Protein AF-0000000073008545 (afdb_homodimer)

Solvent-accessible surface area (backbone atoms only — not comparable to full-atom values): 61762 Å² total; per-residue (Å²): 140,86,74,91,69,84,75,84,71,82,81,82,89,76,81,78,85,78,75,84,84,88,76,70,88,74,72,91,72,90,80,84,74,87,76,84,78,82,88,76,80,76,73,82,78,81,77,89,72,73,88,65,79,71,68,72,71,74,65,81,60,82,74,80,63,75,67,69,70,59,69,42,63,40,81,48,60,64,35,60,37,72,52,72,58,84,89,66,54,66,50,81,68,70,53,75,30,54,78,54,63,69,78,68,34,37,38,35,35,32,26,32,63,80,54,41,50,55,68,39,51,49,51,52,48,32,43,54,38,39,64,77,68,42,48,43,47,76,44,49,33,66,58,45,38,44,71,70,46,77,75,64,84,57,41,63,51,58,32,86,82,29,62,69,36,49,52,51,52,51,50,26,47,49,52,45,52,51,52,46,48,45,35,51,73,69,66,74,32,38,34,37,34,43,41,47,38,60,39,33,63,66,56,46,46,53,52,50,51,52,28,56,75,71,64,35,44,65,36,36,41,30,30,43,64,81,54,64,66,60,36,51,49,38,38,56,70,55,47,52,74,25,87,73,30,70,90,46,57,68,68,58,43,51,52,37,48,52,51,33,40,52,43,48,58,77,58,51,47,75,91,41,78,74,89,41,54,86,43,28,33,38,37,36,31,60,84,62,42,30,36,40,38,28,41,77,81,43,63,66,51,47,51,49,52,48,52,63,73,34,49,69,83,71,83,37,42,38,34,39,29,41,26,29,44,26,48,39,55,75,73,50,29,39,64,71,69,48,47,56,27,74,54,11,50,52,30,16,48,46,48,16,53,50,54,60,70,64,66,62,76,81,62,39,34,37,22,16,51,44,43,24,22,43,57,25,48,58,40,47,76,52,76,57,36,49,32,72,65,39,39,61,69,42,41,35,80,52,46,59,33,32,68,68,52,40,44,70,77,34,47,66,59,46,52,44,32,71,72,39,54,32,57,21,34,33,64,88,40,40,23,53,57,52,48,48,60,58,31,45,66,55,52,50,48,58,46,51,49,55,40,33,37,38,31,31,29,57,65,42,47,24,52,56,47,19,56,60,62,65,48,50,67,85,50,26,78,61,52,87,66,60,56,45,30,39,35,39,34,33,66,48,77,91,44,52,47,77,45,81,44,71,61,86,43,80,65,76,84,85,82,69,76,76,77,78,64,82,70,78,77,77,79,75,79,73,77,66,58,71,76,54,56,76,64,52,74,67,65,78,65,84,120,137,91,74,91,73,78,81,80,84,80,73,82,90,84,75,90,73,81,80,76,83,82,70,88,64,80,90,89,77,92,89,84,87,83,83,80,85,77,81,78,80,77,74,82,75,79,73,83,67,79,80,69,76,74,69,74,74,74,66,82,62,81,75,76,64,74,67,70,68,59,68,42,63,41,82,48,60,63,35,60,38,70,53,71,58,82,90,67,52,66,50,82,68,68,52,74,28,54,79,54,61,68,79,67,34,36,37,35,34,33,27,34,63,80,54,39,51,56,66,39,50,51,52,51,49,33,43,54,37,39,64,76,67,41,49,43,48,77,44,49,34,66,58,45,41,46,70,71,47,76,74,65,85,55,42,63,52,58,31,85,84,29,62,68,38,48,53,51,52,51,49,26,47,50,52,43,51,51,50,46,48,46,35,50,74,69,65,73,32,38,34,37,34,44,41,48,39,58,40,33,63,66,56,46,47,53,51,51,50,53,29,56,74,70,65,35,44,66,37,38,41,31,30,43,62,82,54,65,67,61,36,51,49,37,38,57,70,55,46,51,74,26,87,74,29,69,89,47,56,70,68,59,43,49,51,37,49,52,50,33,42,52,42,48,58,77,58,51,47,74,91,38,77,72,90,42,55,87,43,29,33,38,38,36,32,60,86,63,43,31,37,40,38,29,41,76,84,42,62,65,52,47,50,50,52,49,51,62,73,35,50,69,82,72,82,37,40,39,35,39,28,41,26,28,44,26,49,39,56,76,73,50,30,38,63,72,70,48,46,56,28,74,53,11,51,52,31,16,46,44,49,16,53,50,54,60,70,64,66,63,76,80,61,41,34,38,23,16,52,42,43,25,22,44,55,25,47,58,39,46,75,53,78,55,37,50,34,71,65,40,39,60,68,41,42,36,81,52,45,60,31,32,67,67,52,40,44,70,79,34,45,67,60,44,52,45,33,70,72,38,51,34,60,21,33,33,64,87,40,40,22,54,57,52,47,50,61,58,32,46,67,55,52,52,48,58,46,51,51,57,40,34,38,39,31,29,29,59,66,42,46,23,50,56,48,19,57,60,63,63,47,50,68,83,50,26,78,61,52,88,66,62,55,44,31,39,36,39,33,33,67,48,77,91,46,53,48,76,45,80,45,70,62,88,45,80,66,75,83,85,82,71,76,78,78,78,64,81,70,77,76,75,79,73,80,74,78,67,58,71,77,54,56,74,64,53,75,68,66,78,67,85,119

Sequence (1086 aa):
MCACFREIMVGTSFCGFTTIPPDFIRTLMRDHSPETHDKRLRATVVEATTMSSMEVGMEERPSNSATPRELTQNPLKKIWMPLPCKNGLPEKHISQRKVCMTNCPTLIVTVGLPARGKTYISKKLTRYLNWIGVPTREFNVGQYRRECVKIYKSFEFFRPDNEEGLKIRQQCASAALNDVRQYLADKGGQVAVFDATNTTRERRGTITAFAEQNGFKVFFVESVCEDPEVIAENIVQVKLGSPDYTNCNTEEAMEDFKKRIKCYENSYETLDEVLDRDLSYIKIMDVGRRYLVNQVQDHIQSRIVYYLMNIHITPRSIYLCRHGESDLNVKGCIGGDSGLSPRGKEFANYLGQFIQSQEISDLKVWTSQMKRTIQTAEAVSVPYEQWKALNEIDAGVCEEMMYEEIQQHYPLEFAMRDQDKYRYRYPKGESYEDLVQRLEPVIMELERQENILVVCHQAIMRCLLAYFLDKTAEELPYLKCPLHTVLKLTPVAYGCKVESIYLNVDAVNTHRDRPEVGISTYSHTHTDLVADLVNIRGNLCYAMCACFREIMVGTSFCGFTTIPPDFIRTLMRDHSPETHDKRLRATVVEATTMSSMEVGMEERPSNSATPRELTQNPLKKIWMPLPCKNGLPEKHISQRKVCMTNCPTLIVTVGLPARGKTYISKKLTRYLNWIGVPTREFNVGQYRRECVKIYKSFEFFRPDNEEGLKIRQQCASAALNDVRQYLADKGGQVAVFDATNTTRERRGTITAFAEQNGFKVFFVESVCEDPEVIAENIVQVKLGSPDYTNCNTEEAMEDFKKRIKCYENSYETLDEVLDRDLSYIKIMDVGRRYLVNQVQDHIQSRIVYYLMNIHITPRSIYLCRHGESDLNVKGCIGGDSGLSPRGKEFANYLGQFIQSQEISDLKVWTSQMKRTIQTAEAVSVPYEQWKALNEIDAGVCEEMMYEEIQQHYPLEFAMRDQDKYRYRYPKGESYEDLVQRLEPVIMELERQENILVVCHQAIMRCLLAYFLDKTAEELPYLKCPLHTVLKLTPVAYGCKVESIYLNVDAVNTHRDRPEVGISTYSHTHTDLVADLVNIRGNLCYA

Radius of gyration: 35.1 Å; Cα contacts (8 Å, |Δi|>4): 1695; chains: 2; bounding box: 103×87×119 Å

Nearest PDB structures (foldseek):
  6ibz-assembly1_A  TM=9.875E-01  e=4.294E-74  Homo sapiens
  2dwp-assembly1_A  TM=9.863E-01  e=1.839E-73  Homo sapiens
  1bif-assembly1_A  TM=9.934E-01  e=1.931E-71  Rattus norvegicus
  2bif-assembly1_B  TM=9.902E-01  e=3.882E-71  Rattus norvegicus
  1k6m-assembly1_A  TM=9.921E-01  e=2.415E-69  Homo sapiens

Structure (mmCIF, N/CA/C/O backbone):
data_AF-0000000073008545-model_v1
#
loop_
_entity.id
_entity.type
_entity.pdbx_description
1 polymer '6-phosphofructo-2-kinase/fructose-2,6-biphosphatase 4a'
#
loop_
_atom_site.group_PDB
_atom_site.id
_atom_site.type_symbol
_atom_site.label_atom_id
_atom_site.label_alt_id
_atom_site.label_comp_id
_atom_site.label_asym_id
_atom_site.label_entity_id
_atom_site.label_seq_id
_atom_site.pdbx_PDB_ins_code
_atom_site.Cartn_x
_atom_site.Cartn_y
_atom_site.Cartn_z
_atom_site.occupancy
_atom_site.B_iso_or_equiv
_atom_site.auth_seq_id
_atom_site.auth_comp_id
_atom_site.auth_asym_id
_atom_site.auth_atom_id
_atom_site.pdbx_PDB_model_num
ATOM 1 N N . MET A 1 1 ? 56.438 -49.562 -13.32 1 17.2 1 MET A N 1
ATOM 2 C CA . MET A 1 1 ? 56.594 -50.219 -12.023 1 17.2 1 MET A CA 1
ATOM 3 C C . MET A 1 1 ? 55.375 -50 -11.133 1 17.2 1 MET A C 1
ATOM 5 O O . MET A 1 1 ? 54.688 -48.969 -11.281 1 17.2 1 MET A O 1
ATOM 9 N N . CYS A 1 2 ? 55 -50.875 -10.086 1 18.25 2 CYS A N 1
ATOM 10 C CA . CYS A 1 2 ? 53.906 -51.594 -9.438 1 18.25 2 CYS A CA 1
ATOM 11 C C . CYS A 1 2 ? 53.188 -50.719 -8.414 1 18.25 2 CYS A C 1
ATOM 13 O O . CYS A 1 2 ? 52.031 -50.906 -8.109 1 18.25 2 CYS A O 1
ATOM 15 N N . ALA A 1 3 ? 53.969 -49.906 -7.703 1 15.65 3 ALA A N 1
ATOM 16 C CA . ALA A 1 3 ? 53.844 -50.062 -6.258 1 15.65 3 ALA A CA 1
ATOM 17 C C . ALA A 1 3 ? 52.531 -49.438 -5.758 1 15.65 3 ALA A C 1
ATOM 19 O O . ALA A 1 3 ? 51.781 -50.062 -4.984 1 15.65 3 ALA A O 1
ATOM 20 N N . CYS A 1 4 ? 52.375 -48.125 -5.66 1 17.61 4 CYS A N 1
ATOM 21 C CA . CYS A 1 4 ? 52.312 -47.25 -4.5 1 17.61 4 CYS A CA 1
ATOM 22 C C . CYS A 1 4 ? 50.875 -46.875 -4.164 1 17.61 4 CYS A C 1
ATOM 24 O O . CYS A 1 4 ? 50.344 -45.938 -4.738 1 17.61 4 CYS A O 1
ATOM 26 N N . PHE A 1 5 ? 49.812 -47.781 -4 1 16.91 5 PHE A N 1
ATOM 27 C CA . PHE A 1 5 ? 48.406 -48.094 -3.926 1 16.91 5 PHE A CA 1
ATOM 28 C C . PHE A 1 5 ? 47.781 -47.562 -2.646 1 16.91 5 PHE A C 1
ATOM 30 O O . PHE A 1 5 ? 46.625 -47.844 -2.336 1 16.91 5 PHE A O 1
ATOM 37 N N . ARG A 1 6 ? 48.531 -46.688 -1.862 1 16.92 6 ARG A N 1
ATOM 38 C CA . ARG A 1 6 ? 48.25 -46.875 -0.443 1 16.92 6 ARG A CA 1
ATOM 39 C C . ARG A 1 6 ? 46.781 -46.594 -0.128 1 16.92 6 ARG A C 1
ATOM 41 O O . ARG A 1 6 ? 46.219 -45.625 -0.639 1 16.92 6 ARG A O 1
ATOM 48 N N . GLU A 1 7 ? 45.938 -47.5 0.483 1 17.61 7 GLU A N 1
ATOM 49 C CA . GLU A 1 7 ? 44.625 -48.031 0.894 1 17.61 7 GLU A CA 1
ATOM 50 C C . GLU A 1 7 ? 44.031 -47.156 2.008 1 17.61 7 GLU A C 1
ATOM 52 O O . GLU A 1 7 ? 44.625 -47.031 3.082 1 17.61 7 GLU A O 1
ATOM 57 N N . ILE A 1 8 ? 43.562 -46 1.793 1 16.69 8 ILE A N 1
ATOM 58 C CA . ILE A 1 8 ? 43.156 -44.969 2.744 1 16.69 8 ILE A CA 1
ATOM 59 C C . ILE A 1 8 ? 42.094 -45.5 3.68 1 16.69 8 ILE A C 1
ATOM 61 O O . ILE A 1 8 ? 40.938 -45.688 3.275 1 16.69 8 ILE A O 1
ATOM 65 N N . MET A 1 9 ? 42.281 -46.656 4.449 1 17.03 9 MET A N 1
ATOM 66 C CA . MET A 1 9 ? 41.344 -47.5 5.211 1 17.03 9 MET A CA 1
ATOM 67 C C . MET A 1 9 ? 40.75 -46.719 6.371 1 17.03 9 MET A C 1
ATOM 69 O O . MET A 1 9 ? 41.406 -46.469 7.379 1 17.03 9 MET A O 1
ATOM 73 N N . VAL A 1 10 ? 40.219 -45.594 6.215 1 17.17 10 VAL A N 1
ATOM 74 C CA . VAL A 1 10 ? 39.969 -44.719 7.348 1 17.17 10 VAL A CA 1
ATOM 75 C C . VAL A 1 10 ? 39.125 -45.438 8.383 1 17.17 10 VAL A C 1
ATOM 77 O O . VAL A 1 10 ? 38.031 -45.938 8.055 1 17.17 10 VAL A O 1
ATOM 80 N N . GLY A 1 11 ? 39.531 -46.062 9.461 1 15.55 11 GLY A N 1
ATOM 81 C CA . GLY A 1 11 ? 39.344 -47 10.547 1 15.55 11 GLY A CA 1
ATOM 82 C C . GLY A 1 11 ? 38.094 -46.688 11.375 1 15.55 11 GLY A C 1
ATOM 83 O O . GLY A 1 11 ? 37.406 -45.688 11.141 1 15.55 11 GLY A O 1
ATOM 84 N N . THR A 1 12 ? 38 -46.75 12.766 1 16.53 12 THR A N 1
ATOM 85 C CA . THR A 1 12 ? 37.594 -47.719 13.773 1 16.53 12 THR A CA 1
ATOM 86 C C . THR A 1 12 ? 36.375 -47.219 14.547 1 16.53 12 THR A C 1
ATOM 88 O O . THR A 1 12 ? 35.406 -47.969 14.766 1 16.53 12 THR A O 1
ATOM 91 N N . SER A 1 13 ? 36.312 -46.031 15.391 1 16.45 13 SER A N 1
ATOM 92 C CA . SER A 1 13 ? 36.156 -46.125 16.828 1 16.45 13 SER A CA 1
ATOM 93 C C . SER A 1 13 ? 34.688 -46.031 17.234 1 16.45 13 SER A C 1
ATOM 95 O O . SER A 1 13 ? 34.031 -45.031 16.922 1 16.45 13 SER A O 1
ATOM 97 N N . PHE A 1 14 ? 33.812 -47.094 17.578 1 18.14 14 PHE A N 1
ATOM 98 C CA . PHE A 1 14 ? 32.438 -47.5 17.875 1 18.14 14 PHE A CA 1
ATOM 99 C C . PHE A 1 14 ? 32.031 -47.031 19.266 1 18.14 14 PHE A C 1
ATOM 101 O O . PHE A 1 14 ? 31.641 -47.844 20.109 1 18.14 14 PHE A O 1
ATOM 108 N N . CYS A 1 15 ? 32.562 -45.969 19.875 1 16.69 15 CYS A N 1
ATOM 109 C CA . CYS A 1 15 ? 32.531 -46.031 21.328 1 16.69 15 CYS A CA 1
ATOM 110 C C . CYS A 1 15 ? 31.109 -46.25 21.844 1 16.69 15 CYS A C 1
ATOM 112 O O . CYS A 1 15 ? 30.141 -45.875 21.156 1 16.69 15 CYS A O 1
ATOM 114 N N . GLY A 1 16 ? 30.906 -46.781 23.062 1 16.7 16 GLY A N 1
ATOM 115 C CA . GLY A 1 16 ? 30.219 -47.594 24.047 1 16.7 16 GLY A CA 1
ATOM 116 C C . GLY A 1 16 ? 29.047 -46.906 24.719 1 16.7 16 GLY A C 1
ATOM 117 O O . GLY A 1 16 ? 29.25 -46 25.531 1 16.7 16 GLY A O 1
ATOM 118 N N . PHE A 1 17 ? 28.062 -46.375 23.984 1 17.17 17 PHE A N 1
ATOM 119 C CA . PHE A 1 17 ? 27.016 -45.594 24.641 1 17.17 17 PHE A CA 1
ATOM 120 C C . PHE A 1 17 ? 26.375 -46.406 25.766 1 17.17 17 PHE A C 1
ATOM 122 O O . PHE A 1 17 ? 25.953 -47.531 25.547 1 17.17 17 PHE A O 1
ATOM 129 N N . THR A 1 18 ? 26.734 -46.125 27.031 1 16.53 18 THR A N 1
ATOM 130 C CA . THR A 1 18 ? 26.516 -46.688 28.359 1 16.53 18 THR A CA 1
ATOM 131 C C . THR A 1 18 ? 25.016 -46.844 28.641 1 16.53 18 THR A C 1
ATOM 133 O O . THR A 1 18 ? 24.203 -46.125 28.062 1 16.53 18 THR A O 1
ATOM 136 N N . THR A 1 19 ? 24.609 -47.812 29.5 1 17.41 19 THR A N 1
ATOM 137 C CA . THR A 1 19 ? 23.594 -48.719 30 1 17.41 19 THR A CA 1
ATOM 138 C C . THR A 1 19 ? 22.609 -48 30.922 1 17.41 19 THR A C 1
ATOM 140 O O . THR A 1 19 ? 21.75 -48.625 31.531 1 17.41 19 THR A O 1
ATOM 143 N N . ILE A 1 20 ? 22.188 -46.719 30.672 1 17.84 20 ILE A N 1
ATOM 144 C CA . ILE A 1 20 ? 21.531 -46.188 31.859 1 17.84 20 ILE A CA 1
ATOM 145 C C . ILE A 1 20 ? 20.391 -47.125 32.281 1 17.84 20 ILE A C 1
ATOM 147 O O . ILE A 1 20 ? 19.578 -47.562 31.469 1 17.84 20 ILE A O 1
ATOM 151 N N . PRO A 1 21 ? 20.312 -47.562 33.562 1 17.22 21 PRO A N 1
ATOM 152 C CA . PRO A 1 21 ? 19.719 -48.688 34.312 1 17.22 21 PRO A CA 1
ATOM 153 C C . PRO A 1 21 ? 18.188 -48.656 34.25 1 17.22 21 PRO A C 1
ATOM 155 O O . PRO A 1 21 ? 17.594 -47.625 33.906 1 17.22 21 PRO A O 1
ATOM 158 N N . PRO A 1 22 ? 17.531 -49.75 34.781 1 17.17 22 PRO A N 1
ATOM 159 C CA . PRO A 1 22 ? 16.328 -50.594 34.719 1 17.17 22 PRO A CA 1
ATOM 160 C C . PRO A 1 22 ? 15.078 -49.875 35.219 1 17.17 22 PRO A C 1
ATOM 162 O O . PRO A 1 22 ? 14.055 -49.844 34.531 1 17.17 22 PRO A O 1
ATOM 165 N N . ASP A 1 23 ? 14.953 -49.75 36.531 1 15.93 23 ASP A N 1
ATOM 166 C CA . ASP A 1 23 ? 14.039 -50.438 37.438 1 15.93 23 ASP A CA 1
ATOM 167 C C . ASP A 1 23 ? 12.82 -49.562 37.75 1 15.93 23 ASP A C 1
ATOM 169 O O . ASP A 1 23 ? 11.695 -50.062 37.812 1 15.93 23 ASP A O 1
ATOM 173 N N . PHE A 1 24 ? 13 -48.344 38.406 1 15.66 24 PHE A N 1
ATOM 174 C CA . PHE A 1 24 ? 12.461 -48.219 39.75 1 15.66 24 PHE A CA 1
ATOM 175 C C . PHE A 1 24 ? 11.008 -47.75 39.719 1 15.66 24 PHE A C 1
ATOM 177 O O . PHE A 1 24 ? 10.438 -47.406 40.75 1 15.66 24 PHE A O 1
ATOM 184 N N . ILE A 1 25 ? 10.414 -47.469 38.469 1 16.14 25 ILE A N 1
ATOM 185 C CA . ILE A 1 25 ? 9.328 -46.562 38.875 1 16.14 25 ILE A CA 1
ATOM 186 C C . ILE A 1 25 ? 8.281 -47.344 39.656 1 16.14 25 ILE A C 1
ATOM 188 O O . ILE A 1 25 ? 7.629 -48.25 39.156 1 16.14 25 ILE A O 1
ATOM 192 N N . ARG A 1 26 ? 8.469 -47.438 40.938 1 14.83 26 ARG A N 1
ATOM 193 C CA . ARG A 1 26 ? 7.785 -48.094 42.062 1 14.83 26 ARG A CA 1
ATOM 194 C C . ARG A 1 26 ? 6.281 -47.875 41.969 1 14.83 26 ARG A C 1
ATOM 196 O O . ARG A 1 26 ? 5.82 -46.938 41.312 1 14.83 26 ARG A O 1
ATOM 203 N N . THR A 1 27 ? 5.598 -48.281 43 1 15.99 27 THR A N 1
ATOM 204 C CA . THR A 1 27 ? 4.5 -48.969 43.656 1 15.99 27 THR A CA 1
ATOM 205 C C . THR A 1 27 ? 3.389 -48.031 44.062 1 15.99 27 THR A C 1
ATOM 207 O O . THR A 1 27 ? 2.385 -48.438 44.625 1 15.99 27 THR A O 1
ATOM 210 N N . LEU A 1 28 ? 3.564 -46.625 43.781 1 15.66 28 LEU A N 1
ATOM 211 C CA . LEU A 1 28 ? 2.854 -46 44.906 1 15.66 28 LEU A CA 1
ATOM 212 C C . LEU A 1 28 ? 1.383 -46.406 44.906 1 15.66 28 LEU A C 1
ATOM 214 O O . LEU A 1 28 ? 0.707 -46.312 43.875 1 15.66 28 LEU A O 1
ATOM 218 N N . MET A 1 29 ? 0.835 -47 46.031 1 15.34 29 MET A N 1
ATOM 219 C CA . MET A 1 29 ? -0.151 -47.812 46.719 1 15.34 29 MET A CA 1
ATOM 220 C C . MET A 1 29 ? -1.507 -47.094 46.75 1 15.34 29 MET A C 1
ATOM 222 O O . MET A 1 29 ? -2.539 -47.75 46.531 1 15.34 29 MET A O 1
ATOM 226 N N . ARG A 1 30 ? -1.678 -45.969 47.531 1 15.31 30 ARG A N 1
ATOM 227 C CA . ARG A 1 30 ? -2.613 -46.125 48.625 1 15.31 30 ARG A CA 1
ATOM 228 C C . ARG A 1 30 ? -4.055 -46.094 48.125 1 15.31 30 ARG A C 1
ATOM 230 O O . ARG A 1 30 ? -4.348 -45.531 47.062 1 15.31 30 ARG A O 1
ATOM 237 N N . ASP A 1 31 ? -5.055 -46.531 48.938 1 15.55 31 ASP A N 1
ATOM 238 C CA . ASP A 1 31 ? -6.305 -47.219 49.219 1 15.55 31 ASP A CA 1
ATOM 239 C C . ASP A 1 31 ? -7.5 -46.281 49.125 1 15.55 31 ASP A C 1
ATOM 241 O O . ASP A 1 31 ? -8.578 -46.688 48.688 1 15.55 31 ASP A O 1
ATOM 245 N N . HIS A 1 32 ? -7.367 -45.062 49.812 1 15.71 32 HIS A N 1
ATOM 246 C CA . HIS A 1 32 ? -8.453 -44.844 50.75 1 15.71 32 HIS A CA 1
ATOM 247 C C . HIS A 1 32 ? -9.773 -44.594 50.062 1 15.71 32 HIS A C 1
ATOM 249 O O . HIS A 1 32 ? -9.789 -44.156 48.906 1 15.71 32 HIS A O 1
ATOM 255 N N . SER A 1 33 ? -10.867 -44.812 50.75 1 15.97 33 SER A N 1
ATOM 256 C CA . SER A 1 33 ? -12.242 -45.281 50.812 1 15.97 33 SER A CA 1
ATOM 257 C C . SER A 1 33 ? -13.227 -44.156 50.5 1 15.97 33 SER A C 1
ATOM 259 O O . SER A 1 33 ? -14.43 -44.406 50.375 1 15.97 33 SER A O 1
ATOM 261 N N . PRO A 1 34 ? -12.648 -42.844 50.344 1 15.17 34 PRO A N 1
ATOM 262 C CA . PRO A 1 34 ? -13.609 -42.031 51.094 1 15.17 34 PRO A CA 1
ATOM 263 C C . PRO A 1 34 ? -15.016 -42.094 50.5 1 15.17 34 PRO A C 1
ATOM 265 O O . PRO A 1 34 ? -15.18 -42.344 49.312 1 15.17 34 PRO A O 1
ATOM 268 N N . GLU A 1 35 ? -16.047 -41.969 51.375 1 15.84 35 GLU A N 1
ATOM 269 C CA . GLU A 1 35 ? -17.438 -42.219 51.719 1 15.84 35 GLU A CA 1
ATOM 270 C C . GLU A 1 35 ? -18.375 -41.375 50.844 1 15.84 35 GLU A C 1
ATOM 272 O O . GLU A 1 35 ? -19.312 -41.875 50.25 1 15.84 35 GLU A O 1
ATOM 277 N N . THR A 1 36 ? -18.359 -40.062 51.312 1 14.96 36 THR A N 1
ATOM 278 C CA . THR A 1 36 ? -19.641 -39.719 51.938 1 14.96 36 THR A CA 1
ATOM 279 C C . THR A 1 36 ? -20.656 -39.344 50.844 1 14.96 36 THR A C 1
ATOM 281 O O . THR A 1 36 ? -20.375 -39.438 49.656 1 14.96 36 THR A O 1
ATOM 284 N N . HIS A 1 37 ? -21.141 -38.125 50.969 1 14.76 37 HIS A N 1
ATOM 285 C CA . HIS A 1 37 ? -22.5 -37.75 51.344 1 14.76 37 HIS A CA 1
ATOM 286 C C . HIS A 1 37 ? -23.344 -37.438 50.125 1 14.76 37 HIS A C 1
ATOM 288 O O . HIS A 1 37 ? -24.438 -37.969 49.938 1 14.76 37 HIS A O 1
ATOM 294 N N . ASP A 1 38 ? -22.969 -36.281 49.531 1 14.3 38 ASP A N 1
ATOM 295 C CA . ASP A 1 38 ? -24.109 -35.375 49.688 1 14.3 38 ASP A CA 1
ATOM 296 C C . ASP A 1 38 ? -25.188 -35.656 48.625 1 14.3 38 ASP A C 1
ATOM 298 O O . ASP A 1 38 ? -24.938 -36.344 47.656 1 14.3 38 ASP A O 1
ATOM 302 N N . LYS A 1 39 ? -25.688 -34.469 48.156 1 15.89 39 LYS A N 1
ATOM 303 C CA . LYS A 1 39 ? -26.984 -33.812 48.125 1 15.89 39 LYS A CA 1
ATOM 304 C C . LYS A 1 39 ? -27.766 -34.156 46.844 1 15.89 39 LYS A C 1
ATOM 306 O O . LYS A 1 39 ? -27.156 -34.562 45.844 1 15.89 39 LYS A O 1
ATOM 311 N N . ARG A 1 40 ? -28.859 -33.562 46.781 1 15.94 40 ARG A N 1
ATOM 312 C CA . ARG A 1 40 ? -30.312 -33.406 46.625 1 15.94 40 ARG A CA 1
ATOM 313 C C . ARG A 1 40 ? -30.688 -33.031 45.219 1 15.94 40 ARG A C 1
ATOM 315 O O . ARG A 1 40 ? -30.219 -32.031 44.656 1 15.94 40 ARG A O 1
ATOM 322 N N . LEU A 1 41 ? -30.984 -34.031 44.438 1 16.62 41 LEU A N 1
ATOM 323 C CA . LEU A 1 41 ? -31.453 -34.031 43.062 1 16.62 41 LEU A CA 1
ATOM 324 C C . LEU A 1 41 ? -32.656 -33.125 42.875 1 16.62 41 LEU A C 1
ATOM 326 O O . LEU A 1 41 ? -33.406 -33.25 41.906 1 16.62 41 LEU A O 1
ATOM 330 N N . ARG A 1 42 ? -32.781 -32.156 43.906 1 15 42 ARG A N 1
ATOM 331 C CA . ARG A 1 42 ? -34.188 -31.734 43.938 1 15 42 ARG A CA 1
ATOM 332 C C . ARG A 1 42 ? -34.656 -31.266 42.562 1 15 42 ARG A C 1
ATOM 334 O O . ARG A 1 42 ? -33.938 -30.547 41.875 1 15 42 ARG A O 1
ATOM 341 N N . ALA A 1 43 ? -35.656 -31.891 42.031 1 17.25 43 ALA A N 1
ATOM 342 C CA . ALA A 1 43 ? -36.5 -31.984 40.844 1 17.25 43 ALA A CA 1
ATOM 343 C C . ALA A 1 43 ? -37.219 -30.656 40.562 1 17.25 43 ALA A C 1
ATOM 345 O O . ALA A 1 43 ? -37.875 -30.5 39.531 1 17.25 43 ALA A O 1
ATOM 346 N N . THR A 1 44 ? -37.188 -29.656 41.594 1 15.46 44 THR A N 1
ATOM 347 C CA . THR A 1 44 ? -38.469 -28.984 41.688 1 15.46 44 THR A CA 1
ATOM 348 C C . THR A 1 44 ? -38.812 -28.297 40.375 1 15.46 44 THR A C 1
ATOM 350 O O . THR A 1 44 ? -37.938 -27.703 39.719 1 15.46 44 THR A O 1
ATOM 353 N N . VAL A 1 45 ? -40 -28.594 39.844 1 18.03 45 VAL A N 1
ATOM 354 C CA . VAL A 1 45 ? -40.938 -28.406 38.719 1 18.03 45 VAL A CA 1
ATOM 355 C C . VAL A 1 45 ? -41.312 -26.922 38.594 1 18.03 45 VAL A C 1
ATOM 357 O O . VAL A 1 45 ? -42.062 -26.547 37.688 1 18.03 45 VAL A O 1
ATOM 360 N N . VAL A 1 46 ? -40.688 -25.922 39.406 1 16.16 46 VAL A N 1
ATOM 361 C CA . VAL A 1 46 ? -41.562 -24.828 39.75 1 16.16 46 VAL A CA 1
ATOM 362 C C . VAL A 1 46 ? -42.188 -24.203 38.5 1 16.16 46 VAL A C 1
ATOM 364 O O . VAL A 1 46 ? -41.594 -24.297 37.438 1 16.16 46 VAL A O 1
ATOM 367 N N . GLU A 1 47 ? -43.438 -23.609 38.594 1 17.34 47 GLU A N 1
ATOM 368 C CA . GLU A 1 47 ? -44.688 -22.969 38.219 1 17.34 47 GLU A CA 1
ATOM 369 C C . GLU A 1 47 ? -44.438 -21.703 37.406 1 17.34 47 GLU A C 1
ATOM 371 O O . GLU A 1 47 ? -43.344 -21.141 37.406 1 17.34 47 GLU A O 1
ATOM 376 N N . ALA A 1 48 ? -45.594 -21.156 36.906 1 19.23 48 ALA A N 1
ATOM 377 C CA . ALA A 1 48 ? -46 -20.25 35.812 1 19.23 48 ALA A CA 1
ATOM 378 C C . ALA A 1 48 ? -45.406 -18.859 36.031 1 19.23 48 ALA A C 1
ATOM 380 O O . ALA A 1 48 ? -45.625 -17.953 35.219 1 19.23 48 ALA A O 1
ATOM 381 N N . THR A 1 49 ? -44.594 -18.672 37.219 1 16.58 49 THR A N 1
ATOM 382 C CA . THR A 1 49 ? -44.844 -17.359 37.812 1 16.58 49 THR A CA 1
ATOM 383 C C . THR A 1 49 ? -44.594 -16.266 36.781 1 16.58 49 THR A C 1
ATOM 385 O O . THR A 1 49 ? -43.812 -16.453 35.844 1 16.58 49 THR A O 1
ATOM 388 N N . THR A 1 50 ? -45.188 -15.094 37.156 1 18.16 50 THR A N 1
ATOM 389 C CA . THR A 1 50 ? -45.438 -13.672 36.969 1 18.16 50 THR A CA 1
ATOM 390 C C . THR A 1 50 ? -44.156 -12.93 36.594 1 18.16 50 THR A C 1
ATOM 392 O O . THR A 1 50 ? -43.125 -13.109 37.219 1 18.16 50 THR A O 1
ATOM 395 N N . MET A 1 51 ? -44.156 -12.594 35.312 1 19.12 51 MET A N 1
ATOM 396 C CA . MET A 1 51 ? -43.031 -12.086 34.531 1 19.12 51 MET A CA 1
ATOM 397 C C . MET A 1 51 ? -42.344 -10.914 35.25 1 19.12 51 MET A C 1
ATOM 399 O O . MET A 1 51 ? -42.844 -9.781 35.188 1 19.12 51 MET A O 1
ATOM 403 N N . SER A 1 52 ? -42.062 -11.227 36.656 1 17.52 52 SER A N 1
ATOM 404 C CA . SER A 1 52 ? -41.625 -10.133 37.5 1 17.52 52 SER A CA 1
ATOM 405 C C . SER A 1 52 ? -40.438 -9.422 36.906 1 17.52 52 SER A C 1
ATOM 407 O O . SER A 1 52 ? -39.594 -10.047 36.25 1 17.52 52 SER A O 1
ATOM 409 N N . SER A 1 53 ? -40.594 -8.086 36.688 1 22.45 53 SER A N 1
ATOM 410 C CA . SER A 1 53 ? -39.75 -6.973 36.344 1 22.45 53 SER A CA 1
ATOM 411 C C . SER A 1 53 ? -38.406 -7.062 37.062 1 22.45 53 SER A C 1
ATOM 413 O O . SER A 1 53 ? -38.312 -6.789 38.25 1 22.45 53 SER A O 1
ATOM 415 N N . MET A 1 54 ? -37.781 -8.195 36.969 1 20.91 54 MET A N 1
ATOM 416 C CA . MET A 1 54 ? -36.719 -8.438 37.969 1 20.91 54 MET A CA 1
ATOM 417 C C . MET A 1 54 ? -35.688 -7.316 37.938 1 20.91 54 MET A C 1
ATOM 419 O O . MET A 1 54 ? -35.125 -7.012 36.875 1 20.91 54 MET A O 1
ATOM 423 N N . GLU A 1 55 ? -35.938 -6.387 38.844 1 23.16 55 GLU A N 1
ATOM 424 C CA . GLU A 1 55 ? -35.031 -5.336 39.312 1 23.16 55 GLU A CA 1
ATOM 425 C C . GLU A 1 55 ? -33.656 -5.879 39.594 1 23.16 55 GLU A C 1
ATOM 427 O O . GLU A 1 55 ? -33.469 -6.723 40.469 1 23.16 55 GLU A O 1
ATOM 432 N N . VAL A 1 56 ? -33.062 -6.293 38.562 1 24.8 56 VAL A N 1
ATOM 433 C CA . VAL A 1 56 ? -31.734 -6.781 38.906 1 24.8 56 VAL A CA 1
ATOM 434 C C . VAL A 1 56 ? -31.078 -5.863 39.906 1 24.8 56 VAL A C 1
ATOM 436 O O . VAL A 1 56 ? -30.953 -4.656 39.688 1 24.8 56 VAL A O 1
ATOM 439 N N . GLY A 1 57 ? -31.484 -6.148 41.094 1 22.7 57 GLY A N 1
ATOM 440 C CA . GLY A 1 57 ? -30.781 -5.516 42.188 1 22.7 57 GLY A CA 1
ATOM 441 C C . GLY A 1 57 ? -29.281 -5.48 42 1 22.7 57 GLY A C 1
ATOM 442 O O . GLY A 1 57 ? -28.641 -6.527 41.938 1 22.7 57 GLY A O 1
ATOM 443 N N . MET A 1 58 ? -28.812 -4.523 41.25 1 25.09 58 MET A N 1
ATOM 444 C CA . MET A 1 58 ? -27.406 -4.191 41.094 1 25.09 58 MET A CA 1
ATOM 445 C C . MET A 1 58 ? -26.688 -4.277 42.438 1 25.09 58 MET A C 1
ATOM 447 O O . MET A 1 58 ? -26.891 -3.428 43.312 1 25.09 58 MET A O 1
ATOM 451 N N . GLU A 1 59 ? -26.672 -5.477 42.938 1 26.98 59 GLU A N 1
ATOM 452 C CA . GLU A 1 59 ? -25.766 -5.441 44.094 1 26.98 59 GLU A CA 1
ATOM 453 C C . GLU A 1 59 ? -24.5 -4.66 43.781 1 26.98 59 GLU A C 1
ATOM 455 O O . GLU A 1 59 ? -24.062 -4.621 42.625 1 26.98 59 GLU A O 1
ATOM 460 N N . GLU A 1 60 ? -24.047 -3.82 44.75 1 28.55 60 GLU A N 1
ATOM 461 C CA . GLU A 1 60 ? -22.891 -2.938 44.781 1 28.55 60 GLU A CA 1
ATOM 462 C C . GLU A 1 60 ? -21.625 -3.678 44.375 1 28.55 60 GLU A C 1
ATOM 464 O O . GLU A 1 60 ? -21.109 -4.492 45.156 1 28.55 60 GLU A O 1
ATOM 469 N N . ARG A 1 61 ? -21.531 -4.418 43.312 1 31.28 61 ARG A N 1
ATOM 470 C CA . ARG A 1 61 ? -20.219 -5.004 43.156 1 31.28 61 ARG A CA 1
ATOM 471 C C . ARG A 1 61 ? -19.125 -3.961 43.344 1 31.28 61 ARG A C 1
ATOM 473 O O . ARG A 1 61 ? -19.328 -2.775 43.094 1 31.28 61 ARG A O 1
ATOM 480 N N . PRO A 1 62 ? -18.141 -4.32 44.125 1 30.61 62 PRO A N 1
ATOM 481 C CA . PRO A 1 62 ? -17.047 -3.369 44.312 1 30.61 62 PRO A CA 1
ATOM 482 C C . PRO A 1 62 ? -16.562 -2.742 43 1 30.61 62 PRO A C 1
ATOM 484 O O . PRO A 1 62 ? -16.578 -3.391 41.969 1 30.61 62 PRO A O 1
ATOM 487 N N . SER A 1 63 ? -16.875 -1.467 42.75 1 30.5 63 SER A N 1
ATOM 488 C CA . SER A 1 63 ? -16.422 -0.516 41.75 1 30.5 63 SER A CA 1
ATOM 489 C C . SER A 1 63 ? -14.961 -0.745 41.375 1 30.5 63 SER A C 1
ATOM 491 O O . SER A 1 63 ? -14.062 -0.258 42.094 1 30.5 63 SER A O 1
ATOM 493 N N . ASN A 1 64 ? -14.508 -1.99 41.344 1 31.81 64 ASN A N 1
ATOM 494 C CA . ASN A 1 64 ? -13.141 -1.9 40.844 1 31.81 64 ASN A CA 1
ATOM 495 C C . ASN A 1 64 ? -13.047 -0.957 39.656 1 31.81 64 ASN A C 1
ATOM 497 O O . ASN A 1 64 ? -13.219 -1.38 38.5 1 31.81 64 ASN A O 1
ATOM 501 N N . SER A 1 65 ? -13.641 0.212 39.688 1 35.53 65 SER A N 1
ATOM 502 C CA . SER A 1 65 ? -13.531 1.36 38.781 1 35.53 65 SER A CA 1
ATOM 503 C C . SER A 1 65 ? -12.086 1.573 38.312 1 35.53 65 SER A C 1
ATOM 505 O O . SER A 1 65 ? -11.289 2.184 39.031 1 35.53 65 SER A O 1
ATOM 507 N N . ALA A 1 66 ? -11.406 0.625 37.844 1 39.16 66 ALA A N 1
ATOM 508 C CA . ALA A 1 66 ? -10.094 1.036 37.375 1 39.16 66 ALA A CA 1
ATOM 509 C C . ALA A 1 66 ? -10.164 2.359 36.625 1 39.16 66 ALA A C 1
ATOM 511 O O . ALA A 1 66 ? -10.883 2.473 35.625 1 39.16 66 ALA A O 1
ATOM 512 N N . THR A 1 67 ? -10.078 3.498 37.25 1 47.5 67 THR A N 1
ATOM 513 C CA . THR A 1 67 ? -9.969 4.852 36.719 1 47.5 67 THR A CA 1
ATOM 514 C C . THR A 1 67 ? -9.078 4.871 35.469 1 47.5 67 THR A C 1
ATOM 516 O O . THR A 1 67 ? -7.992 4.293 35.469 1 47.5 67 THR A O 1
ATOM 519 N N . PRO A 1 68 ? -9.711 5.215 34.312 1 55.44 68 PRO A N 1
ATOM 520 C CA . PRO A 1 68 ? -8.875 5.352 33.094 1 55.44 68 PRO A CA 1
ATOM 521 C C . PRO A 1 68 ? -7.555 6.055 33.375 1 55.44 68 PRO A C 1
ATOM 523 O O . PRO A 1 68 ? -7.516 7.031 34.156 1 55.44 68 PRO A O 1
ATOM 526 N N . ARG A 1 69 ? -6.434 5.375 33.156 1 62.28 69 ARG A N 1
ATOM 527 C CA . ARG A 1 69 ? -5.09 5.891 33.406 1 62.28 69 ARG A CA 1
ATOM 528 C C . ARG A 1 69 ? -4.93 7.297 32.844 1 62.28 69 ARG A C 1
ATOM 530 O O . ARG A 1 69 ? -5.531 7.633 31.812 1 62.28 69 ARG A O 1
ATOM 537 N N . GLU A 1 70 ? -4.461 8.211 33.562 1 77.94 70 GLU A N 1
ATOM 538 C CA . GLU A 1 70 ? -4.117 9.555 33.094 1 77.94 70 GLU A CA 1
ATOM 539 C C . GLU A 1 70 ? -3.109 9.5 31.953 1 77.94 70 GLU A C 1
ATOM 541 O O . GLU A 1 70 ? -2.25 8.617 31.922 1 77.94 70 GLU A O 1
ATOM 546 N N . LEU A 1 71 ? -3.453 10.219 30.891 1 83.62 71 LEU A N 1
ATOM 547 C CA . LEU A 1 71 ? -2.59 10.242 29.703 1 83.62 71 LEU A CA 1
ATOM 548 C C . LEU A 1 71 ? -1.587 11.391 29.797 1 83.62 71 LEU A C 1
ATOM 550 O O . LEU A 1 71 ? -1.854 12.406 30.438 1 83.62 71 LEU A O 1
ATOM 554 N N . THR A 1 72 ? -0.384 11.109 29.422 1 81.19 72 THR A N 1
ATOM 555 C CA . THR A 1 72 ? 0.623 12.148 29.234 1 81.19 72 THR A CA 1
ATOM 556 C C . THR A 1 72 ? 1.058 12.203 27.766 1 81.19 72 THR A C 1
ATOM 558 O O . THR A 1 72 ? 0.94 11.219 27.031 1 81.19 72 THR A O 1
ATOM 561 N N . GLN A 1 73 ? 1.407 13.359 27.391 1 80.25 73 GLN A N 1
ATOM 562 C CA . GLN A 1 73 ? 1.83 13.508 26 1 80.25 73 GLN A CA 1
ATOM 563 C C . GLN A 1 73 ? 3.352 13.5 25.891 1 80.25 73 GLN A C 1
ATOM 565 O O . GLN A 1 73 ? 4.039 14.211 26.609 1 80.25 73 GLN A O 1
ATOM 570 N N . ASN A 1 74 ? 3.85 12.641 25.062 1 78.44 74 ASN A N 1
ATOM 571 C CA . ASN A 1 74 ? 5.273 12.688 24.734 1 78.44 74 ASN A CA 1
ATOM 572 C C . ASN A 1 74 ? 5.656 14.023 24.109 1 78.44 74 ASN A C 1
ATOM 574 O O . ASN A 1 74 ? 5.113 14.391 23.062 1 78.44 74 ASN A O 1
ATOM 578 N N . PRO A 1 75 ? 6.473 14.734 24.688 1 79.81 75 PRO A N 1
ATOM 579 C CA . PRO A 1 75 ? 6.762 16.078 24.172 1 79.81 75 PRO A CA 1
ATOM 580 C C . PRO A 1 75 ? 7.43 16.062 22.812 1 79.81 75 PRO A C 1
ATOM 582 O O . PRO A 1 75 ? 7.281 17.016 22.031 1 79.81 75 PRO A O 1
ATOM 585 N N . LEU A 1 76 ? 8.148 15.031 22.547 1 81.44 76 LEU A N 1
ATOM 586 C CA . LEU A 1 76 ? 8.891 14.938 21.297 1 81.44 76 LEU A CA 1
ATOM 587 C C . LEU A 1 76 ? 7.969 14.531 20.156 1 81.44 76 LEU A C 1
ATOM 589 O O . LEU A 1 76 ? 7.879 15.227 19.141 1 81.44 76 LEU A O 1
ATOM 593 N N . LYS A 1 77 ? 7.152 13.5 20.344 1 77.75 77 LYS A N 1
ATOM 594 C CA . LYS A 1 77 ? 6.336 12.914 19.281 1 77.75 77 LYS A CA 1
ATOM 595 C C . LYS A 1 77 ? 4.906 13.445 19.328 1 77.75 77 LYS A C 1
ATOM 597 O O . LYS A 1 77 ? 4.141 13.273 18.391 1 77.75 77 LYS A O 1
ATOM 602 N N . LYS A 1 78 ? 4.633 14.141 20.422 1 77.69 78 LYS A N 1
ATOM 603 C CA . LYS A 1 78 ? 3.305 14.711 20.625 1 77.69 78 LYS A CA 1
ATOM 604 C C . LYS A 1 78 ? 2.227 13.633 20.547 1 77.69 78 LYS A C 1
ATOM 606 O O . LYS A 1 78 ? 1.211 13.812 19.875 1 77.69 78 LYS A O 1
ATOM 611 N N . ILE A 1 79 ? 2.518 12.469 21.047 1 76 79 ILE A N 1
ATOM 612 C CA . ILE A 1 79 ? 1.552 11.375 21.109 1 76 79 ILE A CA 1
ATOM 613 C C . ILE A 1 79 ? 1.146 11.141 22.562 1 76 79 ILE A C 1
ATOM 615 O O . ILE A 1 79 ? 1.956 11.328 23.484 1 76 79 ILE A O 1
ATOM 619 N N . TRP A 1 80 ? -0.069 10.828 22.75 1 79.12 80 TRP A N 1
ATOM 620 C CA . TRP A 1 80 ? -0.601 10.555 24.078 1 79.12 80 TRP A CA 1
ATOM 621 C C . TRP A 1 80 ? -0.314 9.117 24.484 1 79.12 80 TRP A C 1
ATOM 623 O O . TRP A 1 80 ? -0.471 8.188 23.688 1 79.12 80 TRP A O 1
ATOM 633 N N . MET A 1 81 ? 0.281 8.969 25.656 1 78.5 81 MET A N 1
ATOM 634 C CA . MET A 1 81 ? 0.596 7.652 26.203 1 78.5 81 MET A CA 1
ATOM 635 C C . MET A 1 81 ? 0.077 7.52 27.625 1 78.5 81 MET A C 1
ATOM 637 O O . MET A 1 81 ? -0.04 8.516 28.344 1 78.5 81 MET A O 1
ATOM 641 N N . PRO A 1 82 ? -0.387 6.285 27.984 1 77.38 82 PRO A N 1
ATOM 642 C CA . PRO A 1 82 ? -0.798 6.09 29.375 1 77.38 82 PRO A CA 1
ATOM 643 C C . PRO A 1 82 ? 0.352 6.281 30.359 1 77.38 82 PRO A C 1
ATOM 645 O O . PRO A 1 82 ? 1.503 5.98 30.031 1 77.38 82 PRO A O 1
ATOM 648 N N . LEU A 1 83 ? 0.081 6.984 31.516 1 69.12 83 LEU A N 1
ATOM 649 C CA . LEU A 1 83 ? 1.084 7.152 32.562 1 69.12 83 LEU A CA 1
ATOM 650 C C . LEU A 1 83 ? 1.519 5.805 33.125 1 69.12 83 LEU A C 1
ATOM 652 O O . LEU A 1 83 ? 0.696 4.898 33.281 1 69.12 83 LEU A O 1
ATOM 656 N N . PRO A 1 84 ? 2.932 5.602 33.188 1 58.94 84 PRO A N 1
ATOM 657 C CA . PRO A 1 84 ? 3.363 4.336 33.781 1 58.94 84 PRO A CA 1
ATOM 658 C C . PRO A 1 84 ? 2.77 4.113 35.188 1 58.94 84 PRO A C 1
ATOM 660 O O . PRO A 1 84 ? 2.51 5.078 35.906 1 58.94 84 PRO A O 1
ATOM 663 N N . CYS A 1 85 ? 2.018 3.115 35.562 1 49.72 85 CYS A N 1
ATOM 664 C CA . CYS A 1 85 ? 1.506 2.83 36.906 1 49.72 85 CYS A CA 1
ATOM 665 C C . CYS A 1 85 ? 2.586 3.043 37.969 1 49.72 85 CYS A C 1
ATOM 667 O O . CYS A 1 85 ? 3.777 2.965 37.656 1 49.72 85 CYS A O 1
ATOM 669 N N . LYS A 1 86 ? 2.326 3.623 39.281 1 43.5 86 LYS A N 1
ATOM 670 C CA . LYS A 1 86 ? 3.168 3.879 40.438 1 43.5 86 LYS A CA 1
ATOM 671 C C . LYS A 1 86 ? 4.188 2.76 40.625 1 43.5 86 LYS A C 1
ATOM 673 O O . LYS A 1 86 ? 5.27 2.986 41.188 1 43.5 86 LYS A O 1
ATOM 678 N N . ASN A 1 87 ? 3.713 1.45 41.031 1 38.19 87 ASN A N 1
ATOM 679 C CA . ASN A 1 87 ? 4.699 0.531 41.594 1 38.19 87 ASN A CA 1
ATOM 680 C C . ASN A 1 87 ? 5.824 0.245 40.594 1 38.19 87 ASN A C 1
ATOM 682 O O . ASN A 1 87 ? 6.59 -0.705 40.781 1 38.19 87 ASN A O 1
ATOM 686 N N . GLY A 1 88 ? 6.379 1.053 39.875 1 37.66 88 GLY A N 1
ATOM 687 C CA . GLY A 1 88 ? 7.605 1.017 39.094 1 37.66 88 GLY A CA 1
ATOM 688 C C . GLY A 1 88 ? 7.496 0.148 37.844 1 37.66 88 GLY A C 1
ATOM 689 O O . GLY A 1 88 ? 8.477 -0.03 37.125 1 37.66 88 GLY A O 1
ATOM 690 N N . LEU A 1 89 ? 6.852 -1.065 38.062 1 33.22 89 LEU A N 1
ATOM 691 C CA . LEU A 1 89 ? 6.949 -1.999 36.938 1 33.22 89 LEU A CA 1
ATOM 692 C C . LEU A 1 89 ? 6.332 -1.402 35.688 1 33.22 89 LEU A C 1
ATOM 694 O O . LEU A 1 89 ? 5.215 -0.888 35.719 1 33.22 89 LEU A O 1
ATOM 698 N N . PRO A 1 90 ? 7.137 -0.82 34.938 1 35.97 90 PRO A N 1
ATOM 699 C CA . PRO A 1 90 ? 6.539 -0.487 33.656 1 35.97 90 PRO A CA 1
ATOM 700 C C . PRO A 1 90 ? 5.473 -1.491 33.219 1 35.97 90 PRO A C 1
ATOM 702 O O . PRO A 1 90 ? 5.723 -2.699 33.219 1 35.97 90 PRO A O 1
ATOM 705 N N . GLU A 1 91 ? 4.297 -1.444 33.875 1 36.12 91 GLU A N 1
ATOM 706 C CA . GLU A 1 91 ? 3.389 -2.48 33.406 1 36.12 91 GLU A CA 1
ATOM 707 C C . GLU A 1 91 ? 3.729 -2.895 31.984 1 36.12 91 GLU A C 1
ATOM 709 O O . GLU A 1 91 ? 4.445 -2.182 31.281 1 36.12 91 GLU A O 1
ATOM 714 N N . LYS A 1 92 ? 2.979 -4.016 31.547 1 35.19 92 LYS A N 1
ATOM 715 C CA . LYS A 1 92 ? 3.164 -4.574 30.203 1 35.19 92 LYS A CA 1
ATOM 716 C C . LYS A 1 92 ? 3.275 -3.469 29.156 1 35.19 92 LYS A C 1
ATOM 718 O O . LYS A 1 92 ? 2.455 -2.549 29.125 1 35.19 92 LYS A O 1
ATOM 723 N N . HIS A 1 93 ? 4.453 -2.938 29 1 34.25 93 HIS A N 1
ATOM 724 C CA . HIS A 1 93 ? 4.773 -2.031 27.906 1 34.25 93 HIS A CA 1
ATOM 725 C C . HIS A 1 93 ? 3.668 -2.023 26.859 1 34.25 93 HIS A C 1
ATOM 727 O O . HIS A 1 93 ? 3.346 -3.064 26.281 1 34.25 93 HIS A O 1
ATOM 733 N N . ILE A 1 94 ? 2.559 -1.511 27.266 1 37.06 94 ILE A N 1
ATOM 734 C CA . ILE A 1 94 ? 1.774 -1.154 26.078 1 37.06 94 ILE A CA 1
ATOM 735 C C . ILE A 1 94 ? 2.709 -0.762 24.938 1 37.06 94 ILE A C 1
ATOM 737 O O . ILE A 1 94 ? 3.387 0.265 25.016 1 37.06 94 ILE A O 1
ATOM 741 N N . SER A 1 95 ? 3.693 -1.515 24.688 1 35.06 95 SER A N 1
ATOM 742 C CA . SER A 1 95 ? 4.488 -1.306 23.484 1 35.06 95 SER A CA 1
ATOM 743 C C . SER A 1 95 ? 3.76 -0.401 22.484 1 35.06 95 SER A C 1
ATOM 745 O O . SER A 1 95 ? 2.635 -0.693 22.078 1 35.06 95 SER A O 1
ATOM 747 N N . GLN A 1 96 ? 3.6 0.853 22.859 1 39.53 96 GLN A N 1
ATOM 748 C CA . GLN A 1 96 ? 3.312 1.724 21.719 1 39.53 96 GLN A CA 1
ATOM 749 C C . GLN A 1 96 ? 3.68 1.047 20.391 1 39.53 96 GLN A C 1
ATOM 751 O O . GLN A 1 96 ? 4.84 1.063 19.984 1 39.53 96 GLN A O 1
ATOM 756 N N . ARG A 1 97 ? 3.412 -0.075 20.438 1 36.31 97 ARG A N 1
ATOM 757 C CA . ARG A 1 97 ? 3.768 -0.745 19.188 1 36.31 97 ARG A CA 1
ATOM 758 C C . ARG A 1 97 ? 3.42 0.122 17.984 1 36.31 97 ARG A C 1
ATOM 760 O O . ARG A 1 97 ? 2.27 0.533 17.812 1 36.31 97 ARG A O 1
ATOM 767 N N . LYS A 1 98 ? 4.266 1.125 17.688 1 41.12 98 LYS A N 1
ATOM 768 C CA . LYS A 1 98 ? 4.141 1.545 16.297 1 41.12 98 LYS A CA 1
ATOM 769 C C . LYS A 1 98 ? 3.32 0.541 15.484 1 41.12 98 LYS A C 1
ATOM 771 O O . LYS A 1 98 ? 3.053 -0.568 15.953 1 41.12 98 LYS A O 1
ATOM 776 N N . VAL A 1 99 ? 2.9 0.75 14.469 1 42.88 99 VAL A N 1
ATOM 777 C CA . VAL A 1 99 ? 2.246 -0.263 13.648 1 42.88 99 VAL A CA 1
ATOM 778 C C . VAL A 1 99 ? 2.779 -1.647 14.016 1 42.88 99 VAL A C 1
ATOM 780 O O . VAL A 1 99 ? 3.912 -1.994 13.672 1 42.88 99 VAL A O 1
ATOM 783 N N . CYS A 1 100 ? 2.906 -1.895 15.344 1 43.03 100 CYS A N 1
ATOM 784 C CA . CYS A 1 100 ? 3.332 -3.23 15.742 1 43.03 100 CYS A CA 1
ATOM 785 C C . CYS A 1 100 ? 2.797 -4.285 14.781 1 43.03 100 CYS A C 1
ATOM 787 O O . CYS A 1 100 ? 1.584 -4.469 14.664 1 43.03 100 CYS A O 1
ATOM 789 N N . MET A 1 101 ? 3.406 -4.359 13.75 1 48.84 101 MET A N 1
ATOM 790 C CA . MET A 1 101 ? 3.086 -5.453 12.844 1 48.84 101 MET A CA 1
ATOM 791 C C . MET A 1 101 ? 2.84 -6.746 13.617 1 48.84 101 MET A C 1
ATOM 793 O O . MET A 1 101 ? 3.729 -7.242 14.305 1 48.84 101 MET A O 1
ATOM 797 N N . THR A 1 102 ? 1.66 -6.914 14.086 1 49.16 102 THR A N 1
ATOM 798 C CA . THR A 1 102 ? 1.138 -8.148 14.656 1 49.16 102 THR A CA 1
ATOM 799 C C . THR A 1 102 ? 1.783 -9.367 14 1 49.16 102 THR A C 1
ATOM 801 O O . THR A 1 102 ? 1.873 -9.438 12.773 1 49.16 102 THR A O 1
ATOM 804 N N . ASN A 1 103 ? 2.668 -10.031 14.797 1 59.56 103 ASN A N 1
ATOM 805 C CA . ASN A 1 103 ? 3.125 -11.383 14.477 1 59.56 103 ASN A CA 1
ATOM 806 C C . ASN A 1 103 ? 4.59 -11.391 14.055 1 59.56 103 ASN A C 1
ATOM 808 O O . ASN A 1 103 ? 4.93 -11.883 12.977 1 59.56 103 ASN A O 1
ATOM 812 N N . CYS A 1 104 ? 5.238 -10.453 14.664 1 66.25 104 CYS A N 1
ATOM 813 C CA . CYS A 1 104 ? 6.691 -10.578 14.672 1 66.25 104 CYS A CA 1
ATOM 814 C C . CYS A 1 104 ? 7.156 -11.469 15.812 1 66.25 104 CYS A C 1
ATOM 816 O O . CYS A 1 104 ? 6.395 -11.734 16.75 1 66.25 104 CYS A O 1
ATOM 818 N N . PRO A 1 105 ? 8.484 -12.219 15.461 1 89.62 105 PRO A N 1
ATOM 819 C CA . PRO A 1 105 ? 9.539 -11.969 14.477 1 89.62 105 PRO A CA 1
ATOM 820 C C . PRO A 1 105 ? 9.406 -12.867 13.242 1 89.62 105 PRO A C 1
ATOM 822 O O . PRO A 1 105 ? 8.82 -13.945 13.32 1 89.62 105 PRO A O 1
ATOM 825 N N . THR A 1 106 ? 9.961 -12.406 12.102 1 94.75 106 THR A N 1
ATOM 826 C CA . THR A 1 106 ? 9.906 -13.141 10.844 1 94.75 106 THR A CA 1
ATOM 827 C C . THR A 1 106 ? 11.312 -13.43 10.32 1 94.75 106 THR A C 1
ATOM 829 O O . THR A 1 106 ? 12.195 -12.57 10.383 1 94.75 106 THR A O 1
ATOM 832 N N . LEU A 1 107 ? 11.531 -14.648 9.992 1 97.56 107 LEU A N 1
ATOM 833 C CA . LEU A 1 107 ? 12.766 -15.07 9.336 1 97.56 107 LEU A CA 1
ATOM 834 C C . LEU A 1 107 ? 12.547 -15.281 7.844 1 97.56 107 LEU A C 1
ATOM 836 O O . LEU A 1 107 ? 11.82 -16.188 7.441 1 97.56 107 LEU A O 1
ATOM 840 N N . ILE A 1 108 ? 13.164 -14.398 7.035 1 98.06 108 ILE A N 1
ATOM 841 C CA . ILE A 1 108 ? 13.125 -14.547 5.582 1 98.06 108 ILE A CA 1
ATOM 842 C C . ILE A 1 108 ? 14.305 -15.406 5.121 1 98.06 108 ILE A C 1
ATOM 844 O O . ILE A 1 108 ? 15.453 -15.133 5.477 1 98.06 108 ILE A O 1
ATOM 848 N N . VAL A 1 109 ? 14.031 -16.422 4.395 1 98.62 109 VAL A N 1
ATOM 849 C CA . VAL A 1 109 ? 15.055 -17.359 3.932 1 98.62 109 VAL A CA 1
ATOM 850 C C . VAL A 1 109 ? 15.102 -17.359 2.406 1 98.62 109 VAL A C 1
ATOM 852 O O . VAL A 1 109 ? 14.117 -17.703 1.749 1 98.62 109 VAL A O 1
ATOM 855 N N . THR A 1 110 ? 16.234 -16.969 1.857 1 98.25 110 THR A N 1
ATOM 856 C CA . THR A 1 110 ? 16.328 -17 0.403 1 98.25 110 THR A CA 1
ATOM 857 C C . THR A 1 110 ? 16.625 -18.406 -0.095 1 98.25 110 THR A C 1
ATOM 859 O O . THR A 1 110 ? 17.219 -19.219 0.624 1 98.25 110 THR A O 1
ATOM 862 N N . VAL A 1 111 ? 16.188 -18.734 -1.235 1 98.31 111 VAL A N 1
ATOM 863 C CA . VAL A 1 111 ? 16.391 -20 -1.908 1 98.31 111 VAL A CA 1
ATOM 864 C C . VAL A 1 111 ? 16.734 -19.766 -3.377 1 98.31 111 VAL A C 1
ATOM 866 O O . VAL A 1 111 ? 16.156 -18.891 -4.023 1 98.31 111 VAL A O 1
ATOM 869 N N . GLY A 1 112 ? 17.703 -20.484 -3.881 1 96.56 112 GLY A N 1
ATOM 870 C CA . GLY A 1 112 ? 18.016 -20.391 -5.293 1 96.56 112 GLY A CA 1
ATOM 871 C C . GLY A 1 112 ? 19.484 -20.625 -5.59 1 96.56 112 GLY A C 1
ATOM 872 O O . GLY A 1 112 ? 20.328 -20.578 -4.688 1 96.56 112 GLY A O 1
ATOM 873 N N . LEU A 1 113 ? 19.812 -20.828 -6.832 1 95.69 113 LEU A N 1
ATOM 874 C CA . LEU A 1 113 ? 21.188 -21.047 -7.277 1 95.69 113 LEU A CA 1
ATOM 875 C C . LEU A 1 113 ? 21.969 -19.734 -7.27 1 95.69 113 LEU A C 1
ATOM 877 O O . LEU A 1 113 ? 21.391 -18.656 -7.242 1 95.69 113 LEU A O 1
ATOM 881 N N . PRO A 1 114 ? 23.297 -19.859 -7.152 1 92.19 114 PRO A N 1
ATOM 882 C CA . PRO A 1 114 ? 24.109 -18.641 -7.199 1 92.19 114 PRO A CA 1
ATOM 883 C C . PRO A 1 114 ? 23.844 -17.812 -8.461 1 92.19 114 PRO A C 1
ATOM 885 O O . PRO A 1 114 ? 23.594 -18.375 -9.523 1 92.19 114 PRO A O 1
ATOM 888 N N . ALA A 1 115 ? 23.875 -16.516 -8.352 1 90.69 115 ALA A N 1
ATOM 889 C CA . ALA A 1 115 ? 23.781 -15.539 -9.43 1 90.69 115 ALA A CA 1
ATOM 890 C C . ALA A 1 115 ? 22.344 -15.453 -9.977 1 90.69 115 ALA A C 1
ATOM 892 O O . ALA A 1 115 ? 22.141 -15.188 -11.164 1 90.69 115 ALA A O 1
ATOM 893 N N . ARG A 1 116 ? 21.406 -15.766 -9.141 1 92.62 116 ARG A N 1
ATOM 894 C CA . ARG A 1 116 ? 20.016 -15.68 -9.562 1 92.62 116 ARG A CA 1
ATOM 895 C C . ARG A 1 116 ? 19.328 -14.453 -8.961 1 92.62 116 ARG A C 1
ATOM 897 O O . ARG A 1 116 ? 18.125 -14.281 -9.102 1 92.62 116 ARG A O 1
ATOM 904 N N . GLY A 1 117 ? 20.031 -13.625 -8.211 1 89 117 GLY A N 1
ATOM 905 C CA . GLY A 1 117 ? 19.5 -12.359 -7.727 1 89 117 GLY A CA 1
ATOM 906 C C . GLY A 1 117 ? 19.078 -12.406 -6.27 1 89 117 GLY A C 1
ATOM 907 O O . GLY A 1 117 ? 18.422 -11.484 -5.777 1 89 117 GLY A O 1
ATOM 908 N N . LYS A 1 118 ? 19.422 -13.414 -5.504 1 92.12 118 LYS A N 1
ATOM 909 C CA . LYS A 1 118 ? 19.047 -13.57 -4.102 1 92.12 118 LYS A CA 1
ATOM 910 C C . LYS A 1 118 ? 19.562 -12.391 -3.266 1 92.12 118 LYS A C 1
ATOM 912 O O . LYS A 1 118 ? 18.812 -11.82 -2.477 1 92.12 118 LYS A O 1
ATOM 917 N N . THR A 1 119 ? 20.828 -12.07 -3.424 1 88.62 119 THR A N 1
ATOM 918 C CA . THR A 1 119 ? 21.438 -11.008 -2.625 1 88.62 119 THR A CA 1
ATOM 919 C C . THR A 1 119 ? 20.812 -9.656 -2.965 1 88.62 119 THR A C 1
ATOM 921 O O . THR A 1 119 ? 20.625 -8.812 -2.088 1 88.62 119 THR A O 1
ATOM 924 N N . TYR A 1 120 ? 20.547 -9.477 -4.234 1 88.56 120 TYR A N 1
ATOM 925 C CA . TYR A 1 120 ? 19.812 -8.281 -4.641 1 88.56 120 TYR A CA 1
ATOM 926 C C . TYR A 1 120 ? 18.484 -8.164 -3.887 1 88.56 120 TYR A C 1
ATOM 928 O O . TYR A 1 120 ? 18.188 -7.113 -3.324 1 88.56 120 TYR A O 1
ATOM 936 N N . ILE A 1 121 ? 17.75 -9.242 -3.896 1 93.38 121 ILE A N 1
ATOM 937 C CA . ILE A 1 121 ? 16.453 -9.289 -3.23 1 93.38 121 ILE A CA 1
ATOM 938 C C . ILE A 1 121 ? 16.625 -9.023 -1.738 1 93.38 121 ILE A C 1
ATOM 940 O O . ILE A 1 121 ? 15.875 -8.242 -1.147 1 93.38 121 ILE A O 1
ATOM 944 N N . SER A 1 122 ? 17.625 -9.656 -1.152 1 94.38 122 SER A N 1
ATOM 945 C CA . SER A 1 122 ? 17.906 -9.516 0.274 1 94.38 122 SER A CA 1
ATOM 946 C C . SER A 1 122 ? 18.203 -8.062 0.639 1 94.38 122 SER A C 1
ATOM 948 O O . SER A 1 122 ? 17.656 -7.539 1.614 1 94.38 122 SER A O 1
ATOM 950 N N . LYS A 1 123 ? 19 -7.422 -0.106 1 92.25 123 LYS A N 1
ATOM 951 C CA . LYS A 1 123 ? 19.391 -6.039 0.163 1 92.25 123 LYS A CA 1
ATOM 952 C C . LYS A 1 123 ? 18.203 -5.094 -0.024 1 92.25 123 LYS A C 1
ATOM 954 O O . LYS A 1 123 ? 17.984 -4.195 0.792 1 92.25 123 LYS A O 1
ATOM 959 N N . LYS A 1 124 ? 17.453 -5.32 -1.088 1 93.56 124 LYS A N 1
ATOM 960 C CA . LYS A 1 124 ? 16.281 -4.492 -1.359 1 93.56 124 LYS A CA 1
ATOM 961 C C . LYS A 1 124 ? 15.242 -4.625 -0.246 1 93.56 124 LYS A C 1
ATOM 963 O O . LYS A 1 124 ? 14.688 -3.625 0.212 1 93.56 124 LYS A O 1
ATOM 968 N N . LEU A 1 125 ? 15.055 -5.848 0.156 1 95.25 125 LEU A N 1
ATOM 969 C CA . LEU A 1 125 ? 14.102 -6.086 1.23 1 95.25 125 LEU A CA 1
ATOM 970 C C . LEU A 1 125 ? 14.562 -5.426 2.525 1 95.25 125 LEU A C 1
ATOM 972 O O . LEU A 1 125 ? 13.766 -4.797 3.227 1 95.25 125 LEU A O 1
ATOM 976 N N . THR A 1 126 ? 15.805 -5.57 2.869 1 95.19 126 THR A N 1
ATOM 977 C CA . THR A 1 126 ? 16.359 -5.004 4.094 1 95.19 126 THR A CA 1
ATOM 978 C C . THR A 1 126 ? 16.234 -3.482 4.09 1 95.19 126 THR A C 1
ATOM 980 O O . THR A 1 126 ? 15.812 -2.887 5.086 1 95.19 126 THR A O 1
ATOM 983 N N . ARG A 1 127 ? 16.516 -2.9 2.988 1 93.31 127 ARG A N 1
ATOM 984 C CA . ARG A 1 127 ? 16.406 -1.454 2.838 1 93.31 127 ARG A CA 1
ATOM 985 C C . ARG A 1 127 ? 14.961 -0.994 3.008 1 93.31 127 ARG A C 1
ATOM 987 O O . ARG A 1 127 ? 14.688 -0.066 3.771 1 93.31 127 ARG A O 1
ATOM 994 N N . TYR A 1 128 ? 14.047 -1.572 2.285 1 94.56 128 TYR A N 1
ATOM 995 C CA . TYR A 1 128 ? 12.641 -1.196 2.305 1 94.56 128 TYR A CA 1
ATOM 996 C C . TYR A 1 128 ? 12.062 -1.332 3.707 1 94.56 128 TYR A C 1
ATOM 998 O O . TYR A 1 128 ? 11.438 -0.401 4.223 1 94.56 128 TYR A O 1
ATOM 1006 N N . LEU A 1 129 ? 12.344 -2.514 4.344 1 93.69 129 LEU A N 1
ATOM 1007 C CA . LEU A 1 129 ? 11.758 -2.787 5.652 1 93.69 129 LEU A CA 1
ATOM 1008 C C . LEU A 1 129 ? 12.336 -1.851 6.711 1 93.69 129 LEU A C 1
ATOM 1010 O O . LEU A 1 129 ? 11.602 -1.341 7.562 1 93.69 129 LEU A O 1
ATOM 1014 N N . ASN A 1 130 ? 13.602 -1.586 6.68 1 92.44 130 ASN A N 1
ATOM 1015 C CA . ASN A 1 130 ? 14.188 -0.625 7.605 1 92.44 130 ASN A CA 1
ATOM 1016 C C . ASN A 1 130 ? 13.625 0.776 7.395 1 92.44 130 ASN A C 1
ATOM 1018 O O . ASN A 1 130 ? 13.383 1.506 8.359 1 92.44 130 ASN A O 1
ATOM 1022 N N . TRP A 1 131 ? 13.453 1.082 6.191 1 91.75 131 TRP A N 1
ATOM 1023 C CA . TRP A 1 131 ? 12.938 2.408 5.863 1 91.75 131 TRP A CA 1
ATOM 1024 C C . TRP A 1 131 ? 11.539 2.609 6.434 1 91.75 131 TRP A C 1
ATOM 1026 O O . TRP A 1 131 ? 11.227 3.68 6.961 1 91.75 131 TRP A O 1
ATOM 1036 N N . ILE A 1 132 ? 10.727 1.627 6.398 1 86.31 132 ILE A N 1
ATOM 1037 C CA . ILE A 1 132 ? 9.359 1.797 6.875 1 86.31 132 ILE A CA 1
ATOM 1038 C C . ILE A 1 132 ? 9.305 1.564 8.383 1 86.31 132 ILE A C 1
ATOM 1040 O O . ILE A 1 132 ? 8.219 1.505 8.969 1 86.31 132 ILE A O 1
ATOM 1044 N N . GLY A 1 133 ? 10.453 1.327 9.008 1 84.44 133 GLY A N 1
ATOM 1045 C CA . GLY A 1 133 ? 10.523 1.304 10.461 1 84.44 133 GLY A CA 1
ATOM 1046 C C . GLY A 1 133 ? 10.5 -0.099 11.031 1 84.44 133 GLY A C 1
ATOM 1047 O O . GLY A 1 133 ? 10.219 -0.283 12.219 1 84.44 133 GLY A O 1
ATOM 1048 N N . VAL A 1 134 ? 10.688 -1.103 10.242 1 89.44 134 VAL A N 1
ATOM 1049 C CA . VAL A 1 134 ? 10.82 -2.48 10.703 1 89.44 134 VAL A CA 1
ATOM 1050 C C . VAL A 1 134 ? 12.297 -2.871 10.758 1 89.44 134 VAL A C 1
ATOM 1052 O O . VAL A 1 134 ? 12.906 -3.156 9.727 1 89.44 134 VAL A O 1
ATOM 1055 N N . PRO A 1 135 ? 12.789 -2.893 11.977 1 92.38 135 PRO A N 1
ATOM 1056 C CA . PRO A 1 135 ? 14.211 -3.236 12.07 1 92.38 135 PRO A CA 1
ATOM 1057 C C . PRO A 1 135 ? 14.539 -4.574 11.414 1 92.38 135 PRO A C 1
ATOM 1059 O O . PRO A 1 135 ? 14 -5.609 11.805 1 92.38 135 PRO A O 1
ATOM 1062 N N . THR A 1 136 ? 15.367 -4.559 10.422 1 95.75 136 THR A N 1
ATOM 1063 C CA . THR A 1 136 ? 15.688 -5.711 9.594 1 95.75 136 THR A CA 1
ATOM 1064 C C . THR A 1 136 ? 17.203 -5.797 9.352 1 95.75 136 THR A C 1
ATOM 1066 O O . THR A 1 136 ? 17.844 -4.777 9.125 1 95.75 136 THR A O 1
ATOM 1069 N N . ARG A 1 137 ? 17.734 -7 9.43 1 97.06 137 ARG A N 1
ATOM 1070 C CA . ARG A 1 137 ? 19.141 -7.207 9.156 1 97.06 137 ARG A CA 1
ATOM 1071 C C . ARG A 1 137 ? 19.359 -8.422 8.258 1 97.06 137 ARG A C 1
ATOM 1073 O O . ARG A 1 137 ? 18.672 -9.43 8.398 1 97.06 137 ARG A O 1
ATOM 1080 N N . GLU A 1 138 ? 20.328 -8.273 7.363 1 96.69 138 GLU A N 1
ATOM 1081 C CA . GLU A 1 138 ? 20.688 -9.359 6.465 1 96.69 138 GLU A CA 1
ATOM 1082 C C . GLU A 1 138 ? 21.859 -10.164 7.027 1 96.69 138 GLU A C 1
ATOM 1084 O O . GLU A 1 138 ? 22.812 -9.594 7.551 1 96.69 138 GLU A O 1
ATOM 1089 N N . PHE A 1 139 ? 21.734 -11.453 7.012 1 97.94 139 PHE A N 1
ATOM 1090 C CA . PHE A 1 139 ? 22.797 -12.391 7.359 1 97.94 139 PHE A CA 1
ATOM 1091 C C . PHE A 1 139 ? 23.203 -13.227 6.152 1 97.94 139 PHE A C 1
ATOM 1093 O O . PHE A 1 139 ? 22.578 -14.258 5.867 1 97.94 139 PHE A O 1
ATOM 1100 N N . ASN A 1 140 ? 24.188 -12.758 5.465 1 95.5 140 ASN A N 1
ATOM 1101 C CA . ASN A 1 140 ? 24.672 -13.398 4.246 1 95.5 140 ASN A CA 1
ATOM 1102 C C . ASN A 1 140 ? 25.688 -14.492 4.551 1 95.5 140 ASN A C 1
ATOM 1104 O O . ASN A 1 140 ? 26.812 -14.203 4.965 1 95.5 140 ASN A O 1
ATOM 1108 N N . VAL A 1 141 ? 25.406 -15.719 4.242 1 95.31 141 VAL A N 1
ATOM 1109 C CA . VAL A 1 141 ? 26.25 -16.859 4.598 1 95.31 141 VAL A CA 1
ATOM 1110 C C . VAL A 1 141 ? 27.531 -16.828 3.789 1 95.31 141 VAL A C 1
ATOM 1112 O O . VAL A 1 141 ? 28.594 -17.266 4.266 1 95.31 141 VAL A O 1
ATOM 1115 N N . GLY A 1 142 ? 27.469 -16.266 2.574 1 91.31 142 GLY A N 1
ATOM 1116 C CA . GLY A 1 142 ? 28.688 -16.078 1.802 1 91.31 142 GLY A CA 1
ATOM 1117 C C . GLY A 1 142 ? 29.719 -15.227 2.514 1 91.31 142 GLY A C 1
ATOM 1118 O O . GLY A 1 142 ? 30.922 -15.492 2.42 1 91.31 142 GLY A O 1
ATOM 1119 N N . GLN A 1 143 ? 29.312 -14.266 3.201 1 91.38 143 GLN A N 1
ATOM 1120 C CA . GLN A 1 143 ? 30.219 -13.406 3.953 1 91.38 143 GLN A CA 1
ATOM 1121 C C . GLN A 1 143 ? 30.844 -14.156 5.125 1 91.38 143 GLN A C 1
ATOM 1123 O O . GLN A 1 143 ? 32.031 -13.977 5.418 1 91.38 143 GLN A O 1
ATOM 1128 N N . TYR A 1 144 ? 30.062 -14.977 5.789 1 95 144 TYR A N 1
ATOM 1129 C CA . TYR A 1 144 ? 30.594 -15.805 6.871 1 95 144 TYR A CA 1
ATOM 1130 C C . TYR A 1 144 ? 31.672 -16.75 6.359 1 95 144 TYR A C 1
ATOM 1132 O O . TYR A 1 144 ? 32.688 -16.953 7.016 1 95 144 TYR A O 1
ATOM 1140 N N . ARG A 1 145 ? 31.406 -17.328 5.203 1 92.5 145 ARG A N 1
ATOM 1141 C CA . ARG A 1 145 ? 32.375 -18.219 4.586 1 92.5 145 ARG A CA 1
ATOM 1142 C C . ARG A 1 145 ? 33.688 -17.469 4.27 1 92.5 145 ARG A C 1
ATOM 1144 O O . ARG A 1 145 ? 34.781 -17.984 4.516 1 92.5 145 ARG A O 1
ATOM 1151 N N . ARG A 1 146 ? 33.562 -16.281 3.717 1 89.56 146 ARG A N 1
ATOM 1152 C CA . ARG A 1 146 ? 34.719 -15.492 3.355 1 89.56 146 ARG A CA 1
ATOM 1153 C C . ARG A 1 146 ? 35.562 -15.125 4.59 1 89.56 146 ARG A C 1
ATOM 1155 O O . ARG A 1 146 ? 36.781 -15.039 4.523 1 89.56 146 ARG A O 1
ATOM 1162 N N . GLU A 1 147 ? 34.875 -14.922 5.625 1 90.44 147 GLU A N 1
ATOM 1163 C CA . GLU A 1 147 ? 35.562 -14.617 6.875 1 90.44 147 GLU A CA 1
ATOM 1164 C C . GLU A 1 147 ? 36.281 -15.852 7.434 1 90.44 147 GLU A C 1
ATOM 1166 O O . GLU A 1 147 ? 37.344 -15.742 8.047 1 90.44 147 GLU A O 1
ATOM 1171 N N . CYS A 1 148 ? 35.656 -16.953 7.164 1 89.12 148 CYS A N 1
ATOM 1172 C CA . CYS A 1 148 ? 36.188 -18.219 7.66 1 89.12 148 CYS A CA 1
ATOM 1173 C C . CYS A 1 148 ? 37.344 -18.719 6.766 1 89.12 148 CYS A C 1
ATOM 1175 O O . CYS A 1 148 ? 38.344 -19.203 7.258 1 89.12 148 CYS A O 1
ATOM 1177 N N . VAL A 1 149 ? 37.031 -18.703 5.453 1 87.56 149 VAL A N 1
ATOM 1178 C CA . VAL A 1 149 ? 38 -19.109 4.461 1 87.56 149 VAL A CA 1
ATOM 1179 C C . VAL A 1 149 ? 38.562 -17.891 3.729 1 87.56 149 VAL A C 1
ATOM 1181 O O . VAL A 1 149 ? 38.031 -17.484 2.693 1 87.56 149 VAL A O 1
ATOM 1184 N N . LYS A 1 150 ? 39.594 -17.344 4.098 1 79.25 150 LYS A N 1
ATOM 1185 C CA . LYS A 1 150 ? 40.125 -16.062 3.609 1 79.25 150 LYS A CA 1
ATOM 1186 C C . LYS A 1 150 ? 40.594 -16.188 2.164 1 79.25 150 LYS A C 1
ATOM 1188 O O . LYS A 1 150 ? 40.5 -15.234 1.392 1 79.25 150 LYS A O 1
ATOM 1193 N N . ILE A 1 151 ? 41.094 -17.359 1.884 1 76.81 151 ILE A N 1
ATOM 1194 C CA . ILE A 1 151 ? 41.594 -17.516 0.524 1 76.81 151 ILE A CA 1
ATOM 1195 C C . ILE A 1 151 ? 40.719 -18.516 -0.237 1 76.81 151 ILE A C 1
ATOM 1197 O O . ILE A 1 151 ? 40.656 -19.688 0.135 1 76.81 151 ILE A O 1
ATOM 1201 N N . TYR A 1 152 ? 40.031 -18.078 -1.178 1 79.56 152 TYR A N 1
ATOM 1202 C CA . TYR A 1 152 ? 39.219 -18.922 -2.061 1 79.56 152 TYR A CA 1
ATOM 1203 C C . TYR A 1 152 ? 40.062 -19.453 -3.211 1 79.56 152 TYR A C 1
ATOM 1205 O O . TYR A 1 152 ? 40.719 -18.688 -3.922 1 79.56 152 TYR A O 1
ATOM 1213 N N . LYS A 1 153 ? 40.062 -20.688 -3.383 1 78.62 153 LYS A N 1
ATOM 1214 C CA . LYS A 1 153 ? 40.906 -21.297 -4.398 1 78.62 153 LYS A CA 1
ATOM 1215 C C . LYS A 1 153 ? 40.125 -21.562 -5.68 1 78.62 153 LYS A C 1
ATOM 1217 O O . LYS A 1 153 ? 40.531 -21.125 -6.758 1 78.62 153 LYS A O 1
ATOM 1222 N N . SER A 1 154 ? 39.188 -22.359 -5.562 1 85.19 154 SER A N 1
ATOM 1223 C CA . SER A 1 154 ? 38.438 -22.703 -6.754 1 85.19 154 SER A CA 1
ATOM 1224 C C . SER A 1 154 ? 37.062 -23.266 -6.387 1 85.19 154 SER A C 1
ATOM 1226 O O . SER A 1 154 ? 36.75 -23.453 -5.207 1 85.19 154 SER A O 1
ATOM 1228 N N . PHE A 1 155 ? 36.344 -23.469 -7.473 1 90.12 155 PHE A N 1
ATOM 1229 C CA . PHE A 1 155 ? 35 -24.016 -7.348 1 90.12 155 PHE A CA 1
ATOM 1230 C C . PHE A 1 155 ? 35 -25.344 -6.598 1 90.12 155 PHE A C 1
ATOM 1232 O O . PHE A 1 155 ? 33.969 -25.812 -6.113 1 90.12 155 PHE A O 1
ATOM 1239 N N . GLU A 1 156 ? 36.125 -25.984 -6.418 1 90.62 156 GLU A N 1
ATOM 1240 C CA . GLU A 1 156 ? 36.25 -27.297 -5.785 1 90.62 156 GLU A CA 1
ATOM 1241 C C . GLU A 1 156 ? 35.781 -27.25 -4.328 1 90.62 156 GLU A C 1
ATOM 1243 O O . GLU A 1 156 ? 35.375 -28.281 -3.766 1 90.62 156 GLU A O 1
ATOM 1248 N N . PHE A 1 157 ? 35.875 -26.109 -3.797 1 91.69 157 PHE A N 1
ATOM 1249 C CA . PHE A 1 157 ? 35.438 -25.906 -2.428 1 91.69 157 PHE A CA 1
ATOM 1250 C C . PHE A 1 157 ? 33.969 -26.281 -2.289 1 91.69 157 PHE A C 1
ATOM 1252 O O . PHE A 1 157 ? 33.531 -26.719 -1.227 1 91.69 157 PHE A O 1
ATOM 1259 N N . PHE A 1 158 ? 33.219 -26.203 -3.361 1 92.56 158 PHE A N 1
ATOM 1260 C CA . PHE A 1 158 ? 31.766 -26.328 -3.301 1 92.56 158 PHE A CA 1
ATOM 1261 C C . PHE A 1 158 ? 31.328 -27.703 -3.818 1 92.56 158 PHE A C 1
ATOM 1263 O O . PHE A 1 158 ? 30.125 -28 -3.859 1 92.56 158 PHE A O 1
ATOM 1270 N N . ARG A 1 159 ? 32.219 -28.516 -4.211 1 92 159 ARG A N 1
ATOM 1271 C CA . ARG A 1 159 ? 31.875 -29.859 -4.68 1 92 159 ARG A CA 1
ATOM 1272 C C . ARG A 1 159 ? 31.188 -30.656 -3.584 1 92 159 ARG A C 1
ATOM 1274 O O . ARG A 1 159 ? 31.547 -30.562 -2.412 1 92 159 ARG A O 1
ATOM 1281 N N . PRO A 1 160 ? 30.156 -31.453 -3.961 1 88.88 160 PRO A N 1
ATOM 1282 C CA . PRO A 1 160 ? 29.438 -32.25 -2.961 1 88.88 160 PRO A CA 1
ATOM 1283 C C . PRO A 1 160 ? 30.328 -33.281 -2.291 1 88.88 160 PRO A C 1
ATOM 1285 O O . PRO A 1 160 ? 30.078 -33.688 -1.153 1 88.88 160 PRO A O 1
ATOM 1288 N N . ASP A 1 161 ? 31.359 -33.688 -2.977 1 90.62 161 ASP A N 1
ATOM 1289 C CA . ASP A 1 161 ? 32.219 -34.75 -2.439 1 90.62 161 ASP A CA 1
ATOM 1290 C C . ASP A 1 161 ? 33.375 -34.156 -1.629 1 90.62 161 ASP A C 1
ATOM 1292 O O . ASP A 1 161 ? 34.156 -34.906 -1.055 1 90.62 161 ASP A O 1
ATOM 1296 N N . ASN A 1 162 ? 33.469 -32.875 -1.613 1 93.25 162 ASN A N 1
ATOM 1297 C CA . ASN A 1 162 ? 34.469 -32.219 -0.775 1 93.25 162 ASN A CA 1
ATOM 1298 C C . ASN A 1 162 ? 34.031 -32.156 0.679 1 93.25 162 ASN A C 1
ATOM 1300 O O . ASN A 1 162 ? 33.344 -31.188 1.072 1 93.25 162 ASN A O 1
ATOM 1304 N N . GLU A 1 163 ? 34.469 -33.031 1.534 1 93.31 163 GLU A N 1
ATOM 1305 C CA . GLU A 1 163 ? 34 -33.188 2.91 1 93.31 163 GLU A CA 1
ATOM 1306 C C . GLU A 1 163 ? 34.375 -31.953 3.746 1 93.31 163 GLU A C 1
ATOM 1308 O O . GLU A 1 163 ? 33.594 -31.484 4.57 1 93.31 163 GLU A O 1
ATOM 1313 N N . GLU A 1 164 ? 35.594 -31.531 3.574 1 92.12 164 GLU A N 1
ATOM 1314 C CA . GLU A 1 164 ? 36.062 -30.359 4.316 1 92.12 164 GLU A CA 1
ATOM 1315 C C . GLU A 1 164 ? 35.219 -29.125 3.965 1 92.12 164 GLU A C 1
ATOM 1317 O O . GLU A 1 164 ? 34.844 -28.359 4.848 1 92.12 164 GLU A O 1
ATOM 1322 N N . GLY A 1 165 ? 35.062 -28.922 2.705 1 92.38 165 GLY A N 1
ATOM 1323 C CA . GLY A 1 165 ? 34.25 -27.797 2.262 1 92.38 165 GLY A CA 1
ATOM 1324 C C . GLY A 1 165 ? 32.844 -27.844 2.803 1 92.38 165 GLY A C 1
ATOM 1325 O O . GLY A 1 165 ? 32.281 -26.812 3.199 1 92.38 165 GLY A O 1
ATOM 1326 N N . LEU A 1 166 ? 32.25 -29.016 2.822 1 92.25 166 LEU A N 1
ATOM 1327 C CA . LEU A 1 166 ? 30.906 -29.219 3.33 1 92.25 166 LEU A CA 1
ATOM 1328 C C . LEU A 1 166 ? 30.828 -28.859 4.809 1 92.25 166 LEU A C 1
ATOM 1330 O O . LEU A 1 166 ? 29.859 -28.203 5.238 1 92.25 166 LEU A O 1
ATOM 1334 N N . LYS A 1 167 ? 31.797 -29.297 5.551 1 93.75 167 LYS A N 1
ATOM 1335 C CA . LYS A 1 167 ? 31.828 -29.016 6.984 1 93.75 167 LYS A CA 1
ATOM 1336 C C . LYS A 1 167 ? 31.922 -27.516 7.242 1 93.75 167 LYS A C 1
ATOM 1338 O O . LYS A 1 167 ? 31.234 -26.984 8.117 1 93.75 167 LYS A O 1
ATOM 1343 N N . ILE A 1 168 ? 32.75 -26.891 6.512 1 94.38 168 ILE A N 1
ATOM 1344 C CA . ILE A 1 168 ? 32.938 -25.453 6.68 1 94.38 168 ILE A CA 1
ATOM 1345 C C . ILE A 1 168 ? 31.656 -24.719 6.312 1 94.38 168 ILE A C 1
ATOM 1347 O O . ILE A 1 168 ? 31.234 -23.797 7.016 1 94.38 168 ILE A O 1
ATOM 1351 N N . ARG A 1 169 ? 31.016 -25.078 5.258 1 93.38 169 ARG A N 1
ATOM 1352 C CA . ARG A 1 169 ? 29.766 -24.453 4.832 1 93.38 169 ARG A CA 1
ATOM 1353 C C . ARG A 1 169 ? 28.672 -24.625 5.883 1 93.38 169 ARG A C 1
ATOM 1355 O O . ARG A 1 169 ? 27.906 -23.703 6.16 1 93.38 169 ARG A O 1
ATOM 1362 N N . GLN A 1 170 ? 28.625 -25.766 6.434 1 93.38 170 GLN A N 1
ATOM 1363 C CA . GLN A 1 170 ? 27.641 -26.047 7.477 1 93.38 170 GLN A CA 1
ATOM 1364 C C . GLN A 1 170 ? 27.906 -25.203 8.719 1 93.38 170 GLN A C 1
ATOM 1366 O O . GLN A 1 170 ? 26.984 -24.703 9.359 1 93.38 170 GLN A O 1
ATOM 1371 N N . GLN A 1 171 ? 29.141 -25.078 9.047 1 95.12 171 GLN A N 1
ATOM 1372 C CA . GLN A 1 171 ? 29.516 -24.266 10.203 1 95.12 171 GLN A CA 1
ATOM 1373 C C . GLN A 1 171 ? 29.156 -22.797 9.992 1 95.12 171 GLN A C 1
ATOM 1375 O O . GLN A 1 171 ? 28.688 -22.125 10.914 1 95.12 171 GLN A O 1
ATOM 1380 N N . CYS A 1 172 ? 29.422 -22.344 8.836 1 96.19 172 CYS A N 1
ATOM 1381 C CA . CYS A 1 172 ? 29.109 -20.969 8.523 1 96.19 172 CYS A CA 1
ATOM 1382 C C . CYS A 1 172 ? 27.594 -20.719 8.586 1 96.19 172 CYS A C 1
ATOM 1384 O O . CYS A 1 172 ? 27.156 -19.703 9.109 1 96.19 172 CYS A O 1
ATOM 1386 N N . ALA A 1 173 ? 26.828 -21.641 8.031 1 96.38 173 ALA A N 1
ATOM 1387 C CA . ALA A 1 173 ? 25.359 -21.547 8.094 1 96.38 173 ALA A CA 1
ATOM 1388 C C . ALA A 1 173 ? 24.875 -21.547 9.539 1 96.38 173 ALA A C 1
ATOM 1390 O O . ALA A 1 173 ? 24 -20.766 9.906 1 96.38 173 ALA A O 1
ATOM 1391 N N . SER A 1 174 ? 25.5 -22.406 10.312 1 96.44 174 SER A N 1
ATOM 1392 C CA . SER A 1 174 ? 25.125 -22.5 11.719 1 96.44 174 SER A CA 1
ATOM 1393 C C . SER A 1 174 ? 25.469 -21.219 12.477 1 96.44 174 SER A C 1
ATOM 1395 O O . SER A 1 174 ? 24.703 -20.766 13.32 1 96.44 174 SER A O 1
ATOM 1397 N N . ALA A 1 175 ? 26.594 -20.703 12.203 1 97.31 175 ALA A N 1
ATOM 1398 C CA . ALA A 1 175 ? 27.016 -19.453 12.836 1 97.31 175 ALA A CA 1
ATOM 1399 C C . ALA A 1 175 ? 26.078 -18.312 12.477 1 97.31 175 ALA A C 1
ATOM 1401 O O . ALA A 1 175 ? 25.719 -17.5 13.328 1 97.31 175 ALA A O 1
ATOM 1402 N N . ALA A 1 176 ? 25.734 -18.281 11.242 1 97.88 176 ALA A N 1
ATOM 1403 C CA . ALA A 1 176 ? 24.797 -17.25 10.789 1 97.88 176 ALA A CA 1
ATOM 1404 C C . ALA A 1 176 ? 23.453 -17.391 11.477 1 97.88 176 ALA A C 1
ATOM 1406 O O . ALA A 1 176 ? 22.859 -16.391 11.898 1 97.88 176 ALA A O 1
ATOM 1407 N N . LEU A 1 177 ? 22.938 -18.609 11.594 1 97.75 177 LEU A N 1
ATOM 1408 C CA . LEU A 1 177 ? 21.656 -18.859 12.234 1 97.75 177 LEU A CA 1
ATOM 1409 C C . LEU A 1 177 ? 21.703 -18.453 13.711 1 97.75 177 LEU A C 1
ATOM 1411 O O . LEU A 1 177 ? 20.719 -17.938 14.25 1 97.75 177 LEU A O 1
ATOM 1415 N N . ASN A 1 178 ? 22.812 -18.688 14.289 1 97.38 178 ASN A N 1
ATOM 1416 C CA . ASN A 1 178 ? 22.969 -18.266 15.68 1 97.38 178 ASN A CA 1
ATOM 1417 C C . ASN A 1 178 ? 22.906 -16.75 15.812 1 97.38 178 ASN A C 1
ATOM 1419 O O . ASN A 1 178 ? 22.328 -16.234 16.766 1 97.38 178 ASN A O 1
ATOM 1423 N N . ASP A 1 179 ? 23.547 -16.109 14.922 1 97.88 179 ASP A N 1
ATOM 1424 C CA . ASP A 1 179 ? 23.484 -14.648 14.922 1 97.88 179 ASP A CA 1
ATOM 1425 C C . ASP A 1 179 ? 22.047 -14.164 14.664 1 97.88 179 ASP A C 1
ATOM 1427 O O . ASP A 1 179 ? 21.625 -13.148 15.227 1 97.88 179 ASP A O 1
ATOM 1431 N N . VAL A 1 180 ? 21.375 -14.883 13.797 1 97.94 180 VAL A N 1
ATOM 1432 C CA . VAL A 1 180 ? 19.969 -14.578 13.547 1 97.94 180 VAL A CA 1
ATOM 1433 C C . VAL A 1 180 ? 19.188 -14.688 14.852 1 97.94 180 VAL A C 1
ATOM 1435 O O . VAL A 1 180 ? 18.391 -13.805 15.188 1 97.94 180 VAL A O 1
ATOM 1438 N N . ARG A 1 181 ? 19.406 -15.711 15.539 1 97.5 181 ARG A N 1
ATOM 1439 C CA . ARG A 1 181 ? 18.719 -15.93 16.812 1 97.5 181 ARG A CA 1
ATOM 1440 C C . ARG A 1 181 ? 19.016 -14.797 17.781 1 97.5 181 ARG A C 1
ATOM 1442 O O . ARG A 1 181 ? 18.094 -14.266 18.422 1 97.5 181 ARG A O 1
ATOM 1449 N N . GLN A 1 182 ? 20.234 -14.398 17.891 1 97.19 182 GLN A N 1
ATOM 1450 C CA . GLN A 1 182 ? 20.625 -13.32 18.797 1 97.19 182 GLN A CA 1
ATOM 1451 C C . GLN A 1 182 ? 19.953 -12 18.391 1 97.19 182 GLN A C 1
ATOM 1453 O O . GLN A 1 182 ? 19.5 -11.25 19.25 1 97.19 182 GLN A O 1
ATOM 1458 N N . TYR A 1 183 ? 19.922 -11.789 17.156 1 96.94 183 TYR A N 1
ATOM 1459 C CA . TYR A 1 183 ? 19.359 -10.547 16.641 1 96.94 183 TYR A CA 1
ATOM 1460 C C . TYR A 1 183 ? 17.859 -10.484 16.906 1 96.94 183 TYR A C 1
ATOM 1462 O O . TYR A 1 183 ? 17.344 -9.461 17.359 1 96.94 183 TYR A O 1
ATOM 1470 N N . LEU A 1 184 ? 17.094 -11.555 16.625 1 95.62 184 LEU A N 1
ATOM 1471 C CA . LEU A 1 184 ? 15.641 -11.57 16.703 1 95.62 184 LEU A CA 1
ATOM 1472 C C . LEU A 1 184 ? 15.18 -11.75 18.141 1 95.62 184 LEU A C 1
ATOM 1474 O O . LEU A 1 184 ? 14.133 -11.227 18.531 1 95.62 184 LEU A O 1
ATOM 1478 N N . ALA A 1 185 ? 15.93 -12.422 18.938 1 91.06 185 ALA A N 1
ATOM 1479 C CA . ALA A 1 185 ? 15.5 -12.742 20.297 1 91.06 185 ALA A CA 1
ATOM 1480 C C . ALA A 1 185 ? 16 -11.695 21.297 1 91.06 185 ALA A C 1
ATOM 1482 O O . ALA A 1 185 ? 15.281 -11.32 22.234 1 91.06 185 ALA A O 1
ATOM 1483 N N . ASP A 1 186 ? 17.188 -11.125 21.062 1 89.19 186 ASP A N 1
ATOM 1484 C CA . ASP A 1 186 ? 17.844 -10.375 22.141 1 89.19 186 ASP A CA 1
ATOM 1485 C C . ASP A 1 186 ? 18.062 -8.914 21.734 1 89.19 186 ASP A C 1
ATOM 1487 O O . ASP A 1 186 ? 18.125 -8.031 22.594 1 89.19 186 ASP A O 1
ATOM 1491 N N . LYS A 1 187 ? 18.234 -8.641 20.516 1 88.56 187 LYS A N 1
ATOM 1492 C CA . LYS A 1 187 ? 18.719 -7.316 20.125 1 88.56 187 LYS A CA 1
ATOM 1493 C C . LYS A 1 187 ? 17.578 -6.469 19.562 1 88.56 187 LYS A C 1
ATOM 1495 O O . LYS A 1 187 ? 17.812 -5.477 18.875 1 88.56 187 LYS A O 1
ATOM 1500 N N . GLY A 1 188 ? 16.359 -6.941 19.688 1 87.12 188 GLY A N 1
ATOM 1501 C CA . GLY A 1 188 ? 15.219 -6.117 19.297 1 87.12 188 GLY A CA 1
ATOM 1502 C C . GLY A 1 188 ? 14.914 -6.156 17.812 1 87.12 188 GLY A C 1
ATOM 1503 O O . GLY A 1 188 ? 14.141 -5.344 17.312 1 87.12 188 GLY A O 1
ATOM 1504 N N . GLY A 1 189 ? 15.594 -7.086 17.078 1 92.31 189 GLY A N 1
ATOM 1505 C CA . GLY A 1 189 ? 15.273 -7.262 15.672 1 92.31 189 GLY A CA 1
ATOM 1506 C C . GLY A 1 189 ? 13.883 -7.816 15.445 1 92.31 189 GLY A C 1
ATOM 1507 O O . GLY A 1 189 ? 13.352 -8.555 16.281 1 92.31 189 GLY A O 1
ATOM 1508 N N . GLN A 1 190 ? 13.266 -7.406 14.32 1 93.06 190 GLN A N 1
ATOM 1509 C CA . GLN A 1 190 ? 11.93 -7.895 13.992 1 93.06 190 GLN A CA 1
ATOM 1510 C C . GLN A 1 190 ? 11.969 -8.828 12.789 1 93.06 190 GLN A C 1
ATOM 1512 O O . GLN A 1 190 ? 11.188 -9.781 12.711 1 93.06 190 GLN A O 1
ATOM 1517 N N . VAL A 1 191 ? 12.805 -8.531 11.828 1 96.25 191 VAL A N 1
ATOM 1518 C CA . VAL A 1 191 ? 12.945 -9.359 10.633 1 96.25 191 VAL A CA 1
ATOM 1519 C C . VAL A 1 191 ? 14.422 -9.664 10.383 1 96.25 191 VAL A C 1
ATOM 1521 O O . VAL A 1 191 ? 15.273 -8.789 10.523 1 96.25 191 VAL A O 1
ATOM 1524 N N . ALA A 1 192 ? 14.758 -10.867 10.141 1 98.12 192 ALA A N 1
ATOM 1525 C CA . ALA A 1 192 ? 16.094 -11.281 9.711 1 98.12 192 ALA A CA 1
ATOM 1526 C C . ALA A 1 192 ? 16.047 -11.945 8.336 1 98.12 192 ALA A C 1
ATOM 1528 O O . ALA A 1 192 ? 15.125 -12.727 8.047 1 98.12 192 ALA A O 1
ATOM 1529 N N . VAL A 1 193 ? 16.953 -11.562 7.469 1 98.12 193 VAL A N 1
ATOM 1530 C CA . VAL A 1 193 ? 17.062 -12.188 6.152 1 98.12 193 VAL A CA 1
ATOM 1531 C C . VAL A 1 193 ? 18.266 -13.125 6.121 1 98.12 193 VAL A C 1
ATOM 1533 O O . VAL A 1 193 ? 19.406 -12.68 6.211 1 98.12 193 VAL A O 1
ATOM 1536 N N . PHE A 1 194 ? 17.984 -14.375 6.117 1 98.56 194 PHE A N 1
ATOM 1537 C CA . PHE A 1 194 ? 19.016 -15.406 5.973 1 98.56 194 PHE A CA 1
ATOM 1538 C C . PHE A 1 194 ? 19.312 -15.664 4.504 1 98.56 194 PHE A C 1
ATOM 1540 O O . PHE A 1 194 ? 18.625 -16.453 3.852 1 98.56 194 PHE A O 1
ATOM 1547 N N . ASP A 1 195 ? 20.375 -15.023 4.02 1 97.25 195 ASP A N 1
ATOM 1548 C CA . ASP A 1 195 ? 20.703 -15.008 2.6 1 97.25 195 ASP A CA 1
ATOM 1549 C C . ASP A 1 195 ? 21.703 -16.109 2.254 1 97.25 195 ASP A C 1
ATOM 1551 O O . ASP A 1 195 ? 22.906 -15.977 2.527 1 97.25 195 ASP A O 1
ATOM 1555 N N . ALA A 1 196 ? 21.234 -17.141 1.684 1 96.62 196 ALA A N 1
ATOM 1556 C CA . ALA A 1 196 ? 22.016 -18.297 1.246 1 96.62 196 ALA A CA 1
ATOM 1557 C C . ALA A 1 196 ? 21.297 -19.047 0.132 1 96.62 196 ALA A C 1
ATOM 1559 O O . ALA A 1 196 ? 20.219 -18.641 -0.313 1 96.62 196 ALA A O 1
ATOM 1560 N N . THR A 1 197 ? 21.859 -20.094 -0.41 1 95.62 197 THR A N 1
ATOM 1561 C CA . THR A 1 197 ? 21.266 -20.859 -1.505 1 95.62 197 THR A CA 1
ATOM 1562 C C . THR A 1 197 ? 20.125 -21.734 -0.995 1 95.62 197 THR A C 1
ATOM 1564 O O . THR A 1 197 ? 19.062 -21.812 -1.613 1 95.62 197 THR A O 1
ATOM 1567 N N . ASN A 1 198 ? 20.312 -22.359 0.168 1 96.5 198 ASN A N 1
ATOM 1568 C CA . ASN A 1 198 ? 19.344 -23.266 0.775 1 96.5 198 ASN A CA 1
ATOM 1569 C C . ASN A 1 198 ? 18.703 -24.188 -0.262 1 96.5 198 ASN A C 1
ATOM 1571 O O . ASN A 1 198 ? 17.484 -24.25 -0.361 1 96.5 198 ASN A O 1
ATOM 1575 N N . THR A 1 199 ? 19.5 -24.984 -0.926 1 93.25 199 THR A N 1
ATOM 1576 C CA . THR A 1 199 ? 19.203 -25.672 -2.184 1 93.25 199 THR A CA 1
ATOM 1577 C C . THR A 1 199 ? 18.328 -26.891 -1.945 1 93.25 199 THR A C 1
ATOM 1579 O O . THR A 1 199 ? 17.516 -27.266 -2.805 1 93.25 199 THR A O 1
ATOM 1582 N N . THR A 1 200 ? 18.438 -27.531 -0.802 1 94.69 200 THR A N 1
ATOM 1583 C CA . THR A 1 200 ? 17.75 -28.812 -0.615 1 94.69 200 THR A CA 1
ATOM 1584 C C . THR A 1 200 ? 16.594 -28.656 0.361 1 94.69 200 THR A C 1
ATOM 1586 O O . THR A 1 200 ? 16.578 -27.734 1.181 1 94.69 200 THR A O 1
ATOM 1589 N N . ARG A 1 201 ? 15.617 -29.562 0.228 1 95.94 201 ARG A N 1
ATOM 1590 C CA . ARG A 1 201 ? 14.477 -29.578 1.139 1 95.94 201 ARG A CA 1
ATOM 1591 C C . ARG A 1 201 ? 14.922 -29.891 2.564 1 95.94 201 ARG A C 1
ATOM 1593 O O . ARG A 1 201 ? 14.352 -29.359 3.525 1 95.94 201 ARG A O 1
ATOM 1600 N N . GLU A 1 202 ? 15.93 -30.766 2.646 1 94.44 202 GLU A N 1
ATOM 1601 C CA . GLU A 1 202 ? 16.469 -31.109 3.957 1 94.44 202 GLU A CA 1
ATOM 1602 C C . GLU A 1 202 ? 17.031 -29.875 4.672 1 94.44 202 GLU A C 1
ATOM 1604 O O . GLU A 1 202 ? 16.75 -29.672 5.855 1 94.44 202 GLU A O 1
ATOM 1609 N N . ARG A 1 203 ? 17.781 -29.125 3.943 1 94.81 203 ARG A N 1
ATOM 1610 C CA . ARG A 1 203 ? 18.344 -27.891 4.5 1 94.81 203 ARG A CA 1
ATOM 1611 C C . ARG A 1 203 ? 17.234 -26.938 4.93 1 94.81 203 ARG A C 1
ATOM 1613 O O . ARG A 1 203 ? 17.281 -26.359 6.016 1 94.81 203 ARG A O 1
ATOM 1620 N N . ARG A 1 204 ? 16.203 -26.75 4.195 1 97.44 204 ARG A N 1
ATOM 1621 C CA . ARG A 1 204 ? 15.086 -25.875 4.512 1 97.44 204 ARG A CA 1
ATOM 1622 C C . ARG A 1 204 ? 14.281 -26.406 5.688 1 97.44 204 ARG A C 1
ATOM 1624 O O . ARG A 1 204 ? 13.734 -25.625 6.48 1 97.44 204 ARG A O 1
ATOM 1631 N N . GLY A 1 205 ? 14.242 -27.734 5.723 1 96.94 205 GLY A N 1
ATOM 1632 C CA . GLY A 1 205 ? 13.633 -28.328 6.895 1 96.94 205 GLY A CA 1
ATOM 1633 C C . GLY A 1 205 ? 14.359 -28 8.188 1 96.94 205 GLY A C 1
ATOM 1634 O O . GLY A 1 205 ? 13.727 -27.734 9.211 1 96.94 205 GLY A O 1
ATOM 1635 N N . THR A 1 206 ? 15.664 -28.031 8.125 1 96.19 206 THR A N 1
ATOM 1636 C CA . THR A 1 206 ? 16.469 -27.688 9.281 1 96.19 206 THR A CA 1
ATOM 1637 C C . THR A 1 206 ? 16.219 -26.25 9.711 1 96.19 206 THR A C 1
ATOM 1639 O O . THR A 1 206 ? 16.109 -25.953 10.898 1 96.19 206 THR A O 1
ATOM 1642 N N . ILE A 1 207 ? 16.125 -25.391 8.781 1 97.69 207 ILE A N 1
ATOM 1643 C CA . ILE A 1 207 ? 15.883 -23.984 9.055 1 97.69 207 ILE A CA 1
ATOM 1644 C C . ILE A 1 207 ? 14.484 -23.797 9.641 1 97.69 207 ILE A C 1
ATOM 1646 O O . ILE A 1 207 ? 14.305 -23.031 10.594 1 97.69 207 ILE A O 1
ATOM 1650 N N . THR A 1 208 ? 13.516 -24.453 9.062 1 97.25 208 THR A N 1
ATOM 1651 C CA . THR A 1 208 ? 12.148 -24.391 9.555 1 97.25 208 THR A CA 1
ATOM 1652 C C . THR A 1 208 ? 12.07 -24.875 11 1 97.25 208 THR A C 1
ATOM 1654 O O . THR A 1 208 ? 11.375 -24.281 11.828 1 97.25 208 THR A O 1
ATOM 1657 N N . ALA A 1 209 ? 12.781 -25.953 11.297 1 97 209 ALA A N 1
ATOM 1658 C CA . ALA A 1 209 ? 12.82 -26.484 12.656 1 97 209 ALA A CA 1
ATOM 1659 C C . ALA A 1 209 ? 13.461 -25.484 13.609 1 97 209 ALA A C 1
ATOM 1661 O O . ALA A 1 209 ? 12.977 -25.281 14.727 1 97 209 ALA A O 1
ATOM 1662 N N . PHE A 1 210 ? 14.516 -24.938 13.195 1 97.12 210 PHE A N 1
ATOM 1663 C CA . PHE A 1 210 ? 15.188 -23.891 13.961 1 97.12 210 PHE A CA 1
ATOM 1664 C C . PHE A 1 210 ? 14.227 -22.75 14.281 1 97.12 210 PHE A C 1
ATOM 1666 O O . PHE A 1 210 ? 14.164 -22.297 15.43 1 97.12 210 PHE A O 1
ATOM 1673 N N . ALA A 1 211 ? 13.539 -22.281 13.289 1 96.62 211 ALA A N 1
ATOM 1674 C CA . ALA A 1 211 ? 12.594 -21.172 13.453 1 96.62 211 ALA A CA 1
ATOM 1675 C C . ALA A 1 211 ? 11.477 -21.562 14.422 1 96.62 211 ALA A C 1
ATOM 1677 O O . ALA A 1 211 ? 11.094 -20.766 15.281 1 96.62 211 ALA A O 1
ATOM 1678 N N . GLU A 1 212 ? 10.969 -22.75 14.266 1 95.12 212 GLU A N 1
ATOM 1679 C CA . GLU A 1 212 ? 9.891 -23.219 15.133 1 95.12 212 GLU A CA 1
ATOM 1680 C C . GLU A 1 212 ? 10.344 -23.297 16.594 1 95.12 212 GLU A C 1
ATOM 1682 O O . GLU A 1 212 ? 9.609 -22.891 17.484 1 95.12 212 GLU A O 1
ATOM 1687 N N . GLN A 1 213 ? 11.508 -23.719 16.766 1 95.25 213 GLN A N 1
ATOM 1688 C CA . GLN A 1 213 ? 12.062 -23.859 18.109 1 95.25 213 GLN A CA 1
ATOM 1689 C C . GLN A 1 213 ? 12.211 -22.484 18.781 1 95.25 213 GLN A C 1
ATOM 1691 O O . GLN A 1 213 ? 12.109 -22.375 20 1 95.25 213 GLN A O 1
ATOM 1696 N N . ASN A 1 214 ? 12.445 -21.516 18 1 95.12 214 ASN A N 1
ATOM 1697 C CA . ASN A 1 214 ? 12.695 -20.203 18.562 1 95.12 214 ASN A CA 1
ATOM 1698 C C . ASN A 1 214 ? 11.477 -19.281 18.406 1 95.12 214 ASN A C 1
ATOM 1700 O O . ASN A 1 214 ? 11.539 -18.109 18.734 1 95.12 214 ASN A O 1
ATOM 1704 N N . GLY A 1 215 ? 10.406 -19.766 17.828 1 92.31 215 GLY A N 1
ATOM 1705 C CA . GLY A 1 215 ? 9.164 -19.016 17.703 1 92.31 215 GLY A CA 1
ATOM 1706 C C . GLY A 1 215 ? 9.195 -18 16.578 1 92.31 215 GLY A C 1
ATOM 1707 O O . GLY A 1 215 ? 8.586 -16.922 16.703 1 92.31 215 GLY A O 1
ATOM 1708 N N . PHE A 1 216 ? 9.977 -18.203 15.547 1 94.31 216 PHE A N 1
ATOM 1709 C CA . PHE A 1 216 ? 10.031 -17.312 14.398 1 94.31 216 PHE A CA 1
ATOM 1710 C C . PHE A 1 216 ? 9.094 -17.781 13.289 1 94.31 216 PHE A C 1
ATOM 1712 O O . PHE A 1 216 ? 8.969 -18.984 13.055 1 94.31 216 PHE A O 1
ATOM 1719 N N . LYS A 1 217 ? 8.445 -16.875 12.633 1 94.25 217 LYS A N 1
ATOM 1720 C CA . LYS A 1 217 ? 7.742 -17.203 11.398 1 94.25 217 LYS A CA 1
ATOM 1721 C C . LYS A 1 217 ? 8.695 -17.203 10.203 1 94.25 217 LYS A C 1
ATOM 1723 O O . LYS A 1 217 ? 9.523 -16.312 10.062 1 94.25 217 LYS A O 1
ATOM 1728 N N . VAL A 1 218 ? 8.539 -18.234 9.422 1 96.88 218 VAL A N 1
ATOM 1729 C CA . VAL A 1 218 ? 9.469 -18.375 8.305 1 96.88 218 VAL A CA 1
ATOM 1730 C C . VAL A 1 218 ? 8.766 -17.984 7.004 1 96.88 218 VAL A C 1
ATOM 1732 O O . VAL A 1 218 ? 7.609 -18.344 6.785 1 96.88 218 VAL A O 1
ATOM 1735 N N . PHE A 1 219 ? 9.461 -17.266 6.156 1 97.5 219 PHE A N 1
ATOM 1736 C CA . PHE A 1 219 ? 9.016 -16.938 4.809 1 97.5 219 PHE A CA 1
ATOM 1737 C C . PHE A 1 219 ? 10.125 -17.188 3.795 1 97.5 219 PHE A C 1
ATOM 1739 O O . PHE A 1 219 ? 11.156 -16.516 3.822 1 97.5 219 PHE A O 1
ATOM 1746 N N . PHE A 1 220 ? 9.922 -18.125 2.908 1 98.44 220 PHE A N 1
ATOM 1747 C CA . PHE A 1 220 ? 10.922 -18.438 1.905 1 98.44 220 PHE A CA 1
ATOM 1748 C C . PHE A 1 220 ? 10.766 -17.562 0.672 1 98.44 220 PHE A C 1
ATOM 1750 O O . PHE A 1 220 ? 9.641 -17.297 0.239 1 98.44 220 PHE A O 1
ATOM 1757 N N . VAL A 1 221 ? 11.852 -17.062 0.188 1 98.19 221 VAL A N 1
ATOM 1758 C CA . VAL A 1 221 ? 11.883 -16.297 -1.054 1 98.19 221 VAL A CA 1
ATOM 1759 C C . VAL A 1 221 ? 12.805 -16.984 -2.061 1 98.19 221 VAL A C 1
ATOM 1761 O O . VAL A 1 221 ? 14.031 -16.906 -1.944 1 98.19 221 VAL A O 1
ATOM 1764 N N . GLU A 1 222 ? 12.234 -17.609 -3.07 1 98.25 222 GLU A N 1
ATOM 1765 C CA . GLU A 1 222 ? 13.031 -18.312 -4.066 1 98.25 222 GLU A CA 1
ATOM 1766 C C . GLU A 1 222 ? 13.156 -17.516 -5.355 1 98.25 222 GLU A C 1
ATOM 1768 O O . GLU A 1 222 ? 12.148 -17.031 -5.887 1 98.25 222 GLU A O 1
ATOM 1773 N N . SER A 1 223 ? 14.312 -17.312 -5.758 1 96.12 223 SER A N 1
ATOM 1774 C CA . SER A 1 223 ? 14.594 -16.672 -7.035 1 96.12 223 SER A CA 1
ATOM 1775 C C . SER A 1 223 ? 15.047 -17.672 -8.086 1 96.12 223 SER A C 1
ATOM 1777 O O . SER A 1 223 ? 16.062 -18.344 -7.91 1 96.12 223 SER A O 1
ATOM 1779 N N . VAL A 1 224 ? 14.297 -17.812 -9.164 1 95.25 224 VAL A N 1
ATOM 1780 C CA . VAL A 1 224 ? 14.602 -18.75 -10.234 1 95.25 224 VAL A CA 1
ATOM 1781 C C . VAL A 1 224 ? 14.781 -18 -11.555 1 95.25 224 VAL A C 1
ATOM 1783 O O . VAL A 1 224 ? 13.977 -17.125 -11.891 1 95.25 224 VAL A O 1
ATOM 1786 N N . CYS A 1 225 ? 15.852 -18.25 -12.172 1 92.12 225 CYS A N 1
ATOM 1787 C CA . CYS A 1 225 ? 16.125 -17.672 -13.484 1 92.12 225 CYS A CA 1
ATOM 1788 C C . CYS A 1 225 ? 16.844 -18.672 -14.375 1 92.12 225 CYS A C 1
ATOM 1790 O O . CYS A 1 225 ? 17.844 -19.266 -13.977 1 92.12 225 CYS A O 1
ATOM 1792 N N . GLU A 1 226 ? 16.297 -18.844 -15.578 1 88.94 226 GLU A N 1
ATOM 1793 C CA . GLU A 1 226 ? 16.891 -19.812 -16.5 1 88.94 226 GLU A CA 1
ATOM 1794 C C . GLU A 1 226 ? 17.5 -19.109 -17.719 1 88.94 226 GLU A C 1
ATOM 1796 O O . GLU A 1 226 ? 18.156 -19.75 -18.547 1 88.94 226 GLU A O 1
ATOM 1801 N N . ASP A 1 227 ? 17.375 -17.891 -17.781 1 89.75 227 ASP A N 1
ATOM 1802 C CA . ASP A 1 227 ? 17.922 -17.141 -18.906 1 89.75 227 ASP A CA 1
ATOM 1803 C C . ASP A 1 227 ? 19.438 -17 -18.797 1 89.75 227 ASP A C 1
ATOM 1805 O O . ASP A 1 227 ? 19.953 -16.328 -17.891 1 89.75 227 ASP A O 1
ATOM 1809 N N . PRO A 1 228 ? 20.156 -17.531 -19.719 1 90.5 228 PRO A N 1
ATOM 1810 C CA . PRO A 1 228 ? 21.625 -17.531 -19.625 1 90.5 228 PRO A CA 1
ATOM 1811 C C . PRO A 1 228 ? 22.219 -16.125 -19.703 1 90.5 228 PRO A C 1
ATOM 1813 O O . PRO A 1 228 ? 23.25 -15.859 -19.078 1 90.5 228 PRO A O 1
ATOM 1816 N N . GLU A 1 229 ? 21.547 -15.305 -20.391 1 89.31 229 GLU A N 1
ATOM 1817 C CA . GLU A 1 229 ? 22.062 -13.945 -20.516 1 89.31 229 GLU A CA 1
ATOM 1818 C C . GLU A 1 229 ? 21.984 -13.188 -19.203 1 89.31 229 GLU A C 1
ATOM 1820 O O . GLU A 1 229 ? 22.922 -12.484 -18.812 1 89.31 229 GLU A O 1
ATOM 1825 N N . VAL A 1 230 ? 20.875 -13.344 -18.562 1 86.69 230 VAL A N 1
ATOM 1826 C CA . VAL A 1 230 ? 20.672 -12.695 -17.281 1 86.69 230 VAL A CA 1
ATOM 1827 C C . VAL A 1 230 ? 21.656 -13.25 -16.25 1 86.69 230 VAL A C 1
ATOM 1829 O O . VAL A 1 230 ? 22.25 -12.5 -15.484 1 86.69 230 VAL A O 1
ATOM 1832 N N . ILE A 1 231 ? 21.859 -14.523 -16.25 1 89.31 231 ILE A N 1
ATOM 1833 C CA . ILE A 1 231 ? 22.75 -15.18 -15.32 1 89.31 231 ILE A CA 1
ATOM 1834 C C . ILE A 1 231 ? 24.188 -14.695 -15.555 1 89.31 231 ILE A C 1
ATOM 1836 O O . ILE A 1 231 ? 24.891 -14.359 -14.602 1 89.31 231 ILE A O 1
ATOM 1840 N N . ALA A 1 232 ? 24.547 -14.617 -16.781 1 88.06 232 ALA A N 1
ATOM 1841 C CA . ALA A 1 232 ? 25.891 -14.164 -17.141 1 88.06 232 ALA A CA 1
ATOM 1842 C C . ALA A 1 232 ? 26.109 -12.719 -16.688 1 88.06 232 ALA A C 1
ATOM 1844 O O . ALA A 1 232 ? 27.172 -12.383 -16.156 1 88.06 232 ALA A O 1
ATOM 1845 N N . GLU A 1 233 ? 25.125 -11.977 -16.859 1 83.62 233 GLU A N 1
ATOM 1846 C CA . GLU A 1 233 ? 25.219 -10.578 -16.453 1 83.62 233 GLU A CA 1
ATOM 1847 C C . GLU A 1 233 ? 25.344 -10.445 -14.938 1 83.62 233 GLU A C 1
ATOM 1849 O O . GLU A 1 233 ? 26.094 -9.602 -14.445 1 83.62 233 GLU A O 1
ATOM 1854 N N . ASN A 1 234 ? 24.609 -11.258 -14.25 1 83.19 234 ASN A N 1
ATOM 1855 C CA . ASN A 1 234 ? 24.672 -11.242 -12.789 1 83.19 234 ASN A CA 1
ATOM 1856 C C . ASN A 1 234 ? 26.047 -11.664 -12.289 1 83.19 234 ASN A C 1
ATOM 1858 O O . ASN A 1 234 ? 26.547 -11.117 -11.305 1 83.19 234 ASN A O 1
ATOM 1862 N N . ILE A 1 235 ? 26.625 -12.602 -12.984 1 85.81 235 ILE A N 1
ATOM 1863 C CA . ILE A 1 235 ? 27.953 -13.078 -12.602 1 85.81 235 ILE A CA 1
ATOM 1864 C C . ILE A 1 235 ? 28.984 -11.961 -12.789 1 85.81 235 ILE A C 1
ATOM 1866 O O . ILE A 1 235 ? 29.781 -11.695 -11.898 1 85.81 235 ILE A O 1
ATOM 1870 N N . VAL A 1 236 ? 28.828 -11.32 -13.836 1 79.25 236 VAL A N 1
ATOM 1871 C CA . VAL A 1 236 ? 29.797 -10.289 -14.18 1 79.25 236 VAL A CA 1
ATOM 1872 C C . VAL A 1 236 ? 29.625 -9.094 -13.242 1 79.25 236 VAL A C 1
ATOM 1874 O O . VAL A 1 236 ? 30.609 -8.547 -12.742 1 79.25 236 VAL A O 1
ATOM 1877 N N . GLN A 1 237 ? 28.453 -8.703 -12.945 1 73.06 237 GLN A N 1
ATOM 1878 C CA . GLN A 1 237 ? 28.172 -7.492 -12.18 1 73.06 237 GLN A CA 1
ATOM 1879 C C . GLN A 1 237 ? 28.453 -7.711 -10.695 1 73.06 237 GLN A C 1
ATOM 1881 O O . GLN A 1 237 ? 28.922 -6.809 -10 1 73.06 237 GLN A O 1
ATOM 1886 N N . VAL A 1 238 ? 28.203 -8.828 -10.242 1 68.94 238 VAL A N 1
ATOM 1887 C CA . VAL A 1 238 ? 28.172 -8.961 -8.789 1 68.94 238 VAL A CA 1
ATOM 1888 C C . VAL A 1 238 ? 29.344 -9.836 -8.328 1 68.94 238 VAL A C 1
ATOM 1890 O O . VAL A 1 238 ? 29.938 -9.586 -7.277 1 68.94 238 VAL A O 1
ATOM 1893 N N . LYS A 1 239 ? 29.734 -10.727 -9.141 1 66.06 239 LYS A N 1
ATOM 1894 C CA . LYS A 1 239 ? 30.594 -11.758 -8.562 1 66.06 239 LYS A CA 1
ATOM 1895 C C . LYS A 1 239 ? 32.031 -11.562 -8.984 1 66.06 239 LYS A C 1
ATOM 1897 O O . LYS A 1 239 ? 32.969 -11.883 -8.227 1 66.06 239 LYS A O 1
ATOM 1902 N N . LEU A 1 240 ? 32.125 -10.898 -10.086 1 67.25 240 LEU A N 1
ATOM 1903 C CA . LEU A 1 240 ? 33.531 -10.75 -10.523 1 67.25 240 LEU A CA 1
ATOM 1904 C C . LEU A 1 240 ? 34.219 -9.672 -9.719 1 67.25 240 LEU A C 1
ATOM 1906 O O . LEU A 1 240 ? 35.469 -9.672 -9.625 1 67.25 240 LEU A O 1
ATOM 1910 N N . GLY A 1 241 ? 33.406 -8.828 -9.07 1 66.81 241 GLY A N 1
ATOM 1911 C CA . GLY A 1 241 ? 34.031 -7.836 -8.195 1 66.81 241 GLY A CA 1
ATOM 1912 C C . GLY A 1 241 ? 34.031 -8.25 -6.738 1 66.81 241 GLY A C 1
ATOM 1913 O O . GLY A 1 241 ? 34.469 -7.5 -5.871 1 66.81 241 GLY A O 1
ATOM 1914 N N . SER A 1 242 ? 33.688 -9.5 -6.562 1 73.44 242 SER A N 1
ATOM 1915 C CA . SER A 1 242 ? 33.625 -9.992 -5.191 1 73.44 242 SER A CA 1
ATOM 1916 C C . SER A 1 242 ? 35 -10.344 -4.668 1 73.44 242 SER A C 1
ATOM 1918 O O . SER A 1 242 ? 35.938 -10.594 -5.449 1 73.44 242 SER A O 1
ATOM 1920 N N . PRO A 1 243 ? 35.125 -10.383 -3.357 1 74.94 243 PRO A N 1
ATOM 1921 C CA . PRO A 1 243 ? 36.406 -10.719 -2.754 1 74.94 243 PRO A CA 1
ATOM 1922 C C . PRO A 1 243 ? 36.906 -12.109 -3.146 1 74.94 243 PRO A C 1
ATOM 1924 O O . PRO A 1 243 ? 38.094 -12.391 -3.068 1 74.94 243 PRO A O 1
ATOM 1927 N N . ASP A 1 244 ? 36.031 -12.961 -3.654 1 80.19 244 ASP A N 1
ATOM 1928 C CA . ASP A 1 244 ? 36.438 -14.32 -4.027 1 80.19 244 ASP A CA 1
ATOM 1929 C C . ASP A 1 244 ? 37.25 -14.328 -5.312 1 80.19 244 ASP A C 1
ATOM 1931 O O . ASP A 1 244 ? 38.031 -15.25 -5.551 1 80.19 244 ASP A O 1
ATOM 1935 N N . TYR A 1 245 ? 37.125 -13.25 -6.129 1 80.94 245 TYR A N 1
ATOM 1936 C CA . TYR A 1 245 ? 37.75 -13.297 -7.449 1 80.94 245 TYR A CA 1
ATOM 1937 C C . TYR A 1 245 ? 38.594 -12.055 -7.699 1 80.94 245 TYR A C 1
ATOM 1939 O O . TYR A 1 245 ? 38.75 -11.633 -8.844 1 80.94 245 TYR A O 1
ATOM 1947 N N . THR A 1 246 ? 39.031 -11.32 -6.742 1 74.81 246 THR A N 1
ATOM 1948 C CA . THR A 1 246 ? 39.812 -10.094 -6.871 1 74.81 246 THR A CA 1
ATOM 1949 C C . THR A 1 246 ? 41.062 -10.344 -7.688 1 74.81 246 THR A C 1
ATOM 1951 O O . THR A 1 246 ? 41.5 -9.469 -8.438 1 74.81 246 THR A O 1
ATOM 1954 N N . ASN A 1 247 ? 41.688 -11.492 -7.66 1 71.06 247 ASN A N 1
ATOM 1955 C CA . ASN A 1 247 ? 43 -11.719 -8.289 1 71.06 247 ASN A CA 1
ATOM 1956 C C . ASN A 1 247 ? 42.875 -12.648 -9.5 1 71.06 247 ASN A C 1
ATOM 1958 O O . ASN A 1 247 ? 43.844 -13.328 -9.867 1 71.06 247 ASN A O 1
ATOM 1962 N N . CYS A 1 248 ? 41.781 -12.719 -10.055 1 74.88 248 CYS A N 1
ATOM 1963 C CA . CYS A 1 248 ? 41.562 -13.648 -11.156 1 74.88 248 CYS A CA 1
ATOM 1964 C C . CYS A 1 248 ? 41.156 -12.906 -12.422 1 74.88 248 CYS A C 1
ATOM 1966 O O . CYS A 1 248 ? 40.594 -11.828 -12.352 1 74.88 248 CYS A O 1
ATOM 1968 N N . ASN A 1 249 ? 41.656 -13.422 -13.523 1 80.88 249 ASN A N 1
ATOM 1969 C CA . ASN A 1 249 ? 41.188 -12.898 -14.797 1 80.88 249 ASN A CA 1
ATOM 1970 C C . ASN A 1 249 ? 39.688 -13.125 -14.961 1 80.88 249 ASN A C 1
ATOM 1972 O O . ASN A 1 249 ? 39.125 -14.094 -14.43 1 80.88 249 ASN A O 1
ATOM 1976 N N . THR A 1 250 ? 39.031 -12.227 -15.594 1 80.75 250 THR A N 1
ATOM 1977 C CA . THR A 1 250 ? 37.594 -12.195 -15.742 1 80.75 250 THR A CA 1
ATOM 1978 C C . THR A 1 250 ? 37.094 -13.5 -16.359 1 80.75 250 THR A C 1
ATOM 1980 O O . THR A 1 250 ? 36.062 -14.055 -15.914 1 80.75 250 THR A O 1
ATOM 1983 N N . GLU A 1 251 ? 37.781 -13.984 -17.344 1 84.75 251 GLU A N 1
ATOM 1984 C CA . GLU A 1 251 ? 37.344 -15.188 -18.031 1 84.75 251 GLU A CA 1
ATOM 1985 C C . GLU A 1 251 ? 37.469 -16.422 -17.141 1 84.75 251 GLU A C 1
ATOM 1987 O O . GLU A 1 251 ? 36.594 -17.281 -17.141 1 84.75 251 GLU A O 1
ATOM 1992 N N . GLU A 1 252 ? 38.594 -16.469 -16.469 1 85.94 252 GLU A N 1
ATOM 1993 C CA . GLU A 1 252 ? 38.781 -17.578 -15.555 1 85.94 252 GLU A CA 1
ATOM 1994 C C . GLU A 1 252 ? 37.781 -17.547 -14.406 1 85.94 252 GLU A C 1
ATOM 1996 O O . GLU A 1 252 ? 37.312 -18.594 -13.969 1 85.94 252 GLU A O 1
ATOM 2001 N N . ALA A 1 253 ? 37.594 -16.391 -13.961 1 86.94 253 ALA A N 1
ATOM 2002 C CA . ALA A 1 253 ? 36.656 -16.219 -12.875 1 86.94 253 ALA A CA 1
ATOM 2003 C C . ALA A 1 253 ? 35.25 -16.641 -13.305 1 86.94 253 ALA A C 1
ATOM 2005 O O . ALA A 1 253 ? 34.531 -17.297 -12.547 1 86.94 253 ALA A O 1
ATOM 2006 N N . MET A 1 254 ? 34.906 -16.297 -14.508 1 88.81 254 MET A N 1
ATOM 2007 C CA . MET A 1 254 ? 33.594 -16.641 -15.062 1 88.81 254 MET A CA 1
ATOM 2008 C C . MET A 1 254 ? 33.438 -18.156 -15.18 1 88.81 254 MET A C 1
ATOM 2010 O O . MET A 1 254 ? 32.406 -18.703 -14.836 1 88.81 254 MET A O 1
ATOM 2014 N N . GLU A 1 255 ? 34.438 -18.766 -15.641 1 90 255 GLU A N 1
ATOM 2015 C CA . GLU A 1 255 ? 34.406 -20.203 -15.812 1 90 255 GLU A CA 1
ATOM 2016 C C . GLU A 1 255 ? 34.344 -20.922 -14.461 1 90 255 GLU A C 1
ATOM 2018 O O . GLU A 1 255 ? 33.625 -21.922 -14.32 1 90 255 GLU A O 1
ATOM 2023 N N . ASP A 1 256 ? 35.125 -20.438 -13.594 1 91.19 256 ASP A N 1
ATOM 2024 C CA . ASP A 1 256 ? 35.125 -21.031 -12.258 1 91.19 256 ASP A CA 1
ATOM 2025 C C . ASP A 1 256 ? 33.719 -20.891 -11.625 1 91.19 256 ASP A C 1
ATOM 2027 O O . ASP A 1 256 ? 33.219 -21.844 -11.008 1 91.19 256 ASP A O 1
ATOM 2031 N N . PHE A 1 257 ? 33.219 -19.781 -11.758 1 91.44 257 PHE A N 1
ATOM 2032 C CA . PHE A 1 257 ? 31.906 -19.547 -11.148 1 91.44 257 PHE A CA 1
ATOM 2033 C C . PHE A 1 257 ? 30.828 -20.406 -11.797 1 91.44 257 PHE A C 1
ATOM 2035 O O . PHE A 1 257 ? 29.922 -20.891 -11.117 1 91.44 257 PHE A O 1
ATOM 2042 N N . LYS A 1 258 ? 30.938 -20.578 -13.062 1 91.88 258 LYS A N 1
ATOM 2043 C CA . LYS A 1 258 ? 30.016 -21.469 -13.75 1 91.88 258 LYS A CA 1
ATOM 2044 C C . LYS A 1 258 ? 30.109 -22.891 -13.195 1 91.88 258 LYS A C 1
ATOM 2046 O O . LYS A 1 258 ? 29.094 -23.578 -13.039 1 91.88 258 LYS A O 1
ATOM 2051 N N . LYS A 1 259 ? 31.312 -23.297 -12.969 1 93 259 LYS A N 1
ATOM 2052 C CA . LYS A 1 259 ? 31.516 -24.609 -12.383 1 93 259 LYS A CA 1
ATOM 2053 C C . LYS A 1 259 ? 30.953 -24.672 -10.969 1 93 259 LYS A C 1
ATOM 2055 O O . LYS A 1 259 ? 30.422 -25.719 -10.547 1 93 259 LYS A O 1
ATOM 2060 N N . ARG A 1 260 ? 31.109 -23.609 -10.273 1 92 260 ARG A N 1
ATOM 2061 C CA . ARG A 1 260 ? 30.516 -23.5 -8.945 1 92 260 ARG A CA 1
ATOM 2062 C C . ARG A 1 260 ? 29 -23.688 -9 1 92 260 ARG A C 1
ATOM 2064 O O . ARG A 1 260 ? 28.422 -24.406 -8.188 1 92 260 ARG A O 1
ATOM 2071 N N . ILE A 1 261 ? 28.312 -23.078 -9.93 1 93.56 261 ILE A N 1
ATOM 2072 C CA . ILE A 1 261 ? 26.875 -23.188 -10.109 1 93.56 261 ILE A CA 1
ATOM 2073 C C . ILE A 1 261 ? 26.484 -24.641 -10.375 1 93.56 261 ILE A C 1
ATOM 2075 O O . ILE A 1 261 ? 25.5 -25.141 -9.828 1 93.56 261 ILE A O 1
ATOM 2079 N N . LYS A 1 262 ? 27.281 -25.297 -11.156 1 93.31 262 LYS A N 1
ATOM 2080 C CA . LYS A 1 262 ? 27.016 -26.688 -11.516 1 93.31 262 LYS A CA 1
ATOM 2081 C C . LYS A 1 262 ? 27.062 -27.594 -10.289 1 93.31 262 LYS A C 1
ATOM 2083 O O . LYS A 1 262 ? 26.312 -28.578 -10.195 1 93.31 262 LYS A O 1
ATOM 2088 N N . CYS A 1 263 ? 27.953 -27.25 -9.414 1 92.62 263 CYS A N 1
ATOM 2089 C CA . CYS A 1 263 ? 28.047 -28.016 -8.18 1 92.62 263 CYS A CA 1
ATOM 2090 C C . CYS A 1 263 ? 26.75 -27.969 -7.398 1 92.62 263 CYS A C 1
ATOM 2092 O O . CYS A 1 263 ? 26.344 -28.969 -6.801 1 92.62 263 CYS A O 1
ATOM 2094 N N . TYR A 1 264 ? 26.031 -26.859 -7.414 1 93.12 264 TYR A N 1
ATOM 2095 C CA . TYR A 1 264 ? 24.766 -26.688 -6.691 1 93.12 264 TYR A CA 1
ATOM 2096 C C . TYR A 1 264 ? 23.594 -27.25 -7.488 1 93.12 264 TYR A C 1
ATOM 2098 O O . TYR A 1 264 ? 22.641 -27.766 -6.91 1 93.12 264 TYR A O 1
ATOM 2106 N N . GLU A 1 265 ? 23.688 -27.141 -8.773 1 93.19 265 GLU A N 1
ATOM 2107 C CA . GLU A 1 265 ? 22.594 -27.531 -9.656 1 93.19 265 GLU A CA 1
ATOM 2108 C C . GLU A 1 265 ? 22.234 -29 -9.484 1 93.19 265 GLU A C 1
ATOM 2110 O O . GLU A 1 265 ? 21.078 -29.391 -9.602 1 93.19 265 GLU A O 1
ATOM 2115 N N . ASN A 1 266 ? 23.203 -29.766 -9.18 1 87.94 266 ASN A N 1
ATOM 2116 C CA . ASN A 1 266 ? 23.016 -31.219 -9.062 1 87.94 266 ASN A CA 1
ATOM 2117 C C . ASN A 1 266 ? 22.156 -31.562 -7.844 1 87.94 266 ASN A C 1
ATOM 2119 O O . ASN A 1 266 ? 21.469 -32.594 -7.84 1 87.94 266 ASN A O 1
ATOM 2123 N N . SER A 1 267 ? 22.141 -30.75 -6.887 1 90.44 267 SER A N 1
ATOM 2124 C CA . SER A 1 267 ? 21.422 -31.062 -5.652 1 90.44 267 SER A CA 1
ATOM 2125 C C . SER A 1 267 ? 20.25 -30.094 -5.453 1 90.44 267 SER A C 1
ATOM 2127 O O . SER A 1 267 ? 19.531 -30.188 -4.453 1 90.44 267 SER A O 1
ATOM 2129 N N . TYR A 1 268 ? 19.984 -29.25 -6.387 1 94.75 268 TYR A N 1
ATOM 2130 C CA . TYR A 1 268 ? 19 -28.188 -6.223 1 94.75 268 TYR A CA 1
ATOM 2131 C C . TYR A 1 268 ? 17.578 -28.734 -6.305 1 94.75 268 TYR A C 1
ATOM 2133 O O . TYR A 1 268 ? 17.203 -29.359 -7.301 1 94.75 268 TYR A O 1
ATOM 2141 N N . GLU A 1 269 ? 16.797 -28.625 -5.227 1 96.12 269 GLU A N 1
ATOM 2142 C CA . GLU A 1 269 ? 15.375 -28.938 -5.145 1 96.12 269 GLU A CA 1
ATOM 2143 C C . GLU A 1 269 ? 14.531 -27.672 -4.988 1 96.12 269 GLU A C 1
ATOM 2145 O O . GLU A 1 269 ? 14.406 -27.141 -3.885 1 96.12 269 GLU A O 1
ATOM 2150 N N . THR A 1 270 ? 13.906 -27.25 -6.082 1 95.62 270 THR A N 1
ATOM 2151 C CA . THR A 1 270 ? 13.094 -26.047 -6.051 1 95.62 270 THR A CA 1
ATOM 2152 C C . THR A 1 270 ? 11.883 -26.234 -5.141 1 95.62 270 THR A C 1
ATOM 2154 O O . THR A 1 270 ? 11.484 -27.359 -4.852 1 95.62 270 THR A O 1
ATOM 2157 N N . LEU A 1 271 ? 11.383 -25.172 -4.613 1 96.31 271 LEU A N 1
ATOM 2158 C CA . LEU A 1 271 ? 10.141 -25.234 -3.85 1 96.31 271 LEU A CA 1
ATOM 2159 C C . LEU A 1 271 ? 9.0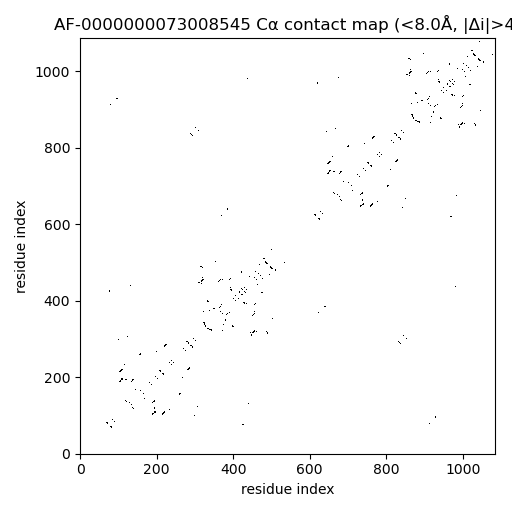08 -25.797 -4.699 1 96.31 271 LEU A C 1
ATOM 2161 O O . LEU A 1 271 ? 8.812 -25.375 -5.84 1 96.31 271 LEU A O 1
ATOM 2165 N N . ASP A 1 272 ? 8.352 -26.766 -4.109 1 94.12 272 ASP A N 1
ATOM 2166 C CA . ASP A 1 272 ? 7.336 -27.531 -4.828 1 94.12 272 ASP A CA 1
ATOM 2167 C C . ASP A 1 272 ? 5.941 -27.234 -4.273 1 94.12 272 ASP A C 1
ATOM 2169 O O . ASP A 1 272 ? 5.75 -27.188 -3.057 1 94.12 272 ASP A O 1
ATOM 2173 N N . GLU A 1 273 ? 4.938 -27.094 -5.121 1 89.88 273 GLU A N 1
ATOM 2174 C CA . GLU A 1 273 ? 3.586 -26.688 -4.742 1 89.88 273 GLU A CA 1
ATOM 2175 C C . GLU A 1 273 ? 2.908 -27.766 -3.896 1 89.88 273 GLU A C 1
ATOM 2177 O O . GLU A 1 273 ? 2.035 -27.469 -3.08 1 89.88 273 GLU A O 1
ATOM 2182 N N . VAL A 1 274 ? 3.277 -29 -4.164 1 90.75 274 VAL A N 1
ATOM 2183 C CA . VAL A 1 274 ? 2.633 -30.094 -3.461 1 90.75 274 VAL A CA 1
ATOM 2184 C C . VAL A 1 274 ? 3.434 -30.453 -2.209 1 90.75 274 VAL A C 1
ATOM 2186 O O . VAL A 1 274 ? 2.898 -30.438 -1.098 1 90.75 274 VAL A O 1
ATOM 2189 N N . LEU A 1 275 ? 4.738 -30.672 -2.389 1 94.62 275 LEU A N 1
ATOM 2190 C CA . LEU A 1 275 ? 5.578 -31.125 -1.288 1 94.62 275 LEU A CA 1
ATOM 2191 C C . LEU A 1 275 ? 5.758 -30.031 -0.247 1 94.62 275 LEU A C 1
ATOM 2193 O O . LEU A 1 275 ? 5.945 -30.312 0.938 1 94.62 275 LEU A O 1
ATOM 2197 N N . ASP A 1 276 ? 5.656 -28.781 -0.704 1 95.69 276 ASP A N 1
ATOM 2198 C CA . ASP A 1 276 ? 5.906 -27.656 0.185 1 95.69 276 ASP A CA 1
ATOM 2199 C C . ASP A 1 276 ? 4.641 -26.812 0.375 1 95.69 276 ASP A C 1
ATOM 2201 O O . ASP A 1 276 ? 4.715 -25.594 0.565 1 95.69 276 ASP A O 1
ATOM 2205 N N . ARG A 1 277 ? 3.5 -27.422 0.333 1 92.19 277 ARG A N 1
ATOM 2206 C CA . ARG A 1 277 ? 2.207 -26.75 0.343 1 92.19 277 ARG A CA 1
ATOM 2207 C C . ARG A 1 277 ? 1.977 -26.031 1.667 1 92.19 277 ARG A C 1
ATOM 2209 O O . ARG A 1 277 ? 1.225 -25.062 1.726 1 92.19 277 ARG A O 1
ATOM 2216 N N . ASP A 1 278 ? 2.684 -26.453 2.693 1 92.81 278 ASP A N 1
ATOM 2217 C CA . ASP A 1 278 ? 2.422 -25.891 4.016 1 92.81 278 ASP A CA 1
ATOM 2218 C C . ASP A 1 278 ? 3.41 -24.781 4.348 1 92.81 278 ASP A C 1
ATOM 2220 O O . ASP A 1 278 ? 3.299 -24.141 5.391 1 92.81 278 ASP A O 1
ATOM 2224 N N . LEU A 1 279 ? 4.324 -24.562 3.496 1 95.62 279 LEU A N 1
ATOM 2225 C CA . LEU A 1 279 ? 5.309 -23.516 3.723 1 95.62 279 LEU A CA 1
ATOM 2226 C C . LEU A 1 279 ? 4.809 -22.172 3.193 1 95.62 279 LEU A C 1
ATOM 2228 O O . LEU A 1 279 ? 3.996 -22.125 2.266 1 95.62 279 LEU A O 1
ATOM 2232 N N . SER A 1 280 ? 5.191 -21.125 3.875 1 96.38 280 SER A N 1
ATOM 2233 C CA . SER A 1 280 ? 4.973 -19.766 3.359 1 96.38 280 SER A CA 1
ATOM 2234 C C . SER A 1 280 ? 6.121 -19.328 2.455 1 96.38 280 SER A C 1
ATOM 2236 O O . SER A 1 280 ? 7.277 -19.312 2.881 1 96.38 280 SER A O 1
ATOM 2238 N N . TYR A 1 281 ? 5.797 -19.062 1.168 1 97.75 281 TYR A N 1
ATOM 2239 C CA . TYR A 1 281 ? 6.906 -18.672 0.304 1 97.75 281 TYR A CA 1
ATOM 2240 C C . TYR A 1 281 ? 6.406 -17.859 -0.891 1 97.75 281 TYR A C 1
ATOM 2242 O O . TYR A 1 281 ? 5.203 -17.828 -1.165 1 97.75 281 TYR A O 1
ATOM 2250 N N . ILE A 1 282 ? 7.293 -17.172 -1.469 1 97.5 282 ILE A N 1
ATOM 2251 C CA . ILE A 1 282 ? 7.121 -16.562 -2.785 1 97.5 282 ILE A CA 1
ATOM 2252 C C . ILE A 1 282 ? 8.234 -17.031 -3.719 1 97.5 282 ILE A C 1
ATOM 2254 O O . ILE A 1 282 ? 9.406 -17.078 -3.332 1 97.5 282 ILE A O 1
ATOM 2258 N N . LYS A 1 283 ? 7.848 -17.5 -4.844 1 96.81 283 LYS A N 1
ATOM 2259 C CA . LYS A 1 283 ? 8.773 -17.859 -5.914 1 96.81 283 LYS A CA 1
ATOM 2260 C C . LYS A 1 283 ? 8.766 -16.812 -7.023 1 96.81 283 LYS A C 1
ATOM 2262 O O . LYS A 1 283 ? 7.719 -16.516 -7.602 1 96.81 283 LYS A O 1
ATOM 2267 N N . ILE A 1 284 ? 9.891 -16.219 -7.207 1 96.12 284 ILE A N 1
ATOM 2268 C CA . ILE A 1 284 ? 10.062 -15.219 -8.258 1 96.12 284 ILE A CA 1
ATOM 2269 C C . ILE A 1 284 ? 10.727 -15.859 -9.477 1 96.12 284 ILE A C 1
ATOM 2271 O O . ILE A 1 284 ? 11.891 -16.266 -9.414 1 96.12 284 ILE A O 1
ATOM 2275 N N . MET A 1 285 ? 10.039 -15.875 -10.586 1 93.19 285 MET A N 1
ATOM 2276 C CA . MET A 1 285 ? 10.539 -16.594 -11.758 1 93.19 285 MET A CA 1
ATOM 2277 C C . MET A 1 285 ? 10.859 -15.625 -12.891 1 93.19 285 MET A C 1
ATOM 2279 O O . MET A 1 285 ? 10.125 -14.664 -13.125 1 93.19 285 MET A O 1
ATOM 2283 N N . ASP A 1 286 ? 11.945 -15.852 -13.547 1 87.75 286 ASP A N 1
ATOM 2284 C CA . ASP A 1 286 ? 12.375 -15.141 -14.75 1 87.75 286 ASP A CA 1
ATOM 2285 C C . ASP A 1 286 ? 12.414 -13.633 -14.523 1 87.75 286 ASP A C 1
ATOM 2287 O O . ASP A 1 286 ? 11.812 -12.875 -15.281 1 87.75 286 ASP A O 1
ATOM 2291 N N . VAL A 1 287 ? 13.008 -13.273 -13.477 1 82.44 287 VAL A N 1
ATOM 2292 C CA . VAL A 1 287 ? 13.297 -11.891 -13.125 1 82.44 287 VAL A CA 1
ATOM 2293 C C . VAL A 1 287 ? 12 -11.102 -13 1 82.44 287 VAL A C 1
ATOM 2295 O O . VAL A 1 287 ? 11.859 -10.023 -13.586 1 82.44 287 VAL A O 1
ATOM 2298 N N . GLY A 1 288 ? 11 -11.719 -12.508 1 84.25 288 GLY A N 1
ATOM 2299 C CA . GLY A 1 288 ? 9.797 -10.992 -12.148 1 84.25 288 GLY A CA 1
ATOM 2300 C C . GLY A 1 288 ? 8.711 -11.062 -13.203 1 84.25 288 GLY A C 1
ATOM 2301 O O . GLY A 1 288 ? 7.758 -10.281 -13.18 1 84.25 288 GLY A O 1
ATOM 2302 N N . ARG A 1 289 ? 8.836 -11.961 -14.125 1 87.19 289 ARG A N 1
ATOM 2303 C CA . ARG A 1 289 ? 7.77 -12.164 -15.102 1 87.19 289 ARG A CA 1
ATOM 2304 C C . ARG A 1 289 ? 6.598 -12.922 -14.484 1 87.19 289 ARG A C 1
ATOM 2306 O O . ARG A 1 289 ? 5.453 -12.758 -14.906 1 87.19 289 ARG A O 1
ATOM 2313 N N . ARG A 1 290 ? 6.961 -13.82 -13.578 1 93.56 290 ARG A N 1
ATOM 2314 C CA . ARG A 1 290 ? 5.953 -14.648 -12.922 1 93.56 290 ARG A CA 1
ATOM 2315 C C . ARG A 1 290 ? 6.25 -14.797 -11.43 1 93.56 290 ARG A C 1
ATOM 2317 O O . ARG A 1 290 ? 7.414 -14.859 -11.031 1 93.56 290 ARG A O 1
ATOM 2324 N N . TYR A 1 291 ? 5.16 -14.898 -10.656 1 95.69 291 TYR A N 1
ATOM 2325 C CA . TYR A 1 291 ? 5.273 -15.086 -9.211 1 95.69 291 TYR A CA 1
ATOM 2326 C C . TYR A 1 291 ? 4.344 -16.188 -8.727 1 95.69 291 TYR A C 1
ATOM 2328 O O . TYR A 1 291 ? 3.209 -16.312 -9.203 1 95.69 291 TYR A O 1
ATOM 2336 N N . LEU A 1 292 ? 4.871 -17.031 -7.934 1 96.25 292 LEU A N 1
ATOM 2337 C CA . LEU A 1 292 ? 4.059 -17.984 -7.191 1 96.25 292 LEU A CA 1
ATOM 2338 C C . LEU A 1 292 ? 4.121 -17.703 -5.695 1 96.25 292 LEU A C 1
ATOM 2340 O O . LEU A 1 292 ? 5.207 -17.672 -5.109 1 96.25 292 LEU A O 1
ATOM 2344 N N . VAL A 1 293 ? 2.984 -17.391 -5.141 1 96.38 293 VAL A N 1
ATOM 2345 C CA . VAL A 1 293 ? 2.893 -17.062 -3.721 1 96.38 293 VAL A CA 1
ATOM 2346 C C . VAL A 1 293 ? 2.066 -18.125 -3.002 1 96.38 293 VAL A C 1
ATOM 2348 O O . VAL A 1 293 ? 1.005 -18.531 -3.482 1 96.38 293 VAL A O 1
ATOM 2351 N N . ASN A 1 294 ? 2.656 -18.609 -1.871 1 95.88 294 ASN A N 1
ATOM 2352 C CA . ASN A 1 294 ? 1.988 -19.688 -1.141 1 95.88 294 ASN A CA 1
ATOM 2353 C C . ASN A 1 294 ? 1.855 -19.344 0.343 1 95.88 294 ASN A C 1
ATOM 2355 O O . ASN A 1 294 ? 2.83 -18.953 0.984 1 95.88 294 ASN A O 1
ATOM 2359 N N . GLN A 1 295 ? 0.702 -19.5 0.934 1 92.69 295 GLN A N 1
ATOM 2360 C CA . GLN A 1 295 ? 0.377 -19.438 2.355 1 92.69 295 GLN A CA 1
ATOM 2361 C C . GLN A 1 295 ? 0.96 -18.188 3.004 1 92.69 295 GLN A C 1
ATOM 2363 O O . GLN A 1 295 ? 1.771 -18.281 3.928 1 92.69 295 GLN A O 1
ATOM 2368 N N . VAL A 1 296 ? 0.495 -17.031 2.625 1 89.19 296 VAL A N 1
ATOM 2369 C CA . VAL A 1 296 ? 0.914 -15.789 3.248 1 89.19 296 VAL A CA 1
ATOM 2370 C C . VAL A 1 296 ? 0.225 -15.625 4.602 1 89.19 296 VAL A C 1
ATOM 2372 O O . VAL A 1 296 ? -1.005 -15.625 4.684 1 89.19 296 VAL A O 1
ATOM 2375 N N . GLN A 1 297 ? 0.943 -15.469 5.699 1 80.44 297 GLN A N 1
ATOM 2376 C CA . GLN A 1 297 ? 0.394 -15.609 7.043 1 80.44 297 GLN A CA 1
ATOM 2377 C C . GLN A 1 297 ? 0.102 -14.25 7.664 1 80.44 297 GLN A C 1
ATOM 2379 O O . GLN A 1 297 ? -0.837 -14.109 8.453 1 80.44 297 GLN A O 1
ATOM 2384 N N . ASP A 1 298 ? 0.959 -13.266 7.43 1 81.19 298 ASP A N 1
ATOM 2385 C CA . ASP A 1 298 ? 0.79 -12.047 8.211 1 81.19 298 ASP A CA 1
ATOM 2386 C C . ASP A 1 298 ? 1.058 -10.812 7.367 1 81.19 298 ASP A C 1
ATOM 2388 O O . ASP A 1 298 ? 1.275 -10.914 6.156 1 81.19 298 ASP A O 1
ATOM 2392 N N . HIS A 1 299 ? 0.895 -9.727 8.094 1 79.31 299 HIS A N 1
ATOM 2393 C CA . HIS A 1 299 ? 0.996 -8.422 7.441 1 79.31 299 HIS A CA 1
ATOM 2394 C C . HIS A 1 299 ? 2.383 -8.219 6.84 1 79.31 299 HIS A C 1
ATOM 2396 O O . HIS A 1 299 ? 2.51 -7.715 5.723 1 79.31 299 HIS A O 1
ATOM 2402 N N . ILE A 1 300 ? 3.393 -8.609 7.535 1 87.62 300 ILE A N 1
ATOM 2403 C CA . ILE A 1 300 ? 4.762 -8.398 7.078 1 87.62 300 ILE A CA 1
ATOM 2404 C C . ILE A 1 300 ? 5.016 -9.211 5.812 1 87.62 300 ILE A C 1
ATOM 2406 O O . ILE A 1 300 ? 5.613 -8.719 4.855 1 87.62 300 ILE A O 1
ATOM 2410 N N . GLN A 1 301 ? 4.531 -10.43 5.793 1 91.06 301 GLN A N 1
ATOM 2411 C CA . GLN A 1 301 ? 4.715 -11.273 4.617 1 91.06 301 GLN A CA 1
ATOM 2412 C C . GLN A 1 301 ? 3.965 -10.719 3.414 1 91.06 301 GLN A C 1
ATOM 2414 O O . GLN A 1 301 ? 4.469 -10.75 2.289 1 91.06 301 GLN A O 1
ATOM 2419 N N . SER A 1 302 ? 2.838 -10.227 3.672 1 88.56 302 SER A N 1
ATOM 2420 C CA . SER A 1 302 ? 2.062 -9.625 2.596 1 88.56 302 SER A CA 1
ATOM 2421 C C . SER A 1 302 ? 2.775 -8.406 2.016 1 88.56 302 SER A C 1
ATOM 2423 O O . SER A 1 302 ? 2.805 -8.219 0.798 1 88.56 302 SER A O 1
ATOM 2425 N N . ARG A 1 303 ? 3.314 -7.629 2.828 1 88.81 303 ARG A N 1
ATOM 2426 C CA . ARG A 1 303 ? 4.051 -6.445 2.395 1 88.81 303 ARG A CA 1
ATOM 2427 C C . ARG A 1 303 ? 5.297 -6.832 1.604 1 88.81 303 ARG A C 1
ATOM 2429 O O . ARG A 1 303 ? 5.645 -6.176 0.622 1 88.81 303 ARG A O 1
ATOM 2436 N N . ILE A 1 304 ? 5.949 -7.867 2.062 1 93.94 304 ILE A N 1
ATOM 2437 C CA . ILE A 1 304 ? 7.129 -8.375 1.371 1 93.94 304 ILE A CA 1
ATOM 2438 C C . ILE A 1 304 ? 6.75 -8.82 -0.04 1 93.94 304 ILE A C 1
ATOM 2440 O O . ILE A 1 304 ? 7.422 -8.461 -1.011 1 93.94 304 ILE A O 1
ATOM 2444 N N . VAL A 1 305 ? 5.664 -9.539 -0.122 1 94.19 305 VAL A N 1
ATOM 2445 C CA . VAL A 1 305 ? 5.195 -10.031 -1.413 1 94.19 305 VAL A CA 1
ATOM 2446 C C . VAL A 1 305 ? 4.871 -8.852 -2.33 1 94.19 305 VAL A C 1
ATOM 2448 O O . VAL A 1 305 ? 5.328 -8.805 -3.475 1 94.19 305 VAL A O 1
ATOM 2451 N N . TYR A 1 306 ? 4.199 -7.914 -1.835 1 90.69 306 TYR A N 1
ATOM 2452 C CA . TYR A 1 306 ? 3.826 -6.742 -2.619 1 90.69 306 TYR A CA 1
ATOM 2453 C C . TYR A 1 306 ? 5.062 -6.004 -3.117 1 90.69 306 TYR A C 1
ATOM 2455 O O . TYR A 1 306 ? 5.148 -5.645 -4.293 1 90.69 306 TYR A O 1
ATOM 2463 N N . TYR A 1 307 ? 5.984 -5.754 -2.225 1 94.62 307 TYR A N 1
ATOM 2464 C CA . TYR A 1 307 ? 7.203 -5.035 -2.58 1 94.62 307 TYR A CA 1
ATOM 2465 C C . TYR A 1 307 ? 7.973 -5.777 -3.666 1 94.62 307 TYR A C 1
ATOM 2467 O O . TYR A 1 307 ? 8.391 -5.176 -4.66 1 94.62 307 TYR A O 1
ATOM 2475 N N . LEU A 1 308 ? 8.172 -7.09 -3.48 1 94.69 308 LEU A N 1
ATOM 2476 C CA . LEU A 1 308 ? 8.961 -7.898 -4.402 1 94.69 308 LEU A CA 1
ATOM 2477 C C . LEU A 1 308 ? 8.305 -7.941 -5.781 1 94.69 308 LEU A C 1
ATOM 2479 O O . LEU A 1 308 ? 9 -8.039 -6.797 1 94.69 308 LEU A O 1
ATOM 2483 N N . MET A 1 309 ? 7.039 -7.805 -5.836 1 92.25 309 MET A N 1
ATOM 2484 C CA . MET A 1 309 ? 6.324 -7.848 -7.109 1 92.25 309 MET A CA 1
ATOM 2485 C C . MET A 1 309 ? 6.441 -6.52 -7.848 1 92.25 309 MET A C 1
ATOM 2487 O O . MET A 1 309 ? 6.07 -6.422 -9.016 1 92.25 309 MET A O 1
ATOM 2491 N N . ASN A 1 310 ? 7.012 -5.516 -7.207 1 89.12 310 ASN A N 1
ATOM 2492 C CA . ASN A 1 310 ? 7.062 -4.195 -7.832 1 89.12 310 ASN A CA 1
ATOM 2493 C C . ASN A 1 310 ? 8.492 -3.809 -8.203 1 89.12 310 ASN A C 1
ATOM 2495 O O . ASN A 1 310 ? 8.703 -2.867 -8.969 1 89.12 310 ASN A O 1
ATOM 2499 N N . ILE A 1 311 ? 9.422 -4.484 -7.691 1 88.69 311 ILE A N 1
ATOM 2500 C CA . ILE A 1 311 ? 10.789 -4.09 -8 1 88.69 311 ILE A CA 1
ATOM 2501 C C . ILE A 1 311 ? 11.266 -4.816 -9.258 1 88.69 311 ILE A C 1
ATOM 2503 O O . ILE A 1 311 ? 10.766 -5.895 -9.586 1 88.69 311 ILE A O 1
ATOM 2507 N N . HIS A 1 312 ? 12.164 -4.195 -9.984 1 83.88 312 HIS A N 1
ATOM 2508 C CA . HIS A 1 312 ? 12.75 -4.766 -11.195 1 83.88 312 HIS A CA 1
ATOM 2509 C C . HIS A 1 312 ? 14.188 -4.293 -11.391 1 83.88 312 HIS A C 1
ATOM 2511 O O . HIS A 1 312 ? 14.633 -3.357 -10.727 1 83.88 312 HIS A O 1
ATOM 2517 N N . ILE A 1 313 ? 14.891 -4.961 -12.344 1 78.75 313 ILE A N 1
ATOM 2518 C CA . ILE A 1 313 ? 16.312 -4.691 -12.531 1 78.75 313 ILE A CA 1
ATOM 2519 C C . ILE A 1 313 ? 16.516 -3.863 -13.797 1 78.75 313 ILE A C 1
ATOM 2521 O O . ILE A 1 313 ? 17.656 -3.533 -14.156 1 78.75 313 ILE A O 1
ATOM 2525 N N . THR A 1 314 ? 15.469 -3.484 -14.438 1 80.75 314 THR A N 1
ATOM 2526 C CA . THR A 1 314 ? 15.586 -2.666 -15.641 1 80.75 314 THR A CA 1
ATOM 2527 C C . THR A 1 314 ? 16.312 -1.357 -15.328 1 80.75 314 THR A C 1
ATOM 2529 O O . THR A 1 314 ? 16 -0.687 -14.344 1 80.75 314 THR A O 1
ATOM 2532 N N . PRO A 1 315 ? 17.328 -1.119 -16.109 1 85.38 315 PRO A N 1
ATOM 2533 C CA . PRO A 1 315 ? 18.031 0.145 -15.891 1 85.38 315 PRO A CA 1
ATOM 2534 C C . PRO A 1 315 ? 17.109 1.359 -15.992 1 85.38 315 PRO A C 1
ATOM 2536 O O . PRO A 1 315 ? 16.25 1.411 -16.859 1 85.38 315 PRO A O 1
ATOM 2539 N N . ARG A 1 316 ? 17.281 2.166 -15.031 1 91 316 ARG A N 1
ATOM 2540 C CA . ARG A 1 316 ? 16.453 3.363 -15.008 1 91 316 ARG A CA 1
ATOM 2541 C C . ARG A 1 316 ? 17.141 4.5 -14.273 1 91 316 ARG A C 1
ATOM 2543 O O . ARG A 1 316 ? 18.141 4.281 -13.586 1 91 316 ARG A O 1
ATOM 2550 N N . SER A 1 317 ? 16.578 5.727 -14.508 1 95.06 317 SER A N 1
ATOM 2551 C CA . SER A 1 317 ? 17.078 6.914 -13.82 1 95.06 317 SER A CA 1
ATOM 2552 C C . SER A 1 317 ? 15.938 7.668 -13.125 1 95.06 317 SER A C 1
ATOM 2554 O O . SER A 1 317 ? 14.867 7.855 -13.703 1 95.06 317 SER A O 1
ATOM 2556 N N . ILE A 1 318 ? 16.203 7.961 -11.938 1 96.75 318 ILE A N 1
ATOM 2557 C CA . ILE A 1 318 ? 15.297 8.812 -11.18 1 96.75 318 ILE A CA 1
ATOM 2558 C C . ILE A 1 318 ? 15.93 10.18 -10.961 1 96.75 318 ILE A C 1
ATOM 2560 O O . ILE A 1 318 ? 17.016 10.289 -10.398 1 96.75 318 ILE A O 1
ATOM 2564 N N . TYR A 1 319 ? 15.289 11.219 -11.477 1 98.06 319 TYR A N 1
ATOM 2565 C CA . TYR A 1 319 ? 15.75 12.586 -11.289 1 98.06 319 TYR A CA 1
ATOM 2566 C C . TYR A 1 319 ? 15.008 13.258 -10.141 1 98.06 319 TYR A C 1
ATOM 2568 O O . TYR A 1 319 ? 13.773 13.312 -10.133 1 98.06 319 TYR A O 1
ATOM 2576 N N . LEU A 1 320 ? 15.789 13.688 -9.18 1 98.31 320 LEU A N 1
ATOM 2577 C CA . LEU A 1 320 ? 15.219 14.398 -8.047 1 98.31 320 LEU A CA 1
ATOM 2578 C C . LEU A 1 320 ? 15.688 15.852 -8.016 1 98.31 320 LEU A C 1
ATOM 2580 O O . LEU A 1 320 ? 16.875 16.125 -8.164 1 98.31 320 LEU A O 1
ATOM 2584 N N . CYS A 1 321 ? 14.758 16.734 -7.844 1 98.44 321 CYS A N 1
ATOM 2585 C CA . CYS A 1 321 ? 15.117 18.141 -7.602 1 98.44 321 CYS A CA 1
ATOM 2586 C C . CYS A 1 321 ? 14.078 18.828 -6.734 1 98.44 321 CYS A C 1
ATOM 2588 O O . CYS A 1 321 ? 12.922 18.391 -6.676 1 98.44 321 CYS A O 1
ATOM 2590 N N . ARG A 1 322 ? 14.492 19.797 -6 1 98.38 322 ARG A N 1
ATOM 2591 C CA . ARG A 1 322 ? 13.562 20.688 -5.309 1 98.38 322 ARG A CA 1
ATOM 2592 C C . ARG A 1 322 ? 12.922 21.672 -6.285 1 98.38 322 ARG A C 1
ATOM 2594 O O . ARG A 1 322 ? 13.383 21.812 -7.418 1 98.38 322 ARG A O 1
ATOM 2601 N N . HIS A 1 323 ? 11.836 22.25 -5.832 1 98.38 323 HIS A N 1
ATOM 2602 C CA . HIS A 1 323 ? 11.289 23.375 -6.57 1 98.38 323 HIS A CA 1
ATOM 2603 C C . HIS A 1 323 ? 12.336 24.484 -6.73 1 98.38 323 HIS A C 1
ATOM 2605 O O . HIS A 1 323 ? 13.328 24.516 -6.008 1 98.38 323 HIS A O 1
ATOM 2611 N N . GLY A 1 324 ? 12.125 25.375 -7.703 1 98.31 324 GLY A N 1
ATOM 2612 C CA . GLY A 1 324 ? 12.953 26.562 -7.75 1 98.31 324 GLY A CA 1
ATOM 2613 C C . GLY A 1 324 ? 12.875 27.406 -6.488 1 98.31 324 GLY A C 1
ATOM 2614 O O . GLY A 1 324 ? 11.914 27.297 -5.727 1 98.31 324 GLY A O 1
ATOM 2615 N N . GLU A 1 325 ? 13.867 28.25 -6.316 1 98.19 325 GLU A N 1
ATOM 2616 C CA . GLU A 1 325 ? 13.852 29.156 -5.18 1 98.19 325 GLU A CA 1
ATOM 2617 C C . GLU A 1 325 ? 12.516 29.891 -5.078 1 98.19 325 GLU A C 1
ATOM 2619 O O . GLU A 1 325 ? 12 30.391 -6.078 1 98.19 325 GLU A O 1
ATOM 2624 N N . SER A 1 326 ? 11.938 29.797 -3.934 1 97.5 326 SER A N 1
ATOM 2625 C CA . SER A 1 326 ? 10.648 30.469 -3.713 1 97.5 326 SER A CA 1
ATOM 2626 C C . SER A 1 326 ? 10.836 31.812 -3.031 1 97.5 326 SER A C 1
ATOM 2628 O O . SER A 1 326 ? 11.914 32.094 -2.506 1 97.5 326 SER A O 1
ATOM 2630 N N . ASP A 1 327 ? 9.82 32.625 -3.01 1 97.25 327 ASP A N 1
ATOM 2631 C CA . ASP A 1 327 ? 9.852 33.906 -2.32 1 97.25 327 ASP A CA 1
ATOM 2632 C C . ASP A 1 327 ? 10.102 33.75 -0.825 1 97.25 327 ASP A C 1
ATOM 2634 O O . ASP A 1 327 ? 10.82 34.531 -0.208 1 97.25 327 ASP A O 1
ATOM 2638 N N . LEU A 1 328 ? 9.523 32.719 -0.296 1 96.19 328 LEU A N 1
ATOM 2639 C CA . LEU A 1 328 ? 9.695 32.469 1.131 1 96.19 328 LEU A CA 1
ATOM 2640 C C . LEU A 1 328 ? 11.102 31.969 1.425 1 96.19 328 LEU A C 1
ATOM 2642 O O . LEU A 1 328 ? 11.648 32.219 2.504 1 96.19 328 LEU A O 1
ATOM 2646 N N . ASN A 1 329 ? 11.695 31.234 0.496 1 96.06 329 ASN A N 1
ATOM 2647 C CA . ASN A 1 329 ? 13.102 30.875 0.654 1 96.06 329 ASN A CA 1
ATOM 2648 C C . ASN A 1 329 ? 13.977 32.125 0.83 1 96.06 329 ASN A C 1
ATOM 2650 O O . ASN A 1 329 ? 14.852 32.156 1.694 1 96.06 329 ASN A O 1
ATOM 2654 N N . VAL A 1 330 ? 13.727 33.094 -0.053 1 96.69 330 VAL A N 1
ATOM 2655 C CA . VAL A 1 330 ? 14.5 34.312 -0.045 1 96.69 330 VAL A CA 1
ATOM 2656 C C . VAL A 1 330 ? 14.32 35.031 1.295 1 96.69 330 VAL A C 1
ATOM 2658 O O . VAL A 1 330 ? 15.281 35.594 1.836 1 96.69 330 VAL A O 1
ATOM 2661 N N . LYS A 1 331 ? 13.195 35 1.867 1 95.44 331 LYS A N 1
ATOM 2662 C CA . LYS A 1 331 ? 12.898 35.656 3.131 1 95.44 331 LYS A CA 1
ATOM 2663 C C . LYS A 1 331 ? 13.383 34.844 4.316 1 95.44 331 LYS A C 1
ATOM 2665 O O . LYS A 1 331 ? 13.375 35.312 5.457 1 95.44 331 LYS A O 1
ATOM 2670 N N . GLY A 1 332 ? 13.758 33.531 4.09 1 94.5 332 GLY A N 1
ATOM 2671 C CA . GLY A 1 332 ? 14.266 32.656 5.137 1 94.5 332 GLY A CA 1
ATOM 2672 C C . GLY A 1 332 ? 13.164 32.031 5.961 1 94.5 332 GLY A C 1
ATOM 2673 O O . GLY A 1 332 ? 13.398 31.625 7.109 1 94.5 332 GLY A O 1
ATOM 2674 N N . CYS A 1 333 ? 11.977 31.969 5.398 1 94.38 333 CYS A N 1
ATOM 2675 C CA . CYS A 1 333 ? 10.836 31.391 6.105 1 94.38 333 CYS A CA 1
ATOM 2676 C C . CYS A 1 333 ? 10.68 29.922 5.754 1 94.38 333 CYS A C 1
ATOM 2678 O O . CYS A 1 333 ? 10.984 29.5 4.633 1 94.38 333 CYS A O 1
ATOM 2680 N N . ILE A 1 334 ? 10.156 29.188 6.715 1 92.06 334 ILE A N 1
ATOM 2681 C CA . ILE A 1 334 ? 9.93 27.781 6.426 1 92.06 334 ILE A CA 1
ATOM 2682 C C . ILE A 1 334 ? 8.477 27.547 6.027 1 92.06 334 ILE A C 1
ATOM 2684 O O . ILE A 1 334 ? 7.598 28.344 6.383 1 92.06 334 ILE A O 1
ATOM 2688 N N . GLY A 1 335 ? 8.289 26.531 5.273 1 91.62 335 GLY A N 1
ATOM 2689 C CA . GLY A 1 335 ? 6.949 26.125 4.883 1 91.62 335 GLY A CA 1
ATOM 2690 C C . GLY A 1 335 ? 6.266 27.125 3.967 1 91.62 335 GLY A C 1
ATOM 2691 O O . GLY A 1 335 ? 6.891 27.656 3.043 1 91.62 335 GLY A O 1
ATOM 2692 N N . GLY A 1 336 ? 4.961 27.266 4.074 1 90.31 336 GLY A N 1
ATOM 2693 C CA . GLY A 1 336 ? 4.176 28.156 3.246 1 90.31 336 GLY A CA 1
ATOM 2694 C C . GLY A 1 336 ? 3.994 27.656 1.827 1 90.31 336 GLY A C 1
ATOM 2695 O O . GLY A 1 336 ? 4.492 26.594 1.474 1 90.31 336 GLY A O 1
ATOM 2696 N N . ASP A 1 337 ? 3.24 28.438 1.011 1 92 337 ASP A N 1
ATOM 2697 C CA . ASP A 1 337 ? 2.941 28.062 -0.369 1 92 337 ASP A CA 1
ATOM 2698 C C . ASP A 1 337 ? 3.143 29.25 -1.313 1 92 337 ASP A C 1
ATOM 2700 O O . ASP A 1 337 ? 2.254 29.578 -2.102 1 92 337 ASP A O 1
ATOM 2704 N N . SER A 1 338 ? 4.289 29.891 -1.172 1 93.38 338 SER A N 1
ATOM 2705 C CA . SER A 1 338 ? 4.609 31.016 -2.037 1 93.38 338 SER A CA 1
ATOM 2706 C C . SER A 1 338 ? 5.047 30.547 -3.42 1 93.38 338 SER A C 1
ATOM 2708 O O . SER A 1 338 ? 5.355 29.375 -3.615 1 93.38 338 SER A O 1
ATOM 2710 N N . GLY A 1 339 ? 5.043 31.469 -4.324 1 95.12 339 GLY A N 1
ATOM 2711 C CA . GLY A 1 339 ? 5.559 31.188 -5.652 1 95.12 339 GLY A CA 1
ATOM 2712 C C . GLY A 1 339 ? 7.07 31.297 -5.742 1 95.12 339 GLY A C 1
ATOM 2713 O O . GLY A 1 339 ? 7.75 31.438 -4.723 1 95.12 339 GLY A O 1
ATOM 2714 N N . LEU A 1 340 ? 7.516 31.219 -6.98 1 97.38 340 LEU A N 1
ATOM 2715 C CA . LEU A 1 340 ? 8.953 31.219 -7.23 1 97.38 340 LEU A CA 1
ATOM 2716 C C . LEU A 1 340 ? 9.5 32.625 -7.254 1 97.38 340 LEU A C 1
ATOM 2718 O O . LEU A 1 340 ? 8.82 33.562 -7.688 1 97.38 340 LEU A O 1
ATOM 2722 N N . SER A 1 341 ? 10.727 32.844 -6.797 1 97.62 341 SER A N 1
ATOM 2723 C CA . SER A 1 341 ? 11.484 34.094 -7.008 1 97.62 341 SER A CA 1
ATOM 2724 C C . SER A 1 341 ? 11.953 34.188 -8.453 1 97.62 341 SER A C 1
ATOM 2726 O O . SER A 1 341 ? 11.82 33.25 -9.234 1 97.62 341 SER A O 1
ATOM 2728 N N . PRO A 1 342 ? 12.461 35.344 -8.812 1 96.81 342 PRO A N 1
ATOM 2729 C CA . PRO A 1 342 ? 13 35.469 -10.164 1 96.81 342 PRO A CA 1
ATOM 2730 C C . PRO A 1 342 ? 14.078 34.438 -10.469 1 96.81 342 PRO A C 1
ATOM 2732 O O . PRO A 1 342 ? 14.094 33.844 -11.555 1 96.81 342 PRO A O 1
ATOM 2735 N N . ARG A 1 343 ? 14.898 34.219 -9.539 1 97.94 343 ARG A N 1
ATOM 2736 C CA . ARG A 1 343 ? 15.914 33.188 -9.719 1 97.94 343 ARG A CA 1
ATOM 2737 C C . ARG A 1 343 ? 15.273 31.797 -9.828 1 97.94 343 ARG A C 1
ATOM 2739 O O . ARG A 1 343 ? 15.75 30.953 -10.586 1 97.94 343 ARG A O 1
ATOM 2746 N N . GLY A 1 344 ? 14.242 31.547 -9.031 1 98.12 344 GLY A N 1
ATOM 2747 C CA . GLY A 1 344 ? 13.516 30.297 -9.117 1 98.12 344 GLY A CA 1
ATOM 2748 C C . GLY A 1 344 ? 12.906 30.047 -10.484 1 98.12 344 GLY A C 1
ATOM 2749 O O . GLY A 1 344 ? 12.914 28.922 -10.977 1 98.12 344 GLY A O 1
ATOM 2750 N N . LYS A 1 345 ? 12.406 31.062 -11.078 1 97.19 345 LYS A N 1
ATOM 2751 C CA . LYS A 1 345 ? 11.836 30.969 -12.422 1 97.19 345 LYS A CA 1
ATOM 2752 C C . LYS A 1 345 ? 12.922 30.672 -13.453 1 97.19 345 LYS A C 1
ATOM 2754 O O . LYS A 1 345 ? 12.695 29.922 -14.406 1 97.19 345 LYS A O 1
ATOM 2759 N N . GLU A 1 346 ? 13.984 31.359 -13.242 1 97.44 346 GLU A N 1
ATOM 2760 C CA . GLU A 1 346 ? 15.125 31.078 -14.109 1 97.44 346 GLU A CA 1
ATOM 2761 C C . GLU A 1 346 ? 15.555 29.625 -14.016 1 97.44 346 GLU A C 1
ATOM 2763 O O . GLU A 1 346 ? 15.82 28.984 -15.039 1 97.44 346 GLU A O 1
ATOM 2768 N N . PHE A 1 347 ? 15.633 29.109 -12.852 1 97.75 347 PHE A N 1
ATOM 2769 C CA . PHE A 1 347 ? 15.969 27.719 -12.648 1 97.75 347 PHE A CA 1
ATOM 2770 C C . PHE A 1 347 ? 14.969 26.812 -13.352 1 97.75 347 PHE A C 1
ATOM 2772 O O . PHE A 1 347 ? 15.352 25.828 -14 1 97.75 347 PHE A O 1
ATOM 2779 N N . ALA A 1 348 ? 13.703 27.078 -13.188 1 97.81 348 ALA A N 1
ATOM 2780 C CA . ALA A 1 348 ? 12.664 26.266 -13.828 1 97.81 348 ALA A CA 1
ATOM 2781 C C . ALA A 1 348 ? 12.891 26.172 -15.328 1 97.81 348 ALA A C 1
ATOM 2783 O O . ALA A 1 348 ? 12.75 25.094 -15.914 1 97.81 348 ALA A O 1
ATOM 2784 N N . ASN A 1 349 ? 13.219 27.266 -15.914 1 96.44 349 ASN A N 1
ATOM 2785 C CA . ASN A 1 349 ? 13.492 27.281 -17.344 1 96.44 349 ASN A CA 1
ATOM 2786 C C . ASN A 1 349 ? 14.703 26.422 -17.703 1 96.44 349 ASN A C 1
ATOM 2788 O O . ASN A 1 349 ? 14.672 25.672 -18.688 1 96.44 349 ASN A O 1
ATOM 2792 N N . TYR A 1 350 ? 15.727 26.578 -16.906 1 97.31 350 TYR A N 1
ATOM 2793 C CA . TYR A 1 350 ? 16.922 25.766 -17.141 1 97.31 350 TYR A CA 1
ATOM 2794 C C . TYR A 1 350 ? 16.625 24.281 -16.922 1 97.31 350 TYR A C 1
ATOM 2796 O O . TYR A 1 350 ? 17.219 23.438 -17.609 1 97.31 350 TYR A O 1
ATOM 2804 N N . LEU A 1 351 ? 15.828 23.984 -16 1 98 351 LEU A N 1
ATOM 2805 C CA . LEU A 1 351 ? 15.43 22.594 -15.773 1 98 351 LEU A CA 1
ATOM 2806 C C . LEU A 1 351 ? 14.742 22.016 -17 1 98 351 LEU A C 1
ATOM 2808 O O . LEU A 1 351 ? 15.016 20.875 -17.391 1 98 351 LEU A O 1
ATOM 2812 N N . GLY A 1 352 ? 13.844 22.781 -17.547 1 96.75 352 GLY A N 1
ATOM 2813 C CA . GLY A 1 352 ? 13.195 22.359 -18.781 1 96.75 352 GLY A CA 1
ATOM 2814 C C . GLY A 1 352 ? 14.18 22.062 -19.891 1 96.75 352 GLY A C 1
ATOM 2815 O O . GLY A 1 352 ? 14.062 21.047 -20.578 1 96.75 352 GLY A O 1
ATOM 2816 N N . GLN A 1 353 ? 15.117 22.938 -20.078 1 95.81 353 GLN A N 1
ATOM 2817 C CA . GLN A 1 353 ? 16.141 22.766 -21.094 1 95.81 353 GLN A CA 1
ATOM 2818 C C . GLN A 1 353 ? 16.984 21.531 -20.828 1 95.81 353 GLN A C 1
ATOM 2820 O O . GLN A 1 353 ? 17.297 20.781 -21.75 1 95.81 353 GLN A O 1
ATOM 2825 N N . PHE A 1 354 ? 17.312 21.406 -19.656 1 96 354 PHE A N 1
ATOM 2826 C CA . PHE A 1 354 ? 18.125 20.2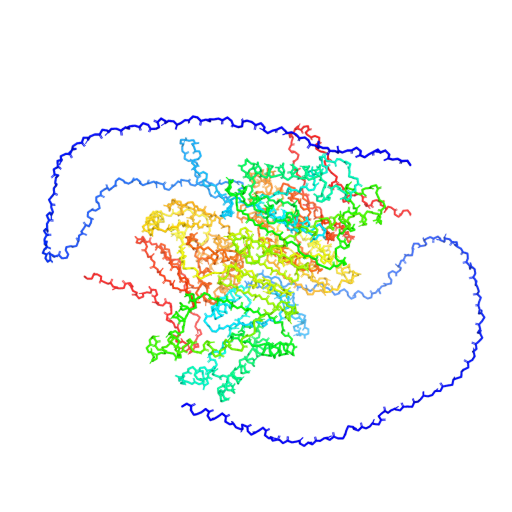66 -19.266 1 96 354 PHE A CA 1
ATOM 2827 C C . PHE A 1 354 ? 17.406 18.969 -19.562 1 96 354 PHE A C 1
ATOM 2829 O O . PHE A 1 354 ? 17.984 18.047 -20.172 1 96 354 PHE A O 1
ATOM 2836 N N . ILE A 1 355 ? 16.219 18.844 -19.141 1 96.38 355 ILE A N 1
ATOM 2837 C CA . ILE A 1 355 ? 15.438 17.625 -19.344 1 96.38 355 ILE A CA 1
ATOM 2838 C C . ILE A 1 355 ? 15.258 17.375 -20.844 1 96.38 355 ILE A C 1
ATOM 2840 O O . ILE A 1 355 ? 15.352 16.219 -21.297 1 96.38 355 ILE A O 1
ATOM 2844 N N . GLN A 1 356 ? 15 18.375 -21.562 1 94.19 356 GLN A N 1
ATOM 2845 C CA . GLN A 1 356 ? 14.867 18.234 -23.016 1 94.19 356 GLN A CA 1
ATOM 2846 C C . GLN A 1 356 ? 16.156 17.703 -23.625 1 94.19 356 GLN A C 1
ATOM 2848 O O . GLN A 1 356 ? 16.125 16.875 -24.547 1 94.19 356 GLN A O 1
ATOM 2853 N N . SER A 1 357 ? 17.25 18.172 -23.125 1 94.25 357 SER A N 1
ATOM 2854 C CA . SER A 1 357 ? 18.547 17.781 -23.672 1 94.25 357 SER A CA 1
ATOM 2855 C C . SER A 1 357 ? 18.859 16.312 -23.359 1 94.25 357 SER A C 1
ATOM 2857 O O . SER A 1 357 ? 19.656 15.688 -24.047 1 94.25 357 SER A O 1
ATOM 2859 N N . GLN A 1 358 ? 18.328 15.773 -22.297 1 92.88 358 GLN A N 1
ATOM 2860 C CA . GLN A 1 358 ? 18.578 14.391 -21.906 1 92.88 358 GLN A CA 1
ATOM 2861 C C . GLN A 1 358 ? 17.875 13.414 -22.844 1 92.88 358 GLN A C 1
ATOM 2863 O O . GLN A 1 358 ? 18.219 12.234 -22.891 1 92.88 358 GLN A O 1
ATOM 2868 N N . GLU A 1 359 ? 16.844 13.789 -23.594 1 91.12 359 GLU A N 1
ATOM 2869 C CA . GLU A 1 359 ? 16.078 12.984 -24.547 1 91.12 359 GLU A CA 1
ATOM 2870 C C . GLU A 1 359 ? 15.602 11.68 -23.922 1 91.12 359 GLU A C 1
ATOM 2872 O O . GLU A 1 359 ? 15.82 10.602 -24.469 1 91.12 359 GLU A O 1
ATOM 2877 N N . ILE A 1 360 ? 15.094 11.828 -22.812 1 92.06 360 ILE A N 1
ATOM 2878 C CA . ILE A 1 360 ? 14.586 10.672 -22.094 1 92.06 360 ILE A CA 1
ATOM 2879 C C . ILE A 1 360 ? 13.266 10.211 -22.703 1 92.06 360 ILE A C 1
ATOM 2881 O O . ILE A 1 360 ? 12.32 11 -22.828 1 92.06 360 ILE A O 1
ATOM 2885 N N . SER A 1 361 ? 13.289 8.961 -23.094 1 88.31 361 SER A N 1
ATOM 2886 C CA . SER A 1 361 ? 12.062 8.398 -23.656 1 88.31 361 SER A CA 1
ATOM 2887 C C . SER A 1 361 ? 11.047 8.094 -22.562 1 88.31 361 SER A C 1
ATOM 2889 O O . SER A 1 361 ? 11.406 7.574 -21.5 1 88.31 361 SER A O 1
ATOM 2891 N N . ASP A 1 362 ? 9.781 8.453 -22.641 1 87 362 ASP A N 1
ATOM 2892 C CA . ASP A 1 362 ? 8.656 8.133 -21.766 1 87 362 ASP A CA 1
ATOM 2893 C C . ASP A 1 362 ? 8.898 8.633 -20.344 1 87 362 ASP A C 1
ATOM 2895 O O . ASP A 1 362 ? 8.727 7.891 -19.375 1 87 362 ASP A O 1
ATOM 2899 N N . LEU A 1 363 ? 9.359 9.844 -20.25 1 93.12 363 LEU A N 1
ATOM 2900 C CA . LEU A 1 363 ? 9.617 10.453 -18.953 1 93.12 363 LEU A CA 1
ATOM 2901 C C . LEU A 1 363 ? 8.312 10.789 -18.25 1 93.12 363 LEU A C 1
ATOM 2903 O O . LEU A 1 363 ? 7.402 11.367 -18.844 1 93.12 363 LEU A O 1
ATOM 2907 N N . LYS A 1 364 ? 8.242 10.352 -17.031 1 92.38 364 LYS A N 1
ATOM 2908 C CA . LYS A 1 364 ? 7.145 10.789 -16.172 1 92.38 364 LYS A CA 1
ATOM 2909 C C . LYS A 1 364 ? 7.609 11.883 -15.211 1 92.38 364 LYS A C 1
ATOM 2911 O O . LYS A 1 364 ? 8.734 11.844 -14.703 1 92.38 364 LYS A O 1
ATOM 2916 N N . VAL A 1 365 ? 6.707 12.883 -14.953 1 95.62 365 VAL A N 1
ATOM 2917 C CA . VAL A 1 365 ? 7.031 13.977 -14.047 1 95.62 365 VAL A CA 1
ATOM 2918 C C . VAL A 1 365 ? 6.031 14.008 -12.898 1 95.62 365 VAL A C 1
ATOM 2920 O O . VAL A 1 365 ? 4.816 13.961 -13.117 1 95.62 365 VAL A O 1
ATOM 2923 N N . TRP A 1 366 ? 6.602 13.969 -11.688 1 95.88 366 TRP A N 1
ATOM 2924 C CA . TRP A 1 366 ? 5.77 14.039 -10.484 1 95.88 366 TRP A CA 1
ATOM 2925 C C . TRP A 1 366 ? 6.027 15.328 -9.719 1 95.88 366 TRP A C 1
ATOM 2927 O O . TRP A 1 366 ? 7.172 15.781 -9.617 1 95.88 366 TRP A O 1
ATOM 2937 N N . THR A 1 367 ? 4.941 15.938 -9.219 1 96.06 367 THR A N 1
ATOM 2938 C CA . THR A 1 367 ? 5.043 17.141 -8.406 1 96.06 367 THR A CA 1
ATOM 2939 C C . THR A 1 367 ? 4.152 17.031 -7.168 1 96.06 367 THR A C 1
ATOM 2941 O O . THR A 1 367 ? 3.264 16.172 -7.109 1 96.06 367 THR A O 1
ATOM 2944 N N . SER A 1 368 ? 4.523 17.844 -6.172 1 94.62 368 SER A N 1
ATOM 2945 C CA . SER A 1 368 ? 3.576 18.062 -5.082 1 94.62 368 SER A CA 1
ATOM 2946 C C . SER A 1 368 ? 2.383 18.891 -5.543 1 94.62 368 SER A C 1
ATOM 2948 O O . SER A 1 368 ? 2.252 19.203 -6.73 1 94.62 368 SER A O 1
ATOM 2950 N N . GLN A 1 369 ? 1.516 19.25 -4.629 1 88.81 369 GLN A N 1
ATOM 2951 C CA . G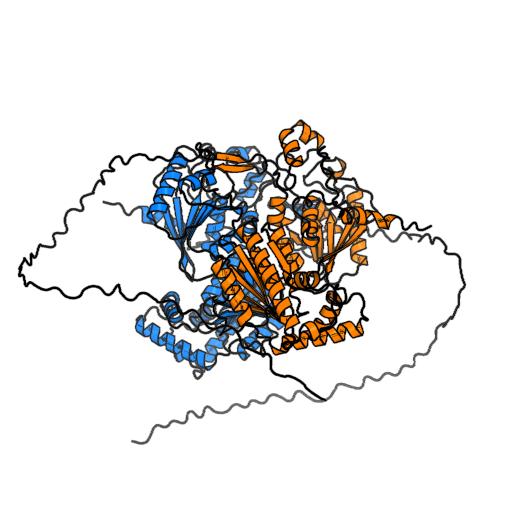LN A 1 369 ? 0.349 20.062 -4.957 1 88.81 369 GLN A CA 1
ATOM 2952 C C . GLN A 1 369 ? 0.589 21.531 -4.617 1 88.81 369 GLN A C 1
ATOM 2954 O O . GLN A 1 369 ? -0.339 22.344 -4.656 1 88.81 369 GLN A O 1
ATOM 2959 N N . MET A 1 370 ? 1.802 21.875 -4.32 1 93.44 370 MET A N 1
ATOM 2960 C CA . MET A 1 370 ? 2.102 23.25 -3.908 1 93.44 370 MET A CA 1
ATOM 2961 C C . MET A 1 370 ? 2.447 24.109 -5.113 1 93.44 370 MET A C 1
ATOM 2963 O O . MET A 1 370 ? 2.896 23.609 -6.145 1 93.44 370 MET A O 1
ATOM 2967 N N . LYS A 1 371 ? 2.301 25.375 -4.973 1 94.06 371 LYS A N 1
ATOM 2968 C CA . LYS A 1 371 ? 2.426 26.344 -6.059 1 94.06 371 LYS A CA 1
ATOM 2969 C C . LYS A 1 371 ? 3.828 26.312 -6.664 1 94.06 371 LYS A C 1
ATOM 2971 O O . LYS A 1 371 ? 3.98 26.25 -7.887 1 94.06 371 LYS A O 1
ATOM 2976 N N . ARG A 1 372 ? 4.816 26.344 -5.844 1 96.62 372 ARG A N 1
ATOM 2977 C CA . ARG A 1 372 ? 6.195 26.469 -6.297 1 96.62 372 ARG A CA 1
ATOM 2978 C C . ARG A 1 372 ? 6.633 25.25 -7.086 1 96.62 372 ARG A C 1
ATOM 2980 O O . ARG A 1 372 ? 7.383 25.359 -8.055 1 96.62 372 ARG A O 1
ATOM 2987 N N . THR A 1 373 ? 6.219 24.016 -6.68 1 97.25 373 THR A N 1
ATOM 2988 C CA . THR A 1 373 ? 6.594 22.812 -7.41 1 97.25 373 THR A CA 1
ATOM 2989 C C . THR A 1 373 ? 5.875 22.75 -8.758 1 97.25 373 THR A C 1
ATOM 2991 O O . THR A 1 373 ? 6.457 22.328 -9.758 1 97.25 373 THR A O 1
ATOM 2994 N N . ILE A 1 374 ? 4.648 23.172 -8.781 1 94.56 374 ILE A N 1
ATOM 2995 C CA . ILE A 1 374 ? 3.885 23.156 -10.023 1 94.56 374 ILE A CA 1
ATOM 2996 C C . ILE A 1 374 ? 4.461 24.188 -11 1 94.56 374 ILE A C 1
ATOM 2998 O O . ILE A 1 374 ? 4.613 23.891 -12.195 1 94.56 374 ILE A O 1
ATOM 3002 N N . GLN A 1 375 ? 4.801 25.344 -10.477 1 95.62 375 GLN A N 1
ATOM 3003 C CA . GLN A 1 375 ? 5.43 26.359 -11.312 1 95.62 375 GLN A CA 1
ATOM 3004 C C . GLN A 1 375 ? 6.719 25.828 -11.938 1 95.62 375 GLN A C 1
ATOM 3006 O O . GLN A 1 375 ? 7 26.094 -13.109 1 95.62 375 GLN A O 1
ATOM 3011 N N . THR A 1 376 ? 7.441 25.141 -11.148 1 97.56 376 THR A N 1
ATOM 3012 C CA . THR A 1 376 ? 8.703 24.594 -11.617 1 97.56 376 THR A CA 1
ATOM 3013 C C . THR A 1 376 ? 8.469 23.531 -12.688 1 97.56 376 THR A C 1
ATOM 3015 O O . THR A 1 376 ? 9.141 23.516 -13.719 1 97.56 376 THR A O 1
ATOM 3018 N N . ALA A 1 377 ? 7.531 22.641 -12.492 1 95.69 377 ALA A N 1
ATOM 3019 C CA . ALA A 1 377 ? 7.242 21.531 -13.391 1 95.69 377 ALA A CA 1
ATOM 3020 C C . ALA A 1 377 ? 6.652 22.031 -14.711 1 95.69 377 ALA A C 1
ATOM 3022 O O . ALA A 1 377 ? 6.867 21.422 -15.766 1 95.69 377 ALA A O 1
ATOM 3023 N N . GLU A 1 378 ? 5.891 23.125 -14.656 1 92.19 378 GLU A N 1
ATOM 3024 C CA . GLU A 1 378 ? 5.27 23.688 -15.859 1 92.19 378 GLU A CA 1
ATOM 3025 C C . GLU A 1 378 ? 6.32 24.078 -16.891 1 92.19 378 GLU A C 1
ATOM 3027 O O . GLU A 1 378 ? 6.078 23.969 -18.094 1 92.19 378 GLU A O 1
ATOM 3032 N N . ALA A 1 379 ? 7.418 24.453 -16.438 1 91.62 379 ALA A N 1
ATOM 3033 C CA . ALA A 1 379 ? 8.484 24.875 -17.344 1 91.62 379 ALA A CA 1
ATOM 3034 C C . ALA A 1 379 ? 9.102 23.688 -18.078 1 91.62 379 ALA A C 1
ATOM 3036 O O . ALA A 1 379 ? 9.758 23.859 -19.109 1 91.62 379 ALA A O 1
ATOM 3037 N N . VAL A 1 380 ? 9.023 22.5 -17.578 1 93 380 VAL A N 1
ATOM 3038 C CA . VAL A 1 380 ? 9.586 21.297 -18.172 1 93 380 VAL A CA 1
ATOM 3039 C C . VAL A 1 380 ? 8.742 20.891 -19.375 1 93 380 VAL A C 1
ATOM 3041 O O . VAL A 1 380 ? 9.227 20.188 -20.281 1 93 380 VAL A O 1
ATOM 3044 N N . SER A 1 381 ? 7.543 21.234 -19.594 1 87.25 381 SER A N 1
ATOM 3045 C CA . SER A 1 381 ? 6.633 21.016 -20.719 1 87.25 381 SER A CA 1
ATOM 3046 C C . SER A 1 381 ? 6.34 19.531 -20.906 1 87.25 381 SER A C 1
ATOM 3048 O O . SER A 1 381 ? 6.332 19.031 -22.031 1 87.25 381 SER A O 1
ATOM 3050 N N . VAL A 1 382 ? 6.375 18.766 -19.938 1 89.06 382 VAL A N 1
ATOM 3051 C CA . VAL A 1 382 ? 5.941 17.375 -19.875 1 89.06 382 VAL A CA 1
ATOM 3052 C C . VAL A 1 382 ? 4.75 17.25 -18.922 1 89.06 382 VAL A C 1
ATOM 3054 O O . VAL A 1 382 ? 4.719 17.891 -17.875 1 89.06 382 VAL A O 1
ATOM 3057 N N . PRO A 1 383 ? 3.771 16.547 -19.422 1 86.69 383 PRO A N 1
ATOM 3058 C CA . PRO A 1 383 ? 2.662 1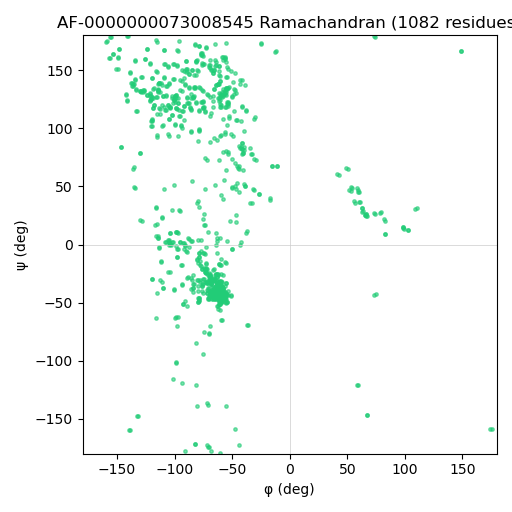6.344 -18.484 1 86.69 383 PRO A CA 1
ATOM 3059 C C . PRO A 1 383 ? 3.117 15.773 -17.141 1 86.69 383 PRO A C 1
ATOM 3061 O O . PRO A 1 383 ? 4.004 14.914 -17.109 1 86.69 383 PRO A O 1
ATOM 3064 N N . TYR A 1 384 ? 2.566 16.375 -16.094 1 90.5 384 TYR A N 1
ATOM 3065 C CA . TYR A 1 384 ? 2.996 15.945 -14.773 1 90.5 384 TYR A CA 1
ATOM 3066 C C . TYR A 1 384 ? 1.813 15.445 -13.953 1 90.5 384 TYR A C 1
ATOM 3068 O O . TYR A 1 384 ? 0.663 15.781 -14.25 1 90.5 384 TYR A O 1
ATOM 3076 N N . GLU A 1 385 ? 2.141 14.617 -13.008 1 87.56 385 GLU A N 1
ATOM 3077 C CA . GLU A 1 385 ? 1.178 14.117 -12.031 1 87.56 385 GLU A CA 1
ATOM 3078 C C . GLU A 1 385 ? 1.407 14.742 -10.656 1 87.56 385 GLU A C 1
ATOM 3080 O O . GLU A 1 385 ? 2.551 14.906 -10.227 1 87.56 385 GLU A O 1
ATOM 3085 N N . GLN A 1 386 ? 0.281 15.141 -10 1 88.69 386 GLN A N 1
ATOM 3086 C CA . GLN A 1 386 ? 0.376 15.75 -8.672 1 88.69 386 GLN A CA 1
ATOM 3087 C C . GLN A 1 386 ? 0.092 14.727 -7.578 1 88.69 386 GLN A C 1
ATOM 3089 O O . GLN A 1 386 ? -0.891 13.992 -7.648 1 88.69 386 GLN A O 1
ATOM 3094 N N . TRP A 1 387 ? 1.023 14.68 -6.629 1 87.69 387 TRP A N 1
ATOM 3095 C CA . TRP A 1 387 ? 0.883 13.805 -5.469 1 87.69 387 TRP A CA 1
ATOM 3096 C C . TRP A 1 387 ? 0.823 14.617 -4.18 1 87.69 387 TRP A C 1
ATOM 3098 O O . TRP A 1 387 ? 1.771 15.328 -3.842 1 87.69 387 TRP A O 1
ATOM 3108 N N . LYS A 1 388 ? -0.249 14.508 -3.441 1 85.75 388 LYS A N 1
ATOM 3109 C CA . LYS A 1 388 ? -0.32 15.164 -2.141 1 85.75 388 LYS A CA 1
ATOM 3110 C C . LYS A 1 388 ? 0.767 14.648 -1.203 1 85.75 388 LYS A C 1
ATOM 3112 O O . LYS A 1 388 ? 1.302 15.406 -0.387 1 85.75 388 LYS A O 1
ATOM 3117 N N . ALA A 1 389 ? 1.093 13.375 -1.402 1 89.94 389 ALA A N 1
ATOM 3118 C CA . ALA A 1 389 ? 2.111 12.734 -0.57 1 89.94 389 ALA A CA 1
ATOM 3119 C C . ALA A 1 389 ? 3.463 13.422 -0.733 1 89.94 389 ALA A C 1
ATOM 3121 O O . ALA A 1 389 ? 4.34 13.297 0.123 1 89.94 389 ALA A O 1
ATOM 3122 N N . LEU A 1 390 ? 3.643 14.211 -1.777 1 95.75 390 LEU A N 1
ATOM 3123 C CA . LEU A 1 390 ? 4.914 14.875 -2.051 1 95.75 390 LEU A CA 1
ATOM 3124 C C . LEU A 1 390 ? 4.918 16.297 -1.486 1 95.75 390 LEU A C 1
ATOM 3126 O O . LEU A 1 390 ? 5.914 17.016 -1.607 1 95.75 390 LEU A O 1
ATOM 3130 N N . ASN A 1 391 ? 3.848 16.688 -0.824 1 93.75 391 ASN A N 1
ATOM 3131 C CA . ASN A 1 391 ? 3.84 18 -0.192 1 93.75 391 ASN A CA 1
ATOM 3132 C C . ASN A 1 391 ? 4.934 18.125 0.867 1 93.75 391 ASN A C 1
ATOM 3134 O O . ASN A 1 391 ? 5.32 17.125 1.479 1 93.75 391 ASN A O 1
ATOM 3138 N N . GLU A 1 392 ? 5.336 19.359 1.064 1 96.06 392 GLU A N 1
ATOM 3139 C CA . GLU A 1 392 ? 6.359 19.609 2.072 1 96.06 392 GLU A CA 1
ATOM 3140 C C . GLU A 1 392 ? 5.855 19.266 3.471 1 96.06 392 GLU A C 1
ATOM 3142 O O . GLU A 1 392 ? 4.652 19.141 3.688 1 96.06 392 GLU A O 1
ATOM 3147 N N . ILE A 1 393 ? 6.863 19.031 4.359 1 95.62 393 ILE A N 1
ATOM 3148 C CA . ILE A 1 393 ? 6.547 18.734 5.754 1 95.62 393 ILE A CA 1
ATOM 3149 C C . ILE A 1 393 ? 5.68 19.859 6.324 1 95.62 393 ILE A C 1
ATOM 3151 O O . ILE A 1 393 ? 5.922 21.047 6.059 1 95.62 393 ILE A O 1
ATOM 3155 N N . ASP A 1 394 ? 4.637 19.531 7.016 1 92.06 394 ASP A N 1
ATOM 3156 C CA . ASP A 1 394 ? 3.779 20.516 7.684 1 92.06 394 ASP A CA 1
ATOM 3157 C C . ASP A 1 394 ? 4.414 21 8.984 1 92.06 394 ASP A C 1
ATOM 3159 O O . ASP A 1 394 ? 4.543 20.234 9.945 1 92.06 394 ASP A O 1
ATOM 3163 N N . ALA A 1 395 ? 4.746 22.281 9.031 1 92.94 395 ALA A N 1
ATOM 3164 C CA . ALA A 1 395 ? 5.41 22.828 10.211 1 92.94 395 ALA A CA 1
ATOM 3165 C C . ALA A 1 395 ? 4.391 23.297 11.25 1 92.94 395 ALA A C 1
ATOM 3167 O O . ALA A 1 395 ? 4.75 23.969 12.219 1 92.94 395 ALA A O 1
ATOM 3168 N N . GLY A 1 396 ? 3.162 23.047 10.984 1 88.75 396 GLY A N 1
ATOM 3169 C CA . GLY A 1 396 ? 2.129 23.359 11.953 1 88.75 396 GLY A CA 1
ATOM 3170 C C . GLY A 1 396 ? 2.09 24.828 12.328 1 88.75 396 GLY A C 1
ATOM 3171 O O . GLY A 1 396 ? 1.996 25.703 11.453 1 88.75 396 GLY A O 1
ATOM 3172 N N . VAL A 1 397 ? 2.264 25.156 13.633 1 86.75 397 VAL A N 1
ATOM 3173 C CA . VAL A 1 397 ? 2.15 26.516 14.148 1 86.75 397 VAL A CA 1
ATOM 3174 C C . VAL A 1 397 ? 3.357 27.328 13.703 1 86.75 397 VAL A C 1
ATOM 3176 O O . VAL A 1 397 ? 3.326 28.562 13.742 1 86.75 397 VAL A O 1
ATOM 3179 N N . CYS A 1 398 ? 4.383 26.688 13.266 1 91.69 398 CYS A N 1
ATOM 3180 C CA . CYS A 1 398 ? 5.617 27.375 12.914 1 91.69 398 CYS A CA 1
ATOM 3181 C C . CYS A 1 398 ? 5.633 27.734 11.43 1 91.69 398 CYS A C 1
ATOM 3183 O O . CYS A 1 398 ? 6.605 28.312 10.938 1 91.69 398 CYS A O 1
ATOM 3185 N N . GLU A 1 399 ? 4.605 27.438 10.703 1 91.94 399 GLU A N 1
ATOM 3186 C CA . GLU A 1 399 ? 4.539 27.734 9.273 1 91.94 399 GLU A CA 1
ATOM 3187 C C . GLU A 1 399 ? 4.812 29.219 9.008 1 91.94 399 GLU A C 1
ATOM 3189 O O . GLU A 1 399 ? 4.32 30.094 9.727 1 91.94 399 GLU A O 1
ATOM 3194 N N . GLU A 1 400 ? 5.66 29.469 8.016 1 93.19 400 GLU A N 1
ATOM 3195 C CA . GLU A 1 400 ? 5.98 30.797 7.492 1 93.19 400 GLU A CA 1
ATOM 3196 C C . GLU A 1 400 ? 6.742 31.625 8.523 1 93.19 400 GLU A C 1
ATOM 3198 O O . GLU A 1 400 ? 6.66 32.844 8.516 1 93.19 400 GLU A O 1
ATOM 3203 N N . MET A 1 401 ? 7.391 30.953 9.391 1 94.44 401 MET A N 1
ATOM 3204 C CA . MET A 1 401 ? 8.258 31.625 10.352 1 94.44 401 MET A CA 1
ATOM 3205 C C . MET A 1 401 ? 9.727 31.422 10.008 1 94.44 401 MET A C 1
ATOM 3207 O O . MET A 1 401 ? 10.078 30.406 9.383 1 94.44 401 MET A O 1
ATOM 3211 N N . MET A 1 402 ? 10.508 32.344 10.414 1 94.31 402 MET A N 1
ATOM 3212 C CA . MET A 1 402 ? 11.961 32.156 10.352 1 94.31 402 MET A CA 1
ATOM 3213 C C . MET A 1 402 ? 12.461 31.344 11.531 1 94.31 402 MET A C 1
ATOM 3215 O O . MET A 1 402 ? 11.812 31.297 12.578 1 94.31 402 MET A O 1
ATOM 3219 N N . TYR A 1 403 ? 13.609 30.75 11.352 1 90.94 403 TYR A N 1
ATOM 3220 C CA . TYR A 1 403 ? 14.148 29.938 12.438 1 90.94 403 TYR A CA 1
ATOM 3221 C C . TYR A 1 403 ? 14.375 30.766 13.688 1 90.94 403 TYR A C 1
ATOM 3223 O O . TYR A 1 403 ? 14.164 30.297 14.805 1 90.94 403 TYR A O 1
ATOM 3231 N N . GLU A 1 404 ? 14.766 31.938 13.461 1 92.31 404 GLU A N 1
ATOM 3232 C CA . GLU A 1 404 ? 14.992 32.844 14.578 1 92.31 404 GLU A CA 1
ATOM 3233 C C . GLU A 1 404 ? 13.695 33.125 15.32 1 92.31 404 GLU A C 1
ATOM 3235 O O . GLU A 1 404 ? 13.68 33.219 16.547 1 92.31 404 GLU A O 1
ATOM 3240 N N . GLU A 1 405 ? 12.672 33.281 14.57 1 94.5 405 GLU A N 1
ATOM 3241 C CA . GLU A 1 405 ? 11.367 33.531 15.172 1 94.5 405 GLU A CA 1
ATOM 3242 C C . GLU A 1 405 ? 10.898 32.312 15.961 1 94.5 405 GLU A C 1
ATOM 3244 O O . GLU A 1 405 ? 10.312 32.438 17.047 1 94.5 405 GLU A O 1
ATOM 3249 N N . ILE A 1 406 ? 11.141 31.156 15.461 1 93.25 406 ILE A N 1
ATOM 3250 C CA . ILE A 1 406 ? 10.75 29.922 16.141 1 93.25 406 ILE A CA 1
ATOM 3251 C C . ILE A 1 406 ? 11.523 29.781 17.453 1 93.25 406 ILE A C 1
ATOM 3253 O O . ILE A 1 406 ? 10.953 29.406 18.469 1 93.25 406 ILE A O 1
ATOM 3257 N N . GLN A 1 407 ? 12.781 30.078 17.391 1 92.38 407 GLN A N 1
ATOM 3258 C CA . GLN A 1 407 ? 13.602 30.016 18.594 1 92.38 407 GLN A CA 1
ATOM 3259 C C . GLN A 1 407 ? 13.086 30.984 19.672 1 92.38 407 GLN A C 1
ATOM 3261 O O . GLN A 1 407 ? 13.109 30.656 20.859 1 92.38 407 GLN A O 1
ATOM 3266 N N . GLN A 1 408 ? 12.602 32.094 19.281 1 94.44 408 GLN A N 1
ATOM 3267 C CA . GLN A 1 408 ? 12.125 33.125 20.203 1 94.44 408 GLN A CA 1
ATOM 3268 C C . GLN A 1 408 ? 10.734 32.781 20.719 1 94.44 408 GLN A C 1
ATOM 3270 O O . GLN A 1 408 ? 10.477 32.875 21.922 1 94.44 408 GLN A O 1
ATOM 3275 N N . HIS A 1 409 ? 9.844 32.375 19.844 1 94.06 409 HIS A N 1
ATOM 3276 C CA . HIS A 1 409 ? 8.438 32.188 20.203 1 94.06 409 HIS A CA 1
ATOM 3277 C C . HIS A 1 409 ? 8.195 30.812 20.781 1 94.06 409 HIS A C 1
ATOM 3279 O O . HIS A 1 409 ? 7.277 30.609 21.578 1 94.06 409 HIS A O 1
ATOM 3285 N N . TYR A 1 410 ? 9.039 29.828 20.328 1 93.31 410 TYR A N 1
ATOM 3286 C CA . TYR A 1 410 ? 8.875 28.453 20.75 1 93.31 410 TYR A CA 1
ATOM 3287 C C . TYR A 1 410 ? 10.219 27.812 21.094 1 93.31 410 TYR A C 1
ATOM 3289 O O . TYR A 1 410 ? 10.617 26.812 20.484 1 93.31 410 TYR A O 1
ATOM 3297 N N . PRO A 1 411 ? 10.859 28.312 22.125 1 92.62 411 PRO A N 1
ATOM 3298 C CA . PRO A 1 411 ? 12.211 27.844 22.453 1 92.62 411 PRO A CA 1
ATOM 3299 C C . PRO A 1 411 ? 12.25 26.344 22.781 1 92.62 411 PRO A C 1
ATOM 3301 O O . PRO A 1 411 ? 13.211 25.656 22.422 1 92.62 411 PRO A O 1
ATOM 3304 N N . LEU A 1 412 ? 11.219 25.859 23.422 1 92.12 412 LEU A N 1
ATOM 3305 C CA . LEU A 1 412 ? 11.195 24.438 23.781 1 92.12 412 LEU A CA 1
ATOM 3306 C C . LEU A 1 412 ? 11.078 23.562 22.531 1 92.12 412 LEU A C 1
ATOM 3308 O O . LEU A 1 412 ? 11.734 22.531 22.438 1 92.12 412 LEU A O 1
ATOM 3312 N N . GLU A 1 413 ? 10.242 23.984 21.609 1 91.81 413 GLU A N 1
ATOM 3313 C CA . GLU A 1 413 ? 10.102 23.266 20.359 1 91.81 413 GLU A CA 1
ATOM 3314 C C . GLU A 1 413 ? 11.406 23.266 19.578 1 91.81 413 GLU A C 1
ATOM 3316 O O . GLU A 1 413 ? 11.773 22.25 18.969 1 91.81 413 GLU A O 1
ATOM 3321 N N . PHE A 1 414 ? 12.008 24.359 19.625 1 91.81 414 PHE A N 1
ATOM 3322 C CA . PHE A 1 414 ? 13.281 24.5 18.922 1 91.81 414 PHE A CA 1
ATOM 3323 C C . PHE A 1 414 ? 14.32 23.547 19.5 1 91.81 414 PHE A C 1
ATOM 3325 O O . PHE A 1 414 ? 15.039 22.891 18.734 1 91.81 414 PHE A O 1
ATOM 3332 N N . ALA A 1 415 ? 14.391 23.422 20.766 1 91.31 415 ALA A N 1
ATOM 3333 C CA . ALA A 1 415 ? 15.344 22.547 21.453 1 91.31 415 ALA A CA 1
ATOM 3334 C C . ALA A 1 415 ? 15.016 21.078 21.203 1 91.31 415 ALA A C 1
ATOM 3336 O O . ALA A 1 415 ? 15.922 20.266 21 1 91.31 415 ALA A O 1
ATOM 3337 N N . MET A 1 416 ? 13.797 20.75 21.219 1 92.19 416 MET A N 1
ATOM 3338 C CA . MET A 1 416 ? 13.383 19.359 21 1 92.19 416 MET A CA 1
ATOM 3339 C C . MET A 1 416 ? 13.703 18.906 19.578 1 92.19 416 MET A C 1
ATOM 3341 O O . MET A 1 416 ? 14.094 17.766 19.359 1 92.19 416 MET A O 1
ATOM 3345 N N . ARG A 1 417 ? 13.461 19.766 18.688 1 92.5 417 ARG A N 1
ATOM 3346 C CA . ARG A 1 417 ? 13.781 19.438 17.297 1 92.5 417 ARG A CA 1
ATOM 3347 C C . ARG A 1 417 ? 15.273 19.156 17.125 1 92.5 417 ARG A C 1
ATOM 3349 O O . ARG A 1 417 ? 15.656 18.219 16.422 1 92.5 417 ARG A O 1
ATOM 3356 N N . ASP A 1 418 ? 16.078 19.938 17.781 1 89.88 418 ASP A N 1
ATOM 3357 C CA . ASP A 1 418 ? 17.516 19.766 17.688 1 89.88 418 ASP A CA 1
ATOM 3358 C C . ASP A 1 418 ? 17.953 18.469 18.359 1 89.88 418 ASP A C 1
ATOM 3360 O O . ASP A 1 418 ? 18.938 17.844 17.938 1 89.88 418 ASP A O 1
ATOM 3364 N N . GLN A 1 419 ? 17.266 18.078 19.281 1 89.62 419 GLN A N 1
ATOM 3365 C CA . GLN A 1 419 ? 17.594 16.875 20.016 1 89.62 419 GLN A CA 1
ATOM 3366 C C . GLN A 1 419 ? 17.344 15.625 19.156 1 89.62 419 GLN A C 1
ATOM 3368 O O . GLN A 1 419 ? 18.172 14.711 19.141 1 89.62 419 GLN A O 1
ATOM 3373 N N . ASP A 1 420 ? 16.25 15.547 18.531 1 92.5 420 ASP A N 1
ATOM 3374 C CA . ASP A 1 420 ? 15.875 14.43 17.672 1 92.5 420 ASP A CA 1
ATOM 3375 C C . ASP A 1 420 ? 15.023 14.906 16.484 1 92.5 420 ASP A C 1
ATOM 3377 O O . ASP A 1 420 ? 13.805 14.711 16.484 1 92.5 420 ASP A O 1
ATOM 3381 N N . LYS A 1 421 ? 15.719 15.32 15.539 1 94.06 421 LYS A N 1
ATOM 3382 C CA . LYS A 1 421 ? 15.07 15.977 14.414 1 94.06 421 LYS A CA 1
ATOM 3383 C C . LYS A 1 421 ? 14.164 15.008 13.656 1 94.06 421 LYS A C 1
ATOM 3385 O O . LYS A 1 421 ? 13.125 15.398 13.125 1 94.06 421 LYS A O 1
ATOM 3390 N N . TYR A 1 422 ? 14.531 13.773 13.641 1 94 422 TYR A N 1
ATOM 3391 C CA . TYR A 1 422 ? 13.773 12.781 12.883 1 94 422 TYR A CA 1
ATOM 3392 C C . TYR A 1 422 ? 12.414 12.531 13.523 1 94 422 TYR A C 1
ATOM 3394 O O . TYR A 1 422 ? 11.398 12.461 12.828 1 94 422 TYR A O 1
ATOM 3402 N N . ARG A 1 423 ? 12.383 12.438 14.836 1 91.62 423 ARG A N 1
ATOM 3403 C CA . ARG A 1 423 ? 11.164 12.047 15.531 1 91.62 423 ARG A CA 1
ATOM 3404 C C . ARG A 1 423 ? 10.375 13.273 15.984 1 91.62 423 ARG A C 1
ATOM 3406 O O . ARG A 1 423 ? 9.188 13.172 16.297 1 91.62 423 ARG A O 1
ATOM 3413 N N . TYR A 1 424 ? 11.016 14.391 16.016 1 94.06 424 TYR A N 1
ATOM 3414 C CA . TYR A 1 424 ? 10.352 15.609 16.453 1 94.06 424 TYR A CA 1
ATOM 3415 C C . TYR A 1 424 ? 9.18 15.953 15.547 1 94.06 424 TYR A C 1
ATOM 3417 O O . TYR A 1 424 ? 9.328 16 14.32 1 94.06 424 TYR A O 1
ATOM 3425 N N . ARG A 1 425 ? 8.078 16.125 16.156 1 91.94 425 ARG A N 1
ATOM 3426 C CA . ARG A 1 425 ? 6.875 16.516 15.445 1 91.94 425 ARG A CA 1
ATOM 3427 C C . ARG A 1 425 ? 6.512 17.969 15.75 1 91.94 425 ARG A C 1
ATOM 3429 O O . ARG A 1 425 ? 6.426 18.359 16.922 1 91.94 425 ARG A O 1
ATOM 3436 N N . TYR A 1 426 ? 6.297 18.797 14.711 1 92.25 426 TYR A N 1
ATOM 3437 C CA . TYR A 1 426 ? 5.797 20.156 14.914 1 92.25 426 TYR A CA 1
ATOM 3438 C C . TYR A 1 426 ? 4.414 20.141 15.562 1 92.25 426 TYR A C 1
ATOM 3440 O O . TYR A 1 426 ? 3.572 19.312 15.211 1 92.25 426 TYR A O 1
ATOM 3448 N N . PRO A 1 427 ? 4.266 21.047 16.5 1 86.12 427 PRO A N 1
ATOM 3449 C CA . PRO A 1 427 ? 2.908 21.125 17.047 1 86.12 427 PRO A CA 1
ATOM 3450 C C . PRO A 1 427 ? 1.846 21.312 15.969 1 86.12 427 PRO A C 1
ATOM 3452 O O . PRO A 1 427 ? 1.915 22.266 15.188 1 86.12 427 PRO A O 1
ATOM 3455 N N . LYS A 1 428 ? 0.909 20.391 15.906 1 81.81 428 LYS A N 1
ATOM 3456 C CA . LYS A 1 428 ? -0.156 20.406 14.906 1 81.81 428 LYS A CA 1
ATOM 3457 C C . LYS A 1 428 ? 0.409 20.219 13.5 1 81.81 428 LYS A C 1
ATOM 3459 O O . LYS A 1 428 ? -0.139 20.75 12.531 1 81.81 428 LYS A O 1
ATOM 3464 N N . GLY A 1 429 ? 1.554 19.578 13.5 1 89.62 429 GLY A N 1
ATOM 3465 C CA . GLY A 1 429 ? 2.205 19.359 12.219 1 89.62 429 GLY A CA 1
ATOM 3466 C C . GLY A 1 429 ? 2.686 17.938 12.039 1 89.62 429 GLY A C 1
ATOM 3467 O O . GLY A 1 429 ? 1.984 16.984 12.398 1 89.62 429 GLY A O 1
ATOM 3468 N N . GLU A 1 430 ? 3.84 17.797 11.281 1 91.62 430 GLU A N 1
ATOM 3469 C CA . GLU A 1 430 ? 4.367 16.484 10.938 1 91.62 430 GLU A CA 1
ATOM 3470 C C . GLU A 1 430 ? 5.824 16.344 11.367 1 91.62 430 GLU A C 1
ATOM 3472 O O . GLU A 1 430 ? 6.488 17.344 11.656 1 91.62 430 GLU A O 1
ATOM 3477 N N . SER A 1 431 ? 6.254 15.125 11.492 1 93.75 431 SER A N 1
ATOM 3478 C CA . SER A 1 431 ? 7.656 14.766 11.688 1 93.75 431 SER A CA 1
ATOM 3479 C C . SER A 1 431 ? 8.234 14.102 10.445 1 93.75 431 SER A C 1
ATOM 3481 O O . SER A 1 431 ? 7.504 13.789 9.508 1 93.75 431 SER A O 1
ATOM 3483 N N . TYR A 1 432 ? 9.57 13.969 10.398 1 95.5 432 TYR A N 1
ATOM 3484 C CA . TYR A 1 432 ? 10.18 13.18 9.336 1 95.5 432 TYR A CA 1
ATOM 3485 C C . TYR A 1 432 ? 9.664 11.75 9.352 1 95.5 432 TYR A C 1
ATOM 3487 O O . TYR A 1 432 ? 9.5 11.125 8.297 1 95.5 432 TYR A O 1
ATOM 3495 N N . GLU A 1 433 ? 9.445 11.266 10.492 1 91.62 433 GLU A N 1
ATOM 3496 C CA . GLU A 1 433 ? 8.891 9.922 10.625 1 91.62 433 GLU A CA 1
ATOM 3497 C C . GLU A 1 433 ? 7.527 9.82 9.945 1 91.62 433 GLU A C 1
ATOM 3499 O O . GLU A 1 433 ? 7.223 8.82 9.297 1 91.62 433 GLU A O 1
ATOM 3504 N N . ASP A 1 434 ? 6.734 10.852 10.102 1 90.69 434 ASP A N 1
ATOM 3505 C CA . ASP A 1 434 ? 5.438 10.898 9.438 1 90.69 434 ASP A CA 1
ATOM 3506 C C . ASP A 1 434 ? 5.602 10.938 7.918 1 90.69 434 ASP A C 1
ATOM 3508 O O . ASP A 1 434 ? 4.824 10.312 7.191 1 90.69 434 ASP A O 1
ATOM 3512 N N . LEU A 1 435 ? 6.555 11.664 7.477 1 94.56 435 LEU A N 1
ATOM 3513 C CA . LEU A 1 435 ? 6.805 11.773 6.043 1 94.56 435 LEU A CA 1
ATOM 3514 C C . LEU A 1 435 ? 7.148 10.414 5.445 1 94.56 435 LEU A C 1
ATOM 3516 O O . LEU A 1 435 ? 6.625 10.047 4.391 1 94.56 435 LEU A O 1
ATOM 3520 N N . VAL A 1 436 ? 7.98 9.734 6.125 1 93 436 VAL A N 1
ATOM 3521 C CA . VAL A 1 436 ? 8.414 8.43 5.648 1 93 436 VAL A CA 1
ATOM 3522 C C . VAL A 1 436 ? 7.207 7.512 5.477 1 93 436 VAL A C 1
ATOM 3524 O O . VAL A 1 436 ? 7.105 6.781 4.488 1 93 436 VAL A O 1
ATOM 3527 N N . GLN A 1 437 ? 6.312 7.621 6.324 1 86.38 437 GLN A N 1
ATOM 3528 C CA . GLN A 1 437 ? 5.129 6.773 6.273 1 86.38 437 GLN A CA 1
ATOM 3529 C C . GLN A 1 437 ? 4.238 7.141 5.09 1 86.38 437 GLN A C 1
ATOM 3531 O O . GLN A 1 437 ? 3.795 6.266 4.344 1 86.38 437 GLN A O 1
ATOM 3536 N N . ARG A 1 438 ? 3.982 8.391 4.887 1 88.19 438 ARG A N 1
ATOM 3537 C CA . ARG A 1 438 ? 3.049 8.75 3.824 1 88.19 438 ARG A CA 1
ATOM 3538 C C . ARG A 1 438 ? 3.719 8.68 2.455 1 88.19 438 ARG A C 1
ATOM 3540 O O . ARG A 1 438 ? 3.043 8.734 1.426 1 88.19 438 ARG A O 1
ATOM 3547 N N . LEU A 1 439 ? 5.055 8.531 2.424 1 94.19 439 LEU A N 1
ATOM 3548 C CA . LEU A 1 439 ? 5.773 8.453 1.155 1 94.19 439 LEU A CA 1
ATOM 3549 C C . LEU A 1 439 ? 5.902 7.004 0.693 1 94.19 439 LEU A C 1
ATOM 3551 O O . LEU A 1 439 ? 6.406 6.742 -0.402 1 94.19 439 LEU A O 1
ATOM 3555 N N . GLU A 1 440 ? 5.43 6.074 1.41 1 89.69 440 GLU A N 1
ATOM 3556 C CA . GLU A 1 440 ? 5.578 4.664 1.058 1 89.69 440 GLU A CA 1
ATOM 3557 C C . GLU A 1 440 ? 4.969 4.375 -0.312 1 89.69 440 GLU A C 1
ATOM 3559 O O . GLU A 1 440 ? 5.605 3.74 -1.156 1 89.69 440 GLU A O 1
ATOM 3564 N N . PRO A 1 441 ? 3.795 4.867 -0.621 1 86.56 441 PRO A N 1
ATOM 3565 C CA . PRO A 1 441 ? 3.26 4.625 -1.963 1 86.56 441 PRO A CA 1
ATOM 3566 C C . PRO A 1 441 ? 4.117 5.25 -3.061 1 86.56 441 PRO A C 1
ATOM 3568 O O . PRO A 1 441 ? 4.215 4.699 -4.16 1 86.56 441 PRO A O 1
ATOM 3571 N N . VAL A 1 442 ? 4.715 6.348 -2.77 1 92.38 442 VAL A N 1
ATOM 3572 C CA . VAL A 1 442 ? 5.582 7.016 -3.732 1 92.38 442 VAL A CA 1
ATOM 3573 C C . VAL A 1 442 ? 6.805 6.148 -4.016 1 92.38 442 VAL A C 1
ATOM 3575 O O . VAL A 1 442 ? 7.184 5.953 -5.172 1 92.38 442 VAL A O 1
ATOM 3578 N N . ILE A 1 443 ? 7.383 5.637 -2.951 1 93.88 443 ILE A N 1
ATOM 3579 C CA . ILE A 1 443 ? 8.555 4.781 -3.088 1 93.88 443 ILE A CA 1
ATOM 3580 C C . ILE A 1 443 ? 8.195 3.535 -3.895 1 93.88 443 ILE A C 1
ATOM 3582 O O . ILE A 1 443 ? 8.961 3.105 -4.762 1 93.88 443 ILE A O 1
ATOM 3586 N N . MET A 1 444 ? 7.074 2.973 -3.631 1 89.88 444 MET A N 1
ATOM 3587 C CA . MET A 1 444 ? 6.629 1.785 -4.355 1 89.88 444 MET A CA 1
ATOM 3588 C C . MET A 1 444 ? 6.504 2.074 -5.848 1 89.88 444 MET A C 1
ATOM 3590 O O . MET A 1 444 ? 6.918 1.264 -6.68 1 89.88 444 MET A O 1
ATOM 3594 N N . GLU A 1 445 ? 5.992 3.193 -6.148 1 88.75 445 GLU A N 1
ATOM 3595 C CA . GLU A 1 445 ? 5.836 3.559 -7.551 1 88.75 445 GLU A CA 1
ATOM 3596 C C . GLU A 1 445 ? 7.184 3.873 -8.195 1 88.75 445 GLU A C 1
ATOM 3598 O O . GLU A 1 445 ? 7.398 3.572 -9.375 1 88.75 445 GLU A O 1
ATOM 3603 N N . LEU A 1 446 ? 8.031 4.527 -7.461 1 93.25 446 LEU A N 1
ATOM 3604 C CA . LEU A 1 446 ? 9.359 4.828 -7.977 1 93.25 446 LEU A CA 1
ATOM 3605 C C . LEU A 1 446 ? 10.125 3.547 -8.297 1 93.25 446 LEU A C 1
ATOM 3607 O O . LEU A 1 446 ? 10.883 3.496 -9.266 1 93.25 446 LEU A O 1
ATOM 3611 N N . GLU A 1 447 ? 9.93 2.523 -7.453 1 91.44 447 GLU A N 1
ATOM 3612 C CA . GLU A 1 447 ? 10.578 1.238 -7.688 1 91.44 447 GLU A CA 1
ATOM 3613 C C . GLU A 1 447 ? 9.992 0.539 -8.914 1 91.44 447 GLU A C 1
ATOM 3615 O O . GLU A 1 447 ? 10.695 -0.202 -9.602 1 91.44 447 GLU A O 1
ATOM 3620 N N . ARG A 1 448 ? 8.797 0.793 -9.164 1 87.06 448 ARG A N 1
ATOM 3621 C CA . ARG A 1 448 ? 8.109 0.104 -10.25 1 87.06 448 ARG A CA 1
ATOM 3622 C C . ARG A 1 448 ? 8.375 0.789 -11.586 1 87.06 448 ARG A C 1
ATOM 3624 O O . ARG A 1 448 ? 8.539 0.122 -12.609 1 87.06 448 ARG A O 1
ATOM 3631 N N . GLN A 1 449 ? 8.453 2.094 -11.625 1 85.62 449 GLN A N 1
ATOM 3632 C CA . GLN A 1 449 ? 8.555 2.867 -12.859 1 85.62 449 GLN A CA 1
ATOM 3633 C C . GLN A 1 449 ? 10 2.916 -13.359 1 85.62 449 GLN A C 1
ATOM 3635 O O . GLN A 1 449 ? 10.891 2.338 -12.742 1 85.62 449 GLN A O 1
ATOM 3640 N N . GLU A 1 450 ? 10.086 3.449 -14.523 1 89.19 450 GLU A N 1
ATOM 3641 C CA . GLU A 1 450 ? 11.414 3.574 -15.125 1 89.19 450 GLU A CA 1
ATOM 3642 C C . GLU A 1 450 ? 11.977 4.98 -14.938 1 89.19 450 GLU A C 1
ATOM 3644 O O . GLU A 1 450 ? 12.281 5.383 -13.812 1 89.19 450 GLU A O 1
ATOM 3649 N N . ASN A 1 451 ? 11.906 5.809 -15.984 1 94 451 ASN A N 1
ATOM 3650 C CA . ASN A 1 451 ? 12.484 7.145 -15.867 1 94 451 ASN A CA 1
ATOM 3651 C C . ASN A 1 451 ? 11.469 8.148 -15.336 1 94 451 ASN A C 1
ATOM 3653 O O . ASN A 1 451 ? 10.406 8.344 -15.938 1 94 451 ASN A O 1
ATOM 3657 N N . ILE A 1 452 ? 11.844 8.766 -14.195 1 96 452 ILE A N 1
ATOM 3658 C CA . ILE A 1 452 ? 10.93 9.695 -13.547 1 96 452 ILE A CA 1
ATOM 3659 C C . ILE A 1 452 ? 11.688 10.93 -13.078 1 96 452 ILE A C 1
ATOM 3661 O O . ILE A 1 452 ? 12.828 10.836 -12.617 1 96 452 ILE A O 1
ATOM 3665 N N . LEU A 1 453 ? 11.055 12.102 -13.266 1 98.12 453 LEU A N 1
ATOM 3666 C CA . LEU A 1 453 ? 11.484 13.336 -12.633 1 98.12 453 LEU A CA 1
ATOM 3667 C C . LEU A 1 453 ? 10.547 13.727 -11.5 1 98.12 453 LEU A C 1
ATOM 3669 O O . LEU A 1 453 ? 9.336 13.875 -11.711 1 98.12 453 LEU A O 1
ATOM 3673 N N . VAL A 1 454 ? 11.086 13.82 -10.352 1 98.38 454 VAL A N 1
ATOM 3674 C CA . VAL A 1 454 ? 10.297 14.25 -9.203 1 98.38 454 VAL A CA 1
ATOM 3675 C C . VAL A 1 454 ? 10.695 15.664 -8.797 1 98.38 454 VAL A C 1
ATOM 3677 O O . VAL A 1 454 ? 11.836 15.898 -8.383 1 98.38 454 VAL A O 1
ATOM 3680 N N . VAL A 1 455 ? 9.773 16.625 -8.914 1 98.56 455 VAL A N 1
ATOM 3681 C CA . VAL A 1 455 ? 9.953 17.969 -8.391 1 98.56 455 VAL A CA 1
ATOM 3682 C C . VAL A 1 455 ? 9.32 18.078 -7.008 1 98.56 455 VAL A C 1
ATOM 3684 O O . VAL A 1 455 ? 8.094 18.031 -6.875 1 98.56 455 VAL A O 1
ATOM 3687 N N . CYS A 1 456 ? 10.172 18.203 -6.039 1 98.25 456 CYS A N 1
ATOM 3688 C CA . CYS A 1 456 ? 9.656 18.125 -4.676 1 98.25 456 CYS A CA 1
ATOM 3689 C C . CYS A 1 456 ? 10.32 19.172 -3.781 1 98.25 456 CYS A C 1
ATOM 3691 O O . CYS A 1 456 ? 10.672 20.266 -4.246 1 98.25 456 CYS A O 1
ATOM 3693 N N . HIS A 1 457 ? 10.273 18.969 -2.451 1 98.31 457 HIS A N 1
ATOM 3694 C CA . HIS A 1 457 ? 10.742 19.891 -1.431 1 98.31 457 HIS A CA 1
ATOM 3695 C C . HIS A 1 457 ? 11.914 19.312 -0.653 1 98.31 457 HIS A C 1
ATOM 3697 O O . HIS A 1 457 ? 12.344 18.188 -0.91 1 98.31 457 HIS A O 1
ATOM 3703 N N . GLN A 1 458 ? 12.484 20.094 0.203 1 97.81 458 GLN A N 1
ATOM 3704 C CA . GLN A 1 458 ? 13.695 19.719 0.92 1 97.81 458 GLN A CA 1
ATOM 3705 C C . GLN A 1 458 ? 13.461 18.469 1.778 1 97.81 458 GLN A C 1
ATOM 3707 O O . GLN A 1 458 ? 14.18 17.484 1.649 1 97.81 458 GLN A O 1
ATOM 3712 N N . ALA A 1 459 ? 12.469 18.547 2.652 1 98 459 ALA A N 1
ATOM 3713 C CA . ALA A 1 459 ? 12.242 17.422 3.557 1 98 459 ALA A CA 1
ATOM 3714 C C . ALA A 1 459 ? 11.859 16.172 2.783 1 98 459 ALA A C 1
ATOM 3716 O O . ALA A 1 459 ? 12.281 15.062 3.135 1 98 459 ALA A O 1
ATOM 3717 N N . ILE A 1 460 ? 11.078 16.312 1.749 1 98.31 460 ILE A N 1
ATOM 3718 C CA . ILE A 1 460 ? 10.633 15.195 0.927 1 98.31 460 ILE A CA 1
ATOM 3719 C C . ILE A 1 460 ? 11.836 14.578 0.206 1 98.31 460 ILE A C 1
ATOM 3721 O O . ILE A 1 460 ? 12 13.359 0.195 1 98.31 460 ILE A O 1
ATOM 3725 N N . MET A 1 461 ? 12.633 15.414 -0.344 1 98.38 461 MET A N 1
ATOM 3726 C CA . MET A 1 461 ? 13.805 14.945 -1.072 1 98.38 461 MET A CA 1
ATOM 3727 C C . MET A 1 461 ? 14.75 14.18 -0.148 1 98.38 461 MET A C 1
ATOM 3729 O O . MET A 1 461 ? 15.344 13.18 -0.549 1 98.38 461 MET A O 1
ATOM 3733 N N . ARG A 1 462 ? 14.906 14.664 1.072 1 98.19 462 ARG A N 1
ATOM 3734 C CA . ARG A 1 462 ? 15.727 13.977 2.061 1 98.19 462 ARG A CA 1
ATOM 3735 C C . ARG A 1 462 ? 15.227 12.547 2.287 1 98.19 462 ARG A C 1
ATOM 3737 O O . ARG A 1 462 ? 16.031 11.609 2.346 1 98.19 462 ARG A O 1
ATOM 3744 N N . CYS A 1 463 ? 13.961 12.422 2.41 1 97.88 463 CYS A N 1
ATOM 3745 C CA . CYS A 1 463 ? 13.367 11.109 2.664 1 97.88 463 CYS A CA 1
ATOM 3746 C C . CYS A 1 463 ? 13.594 10.172 1.483 1 97.88 463 CYS A C 1
ATOM 3748 O O . CYS A 1 463 ? 13.969 9.016 1.667 1 97.88 463 CYS A O 1
ATOM 3750 N N . LEU A 1 464 ? 13.336 10.664 0.254 1 97.69 464 LEU A N 1
ATOM 3751 C CA . LEU A 1 464 ? 13.516 9.844 -0.937 1 97.69 464 LEU A CA 1
ATOM 3752 C C . LEU A 1 464 ? 14.977 9.438 -1.094 1 97.69 464 LEU A C 1
ATOM 3754 O O . LEU A 1 464 ? 15.273 8.266 -1.366 1 97.69 464 LEU A O 1
ATOM 3758 N N . LEU A 1 465 ? 15.836 10.375 -0.869 1 97.19 465 LEU A N 1
ATOM 3759 C CA . LEU A 1 465 ? 17.266 10.102 -0.976 1 97.19 465 LEU A CA 1
ATOM 3760 C C . LEU A 1 465 ? 17.703 9.086 0.072 1 97.19 465 LEU A C 1
ATOM 3762 O O . LEU A 1 465 ? 18.516 8.203 -0.215 1 97.19 465 LEU A O 1
ATOM 3766 N N . ALA A 1 466 ? 17.219 9.289 1.232 1 96.56 466 ALA A N 1
ATOM 3767 C CA . ALA A 1 466 ? 17.578 8.367 2.311 1 96.56 466 ALA A CA 1
ATOM 3768 C C . ALA A 1 466 ? 17.203 6.934 1.961 1 96.56 466 ALA A C 1
ATOM 3770 O O . ALA A 1 466 ? 17.953 6 2.268 1 96.56 466 ALA A O 1
ATOM 3771 N N . TYR A 1 467 ? 16.047 6.715 1.343 1 96.06 467 TYR A N 1
ATOM 3772 C CA . TYR A 1 467 ? 15.633 5.379 0.937 1 96.06 467 TYR A CA 1
ATOM 3773 C C . TYR A 1 467 ? 16.609 4.785 -0.072 1 96.06 467 TYR A C 1
ATOM 3775 O O . TYR A 1 467 ? 17.125 3.686 0.128 1 96.06 467 TYR A O 1
ATOM 3783 N N . PHE A 1 468 ? 16.906 5.504 -1.085 1 95.31 468 PHE A N 1
ATOM 3784 C CA . PHE A 1 468 ? 17.703 4.953 -2.18 1 95.31 468 PHE A CA 1
ATOM 3785 C C . PHE A 1 468 ? 19.156 4.809 -1.774 1 95.31 468 PHE A C 1
ATOM 3787 O O . PHE A 1 468 ? 19.875 3.963 -2.309 1 95.31 468 PHE A O 1
ATOM 3794 N N . LEU A 1 469 ? 19.562 5.594 -0.803 1 94.38 469 LEU A N 1
ATOM 3795 C CA . LEU A 1 469 ? 20.953 5.539 -0.372 1 94.38 469 LEU A CA 1
ATOM 3796 C C . LEU A 1 469 ? 21.094 4.742 0.92 1 94.38 469 LEU A C 1
ATOM 3798 O O . LEU A 1 469 ? 22.172 4.676 1.501 1 94.38 469 LEU A O 1
ATOM 3802 N N . ASP A 1 470 ? 20.047 4.219 1.402 1 92.19 470 ASP A N 1
ATOM 3803 C CA . ASP A 1 470 ? 20.047 3.381 2.598 1 92.19 470 ASP A CA 1
ATOM 3804 C C . ASP A 1 470 ? 20.594 4.137 3.803 1 92.19 470 ASP A C 1
ATOM 3806 O O . ASP A 1 470 ? 21.516 3.662 4.469 1 92.19 470 ASP A O 1
ATOM 3810 N N . LYS A 1 471 ? 20.078 5.363 3.951 1 93.81 471 LYS A N 1
ATOM 3811 C CA . LYS A 1 471 ? 20.484 6.172 5.098 1 93.81 471 LYS A CA 1
ATOM 3812 C C . LYS A 1 471 ? 19.578 5.914 6.297 1 93.81 471 LYS A C 1
ATOM 3814 O O . LYS A 1 471 ? 18.391 5.586 6.133 1 93.81 471 LYS A O 1
ATOM 3819 N N . THR A 1 472 ? 20.109 6.027 7.461 1 91.75 472 THR A N 1
ATOM 3820 C CA . THR A 1 472 ? 19.375 5.77 8.695 1 91.75 472 THR A CA 1
ATOM 3821 C C . THR A 1 472 ? 18.484 6.957 9.055 1 91.75 472 THR A C 1
ATOM 3823 O O . THR A 1 472 ? 18.625 8.039 8.484 1 91.75 472 THR A O 1
ATOM 3826 N N . ALA A 1 473 ? 17.656 6.727 10.031 1 90.69 473 ALA A N 1
ATOM 3827 C CA . ALA A 1 473 ? 16.75 7.754 10.547 1 90.69 473 ALA A CA 1
ATOM 3828 C C . ALA A 1 473 ? 17.531 8.93 11.117 1 90.69 473 ALA A C 1
ATOM 3830 O O . ALA A 1 473 ? 17.094 10.078 11.023 1 90.69 473 ALA A O 1
ATOM 3831 N N . GLU A 1 474 ? 18.672 8.695 11.656 1 90.88 474 GLU A N 1
ATOM 3832 C CA . GLU A 1 474 ? 19.484 9.734 12.273 1 90.88 474 GLU A CA 1
ATOM 3833 C C . GLU A 1 474 ? 20.156 10.609 11.211 1 90.88 474 GLU A C 1
ATOM 3835 O O . GLU A 1 474 ? 20.328 11.812 11.414 1 90.88 474 GLU A O 1
ATOM 3840 N N . GLU A 1 475 ? 20.438 10.023 10.07 1 94.62 475 GLU A N 1
ATOM 3841 C CA . GLU A 1 475 ? 21.141 10.734 9 1 94.62 475 GLU A CA 1
ATOM 3842 C C . GLU A 1 475 ? 20.156 11.469 8.086 1 94.62 475 GLU A C 1
ATOM 3844 O O . GLU A 1 475 ? 20.5 12.516 7.531 1 94.62 475 GLU A O 1
ATOM 3849 N N . LEU A 1 476 ? 19 10.977 7.984 1 95.81 476 LEU A N 1
ATOM 3850 C CA . LEU A 1 476 ? 18 11.359 6.988 1 95.81 476 LEU A CA 1
ATOM 3851 C C . LEU A 1 476 ? 17.719 12.859 7.055 1 95.81 476 LEU A C 1
ATOM 3853 O O . LEU A 1 476 ? 17.828 13.562 6.047 1 95.81 476 LEU A O 1
ATOM 3857 N N . PRO A 1 477 ? 17.531 13.453 8.297 1 96.31 477 PRO A N 1
ATOM 3858 C CA . PRO A 1 477 ? 17.109 14.859 8.359 1 96.31 477 PRO A CA 1
ATOM 3859 C C . PRO A 1 477 ? 18.25 15.828 8.008 1 96.31 477 PRO A C 1
ATOM 3861 O O . PRO A 1 477 ? 18 17.016 7.801 1 96.31 477 PRO A O 1
ATOM 3864 N N . TYR A 1 478 ? 19.453 15.32 7.848 1 96.06 478 TYR A N 1
ATOM 3865 C CA . TYR A 1 478 ? 20.594 16.219 7.66 1 96.06 478 TYR A CA 1
ATOM 3866 C C . TYR A 1 478 ? 21.219 16.031 6.281 1 96.06 478 TYR A C 1
ATOM 3868 O O . TYR A 1 478 ? 22.25 16.609 5.977 1 96.06 478 TYR A O 1
ATOM 3876 N N . LEU A 1 479 ? 20.547 15.234 5.469 1 96.69 479 LEU A N 1
ATOM 3877 C CA . LEU A 1 479 ? 21.031 15.078 4.102 1 96.69 479 LEU A CA 1
ATOM 3878 C C . LEU A 1 479 ? 20.953 16.406 3.344 1 96.69 479 LEU A C 1
ATOM 3880 O O . LEU A 1 479 ? 19.984 17.141 3.48 1 96.69 479 LEU A O 1
ATOM 3884 N N . LYS A 1 480 ? 21.969 16.719 2.602 1 95.75 480 LYS A N 1
ATOM 3885 C CA . LYS A 1 480 ? 22 17.984 1.853 1 95.75 480 LYS A CA 1
ATOM 3886 C C . LYS A 1 480 ? 21.219 17.859 0.547 1 95.75 480 LYS A C 1
ATOM 3888 O O . LYS A 1 480 ? 21.516 17 -0.28 1 95.75 480 LYS A O 1
ATOM 3893 N N . CYS A 1 481 ? 20.266 18.688 0.379 1 96.56 481 CYS A N 1
ATOM 3894 C CA . CYS A 1 481 ? 19.422 18.781 -0.81 1 96.56 481 CYS A CA 1
ATOM 3895 C C . CYS A 1 481 ? 19.359 20.234 -1.304 1 96.56 481 CYS A C 1
ATOM 3897 O O . CYS A 1 481 ? 18.344 20.906 -1.121 1 96.56 481 CYS A O 1
ATOM 3899 N N . PRO A 1 482 ? 20.375 20.688 -1.99 1 96.38 482 PRO A N 1
ATOM 3900 C CA . PRO A 1 482 ? 20.453 22.094 -2.379 1 96.38 482 PRO A CA 1
ATOM 3901 C C . PRO A 1 482 ? 19.422 22.484 -3.439 1 96.38 482 PRO A C 1
ATOM 3903 O O . PRO A 1 482 ? 19.016 21.625 -4.242 1 96.38 482 PRO A O 1
ATOM 3906 N N . LEU A 1 483 ? 19.062 23.734 -3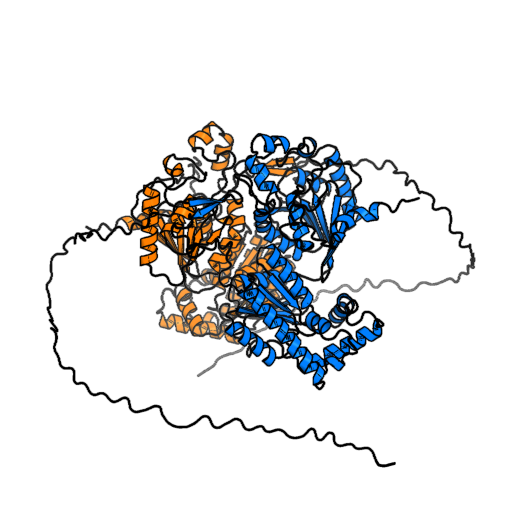.406 1 97.94 483 LEU A N 1
ATOM 3907 C CA . LEU A 1 483 ? 18.25 24.297 -4.469 1 97.94 483 LEU A CA 1
ATOM 3908 C C . LEU A 1 483 ? 19.016 24.359 -5.781 1 97.94 483 LEU A C 1
ATOM 3910 O O . LEU A 1 483 ? 20.25 24.5 -5.777 1 97.94 483 LEU A O 1
ATOM 3914 N N . HIS A 1 484 ? 18.25 24.25 -6.859 1 98.12 484 HIS A N 1
ATOM 3915 C CA . HIS A 1 484 ? 18.734 24.484 -8.219 1 98.12 484 HIS A CA 1
ATOM 3916 C C . HIS A 1 484 ? 19.75 23.438 -8.625 1 98.12 484 HIS A C 1
ATOM 3918 O O . HIS A 1 484 ? 20.688 23.734 -9.375 1 98.12 484 HIS A O 1
ATOM 3924 N N . THR A 1 485 ? 19.672 22.297 -8.047 1 98.06 485 THR A N 1
ATOM 3925 C CA . THR A 1 485 ? 20.484 21.125 -8.359 1 98.06 485 THR A CA 1
ATOM 3926 C C . THR A 1 485 ? 19.609 19.906 -8.625 1 98.06 485 THR A C 1
ATOM 3928 O O . THR A 1 485 ? 18.625 19.688 -7.918 1 98.06 485 THR A O 1
ATOM 3931 N N . VAL A 1 486 ? 19.922 19.188 -9.727 1 98.19 486 VAL A N 1
ATOM 3932 C CA . VAL A 1 486 ? 19.234 17.953 -10.047 1 98.19 486 VAL A CA 1
ATOM 3933 C C . VAL A 1 486 ? 20.094 16.75 -9.633 1 98.19 486 VAL A C 1
ATOM 3935 O O . VAL A 1 486 ? 21.281 16.688 -9.977 1 98.19 486 VAL A O 1
ATOM 3938 N N . LEU A 1 487 ? 19.547 15.867 -8.828 1 98.38 487 LEU A N 1
ATOM 3939 C CA . LEU A 1 487 ? 20.219 14.617 -8.492 1 98.38 487 LEU A CA 1
ATOM 3940 C C . LEU A 1 487 ? 19.703 13.477 -9.359 1 98.38 487 LEU A C 1
ATOM 3942 O O . LEU A 1 487 ? 18.516 13.172 -9.352 1 98.38 487 LEU A O 1
ATOM 3946 N N . LYS A 1 488 ? 20.547 12.961 -10.117 1 97.62 488 LYS A N 1
ATOM 3947 C CA . LYS A 1 488 ? 20.203 11.789 -10.93 1 97.62 488 LYS A CA 1
ATOM 3948 C C . LYS A 1 488 ? 20.578 10.5 -10.203 1 97.62 488 LYS A C 1
ATOM 3950 O O . LYS A 1 488 ? 21.766 10.242 -9.938 1 97.62 488 LYS A O 1
ATOM 3955 N N . LEU A 1 489 ? 19.578 9.727 -9.867 1 97.12 489 LEU A N 1
ATOM 3956 C CA . LEU A 1 489 ? 19.781 8.445 -9.188 1 97.12 489 LEU A CA 1
ATOM 3957 C C . LEU A 1 489 ? 19.703 7.293 -10.18 1 97.12 489 LEU A C 1
ATOM 3959 O O . LEU A 1 489 ? 18.734 7.191 -10.953 1 97.12 489 LEU A O 1
ATOM 3963 N N . THR A 1 490 ? 20.641 6.473 -10.195 1 93.81 490 THR A N 1
ATOM 3964 C CA . THR A 1 490 ? 20.688 5.258 -11 1 93.81 490 THR A CA 1
ATOM 3965 C C . THR A 1 490 ? 20.812 4.023 -10.117 1 93.81 490 THR A C 1
ATOM 3967 O O . THR A 1 490 ? 21.922 3.676 -9.688 1 93.81 490 THR A O 1
ATOM 3970 N N . PRO A 1 491 ? 19.688 3.34 -9.938 1 88.38 491 PRO A N 1
ATOM 3971 C CA . PRO A 1 491 ? 19.75 2.137 -9.109 1 88.38 491 PRO A CA 1
ATOM 3972 C C . PRO A 1 491 ? 20.594 1.027 -9.734 1 88.38 491 PRO A C 1
ATOM 3974 O O . PRO A 1 491 ? 20.5 0.789 -10.938 1 88.38 491 PRO A O 1
ATOM 3977 N N . VAL A 1 492 ? 21.422 0.471 -8.93 1 81.38 492 VAL A N 1
ATOM 3978 C CA . VAL A 1 492 ? 22.219 -0.691 -9.32 1 81.38 492 VAL A CA 1
ATOM 3979 C C . VAL A 1 492 ? 21.984 -1.833 -8.336 1 81.38 492 VAL A C 1
ATOM 3981 O O . VAL A 1 492 ? 21.25 -1.672 -7.355 1 81.38 492 VAL A O 1
ATOM 3984 N N . ALA A 1 493 ? 22.391 -3.012 -8.578 1 70.81 493 ALA A N 1
ATOM 3985 C CA . ALA A 1 493 ? 22.078 -4.223 -7.824 1 70.81 493 ALA A CA 1
ATOM 3986 C C . ALA A 1 493 ? 22.344 -4.031 -6.336 1 70.81 493 ALA A C 1
ATOM 3988 O O . ALA A 1 493 ? 21.531 -4.406 -5.496 1 70.81 493 ALA A O 1
ATOM 3989 N N . TYR A 1 494 ? 23.484 -3.414 -5.953 1 71.44 494 TYR A N 1
ATOM 3990 C CA . TYR A 1 494 ? 23.812 -3.369 -4.531 1 71.44 494 TYR A CA 1
ATOM 3991 C C . TYR A 1 494 ? 23.812 -1.935 -4.02 1 71.44 494 TYR A C 1
ATOM 3993 O O . TYR A 1 494 ? 24.391 -1.646 -2.967 1 71.44 494 TYR A O 1
ATOM 4001 N N . GLY A 1 495 ? 23.188 -1.062 -4.801 1 80.44 495 GLY A N 1
ATOM 4002 C CA . GLY A 1 495 ? 23.156 0.319 -4.348 1 80.44 495 GLY A CA 1
ATOM 4003 C C . GLY A 1 495 ? 22.562 1.266 -5.371 1 80.44 495 GLY A C 1
ATOM 4004 O O . GLY A 1 495 ? 21.688 0.872 -6.156 1 80.44 495 GLY A O 1
ATOM 4005 N N . CYS A 1 496 ? 22.953 2.484 -5.133 1 90.69 496 CYS A N 1
ATOM 4006 C CA . CYS A 1 496 ? 22.438 3.537 -6.004 1 90.69 496 CYS A CA 1
ATOM 4007 C C . CYS A 1 496 ? 23.516 4.566 -6.309 1 90.69 496 CYS A C 1
ATOM 4009 O O . CYS A 1 496 ? 24.188 5.066 -5.395 1 90.69 496 CYS A O 1
ATOM 4011 N N . LYS A 1 497 ? 23.766 4.77 -7.621 1 92.94 497 LYS A N 1
ATOM 4012 C CA . LYS A 1 497 ? 24.688 5.824 -8.047 1 92.94 497 LYS A CA 1
ATOM 4013 C C . LYS A 1 497 ? 23.984 7.176 -8.094 1 92.94 497 LYS A C 1
ATOM 4015 O O . LYS A 1 497 ? 22.844 7.27 -8.57 1 92.94 497 LYS A O 1
ATOM 4020 N N . VAL A 1 498 ? 24.656 8.188 -7.562 1 95.94 498 VAL A N 1
ATOM 4021 C CA . VAL A 1 498 ? 24.047 9.516 -7.531 1 95.94 498 VAL A CA 1
ATOM 4022 C C . VAL A 1 498 ? 24.938 10.508 -8.281 1 95.94 498 VAL A C 1
ATOM 4024 O O . VAL A 1 498 ? 26.141 10.57 -8.039 1 95.94 498 VAL A O 1
ATOM 4027 N N . GLU A 1 499 ? 24.359 11.148 -9.25 1 96.62 499 GLU A N 1
ATOM 4028 C CA . GLU A 1 499 ? 25 12.258 -9.945 1 96.62 499 GLU A CA 1
ATOM 4029 C C . GLU A 1 499 ? 24.312 13.586 -9.617 1 96.62 499 GLU A C 1
ATOM 4031 O O . GLU A 1 499 ? 23.094 13.695 -9.695 1 96.62 499 GLU A O 1
ATOM 4036 N N . SER A 1 500 ? 25.109 14.562 -9.188 1 96.94 500 SER A N 1
ATOM 4037 C CA . SER A 1 500 ? 24.594 15.891 -8.883 1 96.94 500 SER A CA 1
ATOM 4038 C C . SER A 1 500 ? 24.844 16.859 -10.031 1 96.94 500 SER A C 1
ATOM 4040 O O . SER A 1 500 ? 25.984 17.078 -10.438 1 96.94 500 SER A O 1
ATOM 4042 N N . ILE A 1 501 ? 23.812 17.453 -10.539 1 96.94 501 ILE A N 1
ATOM 4043 C CA . ILE A 1 501 ? 23.891 18.359 -11.68 1 96.94 501 ILE A CA 1
ATOM 4044 C C . ILE A 1 501 ? 23.391 19.75 -11.273 1 96.94 501 ILE A C 1
ATOM 4046 O O . ILE A 1 501 ? 22.188 19.953 -11.133 1 96.94 501 ILE A O 1
ATOM 4050 N N . TYR A 1 502 ? 24.25 20.703 -11.148 1 96.25 502 TYR A N 1
ATOM 4051 C CA . TYR A 1 502 ? 23.891 22.078 -10.836 1 96.25 502 TYR A CA 1
ATOM 4052 C C . TYR A 1 502 ? 23.5 22.844 -12.094 1 96.25 502 TYR A C 1
ATOM 4054 O O . TYR A 1 502 ? 24.234 22.828 -13.086 1 96.25 502 TYR A O 1
ATOM 4062 N N . LEU A 1 503 ? 22.359 23.469 -12.148 1 94.81 503 LEU A N 1
ATOM 4063 C CA . LEU A 1 503 ? 21.844 24.094 -13.367 1 94.81 503 LEU A CA 1
ATOM 4064 C C . LEU A 1 503 ? 22.188 25.578 -13.406 1 94.81 503 LEU A C 1
ATOM 4066 O O . LEU A 1 503 ? 21.406 26.391 -13.93 1 94.81 503 LEU A O 1
ATOM 4070 N N . ASN A 1 504 ? 23.234 26.094 -12.836 1 88.75 504 ASN A N 1
ATOM 4071 C CA . ASN A 1 504 ? 23.938 27.359 -12.984 1 88.75 504 ASN A CA 1
ATOM 4072 C C . ASN A 1 504 ? 23.047 28.547 -12.602 1 88.75 504 ASN A C 1
ATOM 4074 O O . ASN A 1 504 ? 23.016 29.547 -13.312 1 88.75 504 ASN A O 1
ATOM 4078 N N . VAL A 1 505 ? 22.172 28.469 -11.734 1 96.38 505 VAL A N 1
ATOM 4079 C CA . VAL A 1 505 ? 21.422 29.578 -11.141 1 96.38 505 VAL A CA 1
ATOM 4080 C C . VAL A 1 505 ? 21.672 29.625 -9.641 1 96.38 505 VAL A C 1
ATOM 4082 O O . VAL A 1 505 ? 21.531 28.625 -8.945 1 96.38 505 VAL A O 1
ATOM 4085 N N . ASP A 1 506 ? 22.078 30.797 -9.188 1 95.38 506 ASP A N 1
ATOM 4086 C CA . ASP A 1 506 ? 22.328 30.938 -7.762 1 95.38 506 ASP A CA 1
ATOM 4087 C C . ASP A 1 506 ? 21.047 30.797 -6.957 1 95.38 506 ASP A C 1
ATOM 4089 O O . ASP A 1 506 ? 19.953 31.078 -7.465 1 95.38 506 ASP A O 1
ATOM 4093 N N . ALA A 1 507 ? 21.188 30.297 -5.711 1 96.25 507 ALA A N 1
ATOM 4094 C CA . ALA A 1 507 ? 20.062 30.188 -4.797 1 96.25 507 ALA A CA 1
ATOM 4095 C C . ALA A 1 507 ? 20.5 30.344 -3.348 1 96.25 507 ALA A C 1
ATOM 4097 O O . ALA A 1 507 ? 21.688 30.234 -3.039 1 96.25 507 ALA A O 1
ATOM 4098 N N . VAL A 1 508 ? 19.578 30.641 -2.547 1 95.56 508 VAL A N 1
ATOM 4099 C CA . VAL A 1 508 ? 19.875 30.734 -1.121 1 95.56 508 VAL A CA 1
ATOM 4100 C C . VAL A 1 508 ? 20.172 29.344 -0.561 1 95.56 508 VAL A C 1
ATOM 4102 O O . VAL A 1 508 ? 19.75 28.328 -1.137 1 95.56 508 VAL A O 1
ATOM 4105 N N . ASN A 1 509 ? 20.938 29.344 0.507 1 92.62 509 ASN A N 1
ATOM 4106 C CA . ASN A 1 509 ? 21.188 28.094 1.226 1 92.62 509 ASN A CA 1
ATOM 4107 C C . ASN A 1 509 ? 20.188 27.875 2.352 1 92.62 509 ASN A C 1
ATOM 4109 O O . ASN A 1 509 ? 20.141 28.656 3.311 1 92.62 509 ASN A O 1
ATOM 4113 N N . THR A 1 510 ? 19.422 26.828 2.307 1 90.62 510 THR A N 1
ATOM 4114 C CA . THR A 1 510 ? 18.375 26.594 3.291 1 90.62 510 THR A CA 1
ATOM 4115 C C . THR A 1 510 ? 18.766 25.438 4.223 1 90.62 510 THR A C 1
ATOM 4117 O O . THR A 1 510 ? 17.984 25.047 5.09 1 90.62 510 THR A O 1
ATOM 4120 N N . HIS A 1 511 ? 19.953 24.859 4.059 1 90.62 511 HIS A N 1
ATOM 4121 C CA . HIS A 1 511 ? 20.391 23.734 4.871 1 90.62 511 HIS A CA 1
ATOM 4122 C C . HIS A 1 511 ? 20.875 24.203 6.246 1 90.62 511 HIS A C 1
ATOM 4124 O O . HIS A 1 511 ? 21.578 25.203 6.352 1 90.62 511 HIS A O 1
ATOM 4130 N N . ARG A 1 512 ? 20.484 23.531 7.25 1 86.62 512 ARG A N 1
ATOM 4131 C CA . ARG A 1 512 ? 20.969 23.75 8.609 1 86.62 512 ARG A CA 1
ATOM 4132 C C . ARG A 1 512 ? 21.719 22.516 9.125 1 86.62 512 ARG A C 1
ATOM 4134 O O . ARG A 1 512 ? 21.141 21.438 9.195 1 86.62 512 ARG A O 1
ATOM 4141 N N . ASP A 1 513 ? 22.891 22.688 9.578 1 85.56 513 ASP A N 1
ATOM 4142 C CA . ASP A 1 513 ? 23.734 21.578 10.039 1 85.56 513 ASP A CA 1
ATOM 4143 C C . ASP A 1 513 ? 23.281 21.078 11.414 1 85.56 513 ASP A C 1
ATOM 4145 O O . ASP A 1 513 ? 22.594 21.812 12.148 1 85.56 513 ASP A O 1
ATOM 4149 N N . ARG A 1 514 ? 23.609 19.859 11.664 1 85.12 514 ARG A N 1
ATOM 4150 C CA . ARG A 1 514 ? 23.344 19.297 12.992 1 85.12 514 ARG A CA 1
ATOM 4151 C C . ARG A 1 514 ? 24.078 20.094 14.062 1 85.12 514 ARG A C 1
ATOM 4153 O O . ARG A 1 514 ? 25.25 20.422 13.914 1 85.12 514 ARG A O 1
ATOM 4160 N N . PRO A 1 515 ? 23.297 20.5 15.078 1 78.25 515 PRO A N 1
ATOM 4161 C CA . PRO A 1 515 ? 23.953 21.25 16.141 1 78.25 515 PRO A CA 1
ATOM 4162 C C . PRO A 1 515 ? 25.062 20.469 16.828 1 78.25 515 PRO A C 1
ATOM 4164 O O . PRO A 1 515 ? 24.969 19.234 16.953 1 78.25 515 PRO A O 1
ATOM 4167 N N . GLU A 1 516 ? 26.344 20.938 16.828 1 63.5 516 GLU A N 1
ATOM 4168 C CA . GLU A 1 516 ? 27.484 20.312 17.484 1 63.5 516 GLU A CA 1
ATOM 4169 C C . GLU A 1 516 ? 27.188 20.062 18.969 1 63.5 516 GLU A C 1
ATOM 4171 O O . GLU A 1 516 ? 26.812 20.969 19.703 1 63.5 516 GLU A O 1
ATOM 4176 N N . VAL A 1 517 ? 26.531 19.109 19.203 1 52.84 517 VAL A N 1
ATOM 4177 C CA . VAL A 1 517 ? 26.484 18.812 20.625 1 52.84 517 VAL A CA 1
ATOM 4178 C C . VAL A 1 517 ? 27.906 18.719 21.172 1 52.84 517 VAL A C 1
ATOM 4180 O O . VAL A 1 517 ? 28.781 18.094 20.562 1 52.84 517 VAL A O 1
ATOM 4183 N N . GLY A 1 518 ? 28.422 19.609 21.953 1 37.28 518 GLY A N 1
ATOM 4184 C CA . GLY A 1 518 ? 29.656 19.484 22.719 1 37.28 518 GLY A CA 1
ATOM 4185 C C . GLY A 1 518 ? 29.875 18.094 23.281 1 37.28 518 GLY A C 1
ATOM 4186 O O . GLY A 1 518 ? 30.578 17.938 24.281 1 37.28 518 GLY A O 1
ATOM 4187 N N . ILE A 1 519 ? 29.25 17.109 22.984 1 35.19 519 ILE A N 1
ATOM 4188 C CA . ILE A 1 519 ? 29.797 15.953 23.672 1 35.19 519 ILE A CA 1
ATOM 4189 C C . ILE A 1 519 ? 31.125 15.555 23.031 1 35.19 519 ILE A C 1
ATOM 4191 O O . ILE A 1 519 ? 31.203 15.406 21.812 1 35.19 519 ILE A O 1
ATOM 4195 N N . SER A 1 520 ? 32.312 15.664 23.781 1 28.77 520 SER A N 1
ATOM 4196 C CA . SER A 1 520 ? 33.688 15.141 23.672 1 28.77 520 SER A CA 1
ATOM 4197 C C . SER A 1 520 ? 33.688 13.664 23.281 1 28.77 520 SER A C 1
ATOM 4199 O O . SER A 1 520 ? 34.656 12.953 23.516 1 28.77 520 SER A O 1
ATOM 4201 N N . THR A 1 521 ? 32.688 12.953 23.078 1 29.36 521 THR A N 1
ATOM 4202 C CA . THR A 1 521 ? 33.156 11.578 22.938 1 29.36 521 THR A CA 1
ATOM 4203 C C . THR A 1 521 ? 34 11.422 21.656 1 29.36 521 THR A C 1
ATOM 4205 O O . THR A 1 521 ? 33.656 11.992 20.609 1 29.36 521 THR A O 1
ATOM 4208 N N . TYR A 1 522 ? 35.312 10.828 21.766 1 25.94 522 TYR A N 1
ATOM 4209 C CA . TYR A 1 522 ? 36.438 10.352 20.984 1 25.94 522 TYR A CA 1
ATOM 4210 C C . TYR A 1 522 ? 36 9.398 19.891 1 25.94 522 TYR A C 1
ATOM 4212 O O . TYR A 1 522 ? 36.781 8.641 19.328 1 25.94 522 TYR A O 1
ATOM 4220 N N . SER A 1 523 ? 34.781 9 19.734 1 28.05 523 SER A N 1
ATOM 4221 C CA . SER A 1 523 ? 34.812 7.828 18.859 1 28.05 523 SER A CA 1
ATOM 4222 C C . SER A 1 523 ? 35.219 8.203 17.438 1 28.05 523 SER A C 1
ATOM 4224 O O . SER A 1 523 ? 34.781 9.211 16.906 1 28.05 523 SER A O 1
ATOM 4226 N N . HIS A 1 524 ? 36.438 7.758 16.922 1 25.91 524 HIS A N 1
ATOM 4227 C CA . HIS A 1 524 ? 37.125 7.711 15.656 1 25.91 524 HIS A CA 1
ATOM 4228 C C . HIS A 1 524 ? 36.219 7.203 14.531 1 25.91 524 HIS A C 1
ATOM 4230 O O . HIS A 1 524 ? 36.625 6.301 13.781 1 25.91 524 HIS A O 1
ATOM 4236 N N . THR A 1 525 ? 34.969 7.324 14.602 1 27.28 525 THR A N 1
ATOM 4237 C CA . THR A 1 525 ? 34.406 6.543 13.5 1 27.28 525 THR A CA 1
ATOM 4238 C C . THR A 1 525 ? 34.781 7.152 12.156 1 27.28 525 THR A C 1
ATOM 4240 O O . THR A 1 525 ? 34.75 8.367 11.984 1 27.28 525 THR A O 1
ATOM 4243 N N . HIS A 1 526 ? 35.531 6.418 11.266 1 25.67 526 HIS A N 1
ATOM 4244 C CA . HIS A 1 526 ? 36.188 6.512 9.953 1 25.67 526 HIS A CA 1
ATOM 4245 C C . HIS A 1 526 ? 35.188 6.977 8.898 1 25.67 526 HIS A C 1
ATOM 4247 O O . HIS A 1 526 ? 35.562 7.414 7.816 1 25.67 526 HIS A O 1
ATOM 4253 N N . THR A 1 527 ? 33.938 6.504 8.93 1 26.33 527 THR A N 1
ATOM 4254 C CA . THR A 1 527 ? 33.375 6.336 7.602 1 26.33 527 THR A CA 1
ATOM 4255 C C . THR A 1 527 ? 32.875 7.672 7.051 1 26.33 527 THR A C 1
ATOM 4257 O O . THR A 1 527 ? 32 7.707 6.176 1 26.33 527 THR A O 1
ATOM 4260 N N . ASP A 1 528 ? 33.5 8.781 7.312 1 27.52 528 ASP A N 1
ATOM 4261 C CA . ASP A 1 528 ? 33.031 10.102 6.883 1 27.52 528 ASP A CA 1
ATOM 4262 C C . ASP A 1 528 ? 33 10.203 5.359 1 27.52 528 ASP A C 1
ATOM 4264 O O . ASP A 1 528 ? 32.969 11.305 4.805 1 27.52 528 ASP A O 1
ATOM 4268 N N . LEU A 1 529 ? 33.25 9.164 4.605 1 27.78 529 LEU A N 1
ATOM 4269 C CA . LEU A 1 529 ? 33.562 9.383 3.203 1 27.78 529 LEU A CA 1
ATOM 4270 C C . LEU A 1 529 ? 32.375 9.961 2.445 1 27.78 529 LEU A C 1
ATOM 4272 O O . LEU A 1 529 ? 32.562 10.742 1.505 1 27.78 529 LEU A O 1
ATOM 4276 N N . VAL A 1 530 ? 31.219 9.477 2.742 1 28.45 530 VAL A N 1
ATOM 4277 C CA . VAL A 1 530 ? 30.266 9.773 1.682 1 28.45 530 VAL A CA 1
ATOM 4278 C C . VAL A 1 530 ? 29.844 11.242 1.771 1 28.45 530 VAL A C 1
ATOM 4280 O O . VAL A 1 530 ? 29.25 11.781 0.831 1 28.45 530 VAL A O 1
ATOM 4283 N N . ALA A 1 531 ? 30 11.93 2.941 1 30.14 531 ALA A N 1
ATOM 4284 C CA . ALA A 1 531 ? 29.469 13.281 3.002 1 30.14 531 ALA A CA 1
ATOM 4285 C C . ALA A 1 531 ? 30.172 14.195 2.008 1 30.14 531 ALA A C 1
ATOM 4287 O O . ALA A 1 531 ? 29.547 15.062 1.394 1 30.14 531 ALA A O 1
ATOM 4288 N N . ASP A 1 532 ? 31.562 14.07 1.935 1 29.08 532 ASP A N 1
ATOM 4289 C CA . ASP A 1 532 ? 32.406 14.961 1.146 1 29.08 532 ASP A CA 1
ATOM 4290 C C . ASP A 1 532 ? 32.344 14.602 -0.336 1 29.08 532 ASP A C 1
ATOM 4292 O O . ASP A 1 532 ? 33.062 15.188 -1.148 1 29.08 532 ASP A O 1
ATOM 4296 N N . LEU A 1 533 ? 31.828 13.453 -0.655 1 28.91 533 LEU A N 1
ATOM 4297 C CA . LEU A 1 533 ? 32 13.094 -2.059 1 28.91 533 LEU A CA 1
ATOM 4298 C C . LEU A 1 533 ? 31.25 14.062 -2.965 1 28.91 533 LEU A C 1
ATOM 4300 O O . LEU A 1 533 ? 31.516 14.125 -4.168 1 28.91 533 LEU A O 1
ATOM 4304 N N . VAL A 1 534 ? 30.219 14.672 -2.457 1 29.69 534 VAL A N 1
ATOM 4305 C CA . VAL A 1 534 ? 29.625 15.578 -3.428 1 29.69 534 VAL A CA 1
ATOM 4306 C C . VAL A 1 534 ? 30.562 16.75 -3.684 1 29.69 534 VAL A C 1
ATOM 4308 O O . VAL A 1 534 ? 30.453 17.438 -4.711 1 29.69 534 VAL A O 1
ATOM 4311 N N . ASN A 1 535 ? 31.438 17.078 -2.648 1 27.14 535 ASN A N 1
ATOM 4312 C CA . ASN A 1 535 ? 32.25 18.266 -2.891 1 27.14 535 ASN A CA 1
ATOM 4313 C C . ASN A 1 535 ? 33.344 17.984 -3.906 1 27.14 535 ASN A C 1
ATOM 4315 O O . ASN A 1 535 ? 34.188 18.844 -4.164 1 27.14 535 ASN A O 1
ATOM 4319 N N . ILE A 1 536 ? 33.844 16.75 -3.916 1 25.62 536 ILE A N 1
ATOM 4320 C CA . ILE A 1 536 ? 35.156 16.719 -4.574 1 25.62 536 ILE A CA 1
ATOM 4321 C C . ILE A 1 536 ? 35 17.219 -6.012 1 25.62 536 ILE A C 1
ATOM 4323 O O . ILE A 1 536 ? 35.875 17.922 -6.52 1 25.62 536 ILE A O 1
ATOM 4327 N N . ARG A 1 537 ? 34.281 16.547 -6.91 1 26.81 537 ARG A N 1
ATOM 4328 C CA . ARG A 1 537 ? 34.75 16.75 -8.281 1 26.81 537 ARG A CA 1
ATOM 4329 C C . ARG A 1 537 ? 34.344 18.141 -8.789 1 26.81 537 ARG A C 1
ATOM 4331 O O . ARG A 1 537 ? 34.375 18.391 -9.992 1 26.81 537 ARG A O 1
ATOM 4338 N N . GLY A 1 538 ? 34 18.984 -7.875 1 23.95 538 GLY A N 1
ATOM 4339 C CA . GLY A 1 538 ? 33.812 20.266 -8.547 1 23.95 538 GLY A CA 1
ATOM 4340 C C . GLY A 1 538 ? 35.094 20.75 -9.25 1 23.95 538 GLY A C 1
ATOM 4341 O O . GLY A 1 538 ? 35.031 21.656 -10.078 1 23.95 538 GLY A O 1
ATOM 4342 N N . ASN A 1 539 ? 36.312 20.453 -8.617 1 22.69 539 ASN A N 1
ATOM 4343 C CA . ASN A 1 539 ? 37.406 21.297 -9.055 1 22.69 539 ASN A CA 1
ATOM 4344 C C . ASN A 1 539 ? 37.938 20.875 -10.43 1 22.69 539 ASN A C 1
ATOM 4346 O O . ASN A 1 539 ? 39.094 21.109 -10.758 1 22.69 539 ASN A O 1
ATOM 4350 N N . LEU A 1 540 ? 37.531 19.797 -11.109 1 21.38 540 LEU A N 1
ATOM 4351 C CA . LEU A 1 540 ? 38.188 19.719 -12.422 1 21.38 540 LEU A CA 1
ATOM 4352 C C . LEU A 1 540 ? 37.906 20.984 -13.227 1 21.38 540 LEU A C 1
ATOM 4354 O O . LEU A 1 540 ? 36.75 21.281 -13.555 1 21.38 540 LEU A O 1
ATOM 4358 N N . CYS A 1 541 ? 38.75 22.109 -12.852 1 19.08 541 CYS A N 1
ATOM 4359 C CA . CYS A 1 541 ? 39.219 23.297 -13.539 1 19.08 541 CYS A CA 1
ATOM 4360 C C . CYS A 1 541 ? 39.594 22.984 -14.992 1 19.08 541 CYS A C 1
ATOM 4362 O O . CYS A 1 541 ? 40.344 22.062 -15.258 1 19.08 541 CYS A O 1
ATOM 4364 N N . TYR A 1 542 ? 38.75 23.219 -15.938 1 18.69 542 TYR A N 1
ATOM 4365 C CA . TYR A 1 542 ? 39.156 23.656 -17.266 1 18.69 542 TYR A CA 1
ATOM 4366 C C . TYR A 1 542 ? 40.156 24.797 -17.172 1 18.69 542 TYR A C 1
ATOM 4368 O O . TYR A 1 542 ? 39.875 25.844 -16.609 1 18.69 542 TYR A O 1
ATOM 4376 N N . ALA A 1 543 ? 41.438 24.484 -16.688 1 18.72 543 ALA A N 1
ATOM 4377 C CA . ALA A 1 543 ? 42.5 25.125 -17.422 1 18.72 543 ALA A CA 1
ATOM 4378 C C . ALA A 1 543 ? 42.5 24.75 -18.891 1 18.72 543 ALA A C 1
ATOM 4380 O O . ALA A 1 543 ? 42.188 23.609 -19.234 1 18.72 543 ALA A O 1
ATOM 4381 N N . MET B 1 1 ? -33.625 -45.312 -24.109 1 17.66 1 MET B N 1
ATOM 4382 C CA . MET B 1 1 ? -32.188 -45.188 -24.297 1 17.66 1 MET B CA 1
ATOM 4383 C C . MET B 1 1 ? -31.859 -44.312 -25.5 1 17.66 1 MET B C 1
ATOM 4385 O O . MET B 1 1 ? -30.688 -44.062 -25.766 1 17.66 1 MET B O 1
ATOM 4389 N N . CYS B 1 2 ? -32.719 -44.062 -26.391 1 17.83 2 CYS B N 1
ATOM 4390 C CA . CYS B 1 2 ? -32.938 -43.781 -27.812 1 17.83 2 CYS B CA 1
ATOM 4391 C C . CYS B 1 2 ? -32.625 -42.312 -28.141 1 17.83 2 CYS B C 1
ATOM 4393 O O . CYS B 1 2 ? -33.281 -41.406 -27.641 1 17.83 2 CYS B O 1
ATOM 4395 N N . ALA B 1 3 ? -31.281 -41.844 -28.531 1 18.56 3 ALA B N 1
ATOM 4396 C CA . ALA B 1 3 ? -30.078 -41 -28.516 1 18.56 3 ALA B CA 1
ATOM 4397 C C . ALA B 1 3 ? -30.062 -40.031 -29.672 1 18.56 3 ALA B C 1
ATOM 4399 O O . ALA B 1 3 ? -29 -39.5 -30.031 1 18.56 3 ALA B O 1
ATOM 4400 N N . CYS B 1 4 ? -31.234 -39.531 -30.25 1 18.5 4 CYS B N 1
ATOM 4401 C CA . CYS B 1 4 ? -31.469 -39.156 -31.656 1 18.5 4 CYS B CA 1
ATOM 4402 C C . CYS B 1 4 ? -30.781 -37.844 -32 1 18.5 4 CYS B C 1
ATOM 4404 O O . CYS B 1 4 ? -31.219 -36.781 -31.562 1 18.5 4 CYS B O 1
ATOM 4406 N N . PHE B 1 5 ? -29.391 -37.688 -32.188 1 18.25 5 PHE B N 1
ATOM 4407 C CA . PHE B 1 5 ? -28.281 -36.75 -32.219 1 18.25 5 PHE B CA 1
ATOM 4408 C C . PHE B 1 5 ? -28.266 -35.938 -33.531 1 18.25 5 PHE B C 1
ATOM 4410 O O . PHE B 1 5 ? -27.328 -35.188 -33.75 1 18.25 5 PHE B O 1
ATOM 4417 N N . ARG B 1 6 ? -29.234 -36.031 -34.5 1 16.67 6 ARG B N 1
ATOM 4418 C CA . ARG B 1 6 ? -28.688 -36.094 -35.875 1 16.67 6 ARG B CA 1
ATOM 4419 C C . ARG B 1 6 ? -28.109 -34.75 -36.281 1 16.67 6 ARG B C 1
ATOM 4421 O O . ARG B 1 6 ? -28.328 -33.75 -35.594 1 16.67 6 ARG B O 1
ATOM 4428 N N . GLU B 1 7 ? -28.344 -34.25 -37.562 1 17.67 7 GLU B N 1
ATOM 4429 C CA . GLU B 1 7 ? -27.672 -33.906 -38.812 1 17.67 7 GLU B CA 1
ATOM 4430 C C . GLU B 1 7 ? -27.609 -32.406 -39.031 1 17.67 7 GLU B C 1
ATOM 4432 O O . GLU B 1 7 ? -28.609 -31.797 -39.406 1 17.67 7 GLU B O 1
ATOM 4437 N N . ILE B 1 8 ? -27.188 -31.609 -38 1 18.66 8 ILE B N 1
ATOM 4438 C CA . ILE B 1 8 ? -27.484 -30.172 -38.094 1 18.66 8 ILE B CA 1
ATOM 4439 C C . ILE B 1 8 ? -26.875 -29.594 -39.375 1 18.66 8 ILE B C 1
ATOM 4441 O O . ILE B 1 8 ? -25.672 -29.719 -39.594 1 18.66 8 ILE B O 1
ATOM 4445 N N . MET B 1 9 ? -27.672 -29.25 -40.375 1 17.53 9 MET B N 1
ATOM 4446 C CA . MET B 1 9 ? -27.594 -28.906 -41.781 1 17.53 9 MET B CA 1
ATOM 4447 C C . MET B 1 9 ? -26.781 -27.641 -42 1 17.53 9 MET B C 1
ATOM 4449 O O . MET B 1 9 ? -27.141 -26.578 -41.5 1 17.53 9 MET B O 1
ATOM 4453 N N . VAL B 1 10 ? -25.391 -27.656 -42.219 1 18.02 10 VAL B N 1
ATOM 4454 C CA . VAL B 1 10 ? -24.188 -26.859 -42.312 1 18.02 10 VAL B CA 1
ATOM 4455 C C . VAL B 1 10 ? -24.297 -25.875 -43.5 1 18.02 10 VAL B C 1
ATOM 4457 O O . VAL B 1 10 ? -23.391 -25.078 -43.719 1 18.02 10 VAL B O 1
ATOM 4460 N N . GLY B 1 11 ? -25.391 -25.734 -44.312 1 15.82 11 GLY B N 1
ATOM 4461 C CA . GLY B 1 11 ? -25.031 -25.688 -45.719 1 15.82 11 GLY B CA 1
ATOM 4462 C C . GLY B 1 11 ? -24.516 -24.328 -46.156 1 15.82 11 GLY B C 1
ATOM 4463 O O . GLY B 1 11 ? -23.734 -24.219 -47.125 1 15.82 11 GLY B O 1
ATOM 4464 N N . THR B 1 12 ? -25.078 -23.156 -45.719 1 16.2 12 THR B N 1
ATOM 4465 C CA . THR B 1 12 ? -25.469 -22.344 -46.875 1 16.2 12 THR B CA 1
ATOM 4466 C C . THR B 1 12 ? -24.234 -21.781 -47.562 1 16.2 12 THR B C 1
ATOM 4468 O O . THR B 1 12 ? -23.125 -21.812 -47.031 1 16.2 12 THR B O 1
ATOM 4471 N N . SER B 1 13 ? -24.234 -20.359 -48 1 16.58 13 SER B N 1
ATOM 4472 C CA . SER B 1 13 ? -24.203 -19.656 -49.281 1 16.58 13 SER B CA 1
ATOM 4473 C C . SER B 1 13 ? -22.797 -19.125 -49.594 1 16.58 13 SER B C 1
ATOM 4475 O O . SER B 1 13 ? -22.156 -18.531 -48.719 1 16.58 13 SER B O 1
ATOM 4477 N N . PHE B 1 14 ? -22.047 -19.453 -50.719 1 16.41 14 PHE B N 1
ATOM 4478 C CA . PHE B 1 14 ? -20.766 -19.641 -51.375 1 16.41 14 PHE B CA 1
ATOM 4479 C C . PHE B 1 14 ? -20.156 -18.297 -51.781 1 16.41 14 PHE B C 1
ATOM 4481 O O . PHE B 1 14 ? -18.953 -18.094 -51.656 1 16.41 14 PHE B O 1
ATOM 4488 N N . CYS B 1 15 ? -20.906 -17.312 -52.406 1 15.97 15 CYS B N 1
ATOM 4489 C CA . CYS B 1 15 ? -20.406 -17.078 -53.75 1 15.97 15 CYS B CA 1
ATOM 4490 C C . CYS B 1 15 ? -19.203 -16.156 -53.75 1 15.97 15 CYS B C 1
ATOM 4492 O O . CYS B 1 15 ? -18.156 -16.469 -54.344 1 15.97 15 CYS B O 1
ATOM 4494 N N . GLY B 1 16 ? -19.391 -14.742 -53.75 1 17.05 16 GLY B N 1
ATOM 4495 C CA . GLY B 1 16 ? -19 -13.953 -54.906 1 17.05 16 GLY B CA 1
ATOM 4496 C C . GLY B 1 16 ? -17.578 -13.43 -54.812 1 17.05 16 GLY B C 1
ATOM 4497 O O . GLY B 1 16 ? -17.203 -12.828 -53.812 1 17.05 16 GLY B O 1
ATOM 4498 N N . PHE B 1 17 ? -16.5 -13.914 -55.562 1 17.11 17 PHE B N 1
ATOM 4499 C CA . PHE B 1 17 ? -15.047 -13.992 -55.688 1 17.11 17 PHE B CA 1
ATOM 4500 C C . PHE B 1 17 ? -14.469 -12.68 -56.188 1 17.11 17 PHE B C 1
ATOM 4502 O O . PHE B 1 17 ? -13.273 -12.594 -56.5 1 17.11 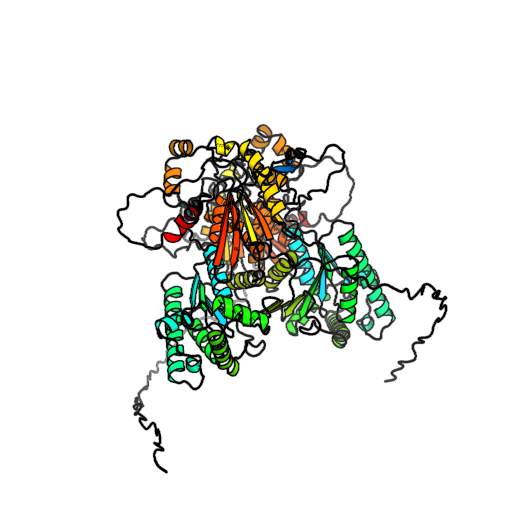17 PHE B O 1
ATOM 4509 N N . THR B 1 18 ? -15.188 -11.484 -56.031 1 17.23 18 THR B N 1
ATOM 4510 C CA . THR B 1 18 ? -14.805 -10.617 -57.156 1 17.23 18 THR B CA 1
ATOM 4511 C C . THR B 1 18 ? -13.297 -10.383 -57.156 1 17.23 18 THR B C 1
ATOM 4513 O O . THR B 1 18 ? -12.641 -10.469 -56.125 1 17.23 18 THR B O 1
ATOM 4516 N N . THR B 1 19 ? -12.719 -10 -58.344 1 17.12 19 THR B N 1
ATOM 4517 C CA . THR B 1 19 ? -11.562 -10.039 -59.219 1 17.12 19 THR B CA 1
ATOM 4518 C C . THR B 1 19 ? -10.484 -9.062 -58.75 1 17.12 19 THR B C 1
ATOM 4520 O O . THR B 1 19 ? -10.773 -7.891 -58.5 1 17.12 19 THR B O 1
ATOM 4523 N N . ILE B 1 20 ? -9.469 -9.477 -58.062 1 17.86 20 ILE B N 1
ATOM 4524 C CA . ILE B 1 20 ? -8.297 -8.859 -57.438 1 17.86 20 ILE B CA 1
ATOM 4525 C C . ILE B 1 20 ? -7.438 -8.188 -58.5 1 17.86 20 ILE B C 1
ATOM 4527 O O . ILE B 1 20 ? -6.875 -8.859 -59.375 1 17.86 20 ILE B O 1
ATOM 4531 N N . PRO B 1 21 ? -7.91 -6.98 -59.094 1 17.41 21 PRO B N 1
ATOM 4532 C CA . PRO B 1 21 ? -7.188 -6.648 -60.312 1 17.41 21 PRO B CA 1
ATOM 4533 C C . PRO B 1 21 ? -5.672 -6.711 -60.156 1 17.41 21 PRO B C 1
ATOM 4535 O O . PRO B 1 21 ? -5.168 -6.559 -59.031 1 17.41 21 PRO B O 1
ATOM 4538 N N . PRO B 1 22 ? -4.871 -7.258 -61.188 1 16.58 22 PRO B N 1
ATOM 4539 C CA . PRO B 1 22 ? -3.559 -7.871 -61.406 1 16.58 22 PRO B CA 1
ATOM 4540 C C . PRO B 1 22 ? -2.406 -6.895 -61.188 1 16.58 22 PRO B C 1
ATOM 4542 O O . PRO B 1 22 ? -1.366 -7.277 -60.625 1 16.58 22 PRO B O 1
ATOM 4545 N N . ASP B 1 23 ? -2.543 -5.582 -61.656 1 16.28 23 ASP B N 1
ATOM 4546 C CA . ASP B 1 23 ? -1.562 -5.25 -62.688 1 16.28 23 ASP B CA 1
ATOM 4547 C C . ASP B 1 23 ? -0.236 -4.82 -62.062 1 16.28 23 ASP B C 1
ATOM 4549 O O . ASP B 1 23 ? 0.762 -4.652 -62.75 1 16.28 23 ASP B O 1
ATOM 4553 N N . PHE B 1 24 ? -0.199 -4.266 -60.812 1 16.73 24 PHE B N 1
ATOM 4554 C CA . PHE B 1 24 ? 0.684 -3.107 -60.75 1 16.73 24 PHE B CA 1
ATOM 4555 C C . PHE B 1 24 ? 2.145 -3.539 -60.781 1 16.73 24 PHE B C 1
ATOM 4557 O O . PHE B 1 24 ? 2.746 -3.738 -59.719 1 16.73 24 PHE B O 1
ATOM 4564 N N . ILE B 1 25 ? 2.623 -4.465 -61.719 1 15.85 25 ILE B N 1
ATOM 4565 C CA . ILE B 1 25 ? 3.908 -5.156 -61.688 1 15.85 25 ILE B CA 1
ATOM 4566 C C . ILE B 1 25 ? 5.027 -4.18 -62.031 1 15.85 25 ILE B C 1
ATOM 4568 O O . ILE B 1 25 ? 6.191 -4.574 -62.125 1 15.85 25 ILE B O 1
ATOM 4572 N N . ARG B 1 26 ? 4.734 -2.877 -62.344 1 14.48 26 ARG B N 1
ATOM 4573 C CA . ARG B 1 26 ? 5.609 -2.484 -63.438 1 14.48 26 ARG B CA 1
ATOM 4574 C C . ARG B 1 26 ? 7.055 -2.877 -63.156 1 14.48 26 ARG B C 1
ATOM 4576 O O . ARG B 1 26 ? 7.422 -3.113 -62 1 14.48 26 ARG B O 1
ATOM 4583 N N . THR B 1 27 ? 7.941 -2.156 -63.875 1 15.45 27 THR B N 1
ATOM 4584 C CA . THR B 1 27 ? 9.047 -2.256 -64.812 1 15.45 27 THR B CA 1
ATOM 4585 C C . THR B 1 27 ? 10.383 -2.301 -64.125 1 15.45 27 THR B C 1
ATOM 4587 O O . THR B 1 27 ? 10.57 -1.617 -63.094 1 15.45 27 THR B O 1
ATOM 4590 N N . LEU B 1 28 ? 11.414 -3.09 -64.625 1 15.76 28 LEU B N 1
ATOM 4591 C CA . LEU B 1 28 ? 12.594 -3.947 -64.562 1 15.76 28 LEU B CA 1
ATOM 4592 C C . LEU B 1 28 ? 13.852 -3.127 -64.25 1 15.76 28 LEU B C 1
ATOM 4594 O O . LEU B 1 28 ? 14.602 -3.439 -63.312 1 15.76 28 LEU B O 1
ATOM 4598 N N . MET B 1 29 ? 14.727 -2.623 -65.25 1 14.85 29 MET B N 1
ATOM 4599 C CA . MET B 1 29 ? 16 -3.156 -65.688 1 14.85 29 MET B CA 1
ATOM 4600 C C . MET B 1 29 ? 17.141 -2.215 -65.375 1 14.85 29 MET B C 1
ATOM 4602 O O . MET B 1 29 ? 18.312 -2.625 -65.312 1 14.85 29 MET B O 1
ATOM 4606 N N . ARG B 1 30 ? 17.219 -0.832 -65.5 1 14.98 30 ARG B N 1
ATOM 4607 C CA . ARG B 1 30 ? 18.266 -0.338 -66.375 1 14.98 30 ARG B CA 1
ATOM 4608 C C . ARG B 1 30 ? 19.656 -0.527 -65.75 1 14.98 30 ARG B C 1
ATOM 4610 O O . ARG B 1 30 ? 19.781 -0.656 -64.562 1 14.98 30 ARG B O 1
ATOM 4617 N N . ASP B 1 31 ? 20.844 0.08 -66.438 1 15.2 31 ASP B N 1
ATOM 4618 C CA . ASP B 1 31 ? 22.141 -0.109 -67.125 1 15.2 31 ASP B CA 1
ATOM 4619 C C . ASP B 1 31 ? 23.297 0.215 -66.125 1 15.2 31 ASP B C 1
ATOM 4621 O O . ASP B 1 31 ? 24.109 -0.655 -65.812 1 15.2 31 ASP B O 1
ATOM 4625 N N . HIS B 1 32 ? 24.125 1.395 -66.5 1 15.06 32 HIS B N 1
ATOM 4626 C CA . HIS B 1 32 ? 25.5 1.479 -67 1 15.06 32 HIS B CA 1
ATOM 4627 C C . HIS B 1 32 ? 26.484 1.694 -65.875 1 15.06 32 HIS B C 1
ATOM 4629 O O . HIS B 1 32 ? 27.391 0.884 -65.625 1 15.06 32 HIS B O 1
ATOM 4635 N N . SER B 1 33 ? 27.281 2.881 -65.875 1 15.67 33 SER B N 1
ATOM 4636 C CA . SER B 1 33 ? 28.703 3.016 -66.188 1 15.67 33 SER B CA 1
ATOM 4637 C C . SER B 1 33 ? 29.562 3 -64.938 1 15.67 33 SER B C 1
ATOM 4639 O O . SER B 1 33 ? 29.078 3.266 -63.844 1 15.67 33 SER B O 1
ATOM 4641 N N . PRO B 1 34 ? 30.969 3.016 -65.188 1 16.23 34 PRO B N 1
ATOM 4642 C CA . PRO B 1 34 ? 32.281 2.543 -64.75 1 16.23 34 PRO B CA 1
ATOM 4643 C C . PRO B 1 34 ? 32.812 3.365 -63.562 1 16.23 34 PRO B C 1
ATOM 4645 O O . PRO B 1 34 ? 33.531 2.836 -62.719 1 16.23 34 PRO B O 1
ATOM 4648 N N . GLU B 1 35 ? 32.531 4.742 -63.5 1 15.34 35 GLU B N 1
ATOM 4649 C CA . GLU B 1 35 ? 33.781 5.488 -63.531 1 15.34 35 GLU B CA 1
ATOM 4650 C C . GLU B 1 35 ? 34.562 5.27 -62.25 1 15.34 35 GLU B C 1
ATOM 4652 O O . GLU B 1 35 ? 34 4.859 -61.219 1 15.34 35 GLU B O 1
ATOM 4657 N N . THR B 1 36 ? 35.75 6.02 -62.25 1 15.32 36 THR B N 1
ATOM 4658 C CA . THR B 1 36 ? 37.188 5.961 -62 1 15.32 36 THR B CA 1
ATOM 4659 C C . THR B 1 36 ? 37.5 6.273 -60.562 1 15.32 36 THR B C 1
ATOM 4661 O O . THR B 1 36 ? 38.375 5.609 -59.938 1 15.32 36 THR B O 1
ATOM 4664 N N . HIS B 1 37 ? 36.969 7.453 -60.062 1 15.05 37 HIS B N 1
ATOM 4665 C CA . HIS B 1 37 ? 38.094 8.336 -59.719 1 15.05 37 HIS B CA 1
ATOM 4666 C C . HIS B 1 37 ? 38.75 7.906 -58.406 1 15.05 37 HIS B C 1
ATOM 4668 O O . HIS B 1 37 ? 38.156 7.211 -57.594 1 15.05 37 HIS B O 1
ATOM 4674 N N . ASP B 1 38 ? 39.969 8.422 -58.219 1 14.83 38 ASP B N 1
ATOM 4675 C CA . ASP B 1 38 ? 41.312 8.234 -57.75 1 14.83 38 ASP B CA 1
ATOM 4676 C C . ASP B 1 38 ? 41.406 8.461 -56.25 1 14.83 38 ASP B C 1
ATOM 4678 O O . ASP B 1 38 ? 42.125 7.727 -55.531 1 14.83 38 ASP B O 1
ATOM 4682 N N . LYS B 1 39 ? 40.656 9.516 -55.875 1 16.48 39 LYS B N 1
ATOM 4683 C CA . LYS B 1 39 ? 41.5 10.438 -55.125 1 16.48 39 LYS B CA 1
ATOM 4684 C C . LYS B 1 39 ? 42.062 9.773 -53.875 1 16.48 39 LYS B C 1
ATOM 4686 O O . LYS B 1 39 ? 41.5 8.812 -53.375 1 16.48 39 LYS B O 1
ATOM 4691 N N . ARG B 1 40 ? 42.781 10.641 -53.25 1 16.5 40 ARG B N 1
ATOM 4692 C CA . ARG B 1 40 ? 44 11.008 -52.562 1 16.5 40 ARG B CA 1
ATOM 4693 C C . ARG B 1 40 ? 43.906 10.664 -51.062 1 16.5 40 ARG B C 1
ATOM 4695 O O . ARG B 1 40 ? 42.875 10.844 -50.438 1 16.5 40 ARG B O 1
ATOM 4702 N N . LEU B 1 41 ? 44.812 9.891 -50.719 1 16.48 41 LEU B N 1
ATOM 4703 C CA . LEU B 1 41 ? 45.312 9.148 -49.562 1 16.48 41 LEU B CA 1
ATOM 4704 C C . LEU B 1 41 ? 45.531 10.078 -48.375 1 16.48 41 LEU B C 1
ATOM 4706 O O . LEU B 1 41 ? 46.062 9.656 -47.344 1 16.48 41 LEU B O 1
ATOM 4710 N N . ARG B 1 42 ? 45.125 11.484 -48.656 1 15.34 42 ARG B N 1
ATOM 4711 C CA . ARG B 1 42 ? 46.031 12.336 -47.906 1 15.34 42 ARG B CA 1
ATOM 4712 C C . ARG B 1 42 ? 46.031 11.969 -46.406 1 15.34 42 ARG B C 1
ATOM 4714 O O . ARG B 1 42 ? 45 11.586 -45.875 1 15.34 42 ARG B O 1
ATOM 4721 N N . ALA B 1 43 ? 47.188 11.836 -45.938 1 17.33 43 ALA B N 1
ATOM 4722 C CA . ALA B 1 43 ? 47.969 11.398 -44.781 1 17.33 43 ALA B CA 1
ATOM 4723 C C . ALA B 1 43 ? 47.656 12.242 -43.562 1 17.33 43 ALA B C 1
ATOM 4725 O O . ALA B 1 43 ? 48.156 11.977 -42.469 1 17.33 43 ALA B O 1
ATOM 4726 N N . THR B 1 44 ? 46.812 13.383 -43.812 1 15.89 44 THR B N 1
ATOM 4727 C CA . THR B 1 44 ? 47.219 14.531 -43 1 15.89 44 THR B CA 1
ATOM 4728 C C . THR B 1 44 ? 47.219 14.172 -41.531 1 15.89 44 THR B C 1
ATOM 4730 O O . THR B 1 44 ? 46.344 13.422 -41.062 1 15.89 44 THR B O 1
ATOM 4733 N N . VAL B 1 45 ? 48.25 14.5 -40.938 1 17.73 45 VAL B N 1
ATOM 4734 C CA . VAL B 1 45 ? 49.062 14.5 -39.719 1 17.73 45 VAL B CA 1
ATOM 4735 C C . VAL B 1 45 ? 48.219 14.984 -38.531 1 17.73 45 VAL B C 1
ATOM 4737 O O . VAL B 1 45 ? 47.281 15.781 -38.719 1 17.73 45 VAL B O 1
ATOM 4740 N N . VAL B 1 46 ? 48.5 14.516 -37.344 1 17.83 46 VAL B N 1
ATOM 4741 C CA . VAL B 1 46 ? 47.969 14.156 -36.062 1 17.83 46 VAL B CA 1
ATOM 4742 C C . VAL B 1 46 ? 47.781 15.422 -35.219 1 17.83 46 VAL B C 1
ATOM 4744 O O . VAL B 1 46 ? 47.438 15.336 -34.031 1 17.83 46 VAL B O 1
ATOM 4747 N N . GLU B 1 47 ? 48.062 16.578 -35.844 1 17.09 47 GLU B N 1
ATOM 4748 C CA . GLU B 1 47 ? 48.531 17.625 -34.938 1 17.09 47 GLU B CA 1
ATOM 4749 C C . GLU B 1 47 ? 47.406 18.031 -33.969 1 17.09 47 GLU B C 1
ATOM 4751 O O . GLU B 1 47 ? 46.312 18.391 -34.375 1 17.09 47 GLU B O 1
ATOM 4756 N N . ALA B 1 48 ? 47.438 17.359 -32.906 1 18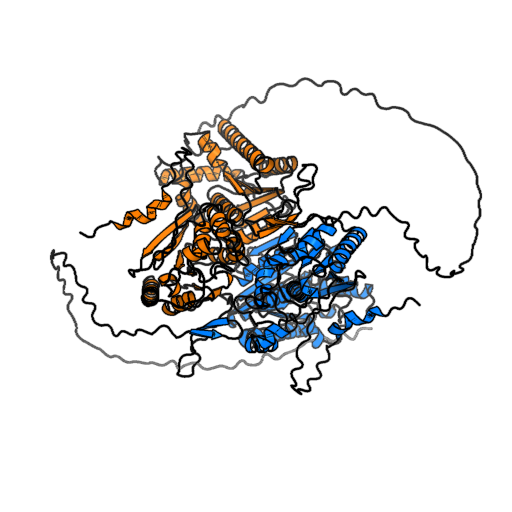.17 48 ALA B N 1
ATOM 4757 C CA . ALA B 1 48 ? 46.5 17.578 -31.797 1 18.17 48 ALA B CA 1
ATOM 4758 C C . ALA B 1 48 ? 46.438 19.062 -31.422 1 18.17 48 ALA B C 1
ATOM 4760 O O . ALA B 1 48 ? 47.406 19.625 -30.891 1 18.17 48 ALA B O 1
ATOM 4761 N N . THR B 1 49 ? 45.781 19.844 -32.281 1 17.02 49 THR B N 1
ATOM 4762 C CA . THR B 1 49 ? 45.375 21.25 -32.344 1 17.02 49 THR B CA 1
ATOM 4763 C C . THR B 1 49 ? 44.719 21.688 -31.047 1 17.02 49 THR B C 1
ATOM 4765 O O . THR B 1 49 ? 44.094 20.859 -30.359 1 17.02 49 THR B O 1
ATOM 4768 N N . THR B 1 50 ? 44.938 22.984 -30.75 1 18.42 50 THR B N 1
ATOM 4769 C CA . THR B 1 50 ? 44.688 24.031 -29.75 1 18.42 50 THR B CA 1
ATOM 4770 C C . THR B 1 50 ? 43.219 24.125 -29.406 1 18.42 50 THR B C 1
ATOM 4772 O O . THR B 1 50 ? 42.375 24.234 -30.312 1 18.42 50 THR B O 1
ATOM 4775 N N . MET B 1 51 ? 42.812 23.5 -28.406 1 19.11 51 MET B N 1
ATOM 4776 C CA . MET B 1 51 ? 41.438 23.141 -28.047 1 19.11 51 MET B CA 1
ATOM 4777 C C . MET B 1 51 ? 40.562 24.375 -28 1 19.11 51 MET B C 1
ATOM 4779 O O . MET B 1 51 ? 40.75 25.25 -27.156 1 19.11 51 MET B O 1
ATOM 4783 N N . SER B 1 52 ? 40.406 25.031 -29.25 1 17.45 52 SER B N 1
ATOM 4784 C CA . SER B 1 52 ? 39.719 26.312 -29.328 1 17.45 52 SER B CA 1
ATOM 4785 C C . SER B 1 52 ? 38.375 26.266 -28.562 1 17.45 52 SER B C 1
ATOM 4787 O O . SER B 1 52 ? 37.688 25.266 -28.578 1 17.45 52 SER B O 1
ATOM 4789 N N . SER B 1 53 ? 38.344 27.062 -27.531 1 21.84 53 SER B N 1
ATOM 4790 C CA . SER B 1 53 ? 37.25 27.422 -26.609 1 21.84 53 SER B CA 1
ATOM 4791 C C . SER B 1 53 ? 35.969 27.75 -27.375 1 21.84 53 SER B C 1
ATOM 4793 O O . SER B 1 53 ? 35.906 28.781 -28.047 1 21.84 53 SER B O 1
ATOM 4795 N N . MET B 1 54 ? 35.562 26.859 -28.219 1 20.53 54 MET B N 1
ATOM 4796 C CA . MET B 1 54 ? 34.469 27.312 -29.094 1 20.53 54 MET B CA 1
ATOM 4797 C C . MET B 1 54 ? 33.344 27.953 -28.281 1 20.53 54 MET B C 1
ATOM 4799 O O . MET B 1 54 ? 32.812 27.312 -27.359 1 20.53 54 MET B O 1
ATOM 4803 N N . GLU B 1 55 ? 33.469 29.25 -28.172 1 23.95 55 GLU B N 1
ATOM 4804 C CA . GLU B 1 55 ? 32.438 30.234 -27.797 1 23.95 55 GLU B CA 1
ATOM 4805 C C . GLU B 1 55 ? 31.125 29.953 -28.5 1 23.95 55 GLU B C 1
ATOM 4807 O O . GLU B 1 55 ? 31.031 30.031 -29.719 1 23.95 55 GLU B O 1
ATOM 4812 N N . VAL B 1 56 ? 30.578 28.922 -28.203 1 25.36 56 VAL B N 1
ATOM 4813 C CA . VAL B 1 56 ? 29.312 28.75 -28.922 1 25.36 56 VAL B CA 1
ATOM 4814 C C . VAL B 1 56 ? 28.531 30.062 -28.922 1 25.36 56 VAL B C 1
ATOM 4816 O O . VAL B 1 56 ? 28.281 30.641 -27.859 1 25.36 56 VAL B O 1
ATOM 4819 N N . GLY B 1 57 ? 28.844 30.859 -29.844 1 23.28 57 GLY B N 1
ATOM 4820 C CA . GLY B 1 57 ? 28.078 32.062 -30.188 1 23.28 57 GLY B CA 1
ATOM 4821 C C . GLY B 1 57 ? 26.578 31.812 -30.125 1 23.28 57 GLY B C 1
ATOM 4822 O O . GLY B 1 57 ? 26.031 31.016 -30.891 1 23.28 57 GLY B O 1
ATOM 4823 N N . MET B 1 58 ? 26.047 31.812 -28.922 1 25.38 58 MET B N 1
ATOM 4824 C CA . MET B 1 58 ? 24.594 31.75 -28.703 1 25.38 58 MET B CA 1
ATOM 4825 C C . MET B 1 58 ? 23.859 32.688 -29.641 1 25.38 58 MET B C 1
ATOM 4827 O O . MET B 1 58 ? 24 33.906 -29.531 1 25.38 58 MET B O 1
ATOM 4831 N N . GLU B 1 59 ? 23.906 32.375 -30.875 1 27.03 59 GLU B N 1
ATOM 4832 C CA . GLU B 1 59 ? 22.953 33.156 -31.656 1 27.03 59 GLU B CA 1
ATOM 4833 C C . GLU B 1 59 ? 21.641 33.344 -30.906 1 27.03 59 GLU B C 1
ATOM 4835 O O . GLU B 1 59 ? 21.25 32.5 -30.094 1 27.03 59 GLU B O 1
ATOM 4840 N N . GLU B 1 60 ? 21.062 34.594 -30.953 1 29.39 60 GLU B N 1
ATOM 4841 C CA . GLU B 1 60 ? 19.812 35.094 -30.406 1 29.39 60 GLU B CA 1
ATOM 4842 C C . GLU B 1 60 ? 18.656 34.156 -30.719 1 29.39 60 GLU B C 1
ATOM 4844 O O . GLU B 1 60 ? 18.188 34.125 -31.859 1 29.39 60 GLU B O 1
ATOM 4849 N N . ARG B 1 61 ? 18.672 32.938 -30.516 1 31.45 61 ARG B N 1
ATOM 4850 C CA . ARG B 1 61 ? 17.453 32.25 -30.891 1 31.45 61 ARG B CA 1
ATOM 4851 C C . ARG B 1 61 ? 16.219 32.969 -30.328 1 31.45 61 ARG B C 1
ATOM 4853 O O . ARG B 1 61 ? 16.297 33.562 -29.266 1 31.45 61 ARG B O 1
ATOM 4860 N N . PRO B 1 62 ? 15.242 33.156 -31.141 1 30.75 62 PRO B N 1
ATOM 4861 C CA . PRO B 1 62 ? 14.023 33.812 -30.672 1 30.75 62 PRO B CA 1
ATOM 4862 C C . PRO B 1 62 ? 13.523 33.25 -29.344 1 30.75 62 PRO B C 1
ATOM 4864 O O . PRO B 1 62 ? 13.703 32.062 -29.078 1 30.75 62 PRO B O 1
ATOM 4867 N N . SER B 1 63 ? 13.664 34 -28.234 1 30.61 63 SER B N 1
ATOM 4868 C CA . SER B 1 63 ? 13.141 33.844 -26.875 1 30.61 63 SER B CA 1
ATOM 4869 C C . SER B 1 63 ? 11.75 33.219 -26.891 1 30.61 63 SER B C 1
ATOM 4871 O O . SER B 1 63 ? 10.75 33.906 -27.047 1 30.61 63 SER B O 1
ATOM 4873 N N . ASN B 1 64 ? 11.477 32.312 -27.797 1 31.66 64 ASN B N 1
ATOM 4874 C CA . ASN B 1 64 ? 10.148 31.812 -27.484 1 31.66 64 ASN B CA 1
ATOM 4875 C C . ASN B 1 64 ? 10 31.5 -26 1 31.66 64 ASN B C 1
ATOM 4877 O O . ASN B 1 64 ? 10.305 30.375 -25.578 1 31.66 64 ASN B O 1
ATOM 4881 N N . SER B 1 65 ? 10.398 32.375 -25.094 1 35.47 65 SER B N 1
ATOM 4882 C CA . SER B 1 65 ? 10.18 32.406 -23.656 1 35.47 65 SER B CA 1
ATOM 4883 C C . SER B 1 65 ? 8.766 31.969 -23.297 1 35.47 65 SER B C 1
ATOM 4885 O O . SER B 1 65 ? 7.82 32.75 -23.375 1 35.47 65 SER B O 1
ATOM 4887 N N . ALA B 1 66 ? 8.297 30.906 -23.719 1 38.84 66 ALA B N 1
ATOM 4888 C CA . ALA B 1 66 ? 6.969 30.578 -23.203 1 38.84 66 ALA B CA 1
ATOM 4889 C C . ALA B 1 66 ? 6.871 30.891 -21.703 1 38.84 66 ALA B C 1
ATOM 4891 O O . ALA B 1 66 ? 7.637 30.359 -20.906 1 38.84 66 ALA B O 1
ATOM 4892 N N . THR B 1 67 ? 6.523 32.094 -21.266 1 47.06 67 THR B N 1
ATOM 4893 C CA . THR B 1 67 ? 6.219 32.531 -19.906 1 47.06 67 THR B CA 1
ATOM 4894 C C . THR B 1 67 ? 5.449 31.469 -19.141 1 47.06 67 THR B C 1
ATOM 4896 O O . THR B 1 67 ? 4.488 30.891 -19.656 1 47.06 67 THR B O 1
ATOM 4899 N N . PRO B 1 68 ? 6.109 30.953 -18.062 1 55.25 68 PRO B N 1
ATOM 4900 C CA . PRO B 1 68 ? 5.375 30 -17.234 1 55.25 68 PRO B CA 1
ATOM 4901 C C . PRO B 1 68 ? 3.924 30.422 -17 1 55.25 68 PRO B C 1
ATOM 4903 O O . PRO B 1 68 ? 3.646 31.594 -16.75 1 55.25 68 PRO B O 1
ATOM 4906 N N . ARG B 1 69 ? 2.982 29.609 -17.438 1 62.47 69 ARG B N 1
ATOM 4907 C CA . ARG B 1 69 ? 1.553 29.875 -17.328 1 62.47 69 ARG B CA 1
ATOM 4908 C C . ARG B 1 69 ? 1.19 30.312 -15.914 1 62.47 69 ARG B C 1
ATOM 4910 O O . ARG B 1 69 ? 1.807 29.875 -14.938 1 62.47 69 ARG B O 1
ATOM 4917 N N . GLU B 1 70 ? 0.516 31.359 -15.75 1 78.19 70 GLU B N 1
ATOM 4918 C CA . GLU B 1 70 ? -0.023 31.812 -14.469 1 78.19 70 GLU B CA 1
ATOM 4919 C C . GLU B 1 70 ? -0.902 30.734 -13.836 1 78.19 70 GLU B C 1
ATOM 4921 O O . GLU B 1 70 ? -1.588 29.984 -14.539 1 78.19 70 GLU B O 1
ATOM 4926 N N . LEU B 1 71 ? -0.609 30.453 -12.555 1 84 71 LEU B N 1
ATOM 4927 C CA . LEU B 1 71 ? -1.362 29.438 -11.836 1 84 71 LEU B CA 1
ATOM 4928 C C . LEU B 1 71 ? -2.551 30.047 -11.109 1 84 71 LEU B C 1
ATOM 4930 O O . LEU B 1 71 ? -2.514 31.219 -10.734 1 84 71 LEU B O 1
ATOM 4934 N N . THR B 1 72 ? -3.652 29.391 -11.18 1 81.44 72 THR B N 1
ATOM 4935 C CA . THR B 1 72 ? -4.805 29.719 -10.344 1 81.44 72 THR B CA 1
ATOM 4936 C C . THR B 1 72 ? -5.125 28.578 -9.383 1 81.44 72 THR B C 1
ATOM 4938 O O . THR B 1 72 ? -4.789 27.422 -9.641 1 81.44 72 THR B O 1
ATOM 4941 N N . GLN B 1 73 ? -5.621 28.969 -8.281 1 80.56 73 GLN B N 1
ATOM 4942 C CA . GLN B 1 73 ? -5.953 27.953 -7.301 1 80.56 73 GLN B CA 1
ATOM 4943 C C . GLN B 1 73 ? -7.434 27.594 -7.359 1 80.56 73 GLN B C 1
ATOM 4945 O O . GLN B 1 73 ? -8.297 28.469 -7.359 1 80.56 73 GLN B O 1
ATOM 4950 N N . ASN B 1 74 ? -7.707 26.328 -7.504 1 78.56 74 ASN B N 1
ATOM 4951 C CA . ASN B 1 74 ? -9.086 25.875 -7.375 1 78.56 74 ASN B CA 1
ATOM 4952 C C . ASN B 1 74 ? -9.648 26.188 -5.988 1 78.56 74 ASN B C 1
ATOM 4954 O O . ASN B 1 74 ? -9.102 25.734 -4.98 1 78.56 74 ASN B O 1
ATOM 4958 N N . PRO B 1 75 ? -10.617 26.938 -5.906 1 79.88 75 PRO B N 1
ATOM 4959 C CA . PRO B 1 75 ? -11.094 27.375 -4.59 1 79.88 75 PRO B CA 1
ATOM 4960 C C . PRO B 1 75 ? -11.641 26.203 -3.756 1 79.88 75 PRO B C 1
ATOM 4962 O O . PRO B 1 75 ? -11.602 26.266 -2.525 1 79.88 75 PRO B O 1
ATOM 4965 N N . LEU B 1 76 ? -12.148 25.234 -4.414 1 81.81 76 LEU B N 1
ATOM 4966 C CA . LEU B 1 76 ? -12.758 24.094 -3.717 1 81.81 76 LEU B CA 1
ATOM 4967 C C . LEU B 1 76 ? -11.695 23.141 -3.199 1 81.81 76 LEU B C 1
ATOM 4969 O O . LEU B 1 76 ? -11.648 22.844 -2.004 1 81.81 76 LEU B O 1
ATOM 4973 N N . LYS B 1 77 ? -10.734 22.766 -4.035 1 78.06 77 LYS B N 1
ATOM 4974 C CA . LYS B 1 77 ? -9.75 21.75 -3.709 1 78.06 77 LYS B CA 1
ATOM 4975 C C . LYS B 1 77 ? -8.445 22.375 -3.225 1 78.06 77 LYS B C 1
ATOM 4977 O O . LYS B 1 77 ? -7.59 21.688 -2.666 1 78.06 77 LYS B O 1
ATOM 4982 N N . LYS B 1 78 ? -8.375 23.688 -3.4 1 78.06 78 LYS B N 1
ATOM 4983 C CA . LYS B 1 78 ? -7.188 24.422 -2.992 1 78.06 78 LYS B CA 1
ATOM 4984 C C . LYS B 1 78 ? -5.934 23.875 -3.666 1 78.06 78 LYS B C 1
ATOM 4986 O O . LYS B 1 78 ? -4.914 23.656 -3.008 1 78.06 78 LYS B O 1
ATOM 4991 N N . ILE B 1 79 ? -6.055 23.453 -4.891 1 76.31 79 ILE B N 1
ATOM 4992 C CA . ILE B 1 79 ? -4.922 22.984 -5.68 1 76.31 79 ILE B CA 1
ATOM 4993 C C . ILE B 1 79 ? -4.605 24 -6.777 1 76.31 79 ILE B C 1
ATOM 4995 O O . ILE B 1 79 ? -5.504 24.656 -7.301 1 76.31 79 ILE B O 1
ATOM 4999 N N . TRP B 1 80 ? -3.367 24.125 -7.035 1 79.38 80 TRP B N 1
ATOM 5000 C CA . TRP B 1 80 ? -2.906 25.047 -8.07 1 79.38 80 TRP B CA 1
ATOM 5001 C C . TRP B 1 80 ? -2.975 24.391 -9.445 1 79.38 80 TRP B C 1
ATOM 5003 O O . TRP B 1 80 ? -2.596 23.234 -9.609 1 79.38 80 TRP B O 1
ATOM 5013 N N . MET B 1 81 ? -3.635 25.078 -10.367 1 78.69 81 MET B N 1
ATOM 5014 C CA . MET B 1 81 ? -3.758 24.594 -11.734 1 78.69 81 MET B CA 1
ATOM 5015 C C . MET B 1 81 ? -3.338 25.672 -12.734 1 78.69 81 MET B C 1
ATOM 5017 O O . MET B 1 81 ? -3.455 26.859 -12.453 1 78.69 81 MET B O 1
ATOM 5021 N N . PRO B 1 82 ? -2.688 25.219 -13.852 1 77.62 82 PRO B N 1
ATOM 5022 C CA . PRO B 1 82 ? -2.357 26.219 -14.875 1 77.62 82 PRO B CA 1
ATOM 5023 C C . PRO B 1 82 ? -3.596 26.875 -15.477 1 77.62 82 PRO B C 1
ATOM 5025 O O . PRO B 1 82 ? -4.648 26.234 -15.586 1 77.62 82 PRO B O 1
ATOM 5028 N N . LEU B 1 83 ? -3.537 28.25 -15.68 1 68.94 83 LEU B N 1
ATOM 5029 C CA . LEU B 1 83 ? -4.637 28.969 -16.312 1 68.94 83 LEU B CA 1
ATOM 5030 C C . LEU B 1 83 ? -4.867 28.453 -17.734 1 68.94 83 LEU B C 1
ATOM 5032 O O . LEU B 1 83 ? -3.914 28.141 -18.453 1 68.94 83 LEU B O 1
ATOM 5036 N N . PRO B 1 84 ? -6.227 28.125 -18.047 1 58.84 84 PRO B N 1
ATOM 5037 C CA . PRO B 1 84 ? -6.477 27.703 -19.422 1 58.84 84 PRO B CA 1
ATOM 5038 C C . PRO B 1 84 ? -5.973 28.703 -20.453 1 58.84 84 PRO B C 1
ATOM 5040 O O . PRO B 1 84 ? -5.945 29.906 -20.188 1 58.84 84 PRO B O 1
ATOM 5043 N N . CYS B 1 85 ? -5.074 28.531 -21.391 1 49.88 85 CYS B N 1
ATOM 5044 C CA . CYS B 1 85 ? -4.633 29.438 -22.438 1 49.88 85 CYS B CA 1
ATOM 5045 C C . CYS B 1 85 ? -5.82 30.172 -23.062 1 49.88 85 CYS B C 1
ATOM 5047 O O . CYS B 1 85 ? -6.949 29.672 -23.016 1 49.88 85 CYS B O 1
ATOM 5049 N N . LYS B 1 86 ? -5.77 31.562 -23.453 1 43.31 86 LYS B N 1
ATOM 5050 C CA . LYS B 1 86 ? -6.734 32.438 -24.094 1 43.31 86 LYS B CA 1
ATOM 5051 C C . LYS B 1 86 ? -7.559 31.703 -25.141 1 43.31 86 LYS B C 1
ATOM 5053 O O . LYS B 1 86 ? -8.703 32.062 -25.406 1 43.31 86 LYS B O 1
ATOM 5058 N N . ASN B 1 87 ? -6.898 31.266 -26.359 1 38.38 87 ASN B N 1
ATOM 5059 C CA . ASN B 1 87 ? -7.77 30.922 -27.484 1 38.38 87 ASN B CA 1
ATOM 5060 C C . ASN B 1 87 ? -8.758 29.828 -27.125 1 38.38 87 ASN B C 1
ATOM 5062 O O . ASN B 1 87 ? -9.352 29.203 -28 1 38.38 87 ASN B O 1
ATOM 5066 N N . GLY B 1 88 ? -9.359 29.703 -26.062 1 37.84 88 GLY B N 1
ATOM 5067 C CA . GLY B 1 88 ? -10.5 28.906 -25.656 1 37.84 88 GLY B CA 1
ATOM 5068 C C . GLY B 1 88 ? -10.156 27.438 -25.484 1 37.84 88 GLY B C 1
ATOM 5069 O O . GLY B 1 88 ? -11.031 26.609 -25.203 1 37.84 88 GLY B O 1
ATOM 5070 N N . LEU B 1 89 ? -9.336 26.906 -26.484 1 33.28 89 LEU B N 1
ATOM 5071 C CA . LEU B 1 89 ? -9.195 25.453 -26.453 1 33.28 89 LEU B CA 1
ATOM 5072 C C . LEU B 1 89 ? -8.57 25 -25.125 1 33.28 89 LEU B C 1
ATOM 5074 O O . LEU B 1 89 ? -7.547 25.531 -24.703 1 33.28 89 LEU B O 1
ATOM 5078 N N . PRO B 1 90 ? -9.391 24.688 -24.25 1 36.09 90 PRO B N 1
ATOM 5079 C CA . PRO B 1 90 ? -8.734 24.031 -23.125 1 36.09 90 PRO B CA 1
ATOM 5080 C C . PRO B 1 90 ? -7.488 23.266 -23.531 1 36.09 90 PRO B C 1
ATOM 5082 O O . PRO B 1 90 ? -7.539 22.438 -24.438 1 36.09 90 PRO B O 1
ATOM 5085 N N . GLU B 1 91 ? -6.391 23.984 -23.859 1 36.16 91 GLU B N 1
ATOM 5086 C CA . GLU B 1 91 ? -5.289 23.109 -24.266 1 36.16 91 GLU B CA 1
ATOM 5087 C C . GLU B 1 91 ? -5.43 21.719 -23.656 1 36.16 91 GLU B C 1
ATOM 5089 O O . GLU B 1 91 ? -6.191 21.531 -22.703 1 36.16 91 GLU B O 1
ATOM 5094 N N . LYS B 1 92 ? -4.449 20.812 -24.156 1 35.12 92 LYS B N 1
ATOM 5095 C CA . LYS B 1 92 ? -4.426 19.422 -23.719 1 35.12 92 LYS B CA 1
ATOM 5096 C C . LYS B 1 92 ? -4.633 19.312 -22.203 1 35.12 92 LYS B C 1
ATOM 5098 O O . LYS B 1 92 ? -3.973 20.016 -21.438 1 35.12 92 LYS B O 1
ATOM 5103 N N . HIS B 1 93 ? -5.875 19.344 -21.797 1 34.22 93 HIS B N 1
ATOM 5104 C CA . HIS B 1 93 ? -6.258 19.031 -20.422 1 34.22 93 HIS B CA 1
ATOM 5105 C C . HIS B 1 93 ? -5.094 18.422 -19.656 1 34.22 93 HIS B C 1
ATOM 5107 O O . HIS B 1 93 ? -4.562 17.375 -20.047 1 34.22 93 HIS B O 1
ATOM 5113 N N . ILE B 1 94 ? -4.117 19.234 -19.438 1 36.88 94 ILE B N 1
ATOM 5114 C CA . ILE B 1 94 ? -3.322 18.688 -18.344 1 36.88 94 ILE B CA 1
ATOM 5115 C C . ILE B 1 94 ? -4.227 17.906 -17.391 1 36.88 94 ILE B C 1
ATOM 5117 O O . ILE B 1 94 ? -5.062 18.5 -16.703 1 36.88 94 ILE B O 1
ATOM 5121 N N . SER B 1 95 ? -5.051 17.094 -17.875 1 35.06 95 SER B N 1
ATOM 5122 C CA . SER B 1 95 ? -5.773 16.188 -17 1 35.06 95 SER B CA 1
ATOM 5123 C C . SER B 1 95 ? -5.129 16.125 -15.617 1 35.06 95 SER B C 1
ATOM 5125 O O . SER B 1 95 ? -3.941 15.82 -15.492 1 35.06 95 SER B O 1
ATOM 5127 N N . GLN B 1 96 ? -5.211 17.219 -14.891 1 39.59 96 GLN B N 1
ATOM 5128 C CA . GLN B 1 96 ? -4.984 16.953 -13.477 1 39.59 96 GLN B CA 1
ATOM 5129 C C . GLN B 1 96 ? -5.125 15.469 -13.164 1 39.59 96 GLN B C 1
ATOM 5131 O O . GLN B 1 96 ? -6.242 14.969 -12.992 1 39.59 96 GLN B O 1
ATOM 5136 N N . ARG B 1 97 ? -4.652 14.828 -14 1 36.31 97 ARG B N 1
ATOM 5137 C CA . ARG B 1 97 ? -4.777 13.406 -13.719 1 36.31 97 ARG B CA 1
ATOM 5138 C C . ARG B 1 97 ? -4.504 13.117 -12.242 1 36.31 97 ARG B C 1
ATOM 5140 O O . ARG B 1 97 ? -3.438 13.461 -11.727 1 36.31 97 ARG B O 1
ATOM 5147 N N . LYS B 1 98 ? -5.473 13.391 -11.367 1 41.22 98 LYS B N 1
ATOM 5148 C CA . LYS B 1 98 ? -5.324 12.633 -10.125 1 41.22 98 LYS B CA 1
ATOM 5149 C C . LYS B 1 98 ? -4.289 11.523 -10.281 1 41.22 98 LYS B C 1
ATOM 5151 O O . LYS B 1 98 ? -3.877 11.203 -11.398 1 41.22 98 LYS B O 1
ATOM 5156 N N . VAL B 1 99 ? -3.844 10.953 -9.43 1 43.09 99 VAL B N 1
ATOM 5157 C CA . VAL B 1 99 ? -2.971 9.797 -9.602 1 43.09 99 VAL B CA 1
ATOM 5158 C C . VAL B 1 99 ? -3.277 9.109 -10.93 1 43.09 99 VAL B C 1
ATOM 5160 O O . VAL B 1 99 ? -4.309 8.445 -11.07 1 43.09 99 VAL B O 1
ATOM 5163 N N . CYS B 1 100 ? -3.455 9.93 -11.992 1 43.44 100 CYS B N 1
ATOM 5164 C CA . CYS B 1 100 ? -3.668 9.312 -13.297 1 43.44 100 CYS B CA 1
ATOM 5165 C C . CYS B 1 100 ? -2.906 8 -13.414 1 43.44 100 CYS B C 1
ATOM 5167 O O . CYS B 1 100 ? -1.674 7.988 -13.359 1 43.44 100 CYS B O 1
ATOM 5169 N N . MET B 1 101 ? -3.439 7.082 -12.844 1 49 101 MET B N 1
ATOM 5170 C CA . MET B 1 101 ? -2.891 5.746 -13.047 1 49 101 MET B CA 1
ATOM 5171 C C . MET B 1 101 ? -2.482 5.539 -14.5 1 49 101 MET B C 1
ATOM 5173 O O . MET B 1 101 ? -3.324 5.594 -15.398 1 49 101 MET B O 1
ATOM 5177 N N . THR B 1 102 ? -1.34 6.016 -14.836 1 49.41 102 THR B N 1
ATOM 5178 C CA . THR B 1 102 ? -0.657 5.75 -16.094 1 49.41 102 THR B CA 1
ATOM 5179 C C . THR B 1 102 ? -1.017 4.363 -16.625 1 49.41 102 THR B C 1
ATOM 5181 O O . THR B 1 102 ? -1 3.385 -15.875 1 49.41 102 THR B O 1
ATOM 5184 N N . ASN B 1 103 ? -1.811 4.387 -17.734 1 59.56 103 ASN B N 1
ATOM 5185 C CA . ASN B 1 103 ? -2 3.199 -18.562 1 59.56 103 ASN B CA 1
ATOM 5186 C C . ASN B 1 103 ? -3.404 2.623 -18.406 1 59.56 103 ASN B C 1
ATOM 5188 O O . ASN B 1 103 ? -3.562 1.438 -18.109 1 59.56 103 ASN B O 1
ATOM 5192 N N . CYS B 1 104 ? -4.254 3.562 -18.141 1 66.5 104 CYS B N 1
ATOM 5193 C CA . CYS B 1 104 ? -5.664 3.244 -18.359 1 66.5 104 CYS B CA 1
ATOM 5194 C C . CYS B 1 104 ? -6.059 3.469 -19.812 1 66.5 104 CYS B C 1
ATOM 5196 O O . CYS B 1 104 ? -5.34 4.133 -20.562 1 66.5 104 CYS B O 1
ATOM 5198 N N . PRO B 1 105 ? -7.211 2.504 -20.25 1 89.75 105 PRO B N 1
ATOM 5199 C CA . PRO B 1 105 ? -8.203 1.729 -19.5 1 89.75 105 PRO B CA 1
ATOM 5200 C C . PRO B 1 105 ? -7.82 0.259 -19.359 1 89.75 105 PRO B C 1
ATOM 5202 O O . PRO B 1 105 ? -7.059 -0.268 -20.172 1 89.75 105 PRO B O 1
ATOM 5205 N N . THR B 1 106 ? -8.344 -0.399 -18.312 1 94.75 106 THR B N 1
ATOM 5206 C CA . THR B 1 106 ? -8.062 -1.803 -18.031 1 94.75 106 THR B CA 1
ATOM 5207 C C . THR B 1 106 ? -9.352 -2.623 -18.016 1 94.75 106 THR B C 1
ATOM 5209 O O . THR B 1 106 ? -10.367 -2.182 -17.484 1 94.75 106 THR B O 1
ATOM 5212 N N . LEU B 1 107 ? -9.32 -3.686 -18.734 1 97.62 107 LEU B N 1
ATOM 5213 C CA . LEU B 1 107 ? -10.406 -4.66 -18.734 1 97.62 107 LEU B CA 1
ATOM 5214 C C . LEU B 1 107 ? -10.031 -5.879 -17.891 1 97.62 107 LEU B C 1
ATOM 5216 O O . LEU B 1 107 ? -9.125 -6.633 -18.25 1 97.62 107 LEU B O 1
ATOM 5220 N N . ILE B 1 108 ? -10.734 -6.035 -16.75 1 98.06 108 ILE B N 1
ATOM 5221 C CA . ILE B 1 108 ? -10.555 -7.215 -15.906 1 98.06 108 ILE B CA 1
ATOM 5222 C C . ILE B 1 108 ? -11.516 -8.312 -16.344 1 98.06 108 ILE B C 1
ATOM 5224 O O . ILE B 1 108 ? -12.727 -8.078 -16.453 1 98.06 108 ILE B O 1
ATOM 5228 N N . VAL B 1 109 ? -11.008 -9.469 -16.609 1 98.62 109 VAL B N 1
ATOM 5229 C CA . VAL B 1 109 ? -11.812 -10.586 -17.094 1 98.62 109 VAL B CA 1
ATOM 5230 C C . VAL B 1 109 ? -11.734 -11.742 -16.094 1 98.62 109 VAL B C 1
ATOM 5232 O O . VAL B 1 109 ? -10.656 -12.281 -15.844 1 98.62 109 VAL B O 1
ATOM 5235 N N . THR B 1 110 ? -12.867 -12.102 -15.531 1 98.25 110 THR B N 1
ATOM 5236 C CA . THR B 1 110 ? -12.852 -13.227 -14.609 1 98.25 110 THR B CA 1
ATOM 5237 C C . THR B 1 110 ? -12.844 -14.555 -15.367 1 98.25 110 THR B C 1
ATOM 5239 O O . THR B 1 110 ? -13.336 -14.633 -16.5 1 98.25 110 THR B O 1
ATOM 5242 N N . VAL B 1 111 ? -12.266 -15.539 -14.82 1 98.31 111 VAL B N 1
ATOM 5243 C CA . VAL B 1 111 ? -12.188 -16.891 -15.352 1 98.31 111 VAL B CA 1
ATOM 5244 C C . VAL B 1 111 ? -12.445 -17.906 -14.242 1 98.31 111 VAL B C 1
ATOM 5246 O O . VAL B 1 111 ? -11.977 -17.734 -13.109 1 98.31 111 VAL B O 1
ATOM 5249 N N . GLY B 1 112 ? -13.227 -18.906 -14.531 1 96.56 112 GLY B N 1
ATOM 5250 C CA . GLY B 1 112 ? -13.445 -19.969 -13.555 1 96.56 112 GLY B CA 1
ATOM 5251 C C . GLY B 1 112 ? -14.82 -20.594 -13.656 1 96.56 112 GLY B C 1
ATOM 5252 O O . GLY B 1 112 ? -15.727 -20.031 -14.266 1 96.56 112 GLY B O 1
ATOM 5253 N N . LEU B 1 113 ? -15.016 -21.719 -13.023 1 95.62 113 LEU B N 1
ATOM 5254 C CA . LEU B 1 113 ? -16.281 -22.422 -12.992 1 95.62 113 LEU B CA 1
ATOM 5255 C C . LEU B 1 113 ? -17.281 -21.719 -12.078 1 95.62 113 LEU B C 1
ATOM 5257 O O . LEU B 1 113 ? -16.891 -20.906 -11.234 1 95.62 113 LEU B O 1
ATOM 5261 N N . PRO B 1 114 ? -18.578 -21.938 -12.344 1 92.12 114 PRO B N 1
ATOM 5262 C CA . PRO B 1 114 ? -19.562 -21.344 -11.453 1 92.12 114 PRO B CA 1
ATOM 5263 C C . PRO B 1 114 ? -19.359 -21.719 -9.992 1 92.12 114 PRO B C 1
ATOM 5265 O O . PRO B 1 114 ? -18.922 -22.828 -9.695 1 92.12 114 PRO B O 1
ATOM 5268 N N . ALA B 1 115 ? -19.625 -20.812 -9.078 1 90.69 115 ALA B N 1
ATOM 5269 C CA . ALA B 1 115 ? -19.609 -21 -7.629 1 90.69 115 ALA B CA 1
ATOM 5270 C C . ALA B 1 115 ? -18.172 -21.094 -7.102 1 90.69 115 ALA B C 1
ATOM 5272 O O . ALA B 1 115 ? -17.922 -21.797 -6.121 1 90.69 115 ALA B O 1
ATOM 5273 N N . ARG B 1 116 ? -17.266 -20.5 -7.812 1 92.62 116 ARG B N 1
ATOM 5274 C CA . ARG B 1 116 ? -15.883 -20.516 -7.363 1 92.62 116 ARG B CA 1
ATOM 5275 C C . ARG B 1 116 ? -15.477 -19.156 -6.781 1 92.62 116 ARG B C 1
ATOM 5277 O O . ARG B 1 116 ? -14.312 -18.938 -6.465 1 92.62 116 ARG B O 1
ATOM 5284 N N . GLY B 1 117 ? -16.375 -18.203 -6.715 1 89 117 GLY B N 1
ATOM 5285 C CA . GLY B 1 117 ? -16.125 -16.938 -6.035 1 89 117 GLY B CA 1
ATOM 5286 C C . GLY B 1 117 ? -15.82 -15.797 -6.992 1 89 117 GLY B C 1
ATOM 5287 O O . GLY B 1 117 ? -15.375 -14.727 -6.57 1 89 117 GLY B O 1
ATOM 5288 N N . LYS B 1 118 ? -16.031 -15.93 -8.273 1 92.12 118 LYS B N 1
ATOM 5289 C CA . LYS B 1 118 ? -15.75 -14.898 -9.273 1 92.12 118 LYS B CA 1
ATOM 5290 C C . LYS B 1 118 ? -16.516 -13.617 -8.984 1 92.12 118 LYS B C 1
ATOM 5292 O O . LYS B 1 118 ? -15.945 -12.523 -9.008 1 92.12 118 LYS B O 1
ATOM 5297 N N . THR B 1 119 ? -17.812 -13.75 -8.742 1 88.69 119 THR B N 1
ATOM 5298 C CA . THR B 1 119 ? -18.656 -12.578 -8.516 1 88.69 119 THR B CA 1
ATOM 5299 C C . THR B 1 119 ? -18.25 -11.867 -7.227 1 88.69 119 THR B C 1
ATOM 5301 O O . THR B 1 119 ? -18.297 -10.633 -7.148 1 88.69 119 THR B O 1
ATOM 5304 N N . TYR B 1 120 ? -17.906 -12.656 -6.234 1 88.5 120 TYR B N 1
ATOM 5305 C CA . TYR B 1 120 ? -17.375 -12.07 -5.016 1 88.5 120 TYR B CA 1
ATOM 5306 C C . TYR B 1 120 ? -16.156 -11.195 -5.316 1 88.5 120 TYR B C 1
ATOM 5308 O O . TYR B 1 120 ? -16.078 -10.055 -4.867 1 88.5 120 TYR B O 1
ATOM 5316 N N . ILE B 1 121 ? -15.258 -11.773 -6.066 1 93.38 121 ILE B N 1
ATOM 5317 C CA . ILE B 1 121 ? -14.031 -11.078 -6.441 1 93.38 121 ILE B CA 1
ATOM 5318 C C . ILE B 1 121 ? -14.367 -9.82 -7.23 1 93.38 121 ILE B C 1
ATOM 5320 O O . ILE B 1 121 ? -13.805 -8.75 -6.973 1 93.38 121 ILE B O 1
ATOM 5324 N N . SER B 1 122 ? -15.273 -9.945 -8.164 1 94.5 122 SER B N 1
ATOM 5325 C CA . SER B 1 122 ? -15.688 -8.836 -9.016 1 94.5 122 SER B CA 1
ATOM 5326 C C . SER B 1 122 ? -16.266 -7.688 -8.188 1 94.5 122 SER B C 1
ATOM 5328 O O . SER B 1 122 ? -15.898 -6.527 -8.391 1 94.5 122 SER B O 1
ATOM 5330 N N . LYS B 1 123 ? -17.094 -7.977 -7.285 1 92.38 123 LYS B N 1
ATOM 5331 C CA . LYS B 1 123 ? -17.734 -6.961 -6.453 1 92.38 123 LYS B CA 1
ATOM 5332 C C . LYS B 1 123 ? -16.719 -6.293 -5.527 1 92.38 123 LYS B C 1
ATOM 5334 O O . LYS B 1 123 ? -16.734 -5.07 -5.375 1 92.38 123 LYS B O 1
ATOM 5339 N N . LYS B 1 124 ? -15.867 -7.109 -4.938 1 93.62 124 LYS B N 1
ATOM 5340 C CA . LYS B 1 124 ? -14.844 -6.582 -4.043 1 93.62 124 LYS B CA 1
ATOM 5341 C C . LYS B 1 124 ? -13.891 -5.648 -4.789 1 93.62 124 LYS B C 1
ATOM 5343 O O . LYS B 1 124 ? -13.555 -4.57 -4.293 1 93.62 124 LYS B O 1
ATOM 5348 N N . LEU B 1 125 ? -13.523 -6.094 -5.957 1 95.31 125 LEU B N 1
ATOM 5349 C CA . LEU B 1 125 ? -12.625 -5.27 -6.762 1 95.31 125 LEU B CA 1
ATOM 5350 C C . LEU B 1 125 ? -13.297 -3.957 -7.152 1 95.31 125 LEU B C 1
ATOM 5352 O O . LEU B 1 125 ? -12.688 -2.893 -7.078 1 95.31 125 LEU B O 1
ATOM 5356 N N . THR B 1 126 ? -14.523 -4.012 -7.594 1 95.25 126 THR B N 1
ATOM 5357 C CA . THR B 1 126 ? -15.266 -2.828 -8.016 1 95.25 126 THR B CA 1
ATOM 5358 C C . THR B 1 126 ? -15.398 -1.838 -6.859 1 95.25 126 THR B C 1
ATOM 5360 O O . THR B 1 126 ? -15.172 -0.639 -7.031 1 95.25 126 THR B O 1
ATOM 5363 N N . ARG B 1 127 ? -15.711 -2.346 -5.723 1 93.44 127 ARG B N 1
ATOM 5364 C CA . ARG B 1 127 ? -15.844 -1.518 -4.527 1 93.44 127 ARG B CA 1
ATOM 5365 C C . ARG B 1 127 ? -14.523 -0.844 -4.176 1 93.44 127 ARG B C 1
ATOM 5367 O O . ARG B 1 127 ? -14.477 0.368 -3.957 1 93.44 127 ARG B O 1
ATOM 5374 N N . TYR B 1 128 ? -13.461 -1.596 -4.059 1 94.62 128 TYR B N 1
ATOM 5375 C CA . TYR B 1 128 ? -12.148 -1.095 -3.678 1 94.62 128 TYR B CA 1
ATOM 5376 C C . TYR B 1 128 ? -11.664 -0.026 -4.652 1 94.62 128 TYR B C 1
ATOM 5378 O O . TYR B 1 128 ? -11.258 1.062 -4.242 1 94.62 128 TYR B O 1
ATOM 5386 N N . LEU B 1 129 ? -11.789 -0.348 -5.98 1 93.81 129 LEU B N 1
ATOM 5387 C CA . LEU B 1 129 ? -11.281 0.563 -6.996 1 93.81 129 LEU B CA 1
ATOM 5388 C C . LEU B 1 129 ? -12.094 1.851 -7.035 1 93.81 129 LEU B C 1
ATOM 5390 O O . LEU B 1 129 ? -11.531 2.943 -7.152 1 93.81 129 LEU B O 1
ATOM 5394 N N . ASN B 1 130 ? -13.375 1.779 -6.922 1 92.69 130 ASN B N 1
ATOM 5395 C CA . ASN B 1 130 ? -14.195 2.982 -6.855 1 92.69 130 ASN B CA 1
ATOM 5396 C C . ASN B 1 130 ? -13.875 3.816 -5.621 1 92.69 130 ASN B C 1
ATOM 5398 O O . ASN B 1 130 ? -13.844 5.047 -5.688 1 92.69 130 ASN B O 1
ATOM 5402 N N . TRP B 1 131 ? -13.664 3.139 -4.586 1 91.88 131 TRP B N 1
ATOM 5403 C CA . TRP B 1 131 ? -13.367 3.828 -3.336 1 91.88 131 TRP B CA 1
ATOM 5404 C C . TRP B 1 131 ? -12.078 4.633 -3.447 1 91.88 131 TRP B C 1
ATOM 5406 O O . TRP B 1 131 ? -12 5.766 -2.967 1 91.88 131 TRP B O 1
ATOM 5416 N N . ILE B 1 132 ? -11.094 4.117 -4.09 1 86.5 132 ILE B N 1
ATOM 5417 C CA . ILE B 1 132 ? -9.82 4.824 -4.168 1 86.5 132 ILE B CA 1
ATOM 5418 C C . ILE B 1 132 ? -9.852 5.82 -5.328 1 86.5 132 ILE B C 1
ATOM 5420 O O . ILE B 1 132 ? -8.828 6.414 -5.672 1 86.5 132 ILE B O 1
ATOM 5424 N N . GLY B 1 133 ? -10.992 5.934 -6.004 1 84.62 133 GLY B N 1
ATOM 5425 C CA . GLY B 1 133 ? -11.18 6.992 -6.98 1 84.62 133 GLY B CA 1
ATOM 5426 C C . GLY B 1 133 ? -10.945 6.539 -8.414 1 84.62 133 GLY B C 1
ATOM 5427 O O . GLY B 1 133 ? -10.734 7.359 -9.305 1 84.62 133 GLY B O 1
ATOM 5428 N N . VAL B 1 134 ? -10.891 5.273 -8.664 1 89.56 134 VAL B N 1
ATOM 5429 C CA . VAL B 1 134 ? -10.812 4.715 -10.008 1 89.56 134 VAL B CA 1
ATOM 5430 C C . VAL B 1 134 ? -12.195 4.242 -10.461 1 89.56 134 VAL B C 1
ATOM 5432 O O . VAL B 1 134 ? -12.656 3.174 -10.055 1 89.56 134 VAL B O 1
ATOM 5435 N N . PRO B 1 135 ? -12.789 5.066 -11.312 1 92.44 135 PRO B N 1
ATOM 5436 C CA . PRO B 1 135 ? -14.125 4.668 -11.742 1 92.44 135 PRO B CA 1
ATOM 5437 C C . PRO B 1 135 ? -14.164 3.262 -12.344 1 92.44 135 PRO B C 1
ATOM 5439 O O . PRO B 1 135 ? -13.484 2.994 -13.336 1 92.44 135 PRO B O 1
ATOM 5442 N N . THR B 1 136 ? -14.891 2.379 -11.75 1 95.75 136 THR B N 1
ATOM 5443 C CA . THR B 1 136 ? -14.938 0.964 -12.102 1 95.75 136 THR B CA 1
ATOM 5444 C C . THR B 1 136 ? -16.391 0.465 -12.125 1 95.75 136 THR B C 1
ATOM 5446 O O . THR B 1 136 ? -17.188 0.83 -11.266 1 95.75 136 THR B O 1
ATOM 5449 N N . ARG B 1 137 ? -16.703 -0.33 -13.125 1 97.06 137 ARG B N 1
ATOM 5450 C CA . ARG B 1 137 ? -18.031 -0.915 -13.219 1 97.06 137 ARG B CA 1
ATOM 5451 C C . ARG B 1 137 ? -17.953 -2.4 -13.562 1 97.06 137 ARG B C 1
ATOM 5453 O O . ARG B 1 137 ? -17.109 -2.818 -14.359 1 97.06 137 ARG B O 1
ATOM 5460 N N . GLU B 1 138 ? -18.844 -3.15 -12.93 1 96.75 138 GLU B N 1
ATOM 5461 C CA . GLU B 1 138 ? -18.953 -4.582 -13.188 1 96.75 138 GLU B CA 1
ATOM 5462 C C . GLU B 1 138 ? -20 -4.879 -14.25 1 96.75 138 GLU B C 1
ATOM 5464 O O . GLU B 1 138 ? -21.078 -4.285 -14.25 1 96.75 138 GLU B O 1
ATOM 5469 N N . PHE B 1 139 ? -19.641 -5.684 -15.203 1 97.94 139 PHE B N 1
ATOM 5470 C CA . PHE B 1 139 ? -20.562 -6.207 -16.219 1 97.94 139 PHE B CA 1
ATOM 5471 C C . PHE B 1 139 ? -20.703 -7.719 -16.078 1 97.94 139 PHE B C 1
ATOM 5473 O O . PHE B 1 139 ? -19.891 -8.477 -16.609 1 97.94 139 PHE B O 1
ATOM 5480 N N . ASN B 1 140 ? -21.703 -8.102 -15.352 1 95.5 140 ASN B N 1
ATOM 5481 C CA . ASN B 1 140 ? -21.969 -9.508 -15.07 1 95.5 140 ASN B CA 1
ATOM 5482 C C . ASN B 1 140 ? -22.797 -10.156 -16.172 1 95.5 140 ASN B C 1
ATOM 5484 O O . ASN B 1 140 ? -24 -9.859 -16.312 1 95.5 140 ASN B O 1
ATOM 5488 N N . VAL B 1 141 ? -22.281 -11.117 -16.875 1 95.31 141 VAL B N 1
ATOM 5489 C CA . VAL B 1 141 ? -22.938 -11.727 -18.031 1 95.31 141 VAL B CA 1
ATOM 5490 C C . VAL B 1 141 ? -24.156 -12.539 -17.578 1 95.31 141 VAL B C 1
ATOM 5492 O O . VAL B 1 141 ? -25.141 -12.648 -18.297 1 95.31 141 VAL B O 1
ATOM 5495 N N . GLY B 1 142 ? -24.078 -13.086 -16.344 1 91.31 142 GLY B N 1
ATOM 5496 C CA . GLY B 1 142 ? -25.25 -13.758 -15.789 1 91.31 142 GLY B CA 1
ATOM 5497 C C . GLY B 1 142 ? -26.469 -12.859 -15.703 1 91.31 142 GLY B C 1
ATOM 5498 O O . GLY B 1 142 ? -27.594 -13.305 -15.938 1 91.31 142 GLY B O 1
ATOM 5499 N N . GLN B 1 143 ? -26.297 -11.664 -15.391 1 91.25 143 GLN B N 1
ATOM 5500 C CA . GLN B 1 143 ? -27.391 -10.703 -15.312 1 91.25 143 GLN B CA 1
ATOM 5501 C C . GLN B 1 143 ? -27.969 -10.414 -16.703 1 91.25 143 GLN B C 1
ATOM 5503 O O . GLN B 1 143 ? -29.188 -10.289 -16.844 1 91.25 143 GLN B O 1
ATOM 5508 N N . TYR B 1 144 ? -27.109 -10.305 -17.703 1 94.88 144 TYR B N 1
ATOM 5509 C CA . TYR B 1 144 ? -27.578 -10.109 -19.062 1 94.88 144 TYR B CA 1
ATOM 5510 C C . TYR B 1 144 ? -28.422 -11.289 -19.531 1 94.88 144 TYR B C 1
ATOM 5512 O O . TYR B 1 144 ? -29.453 -11.102 -20.188 1 94.88 144 TYR B O 1
ATOM 5520 N N . ARG B 1 145 ? -27.984 -12.469 -19.172 1 92.44 145 ARG B N 1
ATOM 5521 C CA . ARG B 1 145 ? -28.734 -13.672 -19.516 1 92.44 145 ARG B CA 1
ATOM 5522 C C . ARG B 1 145 ? -30.109 -13.672 -18.859 1 92.44 145 ARG B C 1
ATOM 5524 O O . ARG B 1 145 ? -31.109 -14 -19.484 1 92.44 145 ARG B O 1
ATOM 5531 N N . ARG B 1 146 ? -30.156 -13.297 -17.594 1 89.38 146 ARG B N 1
ATOM 5532 C CA . ARG B 1 146 ? -31.422 -13.266 -16.844 1 89.38 146 ARG B CA 1
ATOM 5533 C C . ARG B 1 146 ? -32.375 -12.25 -17.453 1 89.38 146 ARG B C 1
ATOM 5535 O O . ARG B 1 146 ? -33.594 -12.461 -17.438 1 89.38 146 ARG B O 1
ATOM 5542 N N . GLU B 1 147 ? -31.844 -11.227 -17.938 1 90.31 147 GLU B N 1
ATOM 5543 C CA . GLU B 1 147 ? -32.688 -10.219 -18.578 1 90.31 147 GLU B CA 1
ATOM 5544 C C . GLU B 1 147 ? -33.219 -10.711 -19.922 1 90.31 147 GLU B C 1
ATOM 5546 O O . GLU B 1 147 ? -34.312 -10.352 -20.328 1 90.31 147 GLU B O 1
ATOM 5551 N N . CYS B 1 148 ? -32.375 -11.516 -20.531 1 89.06 148 CYS B N 1
ATOM 5552 C CA . CYS B 1 148 ? -32.719 -12.039 -21.844 1 89.06 148 CYS B CA 1
ATOM 5553 C C . CYS B 1 148 ? -33.688 -13.227 -21.719 1 89.06 148 CYS B C 1
ATOM 5555 O O . CYS B 1 148 ? -34.656 -13.344 -22.484 1 89.06 148 CYS B O 1
ATOM 5557 N N . VAL B 1 149 ? -33.281 -14.141 -20.828 1 87.44 149 VAL B N 1
ATOM 5558 C CA . VAL B 1 149 ? -34.094 -15.328 -20.562 1 87.44 149 VAL B CA 1
ATOM 5559 C C . VAL B 1 149 ? -34.781 -15.188 -19.203 1 87.44 149 VAL B C 1
ATOM 5561 O O . VAL B 1 149 ? -34.25 -15.617 -18.188 1 87.44 149 VAL B O 1
ATOM 5564 N N . LYS B 1 150 ? -35.938 -14.758 -19.109 1 79.19 150 LYS B N 1
ATOM 5565 C CA . LYS B 1 150 ? -36.625 -14.398 -17.891 1 79.19 150 LYS B CA 1
ATOM 5566 C C . LYS B 1 150 ? -36.969 -15.648 -17.062 1 79.19 150 LYS B C 1
ATOM 5568 O O . LYS B 1 150 ? -37 -15.594 -15.836 1 79.19 150 LYS B O 1
ATOM 5573 N N . ILE B 1 151 ? -37.188 -16.672 -17.797 1 76.69 151 ILE B N 1
ATOM 5574 C CA . ILE B 1 151 ? -37.562 -17.891 -17.062 1 76.69 151 ILE B CA 1
ATOM 5575 C C . ILE B 1 151 ? -36.469 -18.938 -17.25 1 76.69 151 ILE B C 1
ATOM 5577 O O . ILE B 1 151 ? -36.219 -19.406 -18.359 1 76.69 151 ILE B O 1
ATOM 5581 N N . TYR B 1 152 ? -35.781 -19.25 -16.25 1 79.5 152 TYR B N 1
ATOM 5582 C CA . TYR B 1 152 ? -34.781 -20.312 -16.25 1 79.5 152 TYR B CA 1
ATOM 5583 C C . TYR B 1 152 ? -35.438 -21.656 -15.953 1 79.5 152 TYR B C 1
ATOM 5585 O O . TYR B 1 152 ? -36.156 -21.812 -14.969 1 79.5 152 TYR B O 1
ATOM 5593 N N . LYS B 1 153 ? -35.156 -22.578 -16.766 1 78.31 153 LYS B N 1
ATOM 5594 C CA . LYS B 1 153 ? -35.812 -23.875 -16.625 1 78.31 153 LYS B CA 1
ATOM 5595 C C . LYS B 1 153 ? -34.906 -24.875 -15.922 1 78.31 153 LYS B C 1
ATOM 5597 O O . LYS B 1 153 ? -35.281 -25.469 -14.906 1 78.31 153 LYS B O 1
ATOM 5602 N N . SER B 1 154 ? -33.875 -25.141 -16.516 1 84.94 154 SER B N 1
ATOM 5603 C CA . SER B 1 154 ? -32.969 -26.109 -15.938 1 84.94 154 SER B CA 1
ATOM 5604 C C . SER B 1 154 ? -31.547 -25.953 -16.484 1 84.94 154 SER B C 1
ATOM 5606 O O . SER B 1 154 ? -31.312 -25.141 -17.375 1 84.94 154 SER B O 1
ATOM 5608 N N . PHE B 1 155 ? -30.703 -26.766 -15.883 1 89.94 155 PHE B N 1
ATOM 5609 C CA . PHE B 1 155 ? -29.297 -26.797 -16.266 1 89.94 155 PHE B CA 1
ATOM 5610 C C . PHE B 1 155 ? -29.156 -27.078 -17.766 1 89.94 155 PHE B C 1
ATOM 5612 O O . PHE B 1 155 ? -28.094 -26.828 -18.344 1 89.94 155 PHE B O 1
ATOM 5619 N N . GLU B 1 156 ? -30.141 -27.547 -18.453 1 90.44 156 GLU B N 1
ATOM 5620 C CA . GLU B 1 156 ? -30.094 -27.922 -19.859 1 90.44 156 GLU B CA 1
ATOM 5621 C C . GLU B 1 156 ? -29.781 -26.719 -20.75 1 90.44 156 GLU B C 1
ATOM 5623 O O . GLU B 1 156 ? -29.25 -26.875 -21.844 1 90.44 156 GLU B O 1
ATOM 5628 N N . PHE B 1 157 ? -30.109 -25.609 -20.234 1 91.56 157 PHE B N 1
ATOM 5629 C CA . PHE B 1 157 ? -29.812 -24.375 -20.953 1 91.56 157 PHE B CA 1
ATOM 5630 C C . PHE B 1 157 ? -28.312 -24.234 -21.203 1 91.56 157 PHE B C 1
ATOM 5632 O O . PHE B 1 157 ? -27.891 -23.656 -22.203 1 91.56 157 PHE B O 1
ATOM 5639 N N . PHE B 1 158 ? -27.5 -24.859 -20.375 1 92.38 158 PHE B N 1
ATOM 5640 C CA . PHE B 1 158 ? -26.062 -24.656 -20.406 1 92.38 158 PHE B CA 1
ATOM 5641 C C . PHE B 1 158 ? -25.359 -25.828 -21.047 1 92.38 158 PHE B C 1
ATOM 5643 O O . PHE B 1 158 ? -24.125 -25.844 -21.156 1 92.38 158 PHE B O 1
ATOM 5650 N N . ARG B 1 159 ? -26.031 -26.812 -21.484 1 91.81 159 ARG B N 1
ATOM 5651 C CA . ARG B 1 159 ? -25.438 -27.953 -22.156 1 91.81 159 ARG B CA 1
ATOM 5652 C C . ARG B 1 159 ? -24.719 -27.516 -23.438 1 91.81 159 ARG B C 1
ATOM 5654 O O . ARG B 1 159 ? -25.188 -26.641 -24.156 1 91.81 159 ARG B O 1
ATOM 5661 N N . PRO B 1 160 ? -23.547 -28.125 -23.703 1 88.75 160 PRO B N 1
ATOM 5662 C CA . PRO B 1 160 ? -22.797 -27.75 -24.906 1 88.75 160 PRO B CA 1
ATOM 5663 C C . PRO B 1 160 ? -23.547 -28.078 -26.188 1 88.75 160 PRO B C 1
ATOM 5665 O O . PRO B 1 160 ? -23.312 -27.422 -27.219 1 88.75 160 PRO B O 1
ATOM 5668 N N . ASP B 1 161 ? -24.406 -29.031 -26.125 1 90.62 161 ASP B N 1
ATOM 5669 C CA . ASP B 1 161 ? -25.125 -29.453 -27.328 1 90.62 161 ASP B CA 1
ATOM 5670 C C . ASP B 1 161 ? -26.422 -28.672 -27.516 1 90.62 161 ASP B C 1
ATOM 5672 O O . ASP B 1 161 ? -27.125 -28.844 -28.5 1 90.62 161 ASP B O 1
ATOM 5676 N N . ASN B 1 162 ? -26.75 -27.859 -26.578 1 93.19 162 ASN B N 1
ATOM 5677 C CA . ASN B 1 162 ? -27.906 -26.984 -26.703 1 93.19 162 ASN B CA 1
ATOM 5678 C C . ASN B 1 162 ? -27.594 -25.766 -27.562 1 93.19 162 ASN B C 1
ATOM 5680 O O . ASN B 1 162 ? -27.141 -24.75 -27.047 1 93.19 162 ASN B O 1
ATOM 5684 N N . GLU B 1 163 ? -27.938 -25.781 -28.828 1 93.25 163 GLU B N 1
ATOM 5685 C CA . GLU B 1 163 ? -27.578 -24.734 -29.781 1 93.25 163 GLU B CA 1
ATOM 5686 C C . GLU B 1 163 ? -28.234 -23.406 -29.453 1 93.25 163 GLU B C 1
ATOM 5688 O O . GLU B 1 163 ? -27.625 -22.344 -29.578 1 93.25 163 GLU B O 1
ATOM 5693 N N . GLU B 1 164 ? -29.484 -23.484 -29.109 1 92.12 164 GLU B N 1
ATOM 5694 C CA . GLU B 1 164 ? -30.203 -22.266 -28.766 1 92.12 164 GLU B CA 1
ATOM 5695 C C . GLU B 1 164 ? -29.578 -21.594 -27.531 1 92.12 164 GLU B C 1
ATOM 5697 O O . GLU B 1 164 ? -29.406 -20.375 -27.5 1 92.12 164 GLU B O 1
ATOM 5702 N N . GLY B 1 165 ? -29.344 -22.375 -26.547 1 92.31 165 GLY B N 1
ATOM 5703 C CA . GLY B 1 165 ? -28.703 -21.859 -25.344 1 92.31 165 GLY B CA 1
ATOM 5704 C C . GLY B 1 165 ? -27.344 -21.234 -25.625 1 92.31 165 GLY B C 1
ATOM 5705 O O . GLY B 1 165 ? -27.016 -20.172 -25.078 1 92.31 165 GLY B O 1
ATOM 5706 N N . LEU B 1 166 ? -26.578 -21.859 -26.484 1 92.19 166 LEU B N 1
ATOM 5707 C CA . LEU B 1 166 ? -25.266 -21.359 -26.859 1 92.19 166 LEU B CA 1
ATOM 5708 C C . LEU B 1 166 ? -25.359 -20.016 -27.547 1 92.19 166 LEU B C 1
ATOM 5710 O O . LEU B 1 166 ? -24.578 -19.109 -27.266 1 92.19 166 LEU B O 1
ATOM 5714 N N . LYS B 1 167 ? -26.312 -19.906 -28.438 1 93.75 167 LYS B N 1
ATOM 5715 C CA . LYS B 1 167 ? -26.5 -18.656 -29.172 1 93.75 167 LYS B CA 1
ATOM 5716 C C . LYS B 1 167 ? -26.875 -17.516 -28.219 1 93.75 167 LYS B C 1
ATOM 5718 O O . LYS B 1 167 ? -26.359 -16.406 -28.344 1 93.75 167 LYS B O 1
ATOM 5723 N N . ILE B 1 168 ? -27.75 -17.828 -27.328 1 94.31 168 ILE B N 1
ATOM 5724 C CA . ILE B 1 168 ? -28.188 -16.812 -26.375 1 94.31 168 ILE B CA 1
ATOM 5725 C C . ILE B 1 168 ? -27.016 -16.391 -25.484 1 94.31 168 ILE B C 1
ATOM 5727 O O . ILE B 1 168 ? -26.828 -15.211 -25.219 1 94.31 168 ILE B O 1
ATOM 5731 N N . ARG B 1 169 ? -26.25 -17.297 -25 1 93.25 169 ARG B N 1
ATOM 5732 C CA . ARG B 1 169 ? -25.094 -17.016 -24.156 1 93.25 169 ARG B CA 1
ATOM 5733 C C . ARG B 1 169 ? -24.078 -16.141 -24.906 1 93.25 169 ARG B C 1
ATOM 5735 O O . ARG B 1 169 ? -23.516 -15.211 -24.328 1 93.25 169 ARG B O 1
ATOM 5742 N N . GLN B 1 170 ? -23.875 -16.453 -26.109 1 93.31 170 GLN B N 1
ATOM 5743 C CA . GLN B 1 170 ? -22.953 -15.664 -26.938 1 93.31 170 GLN B CA 1
ATOM 5744 C C . GLN B 1 170 ? -23.469 -14.242 -27.125 1 93.31 170 GLN B C 1
ATOM 5746 O O . GLN B 1 170 ? -22.703 -13.281 -27.109 1 93.31 170 GLN B O 1
ATOM 5751 N N . GLN B 1 171 ? -24.719 -14.133 -27.344 1 95.06 171 GLN B N 1
ATOM 5752 C CA . GLN B 1 171 ? -25.328 -12.82 -27.516 1 95.06 171 GLN B CA 1
ATOM 5753 C C . GLN B 1 171 ? -25.219 -11.984 -26.25 1 95.06 171 GLN B C 1
ATOM 5755 O O . GLN B 1 171 ? -24.938 -10.781 -26.312 1 95.06 171 GLN B O 1
ATOM 5760 N N . CYS B 1 172 ? -25.453 -12.602 -25.188 1 96.12 172 CYS B N 1
ATOM 5761 C CA . CYS B 1 172 ? -25.359 -11.906 -23.906 1 96.12 172 CYS B CA 1
ATOM 5762 C C . CYS B 1 172 ? -23.938 -11.438 -23.656 1 96.12 172 CYS B C 1
ATOM 5764 O O . CYS B 1 172 ? -23.719 -10.312 -23.188 1 96.12 172 CYS B O 1
ATOM 5766 N N . ALA B 1 173 ? -22.953 -12.312 -23.938 1 96.31 173 ALA B N 1
ATOM 5767 C CA . ALA B 1 173 ? -21.547 -11.945 -23.781 1 96.31 173 ALA B CA 1
ATOM 5768 C C . ALA B 1 173 ? -21.188 -10.781 -24.688 1 96.31 173 ALA B C 1
ATOM 5770 O O . ALA B 1 173 ? -20.5 -9.844 -24.266 1 96.31 173 ALA B O 1
ATOM 5771 N N . SER B 1 174 ? -21.703 -10.852 -25.891 1 96.38 174 SER B N 1
ATOM 5772 C CA . SER B 1 174 ? -21.438 -9.789 -26.859 1 96.38 174 SER B CA 1
ATOM 5773 C C . SER B 1 174 ? -22.062 -8.469 -26.422 1 96.38 174 SER B C 1
ATOM 5775 O O . SER B 1 174 ? -21.469 -7.406 -26.562 1 96.38 174 SER B O 1
ATOM 5777 N N . ALA B 1 175 ? -23.25 -8.539 -25.938 1 97.31 175 ALA B N 1
ATOM 5778 C CA . ALA B 1 175 ? -23.938 -7.344 -25.438 1 97.31 175 ALA B CA 1
ATOM 5779 C C . ALA B 1 175 ? -23.172 -6.723 -24.281 1 97.31 175 ALA B C 1
ATOM 5781 O O . ALA B 1 175 ? -23.031 -5.5 -24.188 1 97.31 175 ALA B O 1
ATOM 5782 N N . ALA B 1 176 ? -22.734 -7.559 -23.406 1 97.88 176 ALA B N 1
ATOM 5783 C CA . ALA B 1 176 ? -21.969 -7.086 -22.266 1 97.88 176 ALA B CA 1
ATOM 5784 C C . ALA B 1 176 ? -20.672 -6.422 -22.719 1 97.88 176 ALA B C 1
ATOM 5786 O O . ALA B 1 176 ? -20.297 -5.363 -22.203 1 97.88 176 ALA B O 1
ATOM 5787 N N . LEU B 1 177 ? -19.953 -7.023 -23.672 1 97.75 177 LEU B N 1
ATOM 5788 C CA . LEU B 1 177 ? -18.703 -6.465 -24.172 1 97.75 177 LEU B CA 1
ATOM 5789 C C . LEU B 1 177 ? -18.953 -5.117 -24.844 1 97.75 177 LEU B C 1
ATOM 5791 O O . LEU B 1 177 ? -18.125 -4.207 -24.734 1 97.75 177 LEU B O 1
ATOM 5795 N N . ASN B 1 178 ? -20.062 -5.023 -25.484 1 97.31 178 ASN B N 1
ATOM 5796 C CA . ASN B 1 178 ? -20.406 -3.738 -26.094 1 97.31 178 ASN B CA 1
ATOM 5797 C C . ASN B 1 178 ? -20.609 -2.658 -25.031 1 97.31 178 ASN B C 1
ATOM 5799 O O . ASN B 1 178 ? -20.203 -1.51 -25.234 1 97.31 178 ASN B O 1
ATOM 5803 N N . ASP B 1 179 ? -21.266 -3.031 -24.016 1 97.88 179 ASP B N 1
ATOM 5804 C CA . ASP B 1 179 ? -21.453 -2.09 -22.922 1 97.88 179 ASP B CA 1
ATOM 5805 C C . ASP B 1 179 ? -20.125 -1.722 -22.281 1 97.88 179 ASP B C 1
ATOM 5807 O O . ASP B 1 179 ? -19.922 -0.581 -21.859 1 97.88 179 ASP B O 1
ATOM 5811 N N . VAL B 1 180 ? -19.266 -2.723 -22.188 1 98 180 VAL B N 1
ATOM 5812 C CA . VAL B 1 180 ? -17.922 -2.465 -21.703 1 98 180 VAL B CA 1
ATOM 5813 C C . VAL B 1 180 ? -17.234 -1.419 -22.578 1 98 180 VAL B C 1
ATOM 5815 O O . VAL B 1 180 ? -16.641 -0.466 -22.062 1 98 180 VAL B O 1
ATOM 5818 N N . ARG B 1 181 ? -17.328 -1.595 -23.812 1 97.5 181 ARG B N 1
ATOM 5819 C CA . ARG B 1 181 ? -16.719 -0.657 -24.75 1 97.5 181 ARG B CA 1
ATOM 5820 C C . ARG B 1 181 ? -17.281 0.749 -24.562 1 97.5 181 ARG B C 1
ATOM 5822 O O . ARG B 1 181 ? -16.531 1.721 -24.5 1 97.5 181 ARG B O 1
ATOM 5829 N N . GLN B 1 182 ? -18.547 0.87 -24.422 1 97.19 182 GLN B N 1
ATOM 5830 C CA . GLN B 1 182 ? -19.188 2.166 -24.234 1 97.19 182 GLN B CA 1
ATOM 5831 C C . GLN B 1 182 ? -18.734 2.818 -22.938 1 97.19 182 GLN B C 1
ATOM 5833 O O . GLN B 1 182 ? -18.5 4.027 -22.891 1 97.19 182 GLN B O 1
ATOM 5838 N N . TYR B 1 183 ? -18.641 2.033 -21.969 1 96.94 183 TYR B N 1
ATOM 5839 C CA . TYR B 1 183 ? -18.266 2.537 -20.641 1 96.94 183 TYR B CA 1
ATOM 5840 C C . TYR B 1 183 ? -16.828 3.035 -20.641 1 96.94 183 TYR B C 1
ATOM 5842 O O . TYR B 1 183 ? -16.547 4.125 -20.141 1 96.94 183 TYR B O 1
ATOM 5850 N N . LEU B 1 184 ? -15.875 2.273 -21.203 1 95.62 184 LEU B N 1
ATOM 5851 C CA . LEU B 1 184 ? -14.445 2.582 -21.156 1 95.62 184 LEU B CA 1
ATOM 5852 C C . LEU B 1 184 ? -14.078 3.631 -22.188 1 95.62 184 LEU B C 1
ATOM 5854 O O . LEU B 1 184 ? -13.172 4.441 -21.969 1 95.62 184 LEU B O 1
ATOM 5858 N N . ALA B 1 185 ? -14.766 3.684 -23.281 1 91.06 185 ALA B N 1
ATOM 5859 C CA . ALA B 1 185 ? -14.398 4.578 -24.375 1 91.06 185 ALA B CA 1
ATOM 5860 C C . ALA B 1 185 ? -15.148 5.902 -24.266 1 91.06 185 ALA B C 1
ATOM 5862 O O . ALA B 1 185 ? -14.586 6.965 -24.547 1 91.06 185 ALA B O 1
ATOM 5863 N N . ASP B 1 186 ? -16.406 5.875 -23.781 1 89 186 ASP B N 1
ATOM 5864 C CA . ASP B 1 186 ? -17.25 7.043 -23.969 1 89 186 ASP B CA 1
ATOM 5865 C C . ASP B 1 186 ? -17.688 7.625 -22.641 1 89 186 ASP B C 1
ATOM 5867 O O . ASP B 1 186 ? -17.969 8.82 -22.531 1 89 186 ASP B O 1
ATOM 5871 N N . LYS B 1 187 ? -17.812 6.859 -21.641 1 88.31 187 LYS B N 1
ATOM 5872 C CA . LYS B 1 187 ? -18.484 7.316 -20.422 1 88.31 187 LYS B CA 1
ATOM 5873 C C . LYS B 1 187 ? -17.469 7.633 -19.328 1 88.31 187 LYS B C 1
ATOM 5875 O O . LYS B 1 187 ? -17.828 7.703 -18.156 1 88.31 187 LYS B O 1
ATOM 5880 N N . GLY B 1 188 ? -16.188 7.648 -19.672 1 87 188 GLY B N 1
ATOM 5881 C CA . GLY B 1 188 ? -15.188 8.086 -18.703 1 87 188 GLY B CA 1
ATOM 5882 C C . GLY B 1 188 ? -14.766 6.996 -17.75 1 87 188 GLY B C 1
ATOM 5883 O O . GLY B 1 188 ? -14.102 7.27 -16.734 1 87 188 GLY B O 1
ATOM 5884 N N . GLY B 1 189 ? -15.203 5.738 -18.016 1 92.38 189 GLY B N 1
ATOM 5885 C CA . GLY B 1 189 ? -14.742 4.625 -17.203 1 92.38 189 GLY B CA 1
ATOM 5886 C C . GLY B 1 189 ? -13.266 4.34 -17.359 1 92.38 189 GLY B C 1
ATOM 5887 O O . GLY B 1 189 ? -12.688 4.594 -18.422 1 92.38 189 GLY B O 1
ATOM 5888 N N . GLN B 1 190 ? -12.648 3.863 -16.266 1 93.06 190 GLN B N 1
ATOM 5889 C CA . GLN B 1 190 ? -11.227 3.541 -16.312 1 93.06 190 GLN B CA 1
ATOM 5890 C C . GLN B 1 190 ? -11 2.033 -16.234 1 93.06 190 GLN B C 1
ATOM 5892 O O . GLN B 1 190 ? -10.062 1.507 -16.828 1 93.06 190 GLN B O 1
ATOM 5897 N N . VAL B 1 191 ? -11.797 1.355 -15.445 1 96.25 191 VAL B N 1
ATOM 5898 C CA . VAL B 1 191 ? -11.688 -0.092 -15.305 1 96.25 191 VAL B CA 1
ATOM 5899 C C . VAL B 1 191 ? -13.062 -0.732 -15.484 1 96.25 191 VAL B C 1
ATOM 5901 O O . VAL B 1 191 ? -14.07 -0.215 -14.984 1 96.25 191 VAL B O 1
ATOM 5904 N N . ALA B 1 192 ? -13.164 -1.74 -16.266 1 98.12 192 ALA B N 1
ATOM 5905 C CA . ALA B 1 192 ? -14.359 -2.562 -16.391 1 98.12 192 ALA B CA 1
ATOM 5906 C C . ALA B 1 192 ? -14.086 -4.008 -15.984 1 98.12 192 ALA B C 1
ATOM 5908 O O . ALA B 1 192 ? -13.031 -4.559 -16.312 1 98.12 192 ALA B O 1
ATOM 5909 N N . VAL B 1 193 ? -14.984 -4.574 -15.195 1 98.19 193 VAL B N 1
ATOM 5910 C CA . VAL B 1 193 ? -14.867 -5.977 -14.812 1 98.19 193 VAL B CA 1
ATOM 5911 C C . VAL B 1 193 ? -15.883 -6.809 -15.594 1 98.19 193 VAL B C 1
ATOM 5913 O O . VAL B 1 193 ? -17.094 -6.668 -15.406 1 98.19 193 VAL B O 1
ATOM 5916 N N . PHE B 1 194 ? -15.383 -7.559 -16.516 1 98.56 194 PHE B N 1
ATOM 5917 C CA . PHE B 1 194 ? -16.203 -8.5 -17.281 1 98.56 194 PHE B CA 1
ATOM 5918 C C . PHE B 1 194 ? -16.328 -9.82 -16.531 1 98.56 194 PHE B C 1
ATOM 5920 O O . PHE B 1 194 ? -15.469 -10.695 -16.641 1 98.56 194 PHE B O 1
ATOM 5927 N N . ASP B 1 195 ? -17.453 -9.961 -15.805 1 97.25 195 ASP B N 1
ATOM 5928 C CA . ASP B 1 195 ? -17.672 -11.078 -14.883 1 97.25 195 ASP B CA 1
ATOM 5929 C C . ASP B 1 195 ? -18.438 -12.211 -15.562 1 97.25 195 ASP B C 1
ATOM 5931 O O . ASP B 1 195 ? -19.641 -12.125 -15.742 1 97.25 195 ASP B O 1
ATOM 5935 N N . ALA B 1 196 ? -17.734 -13.203 -15.938 1 96.62 196 ALA B N 1
ATOM 5936 C CA . ALA B 1 196 ? -18.266 -14.406 -16.578 1 96.62 196 ALA B CA 1
ATOM 5937 C C . ALA B 1 196 ? -17.344 -15.602 -16.359 1 96.62 196 ALA B C 1
ATOM 5939 O O . ALA B 1 196 ? -16.328 -15.484 -15.672 1 96.62 196 ALA B O 1
ATOM 5940 N N . THR B 1 197 ? -17.672 -16.766 -16.828 1 95.62 197 THR B N 1
ATOM 5941 C CA . THR B 1 197 ? -16.875 -17.969 -16.625 1 95.62 197 THR B CA 1
ATOM 5942 C C . THR B 1 197 ? -15.648 -17.953 -17.547 1 95.62 197 THR B C 1
ATOM 5944 O O . THR B 1 197 ? -14.547 -18.297 -17.109 1 95.62 197 THR B O 1
ATOM 5947 N N . ASN B 1 198 ? -15.805 -17.516 -18.781 1 96.5 198 ASN B N 1
ATOM 5948 C CA . ASN B 1 198 ? -14.742 -17.453 -19.781 1 96.5 198 ASN B CA 1
ATOM 5949 C C . ASN B 1 198 ? -13.875 -18.719 -19.75 1 96.5 198 ASN B C 1
ATOM 5951 O O . ASN B 1 198 ? -12.656 -18.625 -19.641 1 96.5 198 ASN B O 1
ATOM 5955 N N . THR B 1 199 ? -14.461 -19.875 -19.984 1 93.19 199 THR B N 1
ATOM 5956 C CA . THR B 1 199 ? -13.961 -21.203 -19.656 1 93.19 199 THR B CA 1
ATOM 5957 C C . THR B 1 199 ? -12.898 -21.641 -20.656 1 93.19 199 THR B C 1
ATOM 5959 O O . THR B 1 199 ? -11.977 -22.391 -20.312 1 93.19 199 THR B O 1
ATOM 5962 N N . THR B 1 200 ? -12.992 -21.219 -21.906 1 94.62 200 THR B N 1
ATOM 5963 C CA . THR B 1 200 ? -12.109 -21.766 -22.922 1 94.62 200 THR B CA 1
ATOM 5964 C C . THR B 1 200 ? -11.07 -20.734 -23.359 1 94.62 200 THR B C 1
ATOM 5966 O O . THR B 1 200 ? -11.289 -19.531 -23.203 1 94.62 200 THR B O 1
ATOM 5969 N N . ARG B 1 201 ? -9.953 -21.234 -23.859 1 95.94 201 ARG B N 1
ATOM 5970 C CA . ARG B 1 201 ? -8.906 -20.375 -24.391 1 95.94 201 ARG B CA 1
ATOM 5971 C C . ARG B 1 201 ? -9.398 -19.562 -25.594 1 95.94 201 ARG B C 1
ATOM 5973 O O . ARG B 1 201 ? -9.008 -18.422 -25.781 1 95.94 201 ARG B O 1
ATOM 5980 N N . GLU B 1 202 ? -10.242 -20.234 -26.375 1 94.31 202 GLU B N 1
ATOM 5981 C CA . GLU B 1 202 ? -10.82 -19.562 -27.547 1 94.31 202 GLU B CA 1
ATOM 5982 C C . GLU B 1 202 ? -11.633 -18.344 -27.125 1 94.31 202 GLU B C 1
ATOM 5984 O O . GLU B 1 202 ? -11.5 -17.266 -27.719 1 94.31 202 GLU B O 1
ATOM 5989 N N . ARG B 1 203 ? -12.453 -18.531 -26.141 1 94.75 203 ARG B N 1
ATOM 5990 C CA . ARG B 1 203 ? -13.258 -17.438 -25.625 1 94.75 203 ARG B CA 1
ATOM 5991 C C . ARG B 1 203 ? -12.367 -16.312 -25.094 1 94.75 203 ARG B C 1
ATOM 5993 O O . ARG B 1 203 ? -12.617 -15.133 -25.375 1 94.75 203 ARG B O 1
ATOM 6000 N N . ARG B 1 204 ? -11.336 -16.562 -24.406 1 97.44 204 ARG B N 1
ATOM 6001 C CA . ARG B 1 204 ? -10.414 -15.578 -23.859 1 97.44 204 ARG B CA 1
ATOM 6002 C C . ARG B 1 204 ? -9.625 -14.891 -24.969 1 97.44 204 ARG B C 1
ATOM 6004 O O . ARG B 1 204 ? -9.297 -13.711 -24.859 1 97.44 204 ARG B O 1
ATOM 6011 N N . GLY B 1 205 ? -9.359 -15.703 -25.984 1 96.94 205 GLY B N 1
ATOM 6012 C CA . GLY B 1 205 ? -8.75 -15.102 -27.156 1 96.94 205 GLY B CA 1
ATOM 6013 C C . GLY B 1 205 ? -9.625 -14.055 -27.812 1 96.94 205 GLY B C 1
ATOM 6014 O O . GLY B 1 205 ? -9.133 -13.008 -28.234 1 96.94 205 GLY B O 1
ATOM 6015 N N . THR B 1 206 ? -10.891 -14.336 -27.906 1 96.19 206 THR B N 1
ATOM 6016 C CA . THR B 1 206 ? -11.844 -13.391 -28.469 1 96.19 206 THR B CA 1
ATOM 6017 C C . THR B 1 206 ? -11.875 -12.102 -27.641 1 96.19 206 THR B C 1
ATOM 6019 O O . THR B 1 206 ? -11.914 -11.008 -28.203 1 96.19 206 THR B O 1
ATOM 6022 N N . ILE B 1 207 ? -11.852 -12.242 -26.391 1 97.69 207 ILE B N 1
ATOM 6023 C CA . ILE B 1 207 ? -11.891 -11.094 -25.484 1 97.69 207 ILE B CA 1
ATOM 6024 C C . ILE B 1 207 ? -10.602 -10.289 -25.625 1 97.69 207 ILE B C 1
ATOM 6026 O O . ILE B 1 207 ? -10.633 -9.055 -25.656 1 97.69 207 ILE B O 1
ATOM 6030 N N . THR B 1 208 ? -9.492 -10.977 -25.672 1 97.25 208 THR B N 1
ATOM 6031 C CA . THR B 1 208 ? -8.195 -10.32 -25.828 1 97.25 208 THR B CA 1
ATOM 6032 C C . THR B 1 208 ? -8.148 -9.531 -27.141 1 97.25 208 THR B C 1
ATOM 6034 O O . THR B 1 208 ? -7.645 -8.414 -27.172 1 97.25 208 THR B O 1
ATOM 6037 N N . ALA B 1 209 ? -8.695 -10.125 -28.188 1 97 209 ALA B N 1
ATOM 6038 C CA . ALA B 1 209 ? -8.75 -9.445 -29.484 1 97 209 ALA B CA 1
ATOM 6039 C C . ALA B 1 209 ? -9.633 -8.203 -29.406 1 97 209 ALA B C 1
ATOM 6041 O O . ALA B 1 209 ? -9.281 -7.156 -29.953 1 97 209 ALA B O 1
ATOM 6042 N N . PHE B 1 210 ? -10.727 -8.359 -28.812 1 97.12 210 PHE B N 1
ATOM 6043 C CA . PHE B 1 210 ? -11.625 -7.234 -28.578 1 97.12 210 PHE B CA 1
ATOM 6044 C C . PHE B 1 210 ? -10.906 -6.098 -27.859 1 97.12 210 PHE B C 1
ATOM 6046 O O . PHE B 1 210 ? -11.016 -4.938 -28.266 1 97.12 210 PHE B O 1
ATOM 6053 N N . ALA B 1 211 ? -10.234 -6.422 -26.797 1 96.69 211 ALA B N 1
ATOM 6054 C CA . ALA B 1 211 ? -9.516 -5.434 -26 1 96.69 211 ALA B CA 1
ATOM 6055 C C . ALA B 1 211 ? -8.43 -4.75 -26.828 1 96.69 211 ALA B C 1
ATOM 6057 O O . ALA B 1 211 ? -8.266 -3.529 -26.766 1 96.69 211 ALA B O 1
ATOM 6058 N N . GLU B 1 212 ? -7.723 -5.543 -27.578 1 95.06 212 GLU B N 1
ATOM 6059 C CA . GLU B 1 212 ? -6.652 -5.004 -28.422 1 95.06 212 GLU B CA 1
ATOM 6060 C C . GLU B 1 212 ? -7.203 -4.035 -29.453 1 95.06 212 GLU B C 1
ATOM 6062 O O . GLU B 1 212 ? -6.621 -2.971 -29.688 1 95.06 212 GLU B O 1
ATOM 6067 N N . GLN B 1 213 ? -8.266 -4.379 -30 1 95.31 213 GLN B N 1
ATOM 6068 C CA . GLN B 1 213 ? -8.906 -3.549 -31.016 1 95.31 213 GLN B CA 1
ATOM 6069 C C . GLN B 1 213 ? -9.344 -2.207 -30.438 1 95.31 213 GLN B C 1
ATOM 6071 O O . GLN B 1 213 ? -9.367 -1.198 -31.141 1 95.31 213 GLN B O 1
ATOM 6076 N N . ASN B 1 214 ? -9.68 -2.203 -29.234 1 95.12 214 ASN B N 1
ATOM 6077 C CA . ASN B 1 214 ? -10.195 -0.987 -28.609 1 95.12 214 ASN B CA 1
ATOM 6078 C C . ASN B 1 214 ? -9.156 -0.312 -27.734 1 95.12 214 ASN B C 1
ATOM 6080 O O . ASN B 1 214 ? -9.445 0.682 -27.062 1 95.12 214 ASN B O 1
ATOM 6084 N N . GLY B 1 215 ? -7.973 -0.869 -27.625 1 92.38 215 GLY B N 1
ATOM 6085 C CA . GLY B 1 215 ? -6.875 -0.264 -26.891 1 92.38 215 GLY B CA 1
ATOM 6086 C C . GLY B 1 215 ? -6.988 -0.457 -25.391 1 92.38 215 GLY B C 1
ATOM 6087 O O . GLY B 1 215 ? -6.594 0.417 -24.609 1 92.38 215 GLY B O 1
ATOM 6088 N N . PHE B 1 216 ? -7.625 -1.519 -24.922 1 94.38 216 PHE B N 1
ATOM 6089 C CA . PHE B 1 216 ? -7.746 -1.816 -23.5 1 94.38 216 PHE B CA 1
ATOM 6090 C C . PHE B 1 216 ? -6.656 -2.785 -23.062 1 94.38 216 PHE B C 1
ATOM 6092 O O . PHE B 1 216 ? -6.305 -3.709 -23.797 1 94.38 216 PHE B O 1
ATOM 6099 N N . LYS B 1 217 ? -6.125 -2.58 -21.891 1 94.19 217 LYS B N 1
ATOM 6100 C CA . LYS B 1 217 ? -5.273 -3.596 -21.281 1 94.19 217 LYS B CA 1
ATOM 6101 C C . LYS B 1 217 ? -6.109 -4.66 -20.578 1 94.19 217 LYS B C 1
ATOM 6103 O O . LYS B 1 217 ? -7.07 -4.34 -19.875 1 94.19 217 LYS B O 1
ATOM 6108 N N . VAL B 1 218 ? -5.707 -5.879 -20.828 1 96.88 218 VAL B N 1
ATOM 6109 C CA . VAL B 1 218 ? -6.508 -6.965 -20.266 1 96.88 218 VAL B CA 1
ATOM 6110 C C . VAL B 1 218 ? -5.785 -7.574 -19.062 1 96.88 218 VAL B C 1
ATOM 6112 O O . VAL B 1 218 ? -4.566 -7.762 -19.094 1 96.88 218 VAL B O 1
ATOM 6115 N N . PHE B 1 219 ? -6.523 -7.871 -18.031 1 97.5 219 PHE B N 1
ATOM 6116 C CA . PHE B 1 219 ? -6.035 -8.594 -16.859 1 97.5 219 PHE B CA 1
ATOM 6117 C C . PHE B 1 219 ? -7 -9.703 -16.469 1 97.5 219 PHE B C 1
ATOM 6119 O O . PHE B 1 219 ? -8.133 -9.43 -16.062 1 97.5 219 PHE B O 1
ATOM 6126 N N . PHE B 1 220 ? -6.559 -10.938 -16.578 1 98.44 220 PHE B N 1
ATOM 6127 C CA . PHE B 1 220 ? -7.406 -12.078 -16.25 1 98.44 220 PHE B CA 1
ATOM 6128 C C . PHE B 1 220 ? -7.305 -12.414 -14.766 1 98.44 220 PHE B C 1
ATOM 6130 O O . PHE B 1 220 ? -6.215 -12.367 -14.188 1 98.44 220 PHE B O 1
ATOM 6137 N N . VAL B 1 221 ? -8.422 -12.648 -14.156 1 98.19 221 VAL B N 1
ATOM 6138 C CA . VAL B 1 221 ? -8.492 -13.094 -12.773 1 98.19 221 VAL B CA 1
ATOM 6139 C C . VAL B 1 221 ? -9.195 -14.453 -12.695 1 98.19 221 VAL B C 1
ATOM 6141 O O . VAL B 1 221 ? -10.422 -14.531 -12.82 1 98.19 221 VAL B O 1
ATOM 6144 N N . GLU B 1 222 ? -8.438 -15.516 -12.461 1 98.25 222 GLU B N 1
ATOM 6145 C CA . GLU B 1 222 ? -9.023 -16.844 -12.398 1 98.25 222 GLU B CA 1
ATOM 6146 C C . GLU B 1 222 ? -9.18 -17.312 -10.953 1 98.25 222 GLU B C 1
ATOM 6148 O O . GLU B 1 222 ? -8.234 -17.234 -10.164 1 98.25 222 GLU B O 1
ATOM 6153 N N . SER B 1 223 ? -10.32 -17.703 -10.641 1 96.12 223 SER B N 1
ATOM 6154 C CA . SER B 1 223 ? -10.609 -18.297 -9.344 1 96.12 223 SER B CA 1
ATOM 6155 C C . SER B 1 223 ? -10.789 -19.812 -9.453 1 96.12 223 SER B C 1
ATOM 6157 O O . SER B 1 223 ? -11.688 -20.281 -10.148 1 96.12 223 SER B O 1
ATOM 6159 N N . VAL B 1 224 ? -9.938 -20.578 -8.773 1 95.25 224 VAL B N 1
ATOM 6160 C CA . VAL B 1 224 ? -9.977 -22.031 -8.805 1 95.25 224 VAL B CA 1
ATOM 6161 C C . VAL B 1 224 ? -10.18 -22.578 -7.387 1 95.25 224 VAL B C 1
ATOM 6163 O O . VAL B 1 224 ? -9.516 -22.125 -6.445 1 95.25 224 VAL B O 1
ATOM 6166 N N . CYS B 1 225 ? -11.133 -23.391 -7.25 1 92.12 225 CYS B N 1
ATOM 6167 C CA . CYS B 1 225 ? -11.398 -24.062 -5.984 1 92.12 225 CYS B CA 1
ATOM 6168 C C . CYS B 1 225 ? -11.844 -25.5 -6.211 1 92.12 225 CYS B C 1
ATOM 6170 O O . CYS B 1 225 ? -12.773 -25.75 -6.984 1 92.12 225 CYS B O 1
ATOM 6172 N N . GLU B 1 226 ? -11.188 -26.406 -5.508 1 88.94 226 GLU B N 1
ATOM 6173 C CA . GLU B 1 226 ? -11.531 -27.812 -5.676 1 88.94 226 GLU B CA 1
ATOM 6174 C C . GLU B 1 226 ? -12.156 -28.391 -4.406 1 88.94 226 GLU B C 1
ATOM 6176 O O . GLU B 1 226 ? -12.625 -29.531 -4.398 1 88.94 226 GLU B O 1
ATOM 6181 N N . ASP B 1 227 ? -12.227 -27.656 -3.428 1 89.62 227 ASP B N 1
ATOM 6182 C CA . ASP B 1 227 ? -12.812 -28.125 -2.174 1 89.62 227 ASP B CA 1
ATOM 6183 C C . ASP B 1 227 ? -14.336 -28.203 -2.273 1 89.62 227 ASP B C 1
ATOM 6185 O O . ASP B 1 227 ? -15.016 -27.188 -2.387 1 89.62 227 ASP B O 1
ATOM 6189 N N . PRO B 1 228 ? -14.875 -29.375 -2.127 1 90.38 228 PRO B N 1
ATOM 6190 C CA . PRO B 1 228 ? -16.312 -29.547 -2.305 1 90.38 228 PRO B CA 1
ATOM 6191 C C . PRO B 1 228 ? -17.141 -28.812 -1.242 1 90.38 228 PRO B C 1
ATOM 6193 O O . PRO B 1 228 ? -18.25 -28.359 -1.521 1 90.38 228 PRO B O 1
ATOM 6196 N N . GLU B 1 229 ? -16.578 -28.703 -0.12 1 89.19 229 GLU B N 1
ATOM 6197 C CA . GLU B 1 229 ? -17.312 -28.031 0.951 1 89.19 229 GLU B CA 1
ATOM 6198 C C . GLU B 1 229 ? -17.453 -26.531 0.664 1 89.19 229 GLU B C 1
ATOM 6200 O O . GLU B 1 229 ? -18.531 -25.969 0.866 1 89.19 229 GLU B O 1
ATOM 6205 N N . VAL B 1 230 ? -16.391 -25.953 0.216 1 86.44 230 VAL B N 1
ATOM 6206 C CA . VAL B 1 230 ? -16.422 -24.547 -0.117 1 86.44 230 VAL B CA 1
ATOM 6207 C C . VAL B 1 230 ? -17.375 -24.297 -1.285 1 86.44 230 VAL B C 1
ATOM 6209 O O . VAL B 1 230 ? -18.156 -23.344 -1.271 1 86.44 230 VAL B O 1
ATOM 6212 N N . ILE B 1 231 ? -17.344 -25.141 -2.262 1 89.19 231 ILE B N 1
ATOM 6213 C CA . ILE B 1 231 ? -18.203 -25.016 -3.443 1 89.19 231 ILE B CA 1
ATOM 6214 C C . ILE B 1 231 ? -19.672 -25.125 -3.039 1 89.19 231 ILE B C 1
ATOM 6216 O O . ILE B 1 231 ? -20.5 -24.328 -3.465 1 89.19 231 ILE B O 1
ATOM 6220 N N . ALA B 1 232 ? -19.938 -26.062 -2.188 1 87.94 232 ALA B N 1
ATOM 6221 C CA . ALA B 1 232 ? -21.312 -26.266 -1.716 1 87.94 232 ALA B CA 1
ATOM 6222 C C . ALA B 1 232 ? -21.812 -25.047 -0.945 1 87.94 232 ALA B C 1
ATOM 6224 O O . ALA B 1 232 ? -22.953 -24.625 -1.118 1 87.94 232 ALA B O 1
ATOM 6225 N N . GLU B 1 233 ? -20.953 -24.547 -0.197 1 83.38 233 GLU B N 1
ATOM 6226 C CA . GLU B 1 233 ? -21.328 -23.375 0.582 1 83.38 233 GLU B CA 1
ATOM 6227 C C . GLU B 1 233 ? -21.594 -22.172 -0.325 1 83.38 233 GLU B C 1
ATOM 6229 O O . GLU B 1 233 ? -22.516 -21.391 -0.073 1 83.38 233 GLU B O 1
ATOM 6234 N N . ASN B 1 234 ? -20.797 -22.031 -1.32 1 83.12 234 ASN B N 1
ATOM 6235 C CA . ASN B 1 234 ? -20.984 -20.953 -2.273 1 83.12 234 ASN B CA 1
ATOM 6236 C C . ASN B 1 234 ? -22.297 -21.078 -3.029 1 83.12 234 ASN B C 1
ATOM 6238 O O . ASN B 1 234 ? -22.953 -20.078 -3.307 1 83.12 234 ASN B O 1
ATOM 6242 N N . ILE B 1 235 ? -22.641 -22.297 -3.332 1 85.81 235 ILE B N 1
ATOM 6243 C CA . ILE B 1 235 ? -23.891 -22.547 -4.043 1 85.81 235 ILE B CA 1
ATOM 6244 C C . ILE B 1 235 ? -25.062 -22.156 -3.16 1 85.81 235 ILE B C 1
ATOM 6246 O O . ILE B 1 235 ? -25.984 -21.453 -3.609 1 85.81 235 ILE B O 1
ATOM 6250 N N . VAL B 1 236 ? -24.938 -22.5 -1.972 1 79.19 236 VAL B N 1
ATOM 6251 C CA . VAL B 1 236 ? -26.047 -22.266 -1.046 1 79.19 236 VAL B CA 1
ATOM 6252 C C . VAL B 1 236 ? -26.156 -20.766 -0.754 1 79.19 236 VAL B C 1
ATOM 6254 O O . VAL B 1 236 ? -27.266 -20.219 -0.751 1 79.19 236 VAL B O 1
ATOM 6257 N N . GLN B 1 237 ? -25.094 -20.094 -0.563 1 72.88 237 GLN B N 1
ATOM 6258 C CA . GLN B 1 237 ? -25.094 -18.703 -0.14 1 72.88 237 GLN B CA 1
ATOM 6259 C C . GLN B 1 237 ? -25.453 -17.766 -1.303 1 72.88 237 GLN B C 1
ATOM 6261 O O . GLN B 1 237 ? -26.125 -16.766 -1.117 1 72.88 237 GLN B O 1
ATOM 6266 N N . VAL B 1 238 ? -25.047 -18.094 -2.408 1 68.75 238 VAL B N 1
ATOM 6267 C CA . VAL B 1 238 ? -25.109 -17.094 -3.465 1 68.75 238 VAL B CA 1
ATOM 6268 C C . VAL B 1 238 ? -26.156 -17.5 -4.508 1 68.75 238 VAL B C 1
ATOM 6270 O O . VAL B 1 238 ? -26.859 -16.656 -5.059 1 68.75 238 VAL B O 1
ATOM 6273 N N . LYS B 1 239 ? -26.297 -18.734 -4.684 1 65.44 239 LYS B N 1
ATOM 6274 C CA . LYS B 1 239 ? -27.016 -19.109 -5.898 1 65.44 239 LYS B CA 1
ATOM 6275 C C . LYS B 1 239 ? -28.438 -19.547 -5.586 1 65.44 239 LYS B C 1
ATOM 6277 O O . LYS B 1 239 ? -29.359 -19.344 -6.395 1 65.44 239 LYS B O 1
ATOM 6282 N N . LEU B 1 240 ? -28.562 -19.969 -4.367 1 67 240 LEU B N 1
ATOM 6283 C CA . LEU B 1 240 ? -29.906 -20.438 -4.074 1 67 240 LEU B CA 1
ATOM 6284 C C . LEU B 1 240 ? -30.859 -19.266 -3.848 1 67 240 LEU B C 1
ATOM 6286 O O . LEU B 1 240 ? -32.062 -19.406 -3.996 1 67 240 LEU B O 1
ATOM 6290 N N . GLY B 1 241 ? -30.234 -18.109 -3.572 1 66.56 241 GLY B N 1
ATOM 6291 C CA . GLY B 1 241 ? -31.062 -16.906 -3.455 1 66.56 241 GLY B CA 1
ATOM 6292 C C . GLY B 1 241 ? -31.109 -16.094 -4.727 1 66.56 241 GLY B C 1
ATOM 6293 O O . GLY B 1 241 ? -31.75 -15.039 -4.77 1 66.56 241 GLY B O 1
ATOM 6294 N N . SER B 1 242 ? -30.594 -16.688 -5.754 1 73.12 242 SER B N 1
ATOM 6295 C CA . SER B 1 242 ? -30.562 -15.977 -7.023 1 73.12 242 SER B CA 1
ATOM 6296 C C . SER B 1 242 ? -31.906 -16.062 -7.738 1 73.12 242 SER B C 1
ATOM 6298 O O . SER B 1 242 ? -32.688 -16.953 -7.48 1 73.12 242 SER B O 1
ATOM 6300 N N . PRO B 1 243 ? -32.125 -15.117 -8.633 1 74.69 243 PRO B N 1
ATOM 6301 C CA . PRO B 1 243 ? -33.375 -15.109 -9.383 1 74.69 243 PRO B CA 1
ATOM 6302 C C . PRO B 1 243 ? -33.594 -16.375 -10.203 1 74.69 243 PRO B C 1
ATOM 6304 O O . PRO B 1 243 ? -34.719 -16.703 -10.562 1 74.69 243 PRO B O 1
ATOM 6307 N N . ASP B 1 244 ? -32.562 -17.141 -10.445 1 79.5 244 ASP B N 1
ATOM 6308 C CA . ASP B 1 244 ? -32.656 -18.359 -11.25 1 79.5 244 ASP B CA 1
ATOM 6309 C C . ASP B 1 244 ? -33.375 -19.469 -10.477 1 79.5 244 ASP B C 1
ATOM 6311 O O . ASP B 1 244 ? -33.969 -20.375 -11.07 1 79.5 244 ASP B O 1
ATOM 6315 N N . TYR B 1 245 ? -33.344 -19.375 -9.125 1 80.69 245 TYR B N 1
ATOM 6316 C CA . TYR B 1 245 ? -33.844 -20.5 -8.344 1 80.69 245 TYR B CA 1
ATOM 6317 C C . TYR B 1 245 ? -34.875 -20.047 -7.309 1 80.69 245 TYR B C 1
ATOM 6319 O O . TYR B 1 245 ? -35.031 -20.672 -6.258 1 80.69 245 TYR B O 1
ATOM 6327 N N . THR B 1 246 ? -35.5 -18.938 -7.41 1 74.5 246 THR B N 1
ATOM 6328 C CA . THR B 1 246 ? -36.469 -18.391 -6.465 1 74.5 246 THR B CA 1
ATOM 6329 C C . THR B 1 246 ? -37.594 -19.375 -6.211 1 74.5 246 THR B C 1
ATOM 6331 O O . THR B 1 246 ? -38.125 -19.453 -5.094 1 74.5 246 THR B O 1
ATOM 6334 N N . ASN B 1 247 ? -38.031 -20.203 -7.141 1 70.69 247 ASN B N 1
ATOM 6335 C CA . ASN B 1 247 ? -39.219 -21.047 -7 1 70.69 247 ASN B CA 1
ATOM 6336 C C . ASN B 1 247 ? -38.844 -22.516 -6.902 1 70.69 247 ASN B C 1
ATOM 6338 O O . ASN B 1 247 ? -39.625 -23.391 -7.254 1 70.69 247 ASN B O 1
ATOM 6342 N N . CYS B 1 248 ? -37.688 -22.781 -6.512 1 74.75 248 CYS B N 1
ATOM 6343 C CA . CYS B 1 248 ? -37.25 -24.172 -6.477 1 74.75 248 CYS B CA 1
ATOM 6344 C C . CYS B 1 248 ? -36.875 -24.594 -5.059 1 74.75 248 CYS B C 1
ATOM 6346 O O . CYS B 1 248 ? -36.469 -23.75 -4.246 1 74.75 248 CYS B O 1
ATOM 6348 N N . ASN B 1 249 ? -37.188 -25.828 -4.754 1 80.94 249 ASN B N 1
ATOM 6349 C CA . ASN B 1 249 ? -36.688 -26.375 -3.49 1 80.94 249 ASN B CA 1
ATOM 6350 C C . ASN B 1 249 ? -35.188 -26.375 -3.439 1 80.94 249 ASN B C 1
ATOM 6352 O O . ASN B 1 249 ? -34.531 -26.5 -4.473 1 80.94 249 ASN B O 1
ATOM 6356 N N . THR B 1 250 ? -34.656 -26.156 -2.301 1 80.75 250 THR B N 1
ATOM 6357 C CA . THR B 1 250 ? -33.219 -26 -2.068 1 80.75 250 THR B CA 1
ATOM 6358 C C . THR B 1 250 ? -32.469 -27.203 -2.596 1 80.75 250 THR B C 1
ATOM 6360 O O . THR B 1 250 ? -31.406 -27.047 -3.232 1 80.75 250 THR B O 1
ATOM 6363 N N . GLU B 1 251 ? -32.969 -28.391 -2.389 1 84.62 251 GLU B N 1
ATOM 6364 C CA . GLU B 1 251 ? -32.281 -29.609 -2.805 1 84.62 251 GLU B CA 1
ATOM 6365 C C . GLU B 1 251 ? -32.281 -29.734 -4.324 1 84.62 251 GLU B C 1
ATOM 6367 O O . GLU B 1 251 ? -31.25 -30.125 -4.906 1 84.62 251 GLU B O 1
ATOM 6372 N N . GLU B 1 252 ? -33.406 -29.469 -4.895 1 85.75 252 GLU B N 1
ATOM 6373 C CA . GLU B 1 252 ? -33.469 -29.516 -6.352 1 85.75 252 GLU B CA 1
ATOM 6374 C C . GLU B 1 252 ? -32.594 -28.469 -7.004 1 85.75 252 GLU B C 1
ATOM 6376 O O . GLU B 1 252 ? -31.969 -28.719 -8.039 1 85.75 252 GLU B O 1
ATOM 6381 N N . ALA B 1 253 ? -32.656 -27.359 -6.402 1 86.81 253 ALA B N 1
ATOM 6382 C CA . ALA B 1 253 ? -31.828 -26.266 -6.91 1 86.81 253 ALA B CA 1
ATOM 6383 C C . ALA B 1 253 ? -30.344 -26.609 -6.836 1 86.81 253 ALA B C 1
ATOM 6385 O O . ALA B 1 253 ? -29.594 -26.312 -7.762 1 86.81 253 ALA B O 1
ATOM 6386 N N . MET B 1 254 ? -29.984 -27.234 -5.762 1 88.62 254 MET B N 1
ATOM 6387 C CA . MET B 1 254 ? -28.594 -27.641 -5.562 1 88.62 254 MET B CA 1
ATOM 6388 C C . MET B 1 254 ? -28.172 -28.672 -6.605 1 88.62 254 MET B C 1
ATOM 6390 O O . MET B 1 254 ? -27.078 -28.578 -7.164 1 88.62 254 MET B O 1
ATOM 6394 N N . GLU B 1 255 ? -29 -29.578 -6.844 1 89.81 255 GLU B N 1
ATOM 6395 C CA . GLU B 1 255 ? -28.703 -30.609 -7.82 1 89.81 255 GLU B CA 1
ATOM 6396 C C . GLU B 1 255 ? -28.625 -30.047 -9.234 1 89.81 255 GLU B C 1
ATOM 6398 O O . GLU B 1 255 ? -27.75 -30.438 -10.016 1 89.81 255 GLU B O 1
ATOM 6403 N N . ASP B 1 256 ? -29.562 -29.234 -9.5 1 91.06 256 ASP B N 1
ATOM 6404 C CA . ASP B 1 256 ? -29.547 -28.594 -10.812 1 91.06 256 ASP B CA 1
ATOM 6405 C C . ASP B 1 256 ? -28.266 -27.781 -11.023 1 91.06 256 ASP B C 1
ATOM 6407 O O . ASP B 1 256 ? -27.656 -27.844 -12.102 1 91.06 256 ASP B O 1
ATOM 6411 N N . PHE B 1 257 ? -27.922 -27.094 -10.047 1 91.31 257 PHE B N 1
ATOM 6412 C CA . PHE B 1 257 ? -26.734 -26.25 -10.164 1 91.31 257 PHE B CA 1
ATOM 6413 C C . PHE B 1 257 ? -25.484 -27.094 -10.312 1 91.31 257 PHE B C 1
ATOM 6415 O O . PHE B 1 257 ? -24.562 -26.734 -11.047 1 91.31 257 PHE B O 1
ATOM 6422 N N . LYS B 1 258 ? -25.469 -28.188 -9.625 1 91.81 258 LYS B N 1
ATOM 6423 C CA . LYS B 1 258 ? -24.344 -29.109 -9.773 1 91.81 258 LYS B CA 1
ATOM 6424 C C . LYS B 1 258 ? -24.234 -29.609 -11.203 1 91.81 258 LYS B C 1
ATOM 6426 O O . LYS B 1 258 ? -23.125 -29.75 -11.742 1 91.81 258 LYS B O 1
ATOM 6431 N N . LYS B 1 259 ? -25.359 -29.906 -11.758 1 92.81 259 LYS B N 1
ATOM 6432 C CA . LYS B 1 259 ? -25.375 -30.344 -13.148 1 92.81 259 LYS B CA 1
ATOM 6433 C C . LYS B 1 259 ? -24.922 -29.219 -14.086 1 92.81 259 LYS B C 1
ATOM 6435 O O . LYS B 1 259 ? -24.266 -29.469 -15.094 1 92.81 259 LYS B O 1
ATOM 6440 N N . ARG B 1 260 ? -25.328 -28.047 -13.742 1 91.94 260 ARG B N 1
ATOM 6441 C CA . ARG B 1 260 ? -24.875 -26.875 -14.492 1 91.94 260 ARG B CA 1
ATOM 6442 C C . ARG B 1 260 ? -23.359 -26.781 -14.477 1 91.94 260 ARG B C 1
ATOM 6444 O O . ARG B 1 260 ? -22.734 -26.516 -15.5 1 91.94 260 ARG B O 1
ATOM 6451 N N . ILE B 1 261 ? -22.703 -26.969 -13.344 1 93.5 261 ILE B N 1
ATOM 6452 C CA . ILE B 1 261 ? -21.25 -26.906 -13.188 1 93.5 261 ILE B CA 1
ATOM 6453 C C . ILE B 1 261 ? -20.609 -27.969 -14.07 1 93.5 261 ILE B C 1
ATOM 6455 O O . ILE B 1 261 ? -19.594 -27.703 -14.734 1 93.5 261 ILE B O 1
ATOM 6459 N N . LYS B 1 262 ? -21.203 -29.109 -14.133 1 93.25 262 LYS B N 1
ATOM 6460 C CA . LYS B 1 262 ? -20.672 -30.219 -14.922 1 93.25 262 LYS B CA 1
ATOM 6461 C C . LYS B 1 262 ? -20.656 -29.875 -16.406 1 93.25 262 LYS B C 1
ATOM 6463 O O . LYS B 1 262 ? -19.766 -30.312 -17.141 1 93.25 262 LYS B O 1
ATOM 6468 N N . CYS B 1 263 ? -21.672 -29.156 -16.797 1 92.62 263 CYS B N 1
ATOM 6469 C CA . CYS B 1 263 ? -21.734 -28.75 -18.188 1 92.62 263 CYS B CA 1
ATOM 6470 C C . CYS B 1 263 ? -20.516 -27.891 -18.562 1 92.62 263 CYS B C 1
ATOM 6472 O O . CYS B 1 263 ? -20 -28.016 -19.672 1 92.62 263 CYS B O 1
ATOM 6474 N N . TYR B 1 264 ? -20 -27.078 -17.656 1 93.12 264 TYR B N 1
ATOM 6475 C CA . TYR B 1 264 ? -18.859 -26.219 -17.906 1 93.12 264 TYR B CA 1
ATOM 6476 C C . TYR B 1 264 ? -17.547 -26.969 -17.719 1 93.12 264 TYR B C 1
ATOM 6478 O O . TYR B 1 264 ? -16.562 -26.688 -18.391 1 93.12 264 TYR B O 1
ATOM 6486 N N . GLU B 1 265 ? -17.562 -27.859 -16.797 1 93.06 265 GLU B N 1
ATOM 6487 C CA . GLU B 1 265 ? -16.344 -28.594 -16.406 1 93.06 265 GLU B CA 1
ATOM 6488 C C . GLU B 1 265 ? -15.758 -29.344 -17.609 1 93.06 265 GLU B C 1
ATOM 6490 O O . GLU B 1 265 ? -14.539 -29.469 -17.719 1 93.06 265 GLU B O 1
ATOM 6495 N N . ASN B 1 266 ? -16.578 -29.766 -18.469 1 87.94 266 ASN B N 1
ATOM 6496 C CA . ASN B 1 266 ? -16.156 -30.562 -19.609 1 87.94 266 ASN B CA 1
ATOM 6497 C C . ASN B 1 266 ? -15.359 -29.719 -20.609 1 87.94 266 ASN B C 1
ATOM 6499 O O . ASN B 1 266 ? -14.5 -30.25 -21.312 1 87.94 266 ASN B O 1
ATOM 6503 N N . SER B 1 267 ? -15.555 -28.484 -20.625 1 90.69 267 SER B N 1
ATOM 6504 C CA . SER B 1 267 ? -14.891 -27.625 -21.594 1 90.69 267 SER B CA 1
ATOM 6505 C C . SER B 1 267 ? -13.93 -26.656 -20.922 1 90.69 267 SER B C 1
ATOM 6507 O O . SER B 1 267 ? -13.289 -25.844 -21.578 1 90.69 267 SER B O 1
ATOM 6509 N N . TYR B 1 268 ? -13.742 -26.781 -19.641 1 94.88 268 TYR B N 1
ATOM 6510 C CA . TYR B 1 268 ? -12.977 -25.812 -18.875 1 94.88 268 TYR B CA 1
ATOM 6511 C C . TYR B 1 268 ? -11.484 -25.969 -19.125 1 94.88 268 TYR B C 1
ATOM 6513 O O . TYR B 1 268 ? -10.922 -27.047 -18.906 1 94.88 268 TYR B O 1
ATOM 6521 N N . GLU B 1 269 ? -10.82 -24.938 -19.672 1 96.19 269 GLU B N 1
ATOM 6522 C CA . GLU B 1 269 ? -9.375 -24.828 -19.859 1 96.19 269 GLU B CA 1
ATOM 6523 C C . GLU B 1 269 ? -8.781 -23.766 -18.953 1 96.19 269 GLU B C 1
ATOM 6525 O O . GLU B 1 269 ? -8.852 -22.578 -19.25 1 96.19 269 GLU B O 1
ATOM 6530 N N . THR B 1 270 ? -8.156 -24.203 -17.859 1 95.62 270 THR B N 1
ATOM 6531 C CA . THR B 1 270 ? -7.57 -23.266 -16.906 1 95.62 270 THR B CA 1
ATOM 6532 C C . THR B 1 270 ? -6.43 -22.484 -17.562 1 95.62 270 THR B C 1
ATOM 6534 O O . THR B 1 270 ? -5.871 -22.922 -18.578 1 95.62 270 THR B O 1
ATOM 6537 N N . LEU B 1 271 ? -6.16 -21.328 -17.062 1 96.38 271 LEU B N 1
ATOM 6538 C CA . LEU B 1 271 ? -4.992 -20.594 -17.516 1 96.38 271 LEU B CA 1
ATOM 6539 C C . LEU B 1 271 ? -3.715 -21.391 -17.297 1 96.38 271 LEU B C 1
ATOM 6541 O O . LEU B 1 271 ? -3.5 -21.953 -16.219 1 96.38 271 LEU B O 1
ATOM 6545 N N . ASP B 1 272 ? -2.955 -21.438 -18.359 1 94.19 272 ASP B N 1
ATOM 6546 C CA . ASP B 1 272 ? -1.766 -22.281 -18.391 1 94.19 272 ASP B CA 1
ATOM 6547 C C . ASP B 1 272 ? -0.492 -21.453 -18.406 1 94.19 272 ASP B C 1
ATOM 6549 O O . ASP B 1 272 ? -0.408 -20.453 -19.141 1 94.19 272 ASP B O 1
ATOM 6553 N N . GLU B 1 273 ? 0.53 -21.812 -17.656 1 89.88 273 GLU B N 1
ATOM 6554 C CA . GLU B 1 273 ? 1.758 -21.047 -17.5 1 89.88 273 GLU B CA 1
ATOM 6555 C C . GLU B 1 273 ? 2.547 -20.984 -18.797 1 89.88 273 GLU B C 1
ATOM 6557 O O . GLU B 1 273 ? 3.289 -20.016 -19.031 1 89.88 273 GLU B O 1
ATOM 6562 N N . VAL B 1 274 ? 2.424 -22.016 -19.578 1 90.81 274 VAL B N 1
ATOM 6563 C CA . VAL B 1 274 ? 3.193 -22.078 -20.812 1 90.81 274 VAL B CA 1
ATOM 6564 C C . VAL B 1 274 ? 2.371 -21.5 -21.969 1 90.81 274 VAL B C 1
ATOM 6566 O O . VAL B 1 274 ? 2.809 -20.562 -22.641 1 90.81 274 VAL B O 1
ATOM 6569 N N . LEU B 1 275 ? 1.135 -22 -22.109 1 94.62 275 LEU B N 1
ATOM 6570 C CA . LEU B 1 275 ? 0.304 -21.609 -23.25 1 94.62 275 LEU B CA 1
ATOM 6571 C C . LEU B 1 275 ? -0.148 -20.156 -23.109 1 94.62 275 LEU B C 1
ATOM 6573 O O . LEU B 1 275 ? -0.371 -19.484 -24.125 1 94.62 275 LEU B O 1
ATOM 6577 N N . ASP B 1 276 ? -0.229 -19.688 -21.875 1 95.81 276 ASP B N 1
ATOM 6578 C CA . ASP B 1 276 ? -0.741 -18.344 -21.625 1 95.81 276 ASP B CA 1
ATOM 6579 C C . ASP B 1 276 ? 0.339 -17.453 -21.016 1 95.81 276 ASP B C 1
ATOM 6581 O O . ASP B 1 276 ? 0.037 -16.547 -20.25 1 95.81 276 ASP B O 1
ATOM 6585 N N . ARG B 1 277 ? 1.568 -17.672 -21.375 1 92.12 277 ARG B N 1
ATOM 6586 C CA . ARG B 1 277 ? 2.719 -17 -20.766 1 92.12 277 ARG B CA 1
ATOM 6587 C C . ARG B 1 277 ? 2.711 -15.508 -21.078 1 92.12 277 ARG B C 1
ATOM 6589 O O . ARG B 1 277 ? 3.268 -14.711 -20.312 1 92.12 277 ARG B O 1
ATOM 6596 N N . ASP B 1 278 ? 2.018 -15.133 -22.125 1 92.88 278 ASP B N 1
ATOM 6597 C CA . ASP B 1 278 ? 2.068 -13.734 -22.547 1 92.88 278 ASP B CA 1
ATOM 6598 C C . ASP B 1 278 ? 0.874 -12.953 -22 1 92.88 278 ASP B C 1
ATOM 6600 O O . ASP B 1 278 ? 0.784 -11.734 -22.188 1 92.88 278 ASP B O 1
ATOM 6604 N N . LEU B 1 279 ? 0.004 -13.617 -21.344 1 95.62 279 LEU B N 1
ATOM 6605 C CA . LEU B 1 279 ? -1.164 -12.953 -20.781 1 95.62 279 LEU B CA 1
ATOM 6606 C C . LEU B 1 279 ? -0.861 -12.406 -19.391 1 95.62 279 LEU B C 1
ATOM 6608 O O . LEU B 1 279 ? 0.005 -12.938 -18.688 1 95.62 279 LEU B O 1
ATOM 6612 N N . SER B 1 280 ? -1.476 -11.289 -19.078 1 96.38 280 SER B N 1
ATOM 6613 C CA . SER B 1 280 ? -1.458 -10.781 -17.703 1 96.38 280 SER B CA 1
ATOM 6614 C C . SER B 1 280 ? -2.588 -11.383 -16.875 1 96.38 280 SER B C 1
ATOM 6616 O O . SER B 1 280 ? -3.762 -11.25 -17.234 1 96.38 280 SER B O 1
ATOM 6618 N N . TYR B 1 281 ? -2.209 -12.117 -15.812 1 97.75 281 TYR B N 1
ATOM 6619 C CA . TYR B 1 281 ? -3.293 -12.711 -15.039 1 97.75 281 TYR B CA 1
ATOM 6620 C C . TYR B 1 281 ? -2.848 -13.008 -13.609 1 97.75 281 TYR B C 1
ATOM 6622 O O . TYR B 1 281 ? -1.651 -12.977 -13.312 1 97.75 281 TYR B O 1
ATOM 6630 N N . ILE B 1 282 ? -3.799 -13.156 -12.773 1 97.44 282 ILE B N 1
ATOM 6631 C CA . ILE B 1 282 ? -3.629 -13.727 -11.445 1 97.44 282 ILE B CA 1
ATOM 6632 C C . ILE B 1 282 ? -4.566 -14.922 -11.281 1 97.44 282 ILE B C 1
ATOM 6634 O O . ILE B 1 282 ? -5.738 -14.859 -11.656 1 97.44 282 ILE B O 1
ATOM 6638 N N . LYS B 1 283 ? -4.008 -16.016 -10.859 1 96.81 283 LYS B N 1
ATOM 6639 C CA . LYS B 1 283 ? -4.77 -17.203 -10.5 1 96.81 283 LYS B CA 1
ATOM 6640 C C . LYS B 1 283 ? -4.859 -17.359 -8.984 1 96.81 283 LYS B C 1
ATOM 6642 O O . LYS B 1 283 ? -3.834 -17.422 -8.297 1 96.81 283 LYS B O 1
ATOM 6647 N N . ILE B 1 284 ? -6.055 -17.312 -8.508 1 96.12 284 ILE B N 1
ATOM 6648 C CA . ILE B 1 284 ? -6.312 -17.5 -7.082 1 96.12 284 ILE B CA 1
ATOM 6649 C C . ILE B 1 284 ? -6.754 -18.938 -6.816 1 96.12 284 ILE B C 1
ATOM 6651 O O . ILE B 1 284 ? -7.828 -19.344 -7.258 1 96.12 284 ILE B O 1
ATOM 6655 N N . MET B 1 285 ? -5.984 -19.672 -6.047 1 93.25 285 MET B N 1
ATOM 6656 C CA . MET B 1 285 ? -6.254 -21.094 -5.855 1 93.25 285 MET B CA 1
ATOM 6657 C C . MET B 1 285 ? -6.652 -21.375 -4.414 1 93.25 285 MET B C 1
ATOM 6659 O O . MET B 1 285 ? -6.074 -20.812 -3.482 1 93.25 285 MET B O 1
ATOM 6663 N N . ASP B 1 286 ? -7.625 -22.219 -4.238 1 87.69 286 ASP B N 1
ATOM 6664 C CA . ASP B 1 286 ? -8.086 -22.75 -2.957 1 87.69 286 ASP B CA 1
ATOM 6665 C C . ASP B 1 286 ? -8.391 -21.625 -1.973 1 87.69 286 ASP B C 1
ATOM 6667 O O . ASP B 1 286 ? -7.875 -21.609 -0.854 1 87.69 286 ASP B O 1
ATOM 6671 N N . VAL B 1 287 ? -9.117 -20.719 -2.426 1 81.94 287 VAL B N 1
ATOM 6672 C CA . VAL B 1 287 ? -9.672 -19.625 -1.635 1 81.94 287 VAL B CA 1
ATOM 6673 C C . VAL B 1 287 ? -8.539 -18.797 -1.027 1 81.94 287 VAL B C 1
ATOM 6675 O O . VAL B 1 287 ? -8.539 -18.531 0.177 1 81.94 287 VAL B O 1
ATOM 6678 N N . GLY B 1 288 ? -7.5 -18.641 -1.734 1 84.06 288 GLY B N 1
ATOM 6679 C CA . GLY B 1 288 ? -6.473 -17.688 -1.33 1 84.06 288 GLY B CA 1
ATOM 6680 C C . GLY B 1 288 ? -5.309 -18.344 -0.608 1 84.06 288 GLY B C 1
ATOM 6681 O O . GLY B 1 288 ? -4.512 -17.672 0.041 1 84.06 288 GLY B O 1
ATOM 6682 N N . ARG B 1 289 ? -5.195 -19.641 -0.7 1 87.12 289 ARG B N 1
ATOM 6683 C CA . ARG B 1 289 ? -4.035 -20.312 -0.129 1 87.12 289 ARG B CA 1
ATOM 6684 C C . ARG B 1 289 ? -2.807 -20.125 -1.011 1 87.12 289 ARG B C 1
ATOM 6686 O O . ARG B 1 289 ? -1.676 -20.141 -0.52 1 87.12 289 ARG B O 1
ATOM 6693 N N . ARG B 1 290 ? -3.074 -20.078 -2.305 1 93.5 290 ARG B N 1
ATOM 6694 C CA . ARG B 1 290 ? -1.993 -19.922 -3.275 1 93.5 290 ARG B CA 1
ATOM 6695 C C . ARG B 1 290 ? -2.381 -18.953 -4.383 1 93.5 290 ARG B C 1
ATOM 6697 O O . ARG B 1 290 ? -3.545 -18.891 -4.789 1 93.5 290 ARG B O 1
ATOM 6704 N N . TYR B 1 291 ? -1.355 -18.25 -4.883 1 95.69 291 TYR B N 1
ATOM 6705 C CA . TYR B 1 291 ? -1.552 -17.297 -5.977 1 95.69 291 TYR B CA 1
ATOM 6706 C C . TYR B 1 291 ? -0.485 -17.469 -7.051 1 95.69 291 TYR B C 1
ATOM 6708 O O . TYR B 1 291 ? 0.686 -17.703 -6.738 1 95.69 291 TYR B O 1
ATOM 6716 N N . LEU B 1 292 ? -0.918 -17.516 -8.25 1 96.31 292 LEU B N 1
ATOM 6717 C CA . LEU B 1 292 ? -0.013 -17.422 -9.391 1 96.31 292 LEU B CA 1
ATOM 6718 C C . LEU B 1 292 ? -0.242 -16.125 -10.164 1 96.31 292 LEU B C 1
ATOM 6720 O O . LEU B 1 292 ? -1.359 -15.852 -10.609 1 96.31 292 LEU B O 1
ATOM 6724 N N . VAL B 1 293 ? 0.766 -15.305 -10.18 1 96.44 293 VAL B N 1
ATOM 6725 C CA . VAL B 1 293 ? 0.687 -14.016 -10.867 1 96.44 293 VAL B CA 1
ATOM 6726 C C . VAL B 1 293 ? 1.623 -14.008 -12.07 1 96.44 293 VAL B C 1
ATOM 6728 O O . VAL B 1 293 ? 2.775 -14.438 -11.969 1 96.44 293 VAL B O 1
ATOM 6731 N N . ASN B 1 294 ? 1.041 -13.57 -13.227 1 95.94 294 ASN B N 1
ATOM 6732 C CA . ASN B 1 294 ? 1.825 -13.586 -14.453 1 95.94 294 ASN B CA 1
ATOM 6733 C C . ASN B 1 294 ? 1.779 -12.234 -15.172 1 95.94 294 ASN B C 1
ATOM 6735 O O . ASN B 1 294 ? 0.703 -11.672 -15.375 1 95.94 294 ASN B O 1
ATOM 6739 N N . GLN B 1 295 ? 2.893 -11.688 -15.57 1 92.69 295 GLN B N 1
ATOM 6740 C CA . GLN B 1 295 ? 3.086 -10.531 -16.438 1 92.69 295 GLN B CA 1
ATOM 6741 C C . GLN B 1 295 ? 2.244 -9.344 -15.969 1 92.69 295 GLN B C 1
ATOM 6743 O O . GLN B 1 295 ? 1.391 -8.852 -16.703 1 92.69 295 GLN B O 1
ATOM 6748 N N . VAL B 1 296 ? 2.535 -8.82 -14.812 1 89.25 296 VAL B N 1
ATOM 6749 C CA . VAL B 1 296 ? 1.857 -7.629 -14.312 1 89.25 296 VAL B CA 1
ATOM 6750 C C . VAL B 1 296 ? 2.404 -6.391 -15.023 1 89.25 296 VAL B C 1
ATOM 6752 O O . VAL B 1 296 ? 3.605 -6.121 -14.977 1 89.25 296 VAL B O 1
ATOM 6755 N N . GLN B 1 297 ? 1.584 -5.586 -15.695 1 80.25 297 GLN B N 1
ATOM 6756 C CA . GLN B 1 297 ? 2.045 -4.57 -16.641 1 80.25 297 GLN B CA 1
ATOM 6757 C C . GLN B 1 297 ? 2.037 -3.184 -15.992 1 80.25 297 GLN B C 1
ATOM 6759 O O . GLN B 1 297 ? 2.873 -2.34 -16.328 1 80.25 297 GLN B O 1
ATOM 6764 N N . ASP B 1 298 ? 1.036 -2.889 -15.18 1 81.25 298 ASP B N 1
ATOM 6765 C CA . ASP B 1 298 ? 0.923 -1.493 -14.758 1 81.25 298 ASP B CA 1
ATOM 6766 C C . ASP B 1 298 ? 0.513 -1.389 -13.297 1 81.25 298 ASP B C 1
ATOM 6768 O O . ASP B 1 298 ? 0.411 -2.402 -12.602 1 81.25 298 ASP B O 1
ATOM 6772 N N . HIS B 1 299 ? 0.429 -0.119 -12.953 1 79.5 299 HIS B N 1
ATOM 6773 C CA . HIS B 1 299 ? 0.154 0.198 -11.555 1 79.5 299 HIS B CA 1
ATOM 6774 C C . HIS B 1 299 ? -1.194 -0.364 -11.117 1 79.5 299 HIS B C 1
ATOM 6776 O O . HIS B 1 299 ? -1.317 -0.911 -10.023 1 79.5 299 HIS B O 1
ATOM 6782 N N . ILE B 1 300 ? -2.174 -0.273 -11.945 1 87.56 300 ILE B N 1
ATOM 6783 C CA . ILE B 1 300 ? -3.518 -0.716 -11.586 1 87.56 300 ILE B CA 1
ATOM 6784 C C . ILE B 1 300 ? -3.525 -2.23 -11.391 1 87.56 300 ILE B C 1
ATOM 6786 O O . ILE B 1 300 ? -4.121 -2.734 -10.438 1 87.56 300 ILE B O 1
ATOM 6790 N N . GLN B 1 301 ? -2.83 -2.932 -12.258 1 91 301 GLN B N 1
ATOM 6791 C CA . GLN B 1 301 ? -2.773 -4.383 -12.141 1 91 301 GLN B CA 1
ATOM 6792 C C . GLN B 1 301 ? -2.037 -4.801 -10.867 1 91 301 GLN B C 1
ATOM 6794 O O . GLN B 1 301 ? -2.441 -5.75 -10.195 1 91 301 GLN B O 1
ATOM 6799 N N . SER B 1 302 ? -1.033 -4.098 -10.586 1 88.69 302 SER B N 1
ATOM 6800 C CA . SER B 1 302 ? -0.294 -4.387 -9.359 1 88.69 302 SER B CA 1
ATOM 6801 C C . SER B 1 302 ? -1.162 -4.172 -8.125 1 88.69 302 SER B C 1
ATOM 6803 O O . SER B 1 302 ? -1.129 -4.973 -7.188 1 88.69 302 SER B O 1
ATOM 6805 N N . ARG B 1 303 ? -1.894 -3.154 -8.117 1 88.88 303 ARG B N 1
ATOM 6806 C CA . ARG B 1 303 ? -2.787 -2.857 -7.004 1 88.88 303 ARG B CA 1
ATOM 6807 C C . ARG B 1 303 ? -3.879 -3.916 -6.879 1 88.88 303 ARG B C 1
ATOM 6809 O O . ARG B 1 303 ? -4.258 -4.297 -5.77 1 88.88 303 ARG B O 1
ATOM 6816 N N . ILE B 1 304 ? -4.383 -4.348 -8 1 94 304 ILE B N 1
ATOM 6817 C CA . ILE B 1 304 ? -5.395 -5.395 -8.023 1 94 304 ILE B CA 1
ATOM 6818 C C . ILE B 1 304 ? -4.832 -6.668 -7.398 1 94 304 ILE B C 1
ATOM 6820 O O . ILE B 1 304 ? -5.477 -7.289 -6.551 1 94 304 ILE B O 1
ATOM 6824 N N . VAL B 1 305 ? -3.635 -7.004 -7.801 1 94.25 305 VAL B N 1
ATOM 6825 C CA . VAL B 1 305 ? -2.988 -8.203 -7.281 1 94.25 305 VAL B CA 1
ATOM 6826 C C . VAL B 1 305 ? -2.807 -8.086 -5.77 1 94.25 305 VAL B C 1
ATOM 6828 O O . VAL B 1 305 ? -3.168 -8.992 -5.02 1 94.25 305 VAL B O 1
ATOM 6831 N N . TYR B 1 306 ? -2.348 -7 -5.336 1 90.75 306 TYR B N 1
ATOM 6832 C CA . TYR B 1 306 ? -2.125 -6.773 -3.914 1 90.75 306 TYR B CA 1
ATOM 6833 C C . TYR B 1 306 ? -3.428 -6.891 -3.131 1 90.75 306 TYR B C 1
ATOM 6835 O O . TYR B 1 306 ? -3.482 -7.559 -2.096 1 90.75 306 TYR B O 1
ATOM 6843 N N . TYR B 1 307 ? -4.441 -6.223 -3.602 1 94.62 307 TYR B N 1
ATOM 6844 C CA . T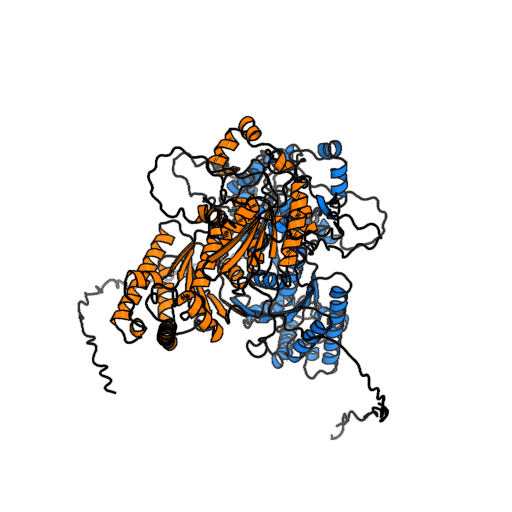YR B 1 307 ? -5.734 -6.246 -2.928 1 94.62 307 TYR B CA 1
ATOM 6845 C C . TYR B 1 307 ? -6.273 -7.668 -2.834 1 94.62 307 TYR B C 1
ATOM 6847 O O . TYR B 1 307 ? -6.711 -8.102 -1.765 1 94.62 307 TYR B O 1
ATOM 6855 N N . LEU B 1 308 ? -6.25 -8.398 -3.959 1 94.81 308 LEU B N 1
ATOM 6856 C CA . LEU B 1 308 ? -6.812 -9.75 -4.023 1 94.81 308 LEU B CA 1
ATOM 6857 C C . LEU B 1 308 ? -6.055 -10.695 -3.096 1 94.81 308 LEU B C 1
ATOM 6859 O O . LEU B 1 308 ? -6.637 -11.641 -2.559 1 94.81 308 LEU B O 1
ATOM 6863 N N . MET B 1 309 ? -4.836 -10.43 -2.855 1 92.19 309 MET B N 1
ATOM 6864 C CA . MET B 1 309 ? -4.023 -11.289 -1.994 1 92.19 309 MET B CA 1
ATOM 6865 C C . MET B 1 309 ? -4.32 -11.016 -0.522 1 92.19 309 MET B C 1
ATOM 6867 O O . MET B 1 309 ? -3.887 -11.773 0.351 1 92.19 309 MET B O 1
ATOM 6871 N N . ASN B 1 310 ? -5.109 -9.992 -0.234 1 89.12 310 ASN B N 1
ATOM 6872 C CA . ASN B 1 310 ? -5.344 -9.633 1.159 1 89.12 310 ASN B CA 1
ATOM 6873 C C . ASN B 1 310 ? -6.785 -9.914 1.575 1 89.12 310 ASN B C 1
ATOM 6875 O O . ASN B 1 310 ? -7.102 -9.93 2.766 1 89.12 310 ASN B O 1
ATOM 6879 N N . ILE B 1 311 ? -7.617 -10.125 0.664 1 88.81 311 ILE B N 1
ATOM 6880 C CA . ILE B 1 311 ? -9.008 -10.344 1.048 1 88.81 311 ILE B CA 1
ATOM 6881 C C . ILE B 1 311 ? -9.25 -11.836 1.285 1 88.81 311 ILE B C 1
ATOM 6883 O O . ILE B 1 311 ? -8.547 -12.68 0.729 1 88.81 311 ILE B O 1
ATOM 6887 N N . HIS B 1 312 ? -10.18 -12.148 2.154 1 83.88 312 HIS B N 1
ATOM 6888 C CA . HIS B 1 312 ? -10.562 -13.516 2.473 1 83.88 312 HIS B CA 1
ATOM 6889 C C . HIS B 1 312 ? -12.031 -13.609 2.848 1 83.88 312 HIS B C 1
ATOM 6891 O O . HIS B 1 312 ? -12.688 -12.594 3.086 1 83.88 312 HIS B O 1
ATOM 6897 N N . ILE B 1 313 ? -12.531 -14.867 2.916 1 78.75 313 ILE B N 1
ATOM 6898 C CA . ILE B 1 313 ? -13.961 -15.086 3.129 1 78.75 313 ILE B CA 1
ATOM 6899 C C . ILE B 1 313 ? -14.203 -15.555 4.562 1 78.75 313 ILE B C 1
ATOM 6901 O O . ILE B 1 313 ? -15.344 -15.805 4.953 1 78.75 313 ILE B O 1
ATOM 6905 N N . THR B 1 314 ? -13.18 -15.609 5.34 1 80.75 314 THR B N 1
ATOM 6906 C CA . THR B 1 314 ? -13.344 -16.016 6.73 1 80.75 314 THR B CA 1
ATOM 6907 C C . THR B 1 314 ? -14.305 -15.078 7.457 1 80.75 314 THR B C 1
ATOM 6909 O O . THR B 1 314 ? -14.188 -13.852 7.344 1 80.75 314 THR B O 1
ATOM 6912 N N . PRO B 1 315 ? -15.273 -15.688 8.086 1 85.44 315 PRO B N 1
ATOM 6913 C CA . PRO B 1 315 ? -16.203 -14.836 8.836 1 85.44 315 PRO B CA 1
ATOM 6914 C C . PRO B 1 315 ? -15.5 -13.984 9.883 1 85.44 315 PRO B C 1
ATOM 6916 O O . PRO B 1 315 ? -14.586 -14.461 10.562 1 85.44 315 PRO B O 1
ATOM 6919 N N . ARG B 1 316 ? -15.883 -12.773 9.859 1 91 316 ARG B N 1
ATOM 6920 C CA . ARG B 1 316 ? -15.273 -11.852 10.805 1 91 316 ARG B CA 1
ATOM 6921 C C . ARG B 1 316 ? -16.203 -10.688 11.117 1 91 316 ARG B C 1
ATOM 6923 O O . ARG B 1 316 ? -17.219 -10.492 10.43 1 91 316 ARG B O 1
ATOM 6930 N N . SER B 1 317 ? -15.844 -9.992 12.227 1 95 317 SER B N 1
ATOM 6931 C CA . SER B 1 317 ? -16.594 -8.805 12.633 1 95 317 SER B CA 1
ATOM 6932 C C . SER B 1 317 ? -15.672 -7.609 12.828 1 95 317 SER B C 1
ATOM 6934 O O . SER B 1 317 ? -14.602 -7.738 13.43 1 95 317 SER B O 1
ATOM 6936 N N . ILE B 1 318 ? -16.094 -6.57 12.266 1 96.75 318 ILE B N 1
ATOM 6937 C CA . ILE B 1 318 ? -15.398 -5.305 12.484 1 96.75 318 ILE B CA 1
ATOM 6938 C C . ILE B 1 318 ? -16.281 -4.375 13.32 1 96.75 318 ILE B C 1
ATOM 6940 O O . ILE B 1 318 ? -17.406 -4.07 12.938 1 96.75 318 ILE B O 1
ATOM 6944 N N . TYR B 1 319 ? -15.781 -3.992 14.469 1 98.06 319 TYR B N 1
ATOM 6945 C CA . TYR B 1 319 ? -16.484 -3.057 15.344 1 98.06 319 TYR B CA 1
ATOM 6946 C C . TYR B 1 319 ? -15.969 -1.638 15.148 1 98.06 319 TYR B C 1
ATOM 6948 O O . TYR B 1 319 ? -14.766 -1.388 15.289 1 98.06 319 TYR B O 1
ATOM 6956 N N . LEU B 1 320 ? -16.891 -0.781 14.789 1 98.31 320 LEU B N 1
ATOM 6957 C CA . LEU B 1 320 ? -16.547 0.626 14.625 1 98.31 320 LEU B CA 1
ATOM 6958 C C . LEU B 1 320 ? -17.25 1.489 15.656 1 98.31 320 LEU B C 1
ATOM 6960 O O . LEU B 1 320 ? -18.453 1.349 15.867 1 98.31 320 LEU B O 1
ATOM 6964 N N . CYS B 1 321 ? -16.516 2.354 16.266 1 98.38 321 CYS B N 1
ATOM 6965 C CA . CYS B 1 321 ? -17.125 3.359 17.125 1 98.38 321 CYS B CA 1
ATOM 6966 C C . CYS B 1 321 ? -16.297 4.633 17.172 1 98.38 321 CYS B C 1
ATOM 6968 O O . CYS B 1 321 ? -15.094 4.598 16.906 1 98.38 321 CYS B O 1
ATOM 6970 N N . ARG B 1 322 ? -16.938 5.727 17.375 1 98.38 322 ARG B N 1
ATOM 6971 C CA . ARG B 1 322 ? -16.219 6.969 17.656 1 98.38 322 ARG B CA 1
ATOM 6972 C C . ARG B 1 322 ? -15.695 6.98 19.094 1 98.38 322 ARG B C 1
ATOM 6974 O O . ARG B 1 322 ? -16.078 6.148 19.906 1 98.38 322 ARG B O 1
ATOM 6981 N N . HIS B 1 323 ? -14.758 7.875 19.312 1 98.44 323 HIS B N 1
ATOM 6982 C CA . HIS B 1 323 ? -14.359 8.141 20.688 1 98.44 323 HIS B CA 1
ATOM 6983 C C . HIS B 1 323 ? -15.562 8.547 21.547 1 98.44 323 HIS B C 1
ATOM 6985 O O . HIS B 1 323 ? -16.609 8.93 21 1 98.44 323 HIS B O 1
ATOM 6991 N N . GLY B 1 324 ? -15.445 8.422 22.859 1 98.31 324 GLY B N 1
ATOM 6992 C CA . GLY B 1 324 ? -16.469 9 23.734 1 98.31 324 GLY B CA 1
ATOM 6993 C C . GLY B 1 324 ? -16.625 10.5 23.531 1 98.31 324 GLY B C 1
ATOM 6994 O O . GLY B 1 324 ? -15.719 11.164 23.031 1 98.31 324 GLY B O 1
ATOM 6995 N N . GLU B 1 325 ? -17.766 10.984 23.984 1 98.19 325 GLU B N 1
ATOM 6996 C CA . GLU B 1 325 ? -17.984 12.43 23.922 1 98.19 325 GLU B CA 1
ATOM 6997 C C . GLU B 1 325 ? -16.812 13.195 24.516 1 98.19 325 GLU B C 1
ATOM 6999 O O . GLU B 1 325 ? -16.312 12.859 25.578 1 98.19 325 GLU B O 1
ATOM 7004 N N . SER B 1 326 ? -16.328 14.102 23.75 1 97.56 326 SER B N 1
ATOM 7005 C CA . SER B 1 326 ? -15.195 14.914 24.203 1 97.56 326 SER B CA 1
ATOM 7006 C C . SER B 1 326 ? -15.664 16.25 24.75 1 97.56 326 SER B C 1
ATOM 7008 O O . SER B 1 326 ? -16.812 16.641 24.547 1 97.56 326 SER B O 1
ATOM 7010 N N . ASP B 1 327 ? -14.812 16.969 25.422 1 97.25 327 ASP B N 1
ATOM 7011 C CA . ASP B 1 327 ? -15.125 18.297 25.938 1 97.25 327 ASP B CA 1
ATOM 7012 C C . ASP B 1 327 ? -15.453 19.266 24.797 1 97.25 327 ASP B C 1
ATOM 7014 O O . ASP B 1 327 ? -16.344 20.109 24.922 1 97.25 327 ASP B O 1
ATOM 7018 N N . LEU B 1 328 ? -14.758 19.125 23.75 1 96.19 328 LEU B N 1
ATOM 7019 C CA . LEU B 1 328 ? -15 20 22.609 1 96.19 328 LEU B CA 1
ATOM 7020 C C . LEU B 1 328 ? -16.312 19.656 21.922 1 96.19 328 LEU B C 1
ATOM 7022 O O . LEU B 1 328 ? -16.984 20.531 21.359 1 96.19 328 LEU B O 1
ATOM 7026 N N . ASN B 1 329 ? -16.688 18.391 21.922 1 96 329 ASN B N 1
ATOM 7027 C CA . ASN B 1 329 ? -18.016 18.031 21.438 1 96 329 ASN B CA 1
ATOM 7028 C C . ASN B 1 329 ? -19.109 18.797 22.188 1 96 329 ASN B C 1
ATOM 7030 O O . ASN B 1 329 ? -20.047 19.312 21.578 1 96 329 ASN B O 1
ATOM 7034 N N . VAL B 1 330 ? -18.969 18.797 23.5 1 96.69 330 VAL B N 1
ATOM 7035 C CA . VAL B 1 330 ? -19.938 19.453 24.359 1 96.69 330 VAL B CA 1
ATOM 7036 C C . VAL B 1 330 ? -20 20.938 24.031 1 96.69 330 VAL B C 1
ATOM 7038 O O . VAL B 1 330 ? -21.078 21.531 24.016 1 96.69 330 VAL B O 1
ATOM 7041 N N . LYS B 1 331 ? -18.938 21.531 23.734 1 95.44 331 LYS B N 1
ATOM 7042 C CA . LYS B 1 331 ? -18.859 22.969 23.422 1 95.44 331 LYS B CA 1
ATOM 7043 C C . LYS B 1 331 ? -19.281 23.234 21.984 1 95.44 331 LYS B C 1
ATOM 7045 O O . LYS B 1 331 ? -19.453 24.406 21.594 1 95.44 331 LYS B O 1
ATOM 7050 N N . GLY B 1 332 ? -19.406 22.188 21.125 1 94.5 332 GLY B N 1
ATOM 7051 C CA . GLY B 1 332 ? -19.844 22.328 19.75 1 94.5 332 GLY B CA 1
ATOM 7052 C C . GLY B 1 332 ? -18.719 22.734 18.812 1 94.5 332 GLY B C 1
ATOM 7053 O O . GLY B 1 332 ? -18.969 23.297 17.734 1 94.5 332 GLY B O 1
ATOM 7054 N N . CYS B 1 333 ? -17.484 22.5 19.234 1 94.31 333 CYS B N 1
ATOM 7055 C CA . CYS B 1 333 ? -16.328 22.844 18.438 1 94.31 333 CYS B CA 1
ATOM 7056 C C . CYS B 1 333 ? -15.883 21.672 17.562 1 94.31 333 CYS B C 1
ATOM 7058 O O . CYS B 1 333 ? -16.016 20.516 17.969 1 94.31 333 CYS B O 1
ATOM 7060 N N . ILE B 1 334 ? -15.328 22.016 16.438 1 92.12 334 ILE B N 1
ATOM 7061 C CA . ILE B 1 334 ? -14.844 20.938 15.586 1 92.12 334 ILE B CA 1
ATOM 7062 C C . ILE B 1 334 ? -13.344 20.75 15.797 1 92.12 334 ILE B C 1
ATOM 7064 O O . ILE B 1 334 ? -12.648 21.672 16.219 1 92.12 334 ILE B O 1
ATOM 7068 N N . GLY B 1 335 ? -12.914 19.562 15.531 1 91.56 335 GLY B N 1
ATOM 7069 C CA . GLY B 1 335 ? -11.492 19.25 15.594 1 91.56 335 GLY B CA 1
ATOM 7070 C C . GLY B 1 335 ? -10.922 19.312 17 1 91.56 335 GLY B C 1
ATOM 7071 O O . GLY B 1 335 ? -11.555 18.859 17.953 1 91.56 335 GLY B O 1
ATOM 7072 N N . GLY B 1 336 ? -9.664 19.719 17.125 1 90.12 336 GLY B N 1
ATOM 7073 C CA . GLY B 1 336 ? -8.977 19.797 18.406 1 90.12 336 GLY B CA 1
ATOM 7074 C C . GLY B 1 336 ? -8.602 18.453 18.969 1 90.12 336 GLY B C 1
ATOM 7075 O O . GLY B 1 336 ? -8.883 17.406 18.359 1 90.12 336 GLY B O 1
ATOM 7076 N N . ASP B 1 337 ? -7.941 18.453 20.156 1 92 337 ASP B N 1
ATOM 7077 C CA . ASP B 1 337 ? -7.477 17.234 20.797 1 92 337 ASP B CA 1
ATOM 7078 C C . ASP B 1 337 ? -7.805 17.25 22.297 1 92 337 ASP B C 1
ATOM 7080 O O . ASP B 1 337 ? -6.926 17.016 23.125 1 92 337 ASP B O 1
ATOM 7084 N N . SER B 1 338 ? -9.055 17.562 22.594 1 93.31 338 SER B N 1
ATOM 7085 C CA . SER B 1 338 ? -9.492 17.578 23.984 1 93.31 338 SER B CA 1
ATOM 7086 C C . SER B 1 338 ? -9.734 16.156 24.516 1 93.31 338 SER B C 1
ATOM 7088 O O . SER B 1 338 ? -9.812 15.211 23.734 1 93.31 338 SER B O 1
ATOM 7090 N N . GLY B 1 339 ? -9.805 16.078 25.797 1 95.12 339 GLY B N 1
ATOM 7091 C CA . GLY B 1 339 ? -10.156 14.805 26.406 1 95.12 339 GLY B CA 1
ATOM 7092 C C . GLY B 1 339 ? -11.648 14.547 26.438 1 95.12 339 GLY B C 1
ATOM 7093 O O . GLY B 1 339 ? -12.422 15.281 25.828 1 95.12 339 GLY B O 1
ATOM 7094 N N . LEU B 1 340 ? -11.977 13.484 27.141 1 97.38 340 LEU B N 1
ATOM 7095 C CA . LEU B 1 340 ? -13.367 13.047 27.203 1 97.38 340 LEU B CA 1
ATOM 7096 C C . LEU B 1 340 ? -14.156 13.844 28.234 1 97.38 340 LEU B C 1
ATOM 7098 O O . LEU B 1 340 ? -13.609 14.227 29.266 1 97.38 340 LEU B O 1
ATOM 7102 N N . SER B 1 341 ? -15.43 14.102 28 1 97.62 341 SER B N 1
ATOM 7103 C CA . SER B 1 341 ? -16.375 14.594 29 1 97.62 341 SER B CA 1
ATOM 7104 C C . SER B 1 341 ? -16.734 13.492 29.984 1 97.62 341 SER B C 1
ATOM 7106 O O . SER B 1 341 ? -16.375 12.328 29.797 1 97.62 341 SER B O 1
ATOM 7108 N N . PRO B 1 342 ? -17.406 13.883 31.047 1 96.81 342 PRO B N 1
ATOM 7109 C CA . PRO B 1 342 ? -17.859 12.852 31.984 1 96.81 342 PRO B CA 1
ATOM 7110 C C . PRO B 1 342 ? -18.703 11.773 31.312 1 96.81 342 PRO B C 1
ATOM 7112 O O . PRO B 1 342 ? -18.531 10.586 31.594 1 96.81 342 PRO B O 1
ATOM 7115 N N . ARG B 1 343 ? -19.562 12.18 30.484 1 97.94 343 ARG B N 1
ATOM 7116 C CA . ARG B 1 343 ? -20.359 11.211 29.75 1 97.94 343 ARG B CA 1
ATOM 7117 C C . ARG B 1 343 ? -19.484 10.359 28.828 1 97.94 343 ARG B C 1
ATOM 7119 O O . ARG B 1 343 ? -19.734 9.164 28.656 1 97.94 343 ARG B O 1
ATOM 7126 N N . GLY B 1 344 ? -18.484 10.984 28.203 1 98.12 344 GLY B N 1
ATOM 7127 C CA . GLY B 1 344 ? -17.547 10.25 27.375 1 98.12 344 GLY B CA 1
ATOM 7128 C C . GLY B 1 344 ? -16.797 9.172 28.141 1 98.12 344 GLY B C 1
ATOM 7129 O O . GLY B 1 344 ? -16.562 8.078 27.609 1 98.12 344 GLY B O 1
ATOM 7130 N N . LYS B 1 345 ? -16.438 9.461 29.344 1 97.19 345 LYS B N 1
ATOM 7131 C CA . LYS B 1 345 ? -15.75 8.492 30.188 1 97.19 345 LYS B CA 1
ATOM 7132 C C . LYS B 1 345 ? -16.688 7.34 30.562 1 97.19 345 LYS B C 1
ATOM 7134 O O . LYS B 1 345 ? -16.266 6.188 30.625 1 97.19 345 LYS B O 1
ATOM 7139 N N . GLU B 1 346 ? -17.859 7.75 30.844 1 97.44 346 GLU B N 1
ATOM 7140 C CA . GLU B 1 346 ? -18.859 6.73 31.125 1 97.44 346 GLU B CA 1
ATOM 7141 C C . GLU B 1 346 ? -19.031 5.789 29.938 1 97.44 346 GLU B C 1
ATOM 7143 O O . GLU B 1 346 ? -19.109 4.57 30.109 1 97.44 346 GLU B O 1
ATOM 7148 N N . PHE B 1 347 ? -19.125 6.328 28.781 1 97.81 347 PHE B N 1
ATOM 7149 C CA . PHE B 1 347 ? -19.219 5.527 27.562 1 97.81 347 PHE B CA 1
ATOM 7150 C C . PHE B 1 347 ? -18.031 4.594 27.422 1 97.81 347 PHE B C 1
ATOM 7152 O O . PHE B 1 347 ? -18.188 3.42 27.094 1 97.81 347 PHE B O 1
ATOM 7159 N N . ALA B 1 348 ? -16.844 5.102 27.625 1 97.81 348 ALA B N 1
ATOM 7160 C CA . ALA B 1 348 ? -15.633 4.289 27.516 1 97.81 348 ALA B CA 1
ATOM 7161 C C . ALA B 1 348 ? -15.719 3.059 28.422 1 97.81 348 ALA B C 1
ATOM 7163 O O . ALA B 1 348 ? -15.359 1.955 28 1 97.81 348 ALA B O 1
ATOM 7164 N N . ASN B 1 349 ? -16.188 3.273 29.594 1 96.44 349 ASN B N 1
ATOM 7165 C CA . ASN B 1 349 ? -16.344 2.162 30.531 1 96.44 349 ASN B CA 1
ATOM 7166 C C . ASN B 1 349 ? -17.344 1.138 30.016 1 96.44 349 ASN B C 1
ATOM 7168 O O . ASN B 1 349 ? -17.109 -0.068 30.109 1 96.44 349 ASN B O 1
ATOM 7172 N N . TYR B 1 350 ? -18.453 1.642 29.531 1 97.31 350 TYR B N 1
ATOM 7173 C CA . TYR B 1 350 ? -19.469 0.754 28.984 1 97.31 350 TYR B CA 1
ATOM 7174 C C . TYR B 1 350 ? -18.938 0.013 27.75 1 97.31 350 TYR B C 1
ATOM 7176 O O . TYR B 1 350 ? -19.312 -1.139 27.516 1 97.31 350 TYR B O 1
ATOM 7184 N N . LEU B 1 351 ? -18.156 0.659 26.969 1 98 351 LEU B N 1
ATOM 7185 C CA . LEU B 1 351 ? -17.547 0.013 25.812 1 98 351 LEU B CA 1
ATOM 7186 C C . LEU B 1 351 ? -16.672 -1.162 26.25 1 98 351 LEU B C 1
ATOM 7188 O O . LEU B 1 351 ? -16.719 -2.229 25.625 1 98 351 LEU B O 1
ATOM 7192 N N . GLY B 1 352 ? -15.883 -0.912 27.266 1 96.81 352 GLY B N 1
ATOM 7193 C CA . GLY B 1 352 ? -15.078 -1.994 27.797 1 96.81 352 GLY B CA 1
ATOM 7194 C C . GLY B 1 352 ? -15.906 -3.193 28.234 1 96.81 352 GLY B C 1
ATOM 7195 O O . GLY B 1 352 ? -15.562 -4.336 27.906 1 96.81 352 GLY B O 1
ATOM 7196 N N . GLN B 1 353 ? -16.969 -2.936 28.922 1 95.75 353 GLN B N 1
ATOM 7197 C CA . GLN B 1 353 ? -17.859 -3.992 29.391 1 95.75 353 GLN B CA 1
ATOM 7198 C C . GLN B 1 353 ? -18.5 -4.723 28.219 1 95.75 353 GLN B C 1
ATOM 7200 O O . GLN B 1 353 ? -18.609 -5.953 28.234 1 95.75 353 GLN B O 1
ATOM 7205 N N . PHE B 1 354 ? -18.891 -3.979 27.328 1 96 354 PHE B N 1
ATOM 7206 C CA . PHE B 1 354 ? -19.531 -4.555 26.141 1 96 354 PHE B CA 1
ATOM 7207 C C . PHE B 1 354 ? -18.562 -5.492 25.422 1 96 354 PHE B C 1
ATOM 7209 O O . PHE B 1 354 ? -18.922 -6.625 25.094 1 96 354 PHE B O 1
ATOM 7216 N N . ILE B 1 355 ? -17.406 -5.039 25.156 1 96.31 355 ILE B N 1
ATOM 7217 C CA . ILE B 1 355 ? -16.422 -5.832 24.422 1 96.31 355 ILE B CA 1
ATOM 7218 C C . ILE B 1 355 ? -16.078 -7.086 25.234 1 96.31 355 ILE B C 1
ATOM 7220 O O . ILE B 1 355 ? -15.938 -8.172 24.656 1 96.31 355 ILE B O 1
ATOM 7224 N N . GLN B 1 356 ? -15.938 -6.938 26.484 1 94.19 356 GLN B N 1
ATOM 7225 C CA . GLN B 1 356 ? -15.664 -8.094 27.328 1 94.19 356 GLN B CA 1
ATOM 7226 C C . GLN B 1 356 ? -16.797 -9.117 27.25 1 94.19 356 GLN B C 1
ATOM 7228 O O . GLN B 1 356 ? -16.547 -10.32 27.219 1 94.19 356 GLN B O 1
ATOM 7233 N N . SER B 1 357 ? -17.984 -8.641 27.188 1 94.12 357 SER B N 1
ATOM 7234 C CA . SER B 1 357 ? -19.156 -9.516 27.141 1 94.12 357 SER B CA 1
ATOM 7235 C C . SER B 1 357 ? -19.234 -10.266 25.812 1 94.12 357 SER B C 1
ATOM 7237 O O . SER B 1 357 ? -19.859 -11.328 25.734 1 94.12 357 SER B O 1
ATOM 7239 N N . GLN B 1 358 ? -18.703 -9.742 24.75 1 92.81 358 GLN B N 1
ATOM 7240 C CA . GLN B 1 358 ? -18.75 -10.367 23.438 1 92.81 358 GLN B CA 1
ATOM 7241 C C . GLN B 1 358 ? -17.812 -11.57 23.375 1 92.81 358 GLN B C 1
ATOM 7243 O O . GLN B 1 358 ? -17.938 -12.422 22.484 1 92.81 358 GLN B O 1
ATOM 7248 N N . GLU B 1 359 ? -16.781 -11.711 24.234 1 91.12 359 GLU B N 1
ATOM 7249 C CA . GLU B 1 359 ? -15.828 -12.812 24.312 1 91.12 359 GLU B CA 1
ATOM 7250 C C . GLU B 1 359 ? -15.18 -13.086 22.969 1 91.12 359 GLU B C 1
ATOM 7252 O O . GLU B 1 359 ? -15.156 -14.227 22.5 1 91.12 359 GLU B O 1
ATOM 7257 N N . ILE B 1 360 ? -14.789 -12.078 22.391 1 92 360 ILE B N 1
ATOM 7258 C CA . ILE B 1 360 ? -14.148 -12.18 21.078 1 92 360 ILE B CA 1
ATOM 7259 C C . ILE B 1 360 ? -12.727 -12.711 21.25 1 92 360 ILE B C 1
ATOM 7261 O O . ILE B 1 360 ? -11.93 -12.133 21.984 1 92 360 ILE B O 1
ATOM 7265 N N . SER B 1 361 ? -12.5 -13.797 20.562 1 88.38 361 SER B N 1
ATOM 7266 C CA . SER B 1 361 ? -11.156 -14.367 20.609 1 88.38 361 SER B CA 1
ATOM 7267 C C . SER B 1 361 ? -10.188 -13.57 19.734 1 88.38 361 SER B C 1
ATOM 7269 O O . SER B 1 361 ? -10.539 -13.156 18.625 1 88.38 361 SER B O 1
ATOM 7271 N N . ASP B 1 362 ? -8.992 -13.188 20.156 1 87 362 ASP B N 1
ATOM 7272 C CA . ASP B 1 362 ? -7.902 -12.539 19.438 1 87 362 ASP B CA 1
ATOM 7273 C C . ASP B 1 362 ? -8.344 -11.195 18.859 1 87 362 ASP B C 1
ATOM 7275 O O . ASP B 1 362 ? -8.117 -10.914 17.688 1 87 362 ASP B O 1
ATOM 7279 N N . LEU B 1 363 ? -9.023 -10.438 19.672 1 93.12 363 LEU B N 1
ATOM 7280 C CA . LEU B 1 363 ? -9.484 -9.117 19.266 1 93.12 363 LEU B CA 1
ATOM 7281 C C . LEU B 1 363 ? -8.312 -8.141 19.156 1 93.12 363 LEU B C 1
ATOM 7283 O O . LEU B 1 363 ? -7.473 -8.07 20.047 1 93.12 363 LEU B O 1
ATOM 7287 N N . LYS B 1 364 ? -8.266 -7.492 18.016 1 92.5 364 LYS B N 1
ATOM 7288 C CA . LYS B 1 364 ? -7.34 -6.375 17.875 1 92.5 364 LYS B CA 1
ATOM 7289 C C . LYS B 1 364 ? -8.055 -5.039 18.031 1 92.5 364 LYS B C 1
ATOM 7291 O O . LYS B 1 364 ? -9.195 -4.879 17.578 1 92.5 364 LYS B O 1
ATOM 7296 N N . VAL B 1 365 ? -7.367 -4.051 18.688 1 95.69 365 VAL B N 1
ATOM 7297 C CA . VAL B 1 365 ? -7.953 -2.729 18.891 1 95.69 365 VAL B CA 1
ATOM 7298 C C . VAL B 1 365 ? -7.066 -1.667 18.234 1 95.69 365 VAL B C 1
ATOM 7300 O O . VAL B 1 365 ? -5.852 -1.649 18.453 1 95.69 365 VAL B O 1
ATOM 7303 N N . TRP B 1 366 ? -7.715 -0.891 17.375 1 95.94 366 TRP B N 1
ATOM 7304 C CA . TRP B 1 366 ? -7.008 0.199 16.703 1 95.94 366 TRP B CA 1
ATOM 7305 C C . TRP B 1 366 ? -7.547 1.552 17.156 1 95.94 366 TRP B C 1
ATOM 7307 O O . TRP B 1 366 ? -8.758 1.715 17.344 1 95.94 366 TRP B O 1
ATOM 7317 N N . THR B 1 367 ? -6.637 2.51 17.359 1 96.12 367 THR B N 1
ATOM 7318 C CA . THR B 1 367 ? -7.008 3.873 17.719 1 96.12 367 THR B CA 1
ATOM 7319 C C . THR B 1 367 ? -6.219 4.887 16.891 1 96.12 367 THR B C 1
ATOM 7321 O O . THR B 1 367 ? -5.203 4.543 16.281 1 96.12 367 THR B O 1
ATOM 7324 N N . SER B 1 368 ? -6.797 6.078 16.828 1 94.69 368 SER B N 1
ATOM 7325 C CA . SER B 1 368 ? -5.992 7.195 16.344 1 94.69 368 SER B CA 1
ATOM 7326 C C . SER B 1 368 ? -4.926 7.586 17.359 1 94.69 368 SER B C 1
ATOM 7328 O O . SER B 1 368 ? -4.746 6.91 18.375 1 94.69 368 SER B O 1
ATOM 7330 N N . GLN B 1 369 ? -4.203 8.648 17.094 1 89 369 GLN B N 1
ATOM 7331 C CA . GLN B 1 369 ? -3.174 9.125 18.016 1 89 369 GLN B CA 1
ATOM 7332 C C . GLN B 1 369 ? -3.691 10.273 18.875 1 89 369 GLN B C 1
ATOM 7334 O O . GLN B 1 369 ? -2.916 10.93 19.578 1 89 369 GLN B O 1
ATOM 7339 N N . MET B 1 370 ? -4.969 10.508 18.844 1 93.5 370 MET B N 1
ATOM 7340 C CA . MET B 1 370 ? -5.535 11.641 19.578 1 93.5 370 MET B CA 1
ATOM 7341 C C . MET B 1 370 ? -5.926 11.227 20.984 1 93.5 370 MET B C 1
ATOM 7343 O O . MET B 1 370 ? -6.203 10.055 21.25 1 93.5 370 MET B O 1
ATOM 7347 N N . LYS B 1 371 ? -6.008 12.18 21.859 1 94.06 371 LYS B N 1
ATOM 7348 C CA . LYS B 1 371 ? -6.211 11.953 23.281 1 94.06 371 LYS B CA 1
ATOM 7349 C C . LYS B 1 371 ? -7.535 11.242 23.547 1 94.06 371 LYS B C 1
ATOM 7351 O O . LYS B 1 371 ? -7.574 10.258 24.297 1 94.06 371 LYS B O 1
ATOM 7356 N N . ARG B 1 372 ? -8.578 11.703 22.953 1 96.56 372 ARG B N 1
ATOM 7357 C CA . ARG B 1 372 ? -9.922 11.211 23.25 1 96.56 372 ARG B CA 1
ATOM 7358 C C . ARG B 1 372 ? -10.078 9.758 22.812 1 96.56 372 ARG B C 1
ATOM 7360 O O . ARG B 1 372 ? -10.758 8.969 23.469 1 96.56 372 ARG B O 1
ATOM 7367 N N . THR B 1 373 ? -9.484 9.336 21.656 1 97.25 373 THR B N 1
ATOM 7368 C CA . THR B 1 373 ? -9.586 7.953 21.203 1 97.25 373 THR B CA 1
ATOM 7369 C C . THR B 1 373 ? -8.766 7.031 22.094 1 97.25 373 THR B C 1
ATOM 7371 O O . THR B 1 373 ? -9.18 5.91 22.391 1 97.25 373 THR B O 1
ATOM 7374 N N . ILE B 1 374 ? -7.629 7.496 22.531 1 94.62 374 ILE B N 1
ATOM 7375 C CA . ILE B 1 374 ? -6.773 6.684 23.391 1 94.62 374 ILE B CA 1
ATOM 7376 C C . ILE B 1 374 ? -7.438 6.508 24.75 1 94.62 374 ILE B C 1
ATOM 7378 O O . ILE B 1 374 ? -7.445 5.406 25.312 1 94.62 374 ILE B O 1
ATOM 7382 N N . GLN B 1 375 ? -8.016 7.598 25.25 1 95.62 375 GLN B N 1
ATOM 7383 C CA . GLN B 1 375 ? -8.742 7.504 26.516 1 95.62 375 GLN B CA 1
ATOM 7384 C C . GLN B 1 375 ? -9.867 6.477 26.422 1 95.62 375 GLN B C 1
ATOM 7386 O O . GLN B 1 375 ? -10.094 5.711 27.359 1 95.62 375 GLN B O 1
ATOM 7391 N N . THR B 1 376 ? -10.523 6.496 25.344 1 97.62 376 THR B N 1
ATOM 7392 C CA . THR B 1 376 ? -11.633 5.57 25.141 1 97.62 376 THR B CA 1
ATOM 7393 C C . THR B 1 376 ? -11.125 4.133 25.062 1 97.62 376 THR B C 1
ATOM 7395 O O . THR B 1 376 ? -11.703 3.232 25.672 1 97.62 376 THR B O 1
ATOM 7398 N N . ALA B 1 377 ? -10.07 3.877 24.328 1 95.75 377 ALA B N 1
ATOM 7399 C CA . ALA B 1 377 ? -9.523 2.539 24.109 1 95.75 377 ALA B CA 1
ATOM 7400 C C . ALA B 1 377 ? -8.93 1.973 25.391 1 95.75 377 ALA B C 1
ATOM 7402 O O . ALA B 1 377 ? -8.953 0.76 25.609 1 95.75 377 ALA B O 1
ATOM 7403 N N . GLU B 1 378 ? -8.375 2.846 26.25 1 92.12 378 GLU B N 1
ATOM 7404 C CA . GLU B 1 378 ? -7.762 2.406 27.5 1 92.12 378 GLU B CA 1
ATOM 7405 C C . GLU B 1 378 ? -8.781 1.692 28.391 1 92.12 378 GLU B C 1
ATOM 7407 O O . GLU B 1 378 ? -8.43 0.768 29.125 1 92.12 378 GLU B O 1
ATOM 7412 N N . ALA B 1 379 ? -9.961 2.088 28.297 1 91.69 379 ALA B N 1
ATOM 7413 C CA . ALA B 1 379 ? -11.008 1.503 29.125 1 91.69 379 ALA B CA 1
ATOM 7414 C C . ALA B 1 379 ? -11.344 0.089 28.656 1 91.69 379 ALA B C 1
ATOM 7416 O O . ALA B 1 379 ? -11.945 -0.689 29.406 1 91.69 379 ALA B O 1
ATOM 7417 N N . VAL B 1 380 ? -11.117 -0.274 27.438 1 93 380 VAL B N 1
ATOM 7418 C CA . VAL B 1 380 ? -11.406 -1.593 26.891 1 93 380 VAL B CA 1
ATOM 7419 C C . VAL B 1 380 ? -10.406 -2.613 27.438 1 93 380 VAL B C 1
ATOM 7421 O O . VAL B 1 380 ? -10.695 -3.812 27.469 1 93 380 VAL B O 1
ATOM 7424 N N . SER B 1 381 ? -9.273 -2.342 27.938 1 87.38 381 SER B N 1
ATOM 7425 C CA . SER B 1 381 ? -8.258 -3.164 28.578 1 87.38 381 SER B CA 1
ATOM 7426 C C . SER B 1 381 ? -7.695 -4.203 27.609 1 87.38 381 SER B C 1
ATOM 7428 O O . SER B 1 381 ? -7.516 -5.367 27.984 1 87.38 381 SER B O 1
ATOM 7430 N N . VAL B 1 382 ? -7.676 -3.98 26.406 1 89.31 382 VAL B N 1
ATOM 7431 C CA . VAL B 1 382 ? -7.012 -4.746 25.359 1 89.31 382 VAL B CA 1
ATOM 7432 C C . VAL B 1 382 ? -5.898 -3.91 24.734 1 89.31 382 VAL B C 1
ATOM 7434 O O . VAL B 1 382 ? -6.062 -2.707 24.516 1 89.31 382 VAL B O 1
ATOM 7437 N N . PRO B 1 383 ? -4.766 -4.566 24.594 1 86.88 383 PRO B N 1
ATOM 7438 C CA . PRO B 1 383 ? -3.715 -3.799 23.922 1 86.88 383 PRO B CA 1
ATOM 7439 C C . PRO B 1 383 ? -4.168 -3.23 22.578 1 86.88 383 PRO B C 1
ATOM 7441 O O . PRO B 1 383 ? -4.898 -3.895 21.844 1 86.88 383 PRO B O 1
ATOM 7444 N N . TYR B 1 384 ? -3.822 -1.961 22.391 1 90.69 384 TYR B N 1
ATOM 7445 C CA . TYR B 1 384 ? -4.277 -1.314 21.172 1 90.69 384 TYR B CA 1
ATOM 7446 C C . TYR B 1 384 ? -3.098 -0.806 20.344 1 90.69 384 TYR B C 1
ATOM 7448 O O . TYR B 1 384 ? -2 -0.619 20.875 1 90.69 384 TYR B O 1
ATOM 7456 N N . GLU B 1 385 ? -3.348 -0.693 19.062 1 87.62 385 GLU B N 1
ATOM 7457 C CA . GLU B 1 385 ? -2.396 -0.111 18.125 1 87.62 385 GLU B CA 1
ATOM 7458 C C . GLU B 1 385 ? -2.842 1.278 17.688 1 87.62 385 GLU B C 1
ATOM 7460 O O . GLU B 1 385 ? -4.027 1.505 17.422 1 87.62 385 GLU B O 1
ATOM 7465 N N . GLN B 1 386 ? -1.862 2.232 17.641 1 88.81 386 GLN B N 1
ATOM 7466 C CA . GLN B 1 386 ? -2.168 3.596 17.234 1 88.81 386 GLN B CA 1
ATOM 7467 C C . GLN B 1 386 ? -1.796 3.818 15.766 1 88.81 386 GLN B C 1
ATOM 7469 O O . GLN B 1 386 ? -0.695 3.463 15.336 1 88.81 386 GLN B O 1
ATOM 7474 N N . TRP B 1 387 ? -2.773 4.336 15.031 1 87.81 387 TRP B N 1
ATOM 7475 C CA . TRP B 1 387 ? -2.572 4.672 13.625 1 87.81 387 TRP B CA 1
ATOM 7476 C C . TRP B 1 387 ? -2.758 6.168 13.391 1 87.81 387 TRP B C 1
ATOM 7478 O O . TRP B 1 387 ? -3.842 6.711 13.633 1 87.81 387 TRP B O 1
ATOM 7488 N N . LYS B 1 388 ? -1.743 6.84 12.906 1 85.81 388 LYS B N 1
ATOM 7489 C CA . LYS B 1 388 ? -1.894 8.25 12.547 1 85.81 388 LYS B CA 1
ATOM 7490 C C . LYS B 1 388 ? -2.945 8.43 11.453 1 85.81 388 LYS B C 1
ATOM 7492 O O . LYS B 1 388 ? -3.668 9.43 11.445 1 85.81 388 LYS B O 1
ATOM 7497 N N . ALA B 1 389 ? -3.029 7.41 10.602 1 89.88 389 ALA B N 1
ATOM 7498 C CA . ALA B 1 389 ? -3.984 7.449 9.5 1 89.88 389 ALA B CA 1
ATOM 7499 C C . ALA B 1 389 ? -5.418 7.531 10.016 1 89.88 389 ALA B C 1
ATOM 7501 O O . ALA B 1 389 ? -6.324 7.938 9.281 1 89.88 389 ALA B O 1
ATOM 7502 N N . LEU B 1 390 ? -5.652 7.223 11.281 1 95.81 390 LEU B N 1
ATOM 7503 C CA . LEU B 1 390 ? -6.992 7.219 11.859 1 95.81 390 LEU B CA 1
ATOM 7504 C C . LEU B 1 390 ? -7.289 8.547 12.555 1 95.81 390 LEU B C 1
ATOM 7506 O O . LEU B 1 390 ? -8.383 8.734 13.094 1 95.81 390 LEU B O 1
ATOM 7510 N N . ASN B 1 391 ? -6.355 9.477 12.492 1 93.81 391 ASN B N 1
ATOM 7511 C CA . ASN B 1 391 ? -6.629 10.797 13.062 1 93.81 391 ASN B CA 1
ATOM 7512 C C . ASN B 1 391 ? -7.809 11.477 12.375 1 93.81 391 ASN B C 1
ATOM 7514 O O . ASN B 1 391 ? -8.062 11.234 11.195 1 93.81 391 ASN B O 1
ATOM 7518 N N . GLU B 1 392 ? -8.438 12.344 13.141 1 96.12 392 GLU B N 1
ATOM 7519 C CA . GLU B 1 392 ? -9.562 13.086 12.594 1 96.12 392 GLU B CA 1
ATOM 7520 C C . GLU B 1 392 ? -9.125 14.008 11.453 1 96.12 392 GLU B C 1
ATOM 7522 O O . GLU B 1 392 ? -7.938 14.297 11.312 1 96.12 392 GLU B O 1
ATOM 7527 N N . ILE B 1 393 ? -10.141 14.336 10.609 1 95.62 393 ILE B N 1
ATOM 7528 C CA . ILE B 1 393 ? -9.891 15.258 9.508 1 95.62 393 ILE B CA 1
ATOM 7529 C C . ILE B 1 393 ? -9.281 16.547 10.039 1 95.62 393 ILE B C 1
ATOM 7531 O O . ILE B 1 393 ? -9.695 17.062 11.086 1 95.62 393 ILE B O 1
ATOM 7535 N N . ASP B 1 394 ? -8.258 17.047 9.422 1 92 394 ASP B N 1
ATOM 7536 C CA . ASP B 1 394 ? -7.637 18.328 9.781 1 92 394 ASP B CA 1
ATOM 7537 C C . ASP B 1 394 ? -8.445 19.5 9.242 1 92 394 ASP B C 1
ATOM 7539 O O . ASP B 1 394 ? -8.508 19.719 8.031 1 92 394 ASP B O 1
ATOM 7543 N N . ALA B 1 395 ? -9.008 20.297 10.148 1 93 395 ALA B N 1
ATOM 7544 C CA . ALA B 1 395 ? -9.852 21.422 9.742 1 93 395 ALA B CA 1
ATOM 7545 C C . ALA B 1 395 ? -9.023 22.672 9.492 1 93 395 ALA B C 1
ATOM 7547 O O . ALA B 1 395 ? -9.57 23.766 9.32 1 93 395 ALA B O 1
ATOM 7548 N N . GLY B 1 396 ? -7.742 22.531 9.578 1 88.69 396 GLY B N 1
ATOM 7549 C CA . GLY B 1 396 ? -6.859 23.641 9.258 1 88.69 396 GLY B CA 1
ATOM 7550 C C . GLY B 1 396 ? -7.105 24.859 10.117 1 88.69 396 GLY B C 1
ATOM 7551 O O . GLY B 1 396 ? -7.094 24.781 11.352 1 88.69 396 GLY B O 1
ATOM 7552 N N . VAL B 1 397 ? -7.449 26.016 9.492 1 86.69 397 VAL B N 1
ATOM 7553 C CA . VAL B 1 397 ? -7.617 27.297 10.18 1 86.69 397 VAL B CA 1
ATOM 7554 C C . VAL B 1 397 ? -8.914 27.266 10.992 1 86.69 397 VAL B C 1
ATOM 7556 O O . VAL B 1 397 ? -9.102 28.094 11.898 1 86.69 397 VAL B O 1
ATOM 7559 N N . CYS B 1 398 ? -9.766 26.344 10.703 1 91.69 398 CYS B N 1
ATOM 7560 C CA . CYS B 1 398 ? -11.07 26.297 11.352 1 91.69 398 CYS B CA 1
ATOM 7561 C C . CYS B 1 398 ? -11.023 25.422 12.602 1 91.69 398 CYS B C 1
ATOM 7563 O O . CYS B 1 398 ? -12.039 25.234 13.273 1 91.69 398 CYS B O 1
ATOM 7565 N N . GLU B 1 399 ? -9.898 24.875 12.945 1 91.88 399 GLU B N 1
ATOM 7566 C CA . GLU B 1 399 ? -9.773 24 14.109 1 91.88 399 GLU B CA 1
ATOM 7567 C C . GLU B 1 399 ? -10.273 24.688 15.375 1 91.88 399 GLU B C 1
ATOM 7569 O O . GLU B 1 399 ? -10 25.875 15.594 1 91.88 399 GLU B O 1
ATOM 7574 N N . GLU B 1 400 ? -11.062 23.953 16.156 1 93.06 400 GLU B N 1
ATOM 7575 C CA . GLU B 1 400 ? -11.57 24.359 17.469 1 93.06 400 GLU B CA 1
ATOM 7576 C C . GLU B 1 400 ? -12.539 25.531 17.359 1 93.06 400 GLU B C 1
ATOM 7578 O O . GLU B 1 400 ? -12.672 26.328 18.281 1 93.06 400 GLU B O 1
ATOM 7583 N N . MET B 1 401 ? -13.133 25.641 16.219 1 94.31 401 MET B N 1
ATOM 7584 C CA . MET B 1 401 ? -14.18 26.641 16.016 1 94.31 401 MET B CA 1
ATOM 7585 C C . MET B 1 401 ? -15.555 25.984 15.977 1 94.31 401 MET B C 1
ATOM 7587 O O . MET B 1 401 ? -15.68 24.812 15.609 1 94.31 401 MET B O 1
ATOM 7591 N N . MET B 1 402 ? -16.531 26.75 16.344 1 94.25 402 MET B N 1
ATOM 7592 C CA . MET B 1 402 ? -17.922 26.328 16.141 1 94.25 402 MET B CA 1
ATOM 7593 C C . MET B 1 402 ? -18.359 26.609 14.703 1 94.25 402 MET B C 1
ATOM 7595 O O . MET B 1 402 ? -17.797 27.469 14.031 1 94.25 402 MET B O 1
ATOM 7599 N N . TYR B 1 403 ? -19.359 25.891 14.281 1 90.88 403 TYR B N 1
ATOM 7600 C CA . TYR B 1 403 ? -19.844 26.078 12.914 1 90.88 403 TYR B CA 1
ATOM 7601 C C . TYR B 1 403 ? -20.312 27.516 12.703 1 90.88 403 TYR B C 1
ATOM 7603 O O . TYR B 1 403 ? -20.109 28.094 11.633 1 90.88 403 TYR B O 1
ATOM 7611 N N . GLU B 1 404 ? -20.875 28.016 13.695 1 92.25 404 GLU B N 1
ATOM 7612 C CA . GLU B 1 404 ? -21.359 29.391 13.617 1 92.25 404 GLU B CA 1
ATOM 7613 C C . GLU B 1 404 ? -20.188 30.375 13.461 1 92.25 404 GLU B C 1
ATOM 7615 O O . GLU B 1 404 ? -20.281 31.344 12.711 1 92.25 404 GLU B O 1
ATOM 7620 N N . GLU B 1 405 ? -19.156 30.094 14.148 1 94.5 405 GLU B N 1
ATOM 7621 C CA . GLU B 1 405 ? -17.953 30.922 14.031 1 94.5 405 GLU B CA 1
ATOM 7622 C C . GLU B 1 405 ? -17.344 30.812 12.641 1 94.5 405 GLU B C 1
ATOM 7624 O O . GLU B 1 405 ? -16.891 31.812 12.078 1 94.5 405 GLU B O 1
ATOM 7629 N N . ILE B 1 406 ? -17.344 29.656 12.086 1 93.31 406 ILE B N 1
ATOM 7630 C CA . ILE B 1 406 ? -16.797 29.438 10.75 1 93.31 406 ILE B CA 1
ATOM 7631 C C . ILE B 1 406 ? -17.641 30.203 9.727 1 93.31 406 ILE B C 1
ATOM 7633 O O . ILE B 1 406 ? -17.094 30.828 8.82 1 93.31 406 ILE B O 1
ATOM 7637 N N . GLN B 1 407 ? -18.922 30.125 9.883 1 92.44 407 GLN B N 1
ATOM 7638 C CA . GLN B 1 407 ? -19.812 30.844 8.977 1 92.44 407 GLN B CA 1
ATOM 7639 C C . GLN B 1 407 ? -19.562 32.344 9.039 1 92.44 407 GLN B C 1
ATOM 7641 O O . GLN B 1 407 ? -19.625 33.031 8.016 1 92.44 407 GLN B O 1
ATOM 7646 N N . GLN B 1 408 ? -19.25 32.844 10.164 1 94.44 408 GLN B N 1
ATOM 7647 C CA . GLN B 1 408 ? -19.031 34.281 10.367 1 94.44 408 GLN B CA 1
ATOM 7648 C C . GLN B 1 408 ? -17.656 34.719 9.875 1 94.44 408 GLN B C 1
ATOM 7650 O O . GLN B 1 408 ? -17.516 35.719 9.18 1 94.44 408 GLN B O 1
ATOM 7655 N N . HIS B 1 409 ? -16.641 33.969 10.227 1 94.12 409 HIS B N 1
ATOM 7656 C CA . HIS B 1 409 ? -15.266 34.344 9.969 1 94.12 409 HIS B CA 1
ATOM 7657 C C . HIS B 1 409 ? -14.828 33.938 8.57 1 94.12 409 HIS B C 1
ATOM 7659 O O . HIS B 1 409 ? -13.961 34.562 7.965 1 94.12 409 HIS B O 1
ATOM 7665 N N . TYR B 1 410 ? -15.445 32.812 8.078 1 93.38 410 TYR B N 1
ATOM 7666 C CA . TYR B 1 410 ? -15.07 32.281 6.773 1 93.38 410 TYR B CA 1
ATOM 7667 C C . TYR B 1 410 ? -16.312 31.906 5.973 1 93.38 410 TYR B C 1
ATOM 7669 O O . TYR B 1 410 ? -16.484 30.75 5.594 1 93.38 410 TYR B O 1
ATOM 7677 N N . PRO B 1 411 ? -17.109 32.875 5.598 1 92.69 411 PRO B N 1
ATOM 7678 C CA . PRO B 1 411 ? -18.375 32.594 4.93 1 92.69 411 PRO B CA 1
ATOM 7679 C C . PRO B 1 411 ? -18.188 31.875 3.588 1 92.69 411 PRO B C 1
ATOM 7681 O O . PRO B 1 411 ? -18.984 31 3.232 1 92.69 411 PRO B O 1
ATOM 7684 N N . LEU B 1 412 ? -17.141 32.25 2.881 1 92.25 412 LEU B N 1
ATOM 7685 C CA . LEU B 1 412 ? -16.906 31.609 1.587 1 92.25 412 LEU B CA 1
ATOM 7686 C C . LEU B 1 412 ? -16.547 30.141 1.756 1 92.25 412 LEU B C 1
ATOM 7688 O O . LEU B 1 412 ? -17 29.281 0.991 1 92.25 412 LEU B O 1
ATOM 7692 N N . GLU B 1 413 ? -15.719 29.875 2.734 1 91.81 413 GLU B N 1
ATOM 7693 C CA . GLU B 1 413 ? -15.352 28.484 3.027 1 91.81 413 GLU B CA 1
ATOM 7694 C C . GLU B 1 413 ? -16.562 27.672 3.438 1 91.81 413 GLU B C 1
ATOM 7696 O O . GLU B 1 413 ? -16.703 26.516 3.039 1 91.81 413 GLU B O 1
ATOM 7701 N N . PHE B 1 414 ? -17.344 28.297 4.176 1 91.75 414 PHE B N 1
ATOM 7702 C CA . PHE B 1 414 ? -18.562 27.641 4.645 1 91.75 414 PHE B CA 1
ATOM 7703 C C . PHE B 1 414 ? -19.469 27.281 3.473 1 91.75 414 PHE B C 1
ATOM 7705 O O . PHE B 1 414 ? -20 26.156 3.418 1 91.75 414 PHE B O 1
ATOM 7712 N N . ALA B 1 415 ? -19.609 28.141 2.537 1 91.38 415 ALA B N 1
ATOM 7713 C CA . ALA B 1 415 ? -20.453 27.938 1.357 1 91.38 415 ALA B CA 1
ATOM 7714 C C . ALA B 1 415 ? -19.844 26.859 0.446 1 91.38 415 ALA B C 1
ATOM 7716 O O . ALA B 1 415 ? -20.578 26.031 -0.106 1 91.38 415 ALA B O 1
ATOM 7717 N N . MET B 1 416 ? -18.594 26.875 0.279 1 92.31 416 MET B N 1
ATOM 7718 C CA . MET B 1 416 ? -17.938 25.906 -0.583 1 92.31 416 MET B CA 1
ATOM 7719 C C . MET B 1 416 ? -18.047 24.5 -0.016 1 92.31 416 MET B C 1
ATOM 7721 O O . MET B 1 416 ? -18.219 23.531 -0.766 1 92.31 416 MET B O 1
ATOM 7725 N N . ARG B 1 417 ? -17.906 24.406 1.236 1 92.56 417 ARG B N 1
ATOM 7726 C CA . ARG B 1 417 ? -18.047 23.109 1.88 1 92.56 417 ARG B CA 1
ATOM 7727 C C . ARG B 1 417 ? -19.453 22.547 1.65 1 92.56 417 ARG B C 1
ATOM 7729 O O . ARG B 1 417 ? -19.609 21.344 1.379 1 92.56 417 ARG B O 1
ATOM 7736 N N . ASP B 1 418 ? -20.406 23.375 1.753 1 90 418 ASP B N 1
ATOM 7737 C CA . ASP B 1 418 ? -21.797 22.953 1.564 1 90 418 ASP B CA 1
ATOM 7738 C C . ASP B 1 418 ? -22.047 22.547 0.114 1 90 418 ASP B C 1
ATOM 7740 O O . ASP B 1 418 ? -22.875 21.672 -0.156 1 90 418 ASP B O 1
ATOM 7744 N N . GLN B 1 419 ? -21.375 23.125 -0.724 1 89.81 419 GLN B N 1
ATOM 7745 C CA . GLN B 1 419 ? -21.547 22.828 -2.145 1 89.81 419 GLN B CA 1
ATOM 7746 C C . GLN B 1 419 ? -21.016 21.453 -2.498 1 89.81 419 GLN B C 1
ATOM 7748 O O . GLN B 1 419 ? -21.672 20.703 -3.238 1 89.81 419 GLN B O 1
ATOM 7753 N N . ASP B 1 420 ? -19.875 21.109 -2.059 1 92.56 420 ASP B N 1
ATOM 7754 C CA . ASP B 1 420 ? -19.25 19.828 -2.299 1 92.56 420 ASP B CA 1
ATOM 7755 C C . ASP B 1 420 ? -18.406 19.391 -1.103 1 92.56 420 ASP B C 1
ATOM 7757 O O . ASP B 1 420 ? -17.172 19.484 -1.142 1 92.56 420 ASP B O 1
ATOM 7761 N N . LYS B 1 421 ? -19.078 18.828 -0.216 1 94.12 421 LYS B N 1
ATOM 7762 C CA . LYS B 1 421 ? -18.469 18.5 1.069 1 94.12 421 LYS B CA 1
ATOM 7763 C C . LYS B 1 421 ? -17.344 17.484 0.905 1 94.12 421 LYS B C 1
ATOM 7765 O O . LYS B 1 421 ? -16.344 17.516 1.63 1 94.12 421 LYS B O 1
ATOM 7770 N N . TYR B 1 422 ? -17.5 16.609 -0.039 1 94.06 422 TYR B N 1
ATOM 7771 C CA . TYR B 1 422 ? -16.516 15.547 -0.229 1 94.06 422 TYR B CA 1
ATOM 7772 C C . TYR B 1 422 ? -15.188 16.109 -0.724 1 94.06 422 TYR B C 1
ATOM 7774 O O . TYR B 1 422 ? -14.125 15.719 -0.241 1 94.06 422 TYR B O 1
ATOM 7782 N N . ARG B 1 423 ? -15.25 17.031 -1.662 1 91.69 423 ARG B N 1
ATOM 7783 C CA . ARG B 1 423 ? -14.039 17.531 -2.314 1 91.69 423 ARG B CA 1
ATOM 7784 C C . ARG B 1 423 ? -13.516 18.781 -1.626 1 91.69 423 ARG B C 1
ATOM 7786 O O . ARG B 1 423 ? -12.352 19.156 -1.806 1 91.69 423 ARG B O 1
ATOM 7793 N N . TYR B 1 424 ? -14.336 19.406 -0.86 1 94.12 424 TYR B N 1
ATOM 7794 C CA . TYR B 1 424 ? -13.93 20.641 -0.179 1 94.12 424 TYR B CA 1
ATOM 7795 C C . TYR B 1 424 ? -12.773 20.375 0.772 1 94.12 424 TYR B C 1
ATOM 7797 O O . TYR B 1 424 ? -12.828 19.453 1.593 1 94.12 424 TYR B O 1
ATOM 7805 N N . ARG B 1 425 ? -11.766 21.125 0.591 1 91.88 425 ARG B N 1
ATOM 7806 C CA . ARG B 1 425 ? -10.594 21.062 1.458 1 91.88 425 ARG B CA 1
ATOM 7807 C C . ARG B 1 425 ? -10.523 22.281 2.375 1 91.88 425 ARG B C 1
ATOM 7809 O O . ARG B 1 425 ? -10.594 23.422 1.911 1 91.88 425 ARG B O 1
ATOM 7816 N N . TYR B 1 426 ? -10.367 22.062 3.699 1 92.25 426 TYR B N 1
ATOM 7817 C CA . TYR B 1 426 ? -10.133 23.156 4.621 1 92.25 426 TYR B CA 1
ATOM 7818 C C . TYR B 1 426 ? -8.828 23.875 4.285 1 92.25 426 TYR B C 1
ATOM 7820 O O . TYR B 1 426 ? -7.824 23.234 3.961 1 92.25 426 TYR B O 1
ATOM 7828 N N . PRO B 1 427 ? -8.922 25.188 4.371 1 86.12 427 PRO B N 1
ATOM 7829 C CA . PRO B 1 427 ? -7.648 25.875 4.168 1 86.12 427 PRO B CA 1
ATOM 7830 C C . PRO B 1 427 ? -6.551 25.375 5.105 1 86.12 427 PRO B C 1
ATOM 7832 O O . PRO B 1 427 ? -6.723 25.391 6.324 1 86.12 427 PRO B O 1
ATOM 7835 N N . LYS B 1 428 ? -5.469 24.906 4.535 1 81.75 428 LYS B N 1
ATOM 7836 C CA . LYS B 1 428 ? -4.34 24.359 5.273 1 81.75 428 LYS B CA 1
ATOM 7837 C C . LYS B 1 428 ? -4.746 23.078 6.02 1 81.75 428 LYS B C 1
ATOM 7839 O O . LYS B 1 428 ? -4.227 22.797 7.098 1 81.75 428 LYS B O 1
ATOM 7844 N N . GLY B 1 429 ? -5.758 22.484 5.457 1 89.56 429 GLY B N 1
ATOM 7845 C CA . GLY B 1 429 ? -6.254 21.266 6.078 1 89.56 429 GLY B CA 1
ATOM 7846 C C . GLY B 1 429 ? -6.461 20.141 5.09 1 89.56 429 GLY B C 1
ATOM 7847 O O . GLY B 1 429 ? -5.637 19.922 4.195 1 89.56 429 GLY B O 1
ATOM 7848 N N . GLU B 1 430 ? -7.512 19.281 5.391 1 91.62 430 GLU B N 1
ATOM 7849 C CA . GLU B 1 430 ? -7.777 18.094 4.578 1 91.62 430 GLU B CA 1
ATOM 7850 C C . GLU B 1 430 ? -9.219 18.078 4.082 1 91.62 430 GLU B C 1
ATOM 7852 O O . GLU B 1 430 ? -10.062 18.812 4.582 1 91.62 430 GLU B O 1
ATOM 7857 N N . SER B 1 431 ? -9.438 17.312 3.049 1 93.69 431 SER B N 1
ATOM 7858 C CA . SER B 1 431 ? -10.766 16.984 2.543 1 93.69 431 SER B CA 1
ATOM 7859 C C . SER B 1 431 ? -11.117 15.531 2.816 1 93.69 431 SER B C 1
ATOM 7861 O O . SER B 1 431 ? -10.273 14.75 3.252 1 93.69 431 SER B O 1
ATOM 7863 N N . TYR B 1 432 ? -12.406 15.172 2.637 1 95.5 432 TYR B N 1
ATOM 7864 C CA . TYR B 1 432 ? -12.781 13.766 2.697 1 95.5 432 TYR B CA 1
ATOM 7865 C C . TYR B 1 432 ? -12.023 12.953 1.655 1 95.5 432 TYR B C 1
ATOM 7867 O O . TYR B 1 432 ? -11.672 11.797 1.896 1 95.5 432 TYR B O 1
ATOM 7875 N N . GLU B 1 433 ? -11.812 13.539 0.562 1 91.69 433 GLU B N 1
ATOM 7876 C CA . GLU B 1 433 ? -11.047 12.875 -0.487 1 91.69 433 GLU B CA 1
ATOM 7877 C C . GLU B 1 433 ? -9.633 12.547 -0.01 1 91.69 433 GLU B C 1
ATOM 7879 O O . GLU B 1 433 ? -9.102 11.477 -0.311 1 91.69 433 GLU B O 1
ATOM 7884 N N . ASP B 1 434 ? -9.047 13.461 0.731 1 90.75 434 ASP B N 1
ATOM 7885 C CA . ASP B 1 434 ? -7.734 13.219 1.311 1 90.75 434 ASP B CA 1
ATOM 7886 C C . ASP B 1 434 ? -7.777 12.07 2.318 1 90.75 434 ASP B C 1
ATOM 7888 O O . ASP B 1 434 ? -6.848 11.266 2.387 1 90.75 434 ASP B O 1
ATOM 7892 N N . LEU B 1 435 ? -8.805 12.039 3.078 1 94.5 435 LEU B N 1
ATOM 7893 C CA . LEU B 1 435 ? -8.953 10.992 4.078 1 94.5 435 LEU B CA 1
ATOM 7894 C C . LEU B 1 435 ? -9.008 9.617 3.42 1 94.5 435 LEU B C 1
ATOM 7896 O O . LEU B 1 435 ? -8.344 8.68 3.875 1 94.5 435 LEU B O 1
ATOM 7900 N N . VAL B 1 436 ? -9.766 9.547 2.4 1 93 436 VAL B N 1
ATOM 7901 C CA . VAL B 1 436 ? -9.93 8.281 1.693 1 93 436 VAL B CA 1
ATOM 7902 C C . VAL B 1 436 ? -8.562 7.781 1.214 1 93 436 VAL B C 1
ATOM 7904 O O . VAL B 1 436 ? -8.258 6.59 1.325 1 93 436 VAL B O 1
ATOM 7907 N N . GLN B 1 437 ? -7.773 8.641 0.806 1 86.5 437 GLN B N 1
ATOM 7908 C CA . GLN B 1 437 ? -6.457 8.266 0.297 1 86.5 437 GLN B CA 1
ATOM 7909 C C . GLN B 1 437 ? -5.555 7.77 1.421 1 86.5 437 GLN B C 1
ATOM 7911 O O . GLN B 1 437 ? -4.91 6.727 1.289 1 86.5 437 GLN B O 1
ATOM 7916 N N . ARG B 1 438 ? -5.5 8.453 2.521 1 88.12 438 ARG B N 1
ATOM 7917 C CA . ARG B 1 438 ? -4.562 8.055 3.564 1 88.12 438 ARG B CA 1
ATOM 7918 C C . ARG B 1 438 ? -5.102 6.859 4.352 1 88.12 438 ARG B C 1
ATOM 7920 O O . ARG B 1 438 ? -4.367 6.238 5.121 1 88.12 438 ARG B O 1
ATOM 7927 N N . LEU B 1 439 ? -6.383 6.512 4.148 1 94.25 439 LEU B N 1
ATOM 7928 C CA . LEU B 1 439 ? -6.977 5.387 4.863 1 94.25 439 LEU B CA 1
ATOM 7929 C C . LEU B 1 439 ? -6.816 4.094 4.066 1 94.25 439 LEU B C 1
ATOM 7931 O O . LEU B 1 439 ? -7.172 3.016 4.547 1 94.25 439 LEU B O 1
ATOM 7935 N N . GLU B 1 440 ? -6.242 4.121 2.943 1 89.75 440 GLU B N 1
ATOM 7936 C CA . GLU B 1 440 ? -6.113 2.932 2.105 1 89.75 440 GLU B CA 1
ATOM 7937 C C . GLU B 1 440 ? -5.359 1.822 2.83 1 89.75 440 GLU B C 1
ATOM 7939 O O . GLU B 1 440 ? -5.805 0.674 2.855 1 89.75 440 GLU B O 1
ATOM 7944 N N . PRO B 1 441 ? -4.27 2.104 3.492 1 86.62 441 PRO B N 1
ATOM 7945 C CA . PRO B 1 441 ? -3.592 1.033 4.23 1 86.62 441 PRO B CA 1
ATOM 7946 C C . PRO B 1 441 ? -4.453 0.458 5.355 1 86.62 441 PRO B C 1
ATOM 7948 O O . PRO B 1 441 ? -4.363 -0.735 5.656 1 86.62 441 PRO B O 1
ATOM 7951 N N . VAL B 1 442 ? -5.25 1.278 5.938 1 92.44 442 VAL B N 1
ATOM 7952 C CA . VAL B 1 442 ? -6.137 0.829 7.004 1 92.44 442 VAL B CA 1
ATOM 7953 C C . VAL B 1 442 ? -7.168 -0.149 6.445 1 92.44 442 VAL B C 1
ATOM 7955 O O . VAL B 1 442 ? -7.406 -1.21 7.023 1 92.44 442 VAL B O 1
ATOM 7958 N N . ILE B 1 443 ? -7.738 0.223 5.324 1 94 443 ILE B N 1
ATOM 7959 C CA . ILE B 1 443 ? -8.727 -0.631 4.68 1 94 443 ILE B CA 1
ATOM 7960 C C . ILE B 1 443 ? -8.094 -1.966 4.301 1 94 443 ILE B C 1
ATOM 7962 O O . ILE B 1 443 ? -8.703 -3.023 4.48 1 94 443 ILE B O 1
ATOM 7966 N N . MET B 1 444 ? -6.914 -1.929 3.785 1 89.81 444 MET B N 1
ATOM 7967 C CA . MET B 1 444 ? -6.215 -3.152 3.406 1 89.81 444 MET B CA 1
ATOM 7968 C C . MET B 1 444 ? -6.023 -4.066 4.613 1 89.81 444 MET B C 1
ATOM 7970 O O . MET B 1 444 ? -6.227 -5.277 4.52 1 89.81 444 MET B O 1
ATOM 7974 N N . GLU B 1 445 ? -5.68 -3.484 5.688 1 88.75 445 GLU B N 1
ATOM 7975 C CA . GLU B 1 445 ? -5.473 -4.277 6.895 1 88.75 445 GLU B CA 1
ATOM 7976 C C . GLU B 1 445 ? -6.797 -4.793 7.449 1 88.75 445 GLU B C 1
ATOM 7978 O O . GLU B 1 445 ? -6.867 -5.91 7.969 1 88.75 445 GLU B O 1
ATOM 7983 N N . LEU B 1 446 ? -7.805 -3.977 7.395 1 93.31 446 LEU B N 1
ATOM 7984 C CA . LEU B 1 446 ? -9.125 -4.402 7.855 1 93.31 446 LEU B CA 1
ATOM 7985 C C . LEU B 1 446 ? -9.617 -5.594 7.043 1 93.31 446 LEU B C 1
ATOM 7987 O O . LEU B 1 446 ? -10.273 -6.488 7.582 1 93.31 446 LEU B O 1
ATOM 7991 N N . GLU B 1 447 ? -9.32 -5.578 5.738 1 91.56 447 GLU B N 1
ATOM 7992 C CA . GLU B 1 447 ? -9.719 -6.688 4.875 1 91.56 447 GLU B CA 1
ATOM 7993 C C . GLU B 1 447 ? -8.93 -7.949 5.199 1 91.56 447 GLU B C 1
ATOM 7995 O O . GLU B 1 447 ? -9.438 -9.062 5.043 1 91.56 447 GLU B O 1
ATOM 8000 N N . ARG B 1 448 ? -7.781 -7.781 5.648 1 87 448 ARG B N 1
ATOM 8001 C CA . ARG B 1 448 ? -6.898 -8.914 5.898 1 87 448 ARG B CA 1
ATOM 8002 C C . ARG B 1 448 ? -7.168 -9.531 7.27 1 87 448 ARG B C 1
ATOM 8004 O O . ARG B 1 448 ? -7.133 -10.75 7.43 1 87 448 ARG B O 1
ATOM 8011 N N . GLN B 1 449 ? -7.465 -8.734 8.266 1 85.44 449 GLN B N 1
ATOM 8012 C CA . GLN B 1 449 ? -7.602 -9.188 9.648 1 85.44 449 GLN B CA 1
ATOM 8013 C C . GLN B 1 449 ? -8.984 -9.781 9.898 1 85.44 449 GLN B C 1
ATOM 8015 O O . GLN B 1 449 ? -9.812 -9.836 8.984 1 85.44 449 GLN B O 1
ATOM 8020 N N . GLU B 1 450 ? -9.078 -10.328 11.07 1 89.19 450 GLU B N 1
ATOM 8021 C CA . GLU B 1 450 ? -10.352 -10.93 11.453 1 89.19 450 GLU B CA 1
ATOM 8022 C C . GLU B 1 450 ? -11.164 -9.984 12.336 1 89.19 450 GLU B C 1
ATOM 8024 O O . GLU B 1 450 ? -11.609 -8.922 11.883 1 89.19 450 GLU B O 1
ATOM 8029 N N . ASN B 1 451 ? -11.172 -10.234 13.648 1 94 451 ASN B N 1
ATOM 8030 C CA . ASN B 1 451 ? -11.977 -9.398 14.531 1 94 451 ASN B CA 1
ATOM 8031 C C . ASN B 1 451 ? -11.195 -8.188 15.016 1 94 451 ASN B C 1
ATOM 8033 O O . ASN B 1 451 ? -10.133 -8.328 15.633 1 94 451 ASN B O 1
ATOM 8037 N N . ILE B 1 452 ? -11.766 -6.992 14.711 1 96.06 452 ILE B N 1
ATOM 8038 C CA . ILE B 1 452 ? -11.07 -5.75 15.047 1 96.06 452 ILE B CA 1
ATOM 8039 C C . ILE B 1 452 ? -12.07 -4.742 15.609 1 96.06 452 ILE B C 1
ATOM 8041 O O . ILE B 1 452 ? -13.203 -4.648 15.141 1 96.06 452 ILE B O 1
ATOM 8045 N N . LEU B 1 453 ? -11.641 -4.031 16.656 1 98.12 453 LEU B N 1
ATOM 8046 C CA . LEU B 1 453 ? -12.328 -2.84 17.141 1 98.12 453 LEU B CA 1
ATOM 8047 C C . LEU B 1 453 ? -11.562 -1.579 16.75 1 98.12 453 LEU B C 1
ATOM 8049 O O . LEU B 1 453 ? -10.383 -1.438 17.094 1 98.12 453 LEU B O 1
ATOM 8053 N N . VAL B 1 454 ? -12.203 -0.758 16.031 1 98.31 454 VAL B N 1
ATOM 8054 C CA . VAL B 1 454 ? -11.586 0.514 15.656 1 98.31 454 VAL B CA 1
ATOM 8055 C C . VAL B 1 454 ? -12.266 1.652 16.422 1 98.31 454 VAL B C 1
ATOM 8057 O O . VAL B 1 454 ? -13.453 1.912 16.234 1 98.31 454 VAL B O 1
ATOM 8060 N N . VAL B 1 455 ? -11.516 2.332 17.281 1 98.56 455 VAL B N 1
ATOM 8061 C CA . VAL B 1 455 ? -11.969 3.553 17.938 1 98.56 455 VAL B CA 1
ATOM 8062 C C . VAL B 1 455 ? -11.477 4.773 17.172 1 98.56 455 VAL B C 1
ATOM 8064 O O . VAL B 1 455 ? -10.273 5.059 17.141 1 98.56 455 VAL B O 1
ATOM 8067 N N . CYS B 1 456 ? -12.406 5.434 16.578 1 98.25 456 CYS B N 1
ATOM 8068 C CA . CYS B 1 456 ? -12 6.496 15.664 1 98.25 456 CYS B CA 1
ATOM 8069 C C . CYS B 1 456 ? -12.906 7.715 15.805 1 98.25 456 CYS B C 1
ATOM 8071 O O . CYS B 1 456 ? -13.398 8 16.891 1 98.25 456 CYS B O 1
ATOM 8073 N N . HIS B 1 457 ? -12.938 8.586 14.773 1 98.31 457 HIS B N 1
ATOM 8074 C CA . HIS B 1 457 ? -13.641 9.859 14.766 1 98.31 457 HIS B CA 1
ATOM 8075 C C . HIS B 1 457 ? -14.758 9.867 13.727 1 98.31 457 HIS B C 1
ATOM 8077 O O . HIS B 1 457 ? -14.961 8.883 13.016 1 98.31 457 HIS B O 1
ATOM 8083 N N . GLN B 1 458 ? -15.508 10.922 13.695 1 97.81 458 GLN B N 1
ATOM 8084 C CA . GLN B 1 458 ? -16.688 11.008 12.844 1 97.81 458 GLN B CA 1
ATOM 8085 C C . GLN B 1 458 ? -16.312 10.898 11.367 1 97.81 458 GLN B C 1
ATOM 8087 O O . GLN B 1 458 ? -16.828 10.047 10.648 1 97.81 458 GLN B O 1
ATOM 8092 N N . ALA B 1 459 ? -15.422 11.773 10.938 1 98 459 ALA B N 1
ATOM 8093 C CA . ALA B 1 459 ? -15.07 11.781 9.516 1 98 459 ALA B CA 1
ATOM 8094 C C . ALA B 1 459 ? -14.422 10.461 9.109 1 98 459 ALA B C 1
ATOM 8096 O O . ALA B 1 459 ? -14.672 9.953 8.016 1 98 459 ALA B O 1
ATOM 8097 N N . ILE B 1 460 ? -13.594 9.914 9.961 1 98.31 460 ILE B N 1
ATOM 8098 C CA . ILE B 1 460 ? -12.898 8.664 9.695 1 98.31 460 ILE B CA 1
ATOM 8099 C C . ILE B 1 460 ? -13.906 7.52 9.609 1 98.31 460 ILE B C 1
ATOM 8101 O O . ILE B 1 460 ? -13.859 6.707 8.688 1 98.31 460 ILE B O 1
ATOM 8105 N N . MET B 1 461 ? -14.789 7.5 10.531 1 98.38 461 MET B N 1
ATOM 8106 C CA . MET B 1 461 ? -15.805 6.445 10.562 1 98.38 461 MET B CA 1
ATOM 8107 C C . MET B 1 461 ? -16.672 6.492 9.312 1 98.38 461 MET B C 1
ATOM 8109 O O . MET B 1 461 ? -17.047 5.449 8.773 1 98.38 461 MET B O 1
ATOM 8113 N N . ARG B 1 462 ? -17.016 7.691 8.859 1 98.19 462 ARG B N 1
ATOM 8114 C CA . ARG B 1 462 ? -17.781 7.852 7.629 1 98.19 462 ARG B CA 1
ATOM 8115 C C . ARG B 1 462 ? -17.062 7.203 6.453 1 98.19 462 ARG B C 1
ATOM 8117 O O . ARG B 1 462 ? -17.672 6.508 5.645 1 98.19 462 ARG B O 1
ATOM 8124 N N . CYS B 1 463 ? -15.797 7.434 6.371 1 97.88 463 CYS B N 1
ATOM 8125 C CA . CYS B 1 463 ? -15.008 6.891 5.27 1 97.88 463 CYS B CA 1
ATOM 8126 C C . CYS B 1 463 ? -14.969 5.371 5.32 1 97.88 463 CYS B C 1
ATOM 8128 O O . CYS B 1 463 ? -15.148 4.703 4.301 1 97.88 463 CYS B O 1
ATOM 8130 N N . LEU B 1 464 ? -14.695 4.809 6.516 1 97.69 464 LEU B N 1
ATOM 8131 C CA . LEU B 1 464 ? -14.641 3.357 6.664 1 97.69 464 LEU B CA 1
ATOM 8132 C C . LEU B 1 464 ? -15.992 2.723 6.344 1 97.69 464 LEU B C 1
ATOM 8134 O O . LEU B 1 464 ? -16.047 1.724 5.625 1 97.69 464 LEU B O 1
ATOM 8138 N N . LEU B 1 465 ? -17.016 3.342 6.836 1 97.25 465 LEU B N 1
ATOM 8139 C CA . LEU B 1 465 ? -18.359 2.84 6.594 1 97.25 465 LEU B CA 1
ATOM 8140 C C . LEU B 1 465 ? -18.703 2.902 5.109 1 97.25 465 LEU B C 1
ATOM 8142 O O . LEU B 1 465 ? -19.328 1.981 4.57 1 97.25 465 LEU B O 1
ATOM 8146 N N . ALA B 1 466 ? -18.344 3.984 4.535 1 96.69 466 ALA B N 1
ATOM 8147 C CA . ALA B 1 466 ? -18.641 4.148 3.113 1 96.69 466 ALA B CA 1
ATOM 8148 C C . ALA B 1 466 ? -18 3.039 2.291 1 96.69 466 ALA B C 1
ATOM 8150 O O . ALA B 1 466 ? -18.594 2.545 1.328 1 96.69 466 ALA B O 1
ATOM 8151 N N . TYR B 1 467 ? -16.766 2.633 2.623 1 96.12 467 TYR B N 1
ATOM 8152 C CA . TYR B 1 467 ? -16.094 1.549 1.914 1 96.12 467 TYR B CA 1
ATOM 8153 C C . TYR B 1 467 ? -16.875 0.244 2.053 1 96.12 467 TYR B C 1
ATOM 8155 O O . TYR B 1 467 ? -17.203 -0.396 1.054 1 96.12 467 TYR B O 1
ATOM 8163 N N . PHE B 1 468 ? -17.203 -0.111 3.236 1 95.31 468 PHE B N 1
ATOM 8164 C CA . PHE B 1 468 ? -17.797 -1.421 3.479 1 95.31 468 PHE B CA 1
ATOM 8165 C C . PHE B 1 468 ? -19.234 -1.461 2.984 1 95.31 468 PHE B C 1
ATOM 8167 O O . PHE B 1 468 ? -19.75 -2.527 2.641 1 95.31 468 PHE B O 1
ATOM 8174 N N . LEU B 1 469 ? -19.844 -0.302 2.904 1 94.38 469 LEU B N 1
ATOM 8175 C CA . LEU B 1 469 ? -21.234 -0.255 2.475 1 94.38 469 LEU B CA 1
ATOM 8176 C C . LEU B 1 469 ? -21.344 0.185 1.018 1 94.38 469 LEU B C 1
ATOM 8178 O O . LEU B 1 469 ? -22.453 0.394 0.505 1 94.38 469 LEU B O 1
ATOM 8182 N N . ASP B 1 470 ? -20.281 0.389 0.394 1 92.19 470 ASP B N 1
ATOM 8183 C CA . ASP B 1 470 ? -20.219 0.757 -1.018 1 92.19 470 ASP B CA 1
ATOM 8184 C C . ASP B 1 470 ? -21 2.047 -1.279 1 92.19 470 ASP B C 1
ATOM 8186 O O . ASP B 1 470 ? -21.875 2.084 -2.139 1 92.19 470 ASP B O 1
ATOM 8190 N N . LYS B 1 471 ? -20.703 3.029 -0.431 1 93.94 471 LYS B N 1
ATOM 8191 C CA . LYS B 1 471 ? -21.328 4.336 -0.605 1 93.94 471 LYS B CA 1
ATOM 8192 C C . LYS B 1 471 ? -20.484 5.23 -1.514 1 93.94 471 LYS B C 1
ATOM 8194 O O . LYS B 1 471 ? -19.266 5.102 -1.562 1 93.94 471 LYS B O 1
ATOM 8199 N N . THR B 1 472 ? -21.125 6.078 -2.23 1 91.81 472 THR B N 1
ATOM 8200 C CA . THR B 1 472 ? -20.453 6.969 -3.176 1 91.81 472 THR B CA 1
ATOM 8201 C C . THR B 1 472 ? -19.812 8.148 -2.451 1 91.81 472 THR B C 1
ATOM 8203 O O . THR B 1 472 ? -20.094 8.391 -1.276 1 91.81 472 THR B O 1
ATOM 8206 N N . ALA B 1 473 ? -19.047 8.883 -3.201 1 90.75 473 ALA B N 1
ATOM 8207 C CA . ALA B 1 473 ? -18.375 10.078 -2.695 1 90.75 473 ALA B CA 1
ATOM 8208 C C . ALA B 1 473 ? -19.406 11.125 -2.246 1 90.75 473 ALA B C 1
ATOM 8210 O O . ALA B 1 473 ? -19.156 11.859 -1.289 1 90.75 473 ALA B O 1
ATOM 8211 N N . GLU B 1 474 ? -20.516 11.18 -2.873 1 90.94 474 GLU B N 1
ATOM 8212 C CA . GLU B 1 474 ? -21.547 12.164 -2.557 1 90.94 474 GLU B CA 1
ATOM 8213 C C . GLU B 1 474 ? -22.266 11.805 -1.261 1 90.94 474 GLU B C 1
ATOM 8215 O O . GLU B 1 474 ? -22.672 12.695 -0.51 1 90.94 474 GLU B O 1
ATOM 8220 N N . GLU B 1 475 ? -22.344 10.531 -0.967 1 94.69 475 GLU B N 1
ATOM 8221 C CA . GLU B 1 475 ? -23.078 10.062 0.207 1 94.69 475 GLU B CA 1
ATOM 8222 C C . GLU B 1 475 ? -22.172 10.016 1.435 1 94.69 475 GLU B C 1
ATOM 8224 O O . GLU B 1 475 ? -22.625 10.211 2.561 1 94.69 475 GLU B O 1
ATOM 8229 N N . LEU B 1 476 ? -20.938 9.82 1.23 1 95.88 476 LEU B N 1
ATOM 8230 C CA . LEU B 1 476 ? -19.953 9.492 2.248 1 95.88 476 LEU B CA 1
ATOM 8231 C C . LEU B 1 476 ? -19.938 10.547 3.35 1 95.88 476 LEU B C 1
ATOM 8233 O O . LEU B 1 476 ? -20.078 10.219 4.531 1 95.88 476 LEU B O 1
ATOM 8237 N N . PRO B 1 477 ? -19.953 11.883 2.994 1 96.38 477 PRO B N 1
ATOM 8238 C CA . PRO B 1 477 ? -19.781 12.898 4.039 1 96.38 477 PRO B CA 1
ATOM 8239 C C . PRO B 1 477 ? -21.031 13.055 4.91 1 96.38 477 PRO B C 1
ATOM 8241 O O . PRO B 1 477 ? -20.984 13.703 5.953 1 96.38 477 PRO B O 1
ATOM 8244 N N . TYR B 1 478 ? -22.125 12.414 4.527 1 96.06 478 TYR B N 1
ATOM 8245 C CA . TYR B 1 478 ? -23.375 12.648 5.227 1 96.06 478 TYR B CA 1
ATOM 8246 C C . TYR B 1 478 ? -23.844 11.391 5.949 1 96.06 478 TYR B C 1
ATOM 8248 O O . TYR B 1 478 ? -24.953 11.359 6.504 1 96.06 478 TYR B O 1
ATOM 8256 N N . LEU B 1 479 ? -23 10.375 5.945 1 96.69 479 LEU B N 1
ATOM 8257 C CA . LEU B 1 479 ? -23.344 9.172 6.688 1 96.69 479 LEU B CA 1
ATOM 8258 C C . LEU B 1 479 ? -23.438 9.461 8.18 1 96.69 479 LEU B C 1
ATOM 8260 O O . LEU B 1 479 ? -22.609 10.203 8.727 1 96.69 479 LEU B O 1
ATOM 8264 N N . LYS B 1 480 ? -24.406 8.938 8.828 1 95.62 480 LYS B N 1
ATOM 8265 C CA . LYS B 1 480 ? -24.609 9.164 10.258 1 95.62 480 LYS B CA 1
ATOM 8266 C C . LYS B 1 480 ? -23.719 8.25 11.094 1 95.62 480 LYS B C 1
ATOM 8268 O O . LYS B 1 480 ? -23.781 7.027 10.961 1 95.62 480 LYS B O 1
ATOM 8273 N N . CYS B 1 481 ? -22.922 8.805 11.898 1 96.56 481 CYS B N 1
ATOM 8274 C CA . CYS B 1 481 ? -22.016 8.125 12.82 1 96.56 481 CYS B CA 1
ATOM 8275 C C . CYS B 1 481 ? -22.156 8.688 14.234 1 96.56 481 CYS B C 1
ATOM 8277 O O . CYS B 1 481 ? -21.281 9.438 14.695 1 96.56 481 CYS B O 1
ATOM 8279 N N . PRO B 1 482 ? -23.172 8.289 14.945 1 96.38 482 PRO B N 1
ATOM 8280 C CA . PRO B 1 482 ? -23.469 8.883 16.25 1 96.38 482 PRO B CA 1
ATOM 8281 C C . PRO B 1 482 ? -22.438 8.508 17.312 1 96.38 482 PRO B C 1
ATOM 8283 O O . PRO B 1 482 ? -21.828 7.441 17.234 1 96.38 482 PRO B O 1
ATOM 8286 N N . LEU B 1 483 ? -22.312 9.391 18.266 1 97.94 483 LEU B N 1
ATOM 8287 C CA . LEU B 1 483 ? -21.516 9.094 19.453 1 97.94 483 LEU B CA 1
ATOM 8288 C C . LEU B 1 483 ? -22.188 8.016 20.297 1 97.94 483 LEU B C 1
ATOM 8290 O O . LEU B 1 483 ? -23.406 7.891 20.297 1 97.94 483 LEU B O 1
ATOM 8294 N N . HIS B 1 484 ? -21.312 7.273 20.984 1 98.12 484 HIS B N 1
ATOM 8295 C CA . HIS B 1 484 ? -21.719 6.316 22.016 1 98.12 484 HIS B CA 1
ATOM 8296 C C . HIS B 1 484 ? -22.516 5.16 21.406 1 98.12 484 HIS B C 1
ATOM 8298 O O . HIS B 1 484 ? -23.422 4.625 22.047 1 98.12 484 HIS B O 1
ATOM 8304 N N . THR B 1 485 ? -22.297 4.883 20.188 1 98.06 485 THR B N 1
ATOM 8305 C CA . THR B 1 485 ? -22.859 3.766 19.438 1 98.06 485 THR B CA 1
ATOM 8306 C C . THR B 1 485 ? -21.766 2.939 18.781 1 98.06 485 THR B C 1
ATOM 8308 O O . THR B 1 485 ? -20.812 3.494 18.219 1 98.06 485 THR B O 1
ATOM 8311 N N . VAL B 1 486 ? -21.859 1.601 18.938 1 98.19 486 VAL B N 1
ATOM 8312 C CA . VAL B 1 486 ? -20.938 0.688 18.281 1 98.19 486 VAL B CA 1
ATOM 8313 C C . VAL B 1 486 ? -21.609 0.09 17.031 1 98.19 486 VAL B C 1
ATOM 8315 O O . VAL B 1 486 ? -22.719 -0.418 17.109 1 98.19 486 VAL B O 1
ATOM 8318 N N . LEU B 1 487 ? -21 0.232 15.875 1 98.31 487 LEU B N 1
ATOM 8319 C CA . LEU B 1 487 ? -21.453 -0.431 14.664 1 98.31 487 LEU B CA 1
ATOM 8320 C C . LEU B 1 487 ? -20.688 -1.724 14.422 1 98.31 487 LEU B C 1
ATOM 8322 O O . LEU B 1 487 ? -19.469 -1.702 14.281 1 98.31 487 LEU B O 1
ATOM 8326 N N . LYS B 1 488 ? -21.344 -2.773 14.469 1 97.56 488 LYS B N 1
ATOM 8327 C CA . LYS B 1 488 ? -20.75 -4.07 14.148 1 97.56 488 LYS B CA 1
ATOM 8328 C C . LYS B 1 488 ? -20.953 -4.414 12.672 1 97.56 488 LYS B C 1
ATOM 8330 O O . LYS B 1 488 ? -22.094 -4.578 12.219 1 97.56 488 LYS B O 1
ATOM 8335 N N . LEU B 1 489 ? -19.875 -4.484 11.953 1 97.12 489 LEU B N 1
ATOM 8336 C CA . LEU B 1 489 ? -19.891 -4.82 10.539 1 97.12 489 LEU B CA 1
ATOM 8337 C C . LEU B 1 489 ? -19.531 -6.289 10.32 1 97.12 489 LEU B C 1
ATOM 8339 O O . LEU B 1 489 ? -18.516 -6.762 10.82 1 97.12 489 LEU B O 1
ATOM 8343 N N . THR B 1 490 ? -20.312 -6.984 9.633 1 93.75 490 THR B N 1
ATOM 8344 C CA . THR B 1 490 ? -20.078 -8.375 9.25 1 93.75 490 THR B CA 1
ATOM 8345 C C . THR B 1 490 ? -20.062 -8.516 7.73 1 93.75 490 THR B C 1
ATOM 8347 O O . THR B 1 490 ? -21.109 -8.609 7.102 1 93.75 490 THR B O 1
ATOM 8350 N N . PRO B 1 491 ? -18.859 -8.609 7.203 1 88.38 491 PRO B N 1
ATOM 8351 C CA . PRO B 1 491 ? -18.781 -8.766 5.75 1 88.38 491 PRO B CA 1
ATOM 8352 C C . PRO B 1 491 ? -19.359 -10.086 5.262 1 88.38 491 PRO B C 1
ATOM 8354 O O . PRO B 1 491 ? -19.141 -11.133 5.883 1 88.38 491 PRO B O 1
ATOM 8357 N N . VAL B 1 492 ? -20.141 -9.984 4.25 1 81.5 492 VAL B N 1
ATOM 8358 C CA . VAL B 1 492 ? -20.672 -11.156 3.57 1 81.5 492 VAL B CA 1
ATOM 8359 C C . VAL B 1 492 ? -20.328 -11.109 2.088 1 81.5 492 VAL B C 1
ATOM 8361 O O . VAL B 1 492 ? -19.719 -10.133 1.621 1 81.5 492 VAL B O 1
ATOM 8364 N N . ALA B 1 493 ? -20.484 -12.117 1.323 1 70.94 493 ALA B N 1
ATOM 8365 C CA . ALA B 1 493 ? -20.016 -12.266 -0.052 1 70.94 493 ALA B CA 1
ATOM 8366 C C . ALA B 1 493 ? -20.438 -11.078 -0.909 1 70.94 493 ALA B C 1
ATOM 8368 O O . ALA B 1 493 ? -19.625 -10.547 -1.675 1 70.94 493 ALA B O 1
ATOM 8369 N N . TYR B 1 494 ? -21.688 -10.586 -0.802 1 71.94 494 TYR B N 1
ATOM 8370 C CA . TYR B 1 494 ? -22.125 -9.555 -1.73 1 71.94 494 TYR B CA 1
ATOM 8371 C C . TYR B 1 494 ? -22.438 -8.258 -0.993 1 71.94 494 TYR B C 1
ATOM 8373 O O . TYR B 1 494 ? -23.141 -7.383 -1.521 1 71.94 494 TYR B O 1
ATOM 8381 N N . GLY B 1 495 ? -21.938 -8.18 0.236 1 80.5 495 GLY B N 1
ATOM 8382 C CA . GLY B 1 495 ? -22.188 -6.957 0.982 1 80.5 495 GLY B CA 1
ATOM 8383 C C . GLY B 1 495 ? -21.672 -7.012 2.41 1 80.5 495 GLY B C 1
ATOM 8384 O O . GLY B 1 495 ? -20.703 -7.707 2.699 1 80.5 495 GLY B O 1
ATOM 8385 N N . CYS B 1 496 ? -22.281 -6.129 3.145 1 90.75 496 CYS B N 1
ATOM 8386 C CA . CYS B 1 496 ? -21.891 -6.023 4.547 1 90.75 496 CYS B CA 1
ATOM 8387 C C . CYS B 1 496 ? -23.109 -5.785 5.434 1 90.75 496 CYS B C 1
ATOM 8389 O O . CYS B 1 496 ? -23.922 -4.898 5.152 1 90.75 496 CYS B O 1
ATOM 8391 N N . LYS B 1 497 ? -23.281 -6.676 6.43 1 92.94 497 LYS B N 1
ATOM 8392 C CA . LYS B 1 497 ? -24.344 -6.477 7.426 1 92.94 497 LYS B CA 1
ATOM 8393 C C . LYS B 1 497 ? -23.875 -5.531 8.531 1 92.94 497 LYS B C 1
ATOM 8395 O O . LYS B 1 497 ? -22.734 -5.629 9 1 92.94 497 LYS B O 1
ATOM 8400 N N . VAL B 1 498 ? -24.766 -4.609 8.883 1 95.88 498 VAL B N 1
ATOM 8401 C CA . VAL B 1 498 ? -24.406 -3.633 9.906 1 95.88 498 VAL B CA 1
ATOM 8402 C C . VAL B 1 498 ? -25.391 -3.719 11.07 1 95.88 498 VAL B C 1
ATOM 8404 O O . VAL B 1 498 ? -26.594 -3.705 10.867 1 95.88 498 VAL B O 1
ATOM 8407 N N . GLU B 1 499 ? -24.844 -3.934 12.227 1 96.56 499 GLU B N 1
ATOM 8408 C CA . GLU B 1 499 ? -25.609 -3.861 13.469 1 96.56 499 GLU B CA 1
ATOM 8409 C C . GLU B 1 499 ? -25.203 -2.65 14.305 1 96.56 499 GLU B C 1
ATOM 8411 O O . GLU B 1 499 ? -24.016 -2.428 14.539 1 96.56 499 GLU B O 1
ATOM 8416 N N . SER B 1 500 ? -26.203 -1.855 14.695 1 96.88 500 SER B N 1
ATOM 8417 C CA . SER B 1 500 ? -25.938 -0.685 15.531 1 96.88 500 SER B CA 1
ATOM 8418 C C . SER B 1 500 ? -26.266 -0.974 17 1 96.88 500 SER B C 1
ATOM 8420 O O . SER B 1 500 ? -27.391 -1.34 17.328 1 96.88 500 SER B O 1
ATOM 8422 N N . ILE B 1 501 ? -25.312 -0.787 17.859 1 96.88 501 ILE B N 1
ATOM 8423 C CA . ILE B 1 501 ? -25.453 -1.074 19.281 1 96.88 501 ILE B CA 1
ATOM 8424 C C . ILE B 1 501 ? -25.234 0.201 20.094 1 96.88 501 ILE B C 1
ATOM 8426 O O . ILE B 1 501 ? -24.094 0.66 20.234 1 96.88 501 ILE B O 1
ATOM 8430 N N . TYR B 1 502 ? -26.25 0.753 20.641 1 96.19 502 TYR B N 1
ATOM 8431 C CA . TYR B 1 502 ? -26.156 1.93 21.5 1 96.19 502 TYR B CA 1
ATOM 8432 C C . TYR B 1 502 ? -25.812 1.536 22.938 1 96.19 502 TYR B C 1
ATOM 8434 O O . TYR B 1 502 ? -26.453 0.652 23.516 1 96.19 502 TYR B O 1
ATOM 8442 N N . LEU B 1 503 ? -24.797 2.092 23.531 1 94.75 503 LEU B N 1
ATOM 8443 C CA . LEU B 1 503 ? -24.297 1.658 24.844 1 94.75 503 LEU B CA 1
ATOM 8444 C C . LEU B 1 503 ? -24.891 2.523 25.953 1 94.75 503 LEU B C 1
ATOM 8446 O O . LEU B 1 503 ? -24.219 2.771 26.969 1 94.75 503 LEU B O 1
ATOM 8450 N N . ASN B 1 504 ? -26.062 3.09 25.891 1 88.81 504 ASN B N 1
ATOM 8451 C CA . ASN B 1 504 ? -26.969 3.664 26.891 1 88.81 504 ASN B CA 1
ATOM 8452 C C . ASN B 1 504 ? -26.328 4.859 27.594 1 88.81 504 ASN B C 1
ATOM 8454 O O . ASN B 1 504 ? -26.406 4.969 28.828 1 88.81 504 ASN B O 1
ATOM 8458 N N . VAL B 1 505 ? -25.516 5.617 27.047 1 96.38 505 VAL B N 1
ATOM 8459 C CA . VAL B 1 505 ? -25.016 6.891 27.547 1 96.38 505 VAL B CA 1
ATOM 8460 C C . VAL B 1 505 ? -25.391 8.008 26.578 1 96.38 505 VAL B C 1
ATOM 8462 O O . VAL B 1 505 ? -25.141 7.914 25.375 1 96.38 505 VAL B O 1
ATOM 8465 N N . ASP B 1 506 ? -26.031 9.023 27.109 1 95.31 506 ASP B N 1
ATOM 8466 C CA . ASP B 1 506 ? -26.422 10.148 26.266 1 95.31 506 ASP B CA 1
ATOM 8467 C C . ASP B 1 506 ? -25.203 10.883 25.734 1 95.31 506 ASP B C 1
ATOM 8469 O O . ASP B 1 506 ? -24.141 10.867 26.375 1 95.31 506 ASP B O 1
ATOM 8473 N N . ALA B 1 507 ? -25.359 11.461 24.547 1 96.19 507 ALA B N 1
ATOM 8474 C CA . ALA B 1 507 ? -24.297 12.273 23.953 1 96.19 507 ALA B CA 1
ATOM 8475 C C . ALA B 1 507 ? -24.875 13.391 23.078 1 96.19 507 ALA B C 1
ATOM 8477 O O . ALA B 1 507 ? -26.047 13.344 22.703 1 96.19 507 ALA B O 1
ATOM 8478 N N . VAL B 1 508 ? -24.078 14.336 22.844 1 95.5 508 VAL B N 1
ATOM 8479 C CA . VAL B 1 508 ? -24.5 15.414 21.953 1 95.5 508 VAL B CA 1
ATOM 8480 C C . VAL B 1 508 ? -24.594 14.891 20.516 1 95.5 508 VAL B C 1
ATOM 8482 O O . VAL B 1 508 ? -23.984 13.883 20.172 1 95.5 508 VAL B O 1
ATOM 8485 N N . ASN B 1 509 ? -25.438 15.555 19.75 1 92.56 509 ASN B N 1
ATOM 8486 C CA . ASN B 1 509 ? -25.516 15.258 18.328 1 92.56 509 ASN B CA 1
ATOM 8487 C C . ASN B 1 509 ? -24.594 16.141 17.516 1 92.56 509 ASN B C 1
ATOM 8489 O O . ASN B 1 509 ? -24.766 17.359 17.453 1 92.56 509 ASN B O 1
ATOM 8493 N N . THR B 1 510 ? -23.656 15.578 16.828 1 90.5 510 THR B N 1
ATOM 8494 C CA . THR B 1 510 ? -22.672 16.344 16.078 1 90.5 510 THR B CA 1
ATOM 8495 C C . THR B 1 510 ? -22.922 16.25 14.578 1 90.5 510 THR B C 1
ATOM 8497 O O . THR B 1 510 ? -22.156 16.797 13.773 1 90.5 510 THR B O 1
ATOM 8500 N N . HIS B 1 511 ? -23.969 15.555 14.148 1 90.44 511 HIS B N 1
ATOM 8501 C CA . HIS B 1 511 ? -24.281 15.375 12.734 1 90.44 511 HIS B CA 1
ATOM 8502 C C . HIS B 1 511 ? -24.938 16.625 12.148 1 90.44 511 HIS B C 1
ATOM 8504 O O . HIS B 1 511 ? -25.812 17.219 12.773 1 90.44 511 HIS B O 1
ATOM 8510 N N . ARG B 1 512 ? -24.516 17.031 11.016 1 86.44 512 ARG B N 1
ATOM 8511 C CA . ARG B 1 512 ? -25.141 18.109 10.25 1 86.44 512 ARG B CA 1
ATOM 8512 C C . ARG B 1 512 ? -25.703 17.578 8.93 1 86.44 512 ARG B C 1
ATOM 8514 O O . ARG B 1 512 ? -24.953 17.031 8.109 1 86.44 512 ARG B O 1
ATOM 8521 N N . ASP B 1 513 ? -26.922 17.812 8.648 1 85.44 513 ASP B N 1
ATOM 8522 C CA . ASP B 1 513 ? -27.594 17.297 7.457 1 85.44 513 ASP B CA 1
ATOM 8523 C C . ASP B 1 513 ? -27.172 18.094 6.215 1 85.44 513 ASP B C 1
ATOM 8525 O O . ASP B 1 513 ? -26.688 19.219 6.324 1 85.44 513 ASP B O 1
ATOM 8529 N N . ARG B 1 514 ? -27.281 17.438 5.109 1 85.12 514 ARG B N 1
ATOM 8530 C CA . ARG B 1 514 ? -27.047 18.109 3.844 1 85.12 514 ARG B CA 1
ATOM 8531 C C . ARG B 1 514 ? -27.984 19.297 3.674 1 85.12 514 ARG B C 1
ATOM 8533 O O . ARG B 1 514 ? -29.188 19.188 3.922 1 85.12 514 ARG B O 1
ATOM 8540 N N . PRO B 1 515 ? -27.359 20.453 3.371 1 78.31 515 PRO B N 1
ATOM 8541 C CA . PRO B 1 515 ? -28.234 21.609 3.189 1 78.31 515 PRO B CA 1
ATOM 8542 C C . PRO B 1 515 ? -29.234 21.422 2.055 1 78.31 515 PRO B C 1
ATOM 8544 O O . PRO B 1 515 ? -28.938 20.766 1.061 1 78.31 515 PRO B O 1
ATOM 8547 N N . GLU B 1 516 ? -30.562 21.484 2.307 1 63.69 516 GLU B N 1
ATOM 8548 C CA . GLU B 1 516 ? -31.625 21.375 1.311 1 63.69 516 GLU B CA 1
ATOM 8549 C C . GLU B 1 516 ? -31.422 22.375 0.172 1 63.69 516 GLU B C 1
ATOM 8551 O O . GLU B 1 516 ? -31.281 23.578 0.409 1 63.69 516 GLU B O 1
ATOM 8556 N N . VAL B 1 517 ? -30.609 22.062 -0.617 1 52.94 517 VAL B N 1
ATOM 8557 C CA . VAL B 1 517 ? -30.641 22.938 -1.778 1 52.94 517 VAL B CA 1
ATOM 8558 C C . VAL B 1 517 ? -32.062 23.016 -2.342 1 52.94 517 VAL B C 1
ATOM 8560 O O . VAL B 1 517 ? -32.75 22 -2.457 1 52.94 517 VAL B O 1
ATOM 8563 N N . GLY B 1 518 ? -32.781 24.078 -2.26 1 37.25 518 GLY B N 1
ATOM 8564 C CA . GLY B 1 518 ? -34.031 24.344 -2.955 1 37.25 518 GLY B CA 1
ATOM 8565 C C . GLY B 1 518 ? -34.031 23.812 -4.379 1 37.25 518 GLY B C 1
ATOM 8566 O O . GLY B 1 518 ? -34.781 24.312 -5.223 1 37.25 518 GLY B O 1
ATOM 8567 N N . ILE B 1 519 ? -33.188 23.094 -4.836 1 35.22 519 ILE B N 1
ATOM 8568 C CA . ILE B 1 519 ? -33.562 22.75 -6.199 1 35.22 519 ILE B CA 1
ATOM 8569 C C . ILE B 1 519 ? -34.719 21.75 -6.164 1 35.22 519 ILE B C 1
ATOM 8571 O O . ILE B 1 519 ? -34.656 20.734 -5.461 1 35.22 519 ILE B O 1
ATOM 8575 N N . SER B 1 520 ? -36 22.125 -6.668 1 29.03 520 SER B N 1
ATOM 8576 C CA . SER B 1 520 ? -37.219 21.438 -7.082 1 29.03 520 SER B CA 1
ATOM 8577 C C . SER B 1 520 ? -36.875 20.203 -7.918 1 29.03 520 SER B C 1
ATOM 8579 O O . SER B 1 520 ? -37.719 19.719 -8.68 1 29.03 520 SER B O 1
ATOM 8581 N N . THR B 1 521 ? -35.781 19.781 -8.195 1 29.25 521 THR B N 1
ATOM 8582 C CA . THR B 1 521 ? -35.969 18.703 -9.164 1 29.25 521 THR B CA 1
ATOM 8583 C C . THR B 1 521 ? -36.625 17.5 -8.516 1 29.25 521 THR B C 1
ATOM 8585 O O . THR B 1 521 ? -36.344 17.156 -7.371 1 29.25 521 THR B O 1
ATOM 8588 N N . TYR B 1 522 ? -37.812 16.969 -9.148 1 25.84 522 TYR B N 1
ATOM 8589 C CA . TYR B 1 522 ? -38.781 15.875 -9.086 1 25.84 522 TYR B CA 1
ATOM 8590 C C . TYR B 1 522 ? -38.062 14.531 -9.031 1 25.84 522 TYR B C 1
ATOM 8592 O O . TYR B 1 522 ? -38.688 13.492 -9.289 1 25.84 522 TYR B O 1
ATOM 8600 N N . SER B 1 523 ? -36.812 14.383 -9.109 1 28.42 523 SER B N 1
ATOM 8601 C CA . SER B 1 523 ? -36.562 12.977 -9.422 1 28.42 523 SER B CA 1
ATOM 8602 C C . SER B 1 523 ? -36.906 12.078 -8.242 1 28.42 523 SER B C 1
ATOM 8604 O O . SER B 1 523 ? -36.594 12.391 -7.094 1 28.42 523 SER B O 1
ATOM 8606 N N . HIS B 1 524 ? -38 11.219 -8.312 1 25.53 524 HIS B N 1
ATOM 8607 C CA . HIS B 1 524 ? -38.594 10.125 -7.57 1 25.53 524 HIS B CA 1
ATOM 8608 C C . HIS B 1 524 ? -37.562 9.086 -7.156 1 25.53 524 HIS B C 1
ATOM 8610 O O . HIS B 1 524 ? -37.906 7.941 -6.859 1 25.53 524 HIS B O 1
ATOM 8616 N N . THR B 1 525 ? -36.312 9.344 -7.117 1 27.62 525 THR B N 1
ATOM 8617 C CA . THR B 1 525 ? -35.625 8.062 -6.961 1 27.62 525 THR B CA 1
ATOM 8618 C C . THR B 1 525 ? -35.938 7.453 -5.59 1 27.62 525 THR B C 1
ATOM 8620 O O . THR B 1 525 ? -35.938 8.164 -4.586 1 27.62 525 THR B O 1
ATOM 8623 N N . HIS B 1 526 ? -36.469 6.211 -5.5 1 25.62 526 HIS B N 1
ATOM 8624 C CA . HIS B 1 526 ? -37 5.23 -4.555 1 25.62 526 HIS B CA 1
ATOM 8625 C C . HIS B 1 526 ? -35.969 4.91 -3.469 1 25.62 526 HIS B C 1
ATOM 8627 O O . HIS B 1 526 ? -36.312 4.297 -2.453 1 25.62 526 HIS B O 1
ATOM 8633 N N . THR B 1 527 ? -34.688 4.871 -3.75 1 26.34 527 THR B N 1
ATOM 8634 C CA . THR B 1 527 ? -33.969 3.883 -2.961 1 26.34 527 THR B CA 1
ATOM 8635 C C . THR B 1 527 ? -33.688 4.422 -1.563 1 26.34 527 THR B C 1
ATOM 8637 O O . THR B 1 527 ? -32.75 3.955 -0.897 1 26.34 527 THR B O 1
ATOM 8640 N N . ASP B 1 528 ? -34.5 5.242 -0.972 1 27.5 528 ASP B N 1
ATOM 8641 C CA . ASP B 1 528 ? -34.219 5.863 0.323 1 27.5 528 ASP B CA 1
ATOM 8642 C C . ASP B 1 528 ? -34.125 4.809 1.425 1 27.5 528 ASP B C 1
ATOM 8644 O O . ASP B 1 528 ? -34.25 5.129 2.609 1 27.5 528 ASP B O 1
ATOM 8648 N N . LEU B 1 529 ? -34.094 3.533 1.163 1 27.91 529 LEU B N 1
ATOM 8649 C CA . LEU B 1 529 ? -34.375 2.592 2.248 1 27.91 529 LEU B CA 1
ATOM 8650 C C . LEU B 1 529 ? -33.25 2.643 3.285 1 27.91 529 LEU B C 1
ATOM 8652 O O . LEU B 1 529 ? -33.5 2.422 4.473 1 27.91 529 LEU B O 1
ATOM 8656 N N . VAL B 1 530 ? -32.031 2.76 2.848 1 28.67 530 VAL B N 1
ATOM 8657 C CA . VAL B 1 530 ? -31.078 2.352 3.865 1 28.67 530 VAL B CA 1
ATOM 8658 C C . VAL B 1 530 ? -30.938 3.445 4.922 1 28.67 530 VAL B C 1
ATOM 8660 O O . VAL B 1 530 ? -30.422 3.201 6.016 1 28.67 530 VAL B O 1
ATOM 8663 N N . ALA B 1 531 ? -31.297 4.738 4.637 1 30.64 531 ALA B N 1
ATOM 8664 C CA . ALA B 1 531 ? -31.047 5.738 5.668 1 30.64 531 ALA B CA 1
ATOM 8665 C C . ALA B 1 531 ? -31.875 5.453 6.922 1 30.64 531 ALA B C 1
ATOM 8667 O O . ALA B 1 531 ? -31.391 5.656 8.047 1 30.64 531 ALA B O 1
ATOM 8668 N N . ASP B 1 532 ? -33.188 5.043 6.719 1 29.39 532 ASP B N 1
ATOM 8669 C CA . ASP B 1 532 ? -34.156 4.879 7.809 1 29.39 532 ASP B CA 1
ATOM 8670 C C . ASP B 1 532 ? -33.938 3.551 8.531 1 29.39 532 ASP B C 1
ATOM 8672 O O . ASP B 1 532 ? -34.688 3.209 9.445 1 29.39 532 ASP B O 1
ATOM 8676 N N . LEU B 1 533 ? -33.219 2.664 7.93 1 29 533 LEU B N 1
ATOM 8677 C CA . LEU B 1 533 ? -33.219 1.359 8.586 1 29 533 LEU B CA 1
ATOM 8678 C C . LEU B 1 533 ? -32.594 1.438 9.969 1 29 533 LEU B C 1
ATOM 8680 O O . LEU B 1 533 ? -32.781 0.541 10.797 1 29 533 LEU B O 1
ATOM 8684 N N . VAL B 1 534 ? -31.75 2.393 10.164 1 29.67 534 VAL B N 1
ATOM 8685 C CA . VAL B 1 534 ? -31.234 2.355 11.531 1 29.67 534 VAL B CA 1
ATOM 8686 C C . VAL B 1 534 ? -32.344 2.756 12.5 1 29.67 534 VAL B C 1
ATOM 8688 O O . VAL B 1 534 ? -32.25 2.469 13.695 1 29.67 534 VAL B O 1
ATOM 8691 N N . ASN B 1 535 ? -33.312 3.582 11.984 1 27.11 535 ASN B N 1
ATOM 8692 C CA . ASN B 1 535 ? -34.312 4.035 12.961 1 27.11 535 ASN B CA 1
ATOM 8693 C C . ASN B 1 535 ? -35.25 2.912 13.367 1 27.11 535 ASN B C 1
ATOM 8695 O O . ASN B 1 535 ? -36.219 3.143 14.094 1 27.11 535 ASN B O 1
ATOM 8699 N N . ILE B 1 536 ? -35.531 1.996 12.422 1 25.45 536 ILE B N 1
ATOM 8700 C CA . ILE B 1 536 ? -36.75 1.27 12.742 1 25.45 536 ILE B CA 1
ATOM 8701 C C . ILE B 1 536 ? -36.594 0.581 14.102 1 25.45 536 ILE B C 1
ATOM 8703 O O . ILE B 1 536 ? -37.531 0.542 14.891 1 25.45 536 ILE B O 1
ATOM 8707 N N . ARG B 1 537 ? -35.719 -0.377 14.289 1 26.8 537 ARG B N 1
ATOM 8708 C CA . ARG B 1 537 ? -36.094 -1.322 15.336 1 26.8 537 ARG B CA 1
ATOM 8709 C C . ARG B 1 537 ? -35.938 -0.699 16.719 1 26.8 537 ARG B C 1
ATOM 8711 O O . ARG B 1 537 ? -35.875 -1.412 17.719 1 26.8 537 ARG B O 1
ATOM 8718 N N . GLY B 1 538 ? -35.844 0.602 16.734 1 24.05 538 GLY B N 1
ATOM 8719 C CA . GLY B 1 538 ? -35.875 0.996 18.141 1 24.05 538 GLY B CA 1
ATOM 8720 C C . GLY B 1 538 ? -37.125 0.542 18.859 1 24.05 538 GLY B C 1
ATOM 8721 O O . GLY B 1 538 ? -37.156 0.505 20.094 1 24.05 538 GLY B O 1
ATOM 8722 N N . ASN B 1 539 ? -38.312 0.59 18.141 1 22.23 539 ASN B N 1
ATOM 8723 C CA . ASN B 1 539 ? -39.531 0.623 18.953 1 22.23 539 ASN B CA 1
ATOM 8724 C C . ASN B 1 539 ? -39.844 -0.751 19.547 1 22.23 539 ASN B C 1
ATOM 8726 O O . ASN B 1 539 ? -41 -1.089 19.75 1 22.23 539 ASN B O 1
ATOM 8730 N N . LEU B 1 540 ? -39.188 -1.879 19.25 1 21.56 540 LEU B N 1
ATOM 8731 C CA . LEU B 1 540 ? -39.75 -2.973 20.047 1 21.56 540 LEU B CA 1
ATOM 8732 C C . LEU B 1 540 ? -39.719 -2.633 21.531 1 21.56 540 LEU B C 1
ATOM 8734 O O . LEU B 1 540 ? -38.656 -2.43 22.109 1 21.56 540 LEU B O 1
ATOM 8738 N N . CYS B 1 541 ? -40.781 -1.772 21.969 1 18.95 541 CYS B N 1
ATOM 8739 C CA . CYS B 1 541 ? -41.5 -1.5 23.219 1 18.95 541 CYS B CA 1
ATOM 8740 C C . CYS B 1 541 ? -41.656 -2.771 24.047 1 18.95 541 CYS B C 1
ATOM 8742 O O . CYS B 1 541 ? -42.188 -3.77 23.562 1 18.95 541 CYS B O 1
ATOM 8744 N N . TYR B 1 542 ? -40.688 -3.197 24.844 1 18.69 542 TYR B N 1
ATOM 8745 C CA . TYR B 1 542 ? -41.031 -3.939 26.062 1 18.69 542 TYR B CA 1
ATOM 8746 C C . TYR B 1 542 ? -42.156 -3.26 26.812 1 18.69 542 TYR B C 1
ATOM 8748 O O . TYR B 1 542 ? -42.031 -2.107 27.234 1 18.69 542 TYR B O 1
ATOM 8756 N N . ALA B 1 543 ? -43.406 -3.256 26.219 1 18.45 543 ALA B N 1
ATOM 8757 C CA . ALA B 1 543 ? -44.531 -3.445 27.141 1 18.45 543 ALA B CA 1
ATOM 8758 C C . ALA B 1 543 ? -44.375 -4.738 27.922 1 18.45 543 ALA B C 1
ATOM 8760 O O . ALA B 1 543 ? -43.906 -5.75 27.391 1 18.45 543 ALA B O 1
#

pLDDT: mean 77.57, std 28.02, range [14.3, 98.62]

Organism: Oncorhynchus kisutch (NCBI:txid8019)

Foldseek 3Di:
DDDDPPDPVVDDDPDDPDDPDDDDPDDPDDDDDDDDDDDDPDPDPDDDDDPPPPPPPPDPPPCPVVPQADWDADQFQRDTDGDQDPVPPSPPCPVPCDVVFPQFAAEEEEAAFPLLQLVLLQLLLCLLCVLLPQHEDEQELVVLLCVVVVAADFLVLLAPPNPVSVVSSVVSLVVSLVVVLCCRPPVVHTYYYHGDHLFAPVSVVVVVVSCVVSRHAYEYEYGEADDPVSSLVSCQAPPCPDSNNVPHDPVVSSVRVVVNRVSSVVRGDDDDCPVCQPHFYWYAYHQQPDIDTHDQDGDSSVVSVLLSNQAGAPWFKEKEAEFFAFPLQVVQFDADQGAHDPLSLVLLLLVLVVVVVVPDDPEEEEEEPGHRLVSSVVNVVDDYYYDPLQADWFLAPRGSHHLVVCCVVPVVLNVSCLVQVQSGAHDRTGHLSRSSNSCSVVQSVVSRDHHYYYHGHDSSSLSSVCSQAVNHSRCSRQDDRDHQKMWMWIDHSNGIDIDIGHSPGDHDGNGDHRDPPPPPDPDPPPPPPPRCVVVPPPPPDPD/DCCCQDDPCPDDDDDDPDDPDDDPPDDDDDDDDDDDDDDDPDPDDDPPDDPPPPPVPPDPDPCPVVPDADWDADQFQRDTDGDQDPVPPSPPCPVPCDVVFPQWAAEEEEAAFPLLQLVLLQLLLCLLCVLLPQHEDEQALVVLLCVVVVAADFLVLLAPSPPVSVVSSVVSLVVSLVVVLCCRPPVVHTYYYHRDHLFAPVSVVVVVVSCVVSRHAYEYEYGEADDPVSSLVSCQAPPCPDSNNVPHDPVVSSVRVVVNRVSSVVRGDDDDCPVCQPHFYWYAYHFQPDIDTHDQDGDSSVVSVLLSNQAGAPWFKEKEAEFFAFPLQVVQFDADQGAHDPLSLVLLLLVLVVVVVVVDPPEEEEEEPGHRLVSSVVNVVDDYHYDPLQADWFLAPRGSHHLVVCCVVPVVLNVSCLVQVQSGAHVRTGHLSRSSNSCSVVQSVVSRDHHYYYHGHDSSSLSSVCSQAVHHSRCSRQQDRDHQKMWMWIDHSNGIDIDIGHSPGDDDGNGDHRDPPPPPDPDPDPPPPPNCVVVPPPPPPPD

Secondary structure (DSSP, 8-state):
--------------------------------------------------------------------PPEEE-TTT--EEEPP-TTSS--S-----TT--SS--EEEEEES-TTSSHHHHHHHHHHHHHHTT--EEEEEHHHHHHHH-SS---GGGG-TT-HHHHHHHHHHHHHHHHHHHHHHHTS--SEEEEES---SHHHHHHHHHHHHHHT-EEEEEEEE---HHHHHHHIIIIITTSGGGTTS-HHHHHHHHHHHHHHHHTT-----TTTTTTS-EEEEETTTTEEEEE---SHHHHHHHHHHTT-------EEEEEPPPBHHHHHTB-S----B-HHHHHHHHHHHHHHHHHT-TT-EEEE-SSHHHHHHHHTTTS-EEE-GGGSPP--GGGTT-BHHHHHHH-HHHHHHHHH-TTT---TTS--HHHHHHHTHHHHHHHHH-SSEEEEE-HHHHHHHHHHHTT--TTTGGG----TTEEEEEEEETTEEEEEEEE-S--------PPP------------TTTTTHHHHGGG----/--------------------------------------------------------------------PPEEE-TTT--EEEPP-TTSS--S-----TT--SS--EEEEEES-TTSSHHHHHHHHHHHHHHTT--EEEEEHHHHHHHH--S---GGGG-TT-HHHHHHHHHHHHHHHHHHHHHHHTS--SEEEEES---SHHHHHHHHHHHHHHT-EEEEEEEE---HHHHHHHIIIIITTSGGGTTS-HHHHHHHHHHHHHHHHTT-----TTTTTTS-EEEEETTTTEEEEE---SHHHHHHHHHHTT-------EEEEEPPPBHHHHHTB-S----B-HHHHHHHHHHHHHHHHHT-TT-EEEE-SSHHHHHHHHTTTS-EEE-GGGSPP--GGGTT-BHHHHHHH-HHHHHHHHH-TTT---TTS--HHHHHHHTHHHHHHHHH-SSEEEEE-HHHHHHHHHHHTT--TTTGGG----TTEEEEEEEETTEEEEEEEE-S--------PPP------------THHHHHHHHGGG----

InterPro domains:
  IPR001345 Phosphoglycerate/bisphosphoglycerate mutase, active site [PS00175] (320-329)
  IPR003094 Fructose-2,6-bisphosphatase [PR00991] (191-205)
  IPR003094 Fructose-2,6-bisphosphatase [PR00991] (217-231)
  IPR003094 Fructose-2,6-bisphosphatase [PR00991] (243-257)
  IPR003094 Fructose-2,6-bisphosphatase [PR00991] (296-317)
  IPR003094 Fructose-2,6-bisphosphatase [PR00991] (318-340)
  IPR003094 Fructose-2,6-bisphosphatase [PR00991] (395-411)
  IPR003094 Fructose-2,6-bisphosphatase [PTHR10606] (65-517)
  IPR013078 Histidine phosphatase superfamily, clade-1 [PF00300] (318-501)
  IPR013078 Histidine phosphatase superfamily, clade-1 [SM00855] (317-464)
  IPR013078 Histidine phosphatase superfamily, clade-1 [cd07067] (318-503)
  IPR013079 6-phosphofructo-2-kinase [PF01591] (101-315)
  IPR027417 P-loop containing nucleoside triphosphate hydrolase [G3DSA:3.40.50.300] (104-313)
  IPR027417 P-loop containing nucleoside triphosphate hydrolase [SSF52540] (105-316)
  IPR029033 Histidine phosphatase superfamily [G3DSA:3.40.50.1240] (314-531)
  IPR029033 Histidine phosphatase superfamily [SSF53254] (318-515)